Protein AF-0000000085128907 (afdb_homodimer)

Sequence (1130 aa):
MNKPCTPSLPEFHQLARRPMAGTGRLVLASLLWLPQAALLALAVQSMADGAGVEPLWPLWQLAAGVALLGGLRAWCDASGTRRANLQARSLVSALRMQVLRTLAGTSPLDRQRAASGQAASAMAEQAEAIVPWLSRYQTAMWRVRTVPLVIALAVASQSWVVALILVVAAPLIPLFMAIVGWRAKAASQAQMVELGGMNAFLLDRLRGLSTLRALGAVDATAQRLRANAESLRERSMRVLRIAFLSSAVLELFSALGVAMVAVYVGFHLLGHLPFGSWGQTLSLGQALFVLLLAPSFFDPLRELSAVWHDRASGEAALQALGELGRDAQPLPGALAAPGRAAGQACALHLEQVRPQAPGGAVTLPALTVDVRPGEHVALWSPSGSGKSLLLAQIAGLLPVAEPGRIHIDGQLLDGESAGRLRARMAWMGQSPHVFAGSVAENLRLGRPGFTFGELRQALRLAGLGKLAETRPGATLGEGGAGLSGGEIVRLALARLALSRDAGLLLVDEPTAHLDPATAAQVTDALLQLARGRTLIVATHDAELAAAMHRVVDLAGHAAPQELAAMNKPCTPSLPEFHQLARRPMAGTGRLVLASLLWLPQAALLALAVQSMADGAGVEPLWPLWQLAAGVALLGGLRAWCDASGTRRANLQARSLVSALRMQVLRTLAGTSPLDRQRAASGQAASAMAEQAEAIVPWLSRYQTAMWRVRTVPLVIALAVASQSWVVALILVVAAPLIPLFMAIVGWRAKAASQAQMVELGGMNAFLLDRLRGLSTLRALGAVDATAQRLRANAESLRERSMRVLRIAFLSSAVLELFSALGVAMVAVYVGFHLLGHLPFGSWGQTLSLGQALFVLLLAPSFFDPLRELSAVWHDRASGEAALQALGELGRDAQPLPGALAAPGRAAGQACALHLEQVRPQAPGGAVTLPALTVDVRPGEHVALWSPSGSGKSLLLAQIAGLLPVAEPGRIHIDGQLLDGESAGRLRARMAWMGQSPHVFAGSVAENLRLGRPGFTFGELRQALRLAGLGKLAETRPGATLGEGGAGLSGGEIVRLALARLALSRDAGLLLVDEPTAHLDPATAAQVTDALLQLARGRTLIVATHDAELAAAMHRVVDLAGHAAPQELAA

pLDDT: mean 80.66, std 12.29, range [21.84, 97.44]

Foldseek 3Di:
DDPPPLDDLVVVVVVLQDDFPLLVLLLVLLQLVQVLLLLVLVLVLCVVVVVVPPDCVVNVVSVVVNVVSNVSSVVSNVSSLVRQLVVLVVSLVSLLVVLVLLLLQFQPLAPPFDDPVLLVCLSPPLSVLQRCSRRQLSSLVVNLVPNLVVLLVVLLLFFPVLSVLLVVLAVVLVVLLVVLLVQLLVLVVVLVVLVVVLVVLVVVCVVCVVVCVVVVNVVVSVVVSVVSVVVSVVSVVSSVVSLVVSLVSLVVSLVVSLVVLLVQLVCLQVVNNVDGRPNDRRRSSSSSSSSSCSSSSSVSSSSNSVCSVSNSSSVVSSVSSNSSNDPGHGQQQSVEDAADFALAAKKKWKDQWFQAHVVGDGQFGGDTDTDDGLFFEEEADDPPSRLQSVLCCQLRSDPTDPPIWMDINRHTCGSHCNNHLNLQEDEAEPQDFADWFFLLCSQCVVPPDDDLVLLCVLLVLLVNNVCSPPGSRPTAHGRRVPDDLLRRLSSSSSSSLSSSSHQEYEYEASCPPHDPVSSVSNLNSNVSSSGSHYYYYYHNDPVSNLVGPYYDYTRPPPPPPVSVD/DDPPPLDDLVVVVVVLQDDFPLLVLLLVLLQLVQVLLLLVLVLVLCVVVVVVPPDCVVNVVSVVVNVVSNVSSVVSNVSSLVRQLVVLVVSLVSLLVVLVLLLLQFQPLAPLFDDPVLLVCLSPPLSVLQRCSRRQLSSLVVNLVPNLVVLLVVLLLFFPVLSVLLVVLAVVQVVLLVVLLVQLLVLVVVLVVLVVVLVVLVVVCVVCVVVCVVVVNVVVSVVVSVVSVVVSVVSVVSSVVSLVVSLVSLVVSLVVSLVVLLVQLVCLQVVNNVDGRPNDGHRSSSSSSSSSCSSSSSVSSSSNSVCSVSNSSSVVSSVSSSSSNDPGHGQQQSVEDAADFALAAKKKWKDQWFQAHVVGDGQFGGDTDTDDGLFAEEEADDPPSRLQSVLCVQLRSDPTDPPIWMDINNHTCGSHCNNHLNLQEAEAEPQDFADWFFLLCSQCVVPPDDDLVLLCVLLVLLVNNVCSPPGSRPTAHGRRVPDDLLRRLSSSSSSSLSSSSHQEYEYEASCPPHDPVSSVSNLNSNVSSSGSHYYYYYHNDPVSNLPGPYYDYTRPPPPPPPSVD

Solvent-accessible surface area (backbone atoms only — not comparable to full-atom values): 56443 Å² total; per-residue (Å²): 135,80,72,79,74,69,65,52,72,70,48,44,56,52,53,57,69,48,83,48,79,12,36,56,33,37,42,47,25,61,54,42,48,54,64,32,40,45,35,53,14,49,44,51,32,38,42,72,71,51,48,76,46,89,73,58,60,67,54,51,53,36,49,48,49,36,50,50,41,48,52,50,26,50,47,26,40,53,53,11,50,52,42,20,45,52,50,26,47,51,50,47,44,44,47,42,47,49,48,50,53,45,49,68,26,26,24,71,79,40,82,69,42,57,53,36,64,55,51,15,41,38,57,46,58,39,39,54,36,35,32,49,19,46,35,46,30,42,36,26,52,51,28,43,67,43,49,36,54,54,46,37,54,58,32,34,75,58,19,50,50,54,24,48,46,48,53,62,40,45,58,59,40,55,58,49,43,48,56,41,45,53,53,34,39,54,32,45,50,52,27,48,51,42,48,50,49,43,26,52,49,39,26,47,48,48,67,27,38,56,58,31,55,48,67,67,20,52,64,42,49,45,51,51,47,49,52,49,43,50,53,36,45,54,34,46,51,51,31,48,51,42,52,49,51,49,50,50,50,44,49,49,36,46,51,50,32,40,48,51,41,51,52,50,48,54,35,24,63,71,57,76,41,80,68,44,28,88,93,45,75,62,47,71,21,56,45,44,31,45,59,64,44,42,61,60,42,43,43,34,53,53,49,33,62,71,32,46,61,30,40,46,46,14,51,49,27,52,49,54,55,54,53,55,47,62,77,41,51,67,20,39,12,56,85,35,66,72,39,88,45,62,54,46,40,33,30,40,37,36,39,45,33,46,34,42,54,90,93,48,73,74,75,36,69,66,37,69,48,80,43,54,60,43,40,33,36,18,42,34,43,63,77,89,52,33,59,68,43,38,52,33,34,73,59,30,40,36,71,67,54,85,86,21,42,44,28,50,67,82,40,64,64,39,56,73,38,19,20,29,52,31,41,25,32,32,68,42,58,67,72,69,68,38,49,63,38,27,49,54,49,58,55,41,45,68,48,80,87,73,48,71,66,56,52,40,50,21,22,42,54,30,68,36,44,63,52,44,70,74,33,44,72,40,71,30,36,67,76,32,45,92,52,52,72,67,52,48,47,26,51,48,44,17,39,48,53,67,43,60,30,28,4,30,39,38,38,28,34,82,46,63,97,46,41,70,70,58,28,49,52,52,50,52,26,50,54,62,68,33,60,72,16,12,31,40,32,31,38,78,49,65,70,63,38,60,72,34,79,38,73,46,60,61,74,76,58,79,55,73,72,77,67,74,115,136,79,72,80,74,69,64,52,72,69,47,44,56,53,54,57,67,47,83,48,81,13,36,58,33,36,43,48,24,61,54,41,47,53,63,32,40,47,36,52,14,48,46,52,32,38,42,72,72,51,48,74,44,87,72,60,61,68,55,51,54,36,50,49,50,34,50,51,40,48,51,50,25,51,47,26,40,53,54,10,52,52,43,19,44,54,53,27,47,51,50,48,45,44,47,42,48,50,49,49,52,45,49,67,25,26,24,73,78,39,82,70,43,58,52,36,63,56,52,16,42,38,55,45,58,40,39,53,36,36,33,48,19,46,36,46,30,43,35,26,51,51,27,41,68,43,49,36,54,56,46,38,54,59,33,34,75,60,18,50,49,55,25,47,46,48,54,62,38,45,57,59,41,56,57,48,44,49,56,41,45,53,53,35,38,55,33,46,52,54,28,49,52,44,48,50,50,45,27,50,50,39,26,48,48,49,67,28,39,55,57,30,56,48,67,66,20,52,63,41,48,44,51,51,47,50,50,49,42,50,53,35,46,54,33,45,50,52,31,50,50,44,53,48,52,48,50,50,52,44,51,50,38,46,50,49,31,39,49,50,41,50,52,49,50,53,34,24,64,70,58,76,41,81,67,43,27,88,93,47,75,63,46,70,20,56,44,44,32,46,59,64,44,42,59,61,42,44,43,34,54,54,50,33,62,70,30,46,60,29,41,46,46,13,51,48,26,51,47,54,53,53,54,54,48,62,77,40,50,67,22,38,13,55,86,36,67,72,39,87,44,62,54,48,40,34,30,39,37,34,39,47,33,44,33,44,55,89,93,47,73,75,73,36,69,66,37,68,47,79,42,53,60,43,40,34,36,19,40,34,43,63,75,91,54,32,60,68,44,38,52,33,34,74,58,29,42,36,71,69,54,85,85,22,42,43,25,50,67,82,41,64,64,38,55,74,38,19,20,30,52,32,40,24,31,32,69,41,57,67,73,67,70,39,49,62,38,25,50,53,48,57,55,41,45,68,49,80,86,74,48,71,67,57,51,40,50,21,23,42,56,29,69,36,46,63,51,43,69,74,33,45,72,40,70,31,35,69,78,32,45,92,51,52,70,67,50,48,47,27,51,50,44,18,39,46,54,67,42,61,29,27,5,31,38,38,38,28,34,81,47,64,97,45,41,71,71,57,26,50,52,50,48,52,25,50,53,62,65,33,61,72,17,12,30,40,32,31,39,78,49,64,70,64,38,61,72,35,80,38,73,45,58,62,73,76,57,77,56,76,72,78,68,74,114

Nearest PDB structures (foldseek):
  7zdg-assembly1_C  TM=8.150E-01  e=3.528E-22  Escherichia coli K-12
  5mkk-assembly1_A  TM=7.703E-01  e=1.483E-20  Thermus thermophilus HB27
  6rah-assembly1_A  TM=8.021E-01  e=1.793E-19  Thermus thermophilus
  7w4p-assembly1_B  TM=8.049E-01  e=2.221E-16  Mesocricetus auratus
  7w4o-assembly1_B  TM=8.051E-01  e=3.960E-16  Mesocricetus auratus

Radius of gyration: 36.93 Å; Cα contacts (8 Å, |Δi|>4): 1886; chains: 2; bounding box: 70×117×84 Å

Secondary structure (DSSP, 8-state):
--------HHHHHHHTTSPPHHHHHHHHHHHTHHHHHHHHHHHHHHIIIIITSS--HHHHHHHHHHHHHHHHHHHHHHHHHHHHHHHHHHHHHHHHHHHHHHHHTB-TT-TTSPPHHHHHHHHHTGGGGHHHIIIIIHHHHHHHHHHHHHHHHHHHTT-HHHHHHHHHHTTHHHHHHHHHHHHHHHHHHHHHHHHHHHHHHHHHHHHTHHHHHHTT-HHHHHHHHHHHHHHHHHHHHHHHHHHHHHHHHHHHHHHHHHHHHHHHHHHHHTTS---SSTTSPPPHHHHHHHHHHHHHHHHHHHHHHHHHHHHHHHHHHHHHHHHTTTTPPBPTTTTS-------S---EEEEEE----TT----S--EEEEE-TT-EEEEE--TTSSHHHHHHHHTTSSPPPTT-EEEETTEE-STTTHHHHHTTEEEE-SSPPPPSEEHHHHHHTT-TT--HHHHHHHHHHTT-HHHHHH-TTPEE-GGGTTS-HHHHHHHHHHHHHH-TT-SEEEEE-TTTT--HHHHHHHHHHHHHHTTTSEEEEEE--HHHHHTSSEEEESSSS---GGGG-/--------HHHHHHHTTSPPHHHHHHHHHHHTHHHHHHHHHHHHHHIIIIITSS--HHHHHHHHHHHHHHHHHHHHHHHHHHHHHHHHHHHHHHHHHHHHHHHHTB-TT-TTSPPHHHHHHHHHTGGGGHHHIIIIIHHHHHHHHHHHHHHHHHHHTT-HHHHHHHHHHTTHHHHHHHHHHHHHHHHHHHHHHHHHHHHHHHHHHHHTHHHHHHTT-HHHHHHHHHHHHHHHHHHHHHHHHHHHHHHHHHHHHHHHHHHHHHHHHHHHHTTS---SSTTSPPPHHHHHHHHHHHHHHHHHHHHHHHHHHHHHHHHHHHHHHHHTTTTPPBPTTTTS-------S---EEEEEE----TT----S--EEEEE-TT-EEEEE--TTSSHHHHHHHHTTSSPPPTT-EEEETTEE-STTTHHHHHTTEEEE-SSPPPPSEEHHHHHHTT-TT--HHHHHHHHHHTT-HHHHHH-TTPEE-GGGTTS-HHHHHHHHHHHHHH-TT-SEEEEE-TTTT--HHHHHHHHHHHHHHTTTSEEEEEE--HHHHHTSSEEEESSSS---GGGG-

InterPro domains:
  IPR003439 ABC transporter-like, ATP-binding domain [PF00005] (367-512)
  IPR003439 ABC transporter-like, ATP-binding domain [PS50893] (348-564)
  IPR003593 AAA+ ATPase domain [SM00382] (373-557)
  IPR011527 ABC transporter type 1, transmembrane domain [PF00664] (55-283)
  IPR011527 ABC transporter type 1, transmembrane domain [PS50929] (26-313)
  IPR014216 ABC transporter, CydDC cysteine exporter (CydDC-E) family, permease/ATP-binding protein CydD [TIGR02857] (27-554)
  IPR017871 ABC transporter-like, conserved site [PS00211] (483-497)
  IPR027417 P-loop containing nucleoside triphosphate hydrolase [G3DSA:3.40.50.300] (342-564)
  IPR027417 P-loop containing nucleoside triphosphate hydrolase [SSF52540] (348-556)
  IPR036640 ABC transporter type 1, transmembrane domain superfamily [G3DSA:1.20.1560.10] (21-325)
  IPR036640 ABC transporter type 1, transmembrane domain superfamily [SSF90123] (21-324)
  IPR039421 Type 1 protein exporter [PTHR24221] (62-552)

Structure (mmCIF, N/CA/C/O backbone):
data_AF-0000000085128907-model_v1
#
loop_
_entity.id
_entity.type
_entity.pdbx_description
1 polymer 'ABC transporter, CydDC cysteine exporter (CydDC-E) family, permease/ATP-binding protein CydD'
#
loop_
_atom_site.group_PDB
_atom_site.id
_atom_site.type_symbol
_atom_site.label_atom_id
_atom_site.label_alt_id
_atom_site.label_comp_id
_atom_site.label_asym_id
_atom_site.label_entity_id
_atom_site.label_seq_id
_atom_site.pdbx_PDB_ins_code
_atom_site.Cartn_x
_atom_site.Cartn_y
_atom_site.Cartn_z
_atom_site.occupancy
_atom_site.B_iso_or_equiv
_atom_site.auth_seq_id
_atom_site.auth_comp_id
_atom_site.auth_asym_id
_atom_site.auth_atom_id
_atom_site.pdbx_PDB_model_num
ATOM 1 N N . MET A 1 1 ? -35 -10.344 7.086 1 21.86 1 MET A N 1
ATOM 2 C CA . MET A 1 1 ? -34.031 -9.375 6.543 1 21.86 1 MET A CA 1
ATOM 3 C C . MET A 1 1 ? -32.75 -9.359 7.355 1 21.86 1 MET A C 1
ATOM 5 O O . MET A 1 1 ? -32.719 -8.828 8.469 1 21.86 1 MET A O 1
ATOM 9 N N . ASN A 1 2 ? -31.938 -10.438 7.391 1 26.41 2 ASN A N 1
ATOM 10 C CA . ASN A 1 2 ? -30.938 -10.945 8.336 1 26.41 2 ASN A CA 1
ATOM 11 C C . ASN A 1 2 ? -29.75 -10 8.469 1 26.41 2 ASN A C 1
ATOM 13 O O . ASN A 1 2 ? -29.125 -9.656 7.469 1 26.41 2 ASN A O 1
ATOM 17 N N . LYS A 1 3 ? -29.781 -9.156 9.352 1 34.84 3 LYS A N 1
ATOM 18 C CA . LYS A 1 3 ? -28.766 -8.156 9.672 1 34.84 3 LYS A CA 1
ATOM 19 C C . LYS A 1 3 ? -27.375 -8.758 9.617 1 34.84 3 LYS A C 1
ATOM 21 O O . LYS A 1 3 ? -27.078 -9.711 10.344 1 34.84 3 LYS A O 1
ATOM 26 N N . PRO A 1 4 ? -26.703 -8.773 8.461 1 37.59 4 PRO A N 1
ATOM 27 C CA . PRO A 1 4 ? -25.406 -9.469 8.367 1 37.59 4 PRO A CA 1
ATOM 28 C C . PRO A 1 4 ? -24.5 -9.188 9.562 1 37.59 4 PRO A C 1
ATOM 30 O O . PRO A 1 4 ? -24.281 -8.023 9.914 1 37.59 4 PRO A O 1
ATOM 33 N N . CYS A 1 5 ? -24.562 -9.961 10.484 1 38.72 5 CYS A N 1
ATOM 34 C CA . CYS A 1 5 ? -23.828 -9.945 11.742 1 38.72 5 CYS A CA 1
ATOM 35 C C . CYS A 1 5 ? -22.328 -9.719 11.484 1 38.72 5 CYS A C 1
ATOM 37 O O . CYS A 1 5 ? -21.688 -10.508 10.789 1 38.72 5 CYS A O 1
ATOM 39 N N . THR A 1 6 ? -21.812 -8.523 11.281 1 47.59 6 THR A N 1
ATOM 40 C CA . THR A 1 6 ? -20.406 -8.117 11.148 1 47.59 6 THR A CA 1
ATOM 41 C C . THR A 1 6 ? -19.531 -8.852 12.156 1 47.59 6 THR A C 1
ATOM 43 O O . THR A 1 6 ? -19.734 -8.734 13.367 1 47.59 6 THR A O 1
ATOM 46 N N . PRO A 1 7 ? -18.984 -9.898 11.805 1 50.41 7 PRO A N 1
ATOM 47 C CA . PRO A 1 7 ? -18.219 -10.695 12.766 1 50.41 7 PRO A CA 1
ATOM 48 C C . PRO A 1 7 ? -17.078 -9.906 13.406 1 50.41 7 PRO A C 1
ATOM 50 O O . PRO A 1 7 ? -16.531 -8.984 12.789 1 50.41 7 PRO A O 1
ATOM 53 N N . SER A 1 8 ? -16.938 -10.094 14.68 1 59.66 8 SER A N 1
ATOM 54 C CA . SER A 1 8 ? -15.766 -9.625 15.406 1 59.66 8 SER A CA 1
ATOM 55 C C . SER A 1 8 ? -14.484 -10.219 14.828 1 59.66 8 SER A C 1
ATOM 57 O O . SER A 1 8 ? -14.531 -11.211 14.102 1 59.66 8 SER A O 1
ATOM 59 N N . LEU A 1 9 ? -13.367 -9.609 14.898 1 62.97 9 LEU A N 1
ATOM 60 C CA . LEU A 1 9 ? -12.086 -10.039 14.352 1 62.97 9 LEU A CA 1
ATOM 61 C C . LEU A 1 9 ? -11.797 -11.492 14.703 1 62.97 9 LEU A C 1
ATOM 63 O O . LEU A 1 9 ? -11.367 -12.273 13.852 1 62.97 9 LEU A O 1
ATOM 67 N N . PRO A 1 10 ? -12.125 -11.875 15.969 1 60.97 10 PRO A N 1
ATOM 68 C CA . PRO A 1 10 ? -11.938 -13.305 16.234 1 60.97 10 PRO A CA 1
ATOM 69 C C . PRO A 1 10 ? -12.898 -14.188 15.445 1 60.97 10 PRO A C 1
ATOM 71 O O . PRO A 1 10 ? -12.523 -15.281 15.016 1 60.97 10 PRO A O 1
ATOM 74 N N . GLU A 1 11 ? -14.039 -13.609 15.312 1 63.72 11 GLU A N 1
ATOM 75 C CA . GLU A 1 11 ? -15.016 -14.367 14.539 1 63.72 11 GLU A CA 1
ATOM 76 C C . GLU A 1 11 ? -14.586 -14.5 13.078 1 63.72 11 GLU A C 1
ATOM 78 O O . GLU A 1 11 ? -14.844 -15.523 12.438 1 63.72 11 GLU A O 1
ATOM 83 N N . PHE A 1 12 ? -13.891 -13.508 12.758 1 68 12 PHE A N 1
ATOM 84 C CA . PHE A 1 12 ? -13.406 -13.555 11.383 1 68 12 PHE A CA 1
ATOM 85 C C . PHE A 1 12 ? -12.383 -14.672 11.203 1 68 12 PHE A C 1
ATOM 87 O O . PHE A 1 12 ? -12.367 -15.344 10.164 1 68 12 PHE A O 1
ATOM 94 N N . HIS A 1 13 ? -11.711 -14.875 12.273 1 65.94 13 HIS A N 1
ATOM 95 C CA . HIS A 1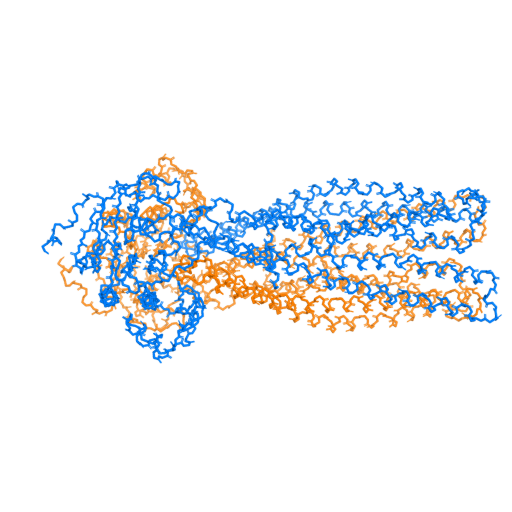 13 ? -10.75 -15.969 12.211 1 65.94 13 HIS A CA 1
ATOM 96 C C . HIS A 1 13 ? -11.453 -17.312 12.094 1 65.94 13 HIS A C 1
ATOM 98 O O . HIS A 1 13 ? -10.977 -18.203 11.383 1 65.94 13 HIS A O 1
ATOM 104 N N . GLN A 1 14 ? -12.562 -17.375 12.734 1 65.44 14 GLN A N 1
ATOM 105 C CA . GLN A 1 14 ? -13.32 -18.625 12.688 1 65.44 14 GLN A CA 1
ATOM 106 C C . GLN A 1 14 ? -13.992 -18.812 11.336 1 65.44 14 GLN A C 1
ATOM 108 O O . GLN A 1 14 ? -14.062 -19.938 10.82 1 65.44 14 GLN A O 1
ATOM 113 N N . LEU A 1 15 ? -14.406 -17.719 10.852 1 63.69 15 LEU A N 1
ATOM 114 C CA . LEU A 1 15 ? -15.055 -17.781 9.547 1 63.69 15 LEU A CA 1
ATOM 115 C C . LEU A 1 15 ? -14.062 -18.172 8.461 1 63.69 15 LEU A C 1
ATOM 117 O O . LEU A 1 15 ? -14.422 -18.891 7.52 1 63.69 15 LEU A O 1
ATOM 121 N N . ALA A 1 16 ? -12.883 -17.797 8.758 1 65.31 16 ALA A N 1
ATOM 122 C CA . ALA A 1 16 ? -11.844 -18.141 7.793 1 65.31 16 ALA A CA 1
ATOM 123 C C . ALA A 1 16 ? -11.57 -19.641 7.777 1 65.31 16 ALA A C 1
ATOM 125 O O . ALA A 1 16 ? -11.023 -20.172 6.809 1 65.31 16 ALA A O 1
ATOM 126 N N . ARG A 1 17 ? -12.125 -20.328 8.789 1 68.31 17 ARG A N 1
ATOM 127 C CA . ARG A 1 17 ? -11.852 -21.766 8.875 1 68.31 17 ARG A CA 1
ATOM 128 C C . ARG A 1 17 ? -13 -22.578 8.281 1 68.31 17 ARG A C 1
ATOM 130 O O . ARG A 1 17 ? -12.828 -23.75 7.957 1 68.31 17 ARG A O 1
ATOM 137 N N . ARG A 1 18 ? -14.125 -21.922 8.109 1 72.81 18 ARG A N 1
ATOM 138 C CA . ARG A 1 18 ? -15.258 -22.625 7.535 1 72.81 18 ARG A CA 1
ATOM 139 C C . ARG A 1 18 ? -15.18 -22.656 6.012 1 72.81 18 ARG A C 1
ATOM 141 O O . ARG A 1 18 ? -14.742 -21.672 5.395 1 72.81 18 ARG A O 1
ATOM 148 N N . PRO A 1 19 ? -15.516 -23.859 5.555 1 75.88 19 PRO A N 1
ATOM 149 C CA . PRO A 1 19 ? -15.438 -23.938 4.094 1 75.88 19 PRO A CA 1
ATOM 150 C C . PRO A 1 19 ? -16.406 -23 3.395 1 75.88 19 PRO A C 1
ATOM 152 O O . PRO A 1 19 ? -17.578 -22.906 3.785 1 75.88 19 PRO A O 1
ATOM 155 N N . MET A 1 20 ? -15.867 -22.312 2.537 1 80.38 20 MET A N 1
ATOM 156 C CA . MET A 1 20 ? -16.672 -21.438 1.697 1 80.38 20 MET A CA 1
ATOM 157 C C . MET A 1 20 ? -17.359 -22.234 0.581 1 80.38 20 MET A C 1
ATOM 159 O O . MET A 1 20 ? -16.922 -23.328 0.245 1 80.38 20 MET A O 1
ATOM 163 N N . ALA A 1 21 ? -18.531 -21.766 0.113 1 79.44 21 ALA A N 1
ATOM 164 C CA . ALA A 1 21 ? -19.281 -22.453 -0.936 1 79.44 21 ALA A CA 1
ATOM 165 C C . ALA A 1 21 ? -18.406 -22.734 -2.146 1 79.44 21 ALA A C 1
ATOM 167 O O . ALA A 1 21 ? -18.484 -23.812 -2.744 1 79.44 21 ALA A O 1
ATOM 168 N N . GLY A 1 22 ? -17.578 -21.938 -2.441 1 88.81 22 GLY A N 1
ATOM 169 C CA . GLY A 1 22 ? -16.703 -22.125 -3.584 1 88.81 22 GLY A CA 1
ATOM 170 C C . GLY A 1 22 ? -15.672 -23.219 -3.363 1 88.81 22 GLY A C 1
ATOM 171 O O . GLY A 1 22 ? -15.289 -23.922 -4.305 1 88.81 22 GLY A O 1
ATOM 172 N N . THR A 1 23 ? -15.352 -23.547 -2.168 1 89.5 23 THR A N 1
ATOM 173 C CA . THR A 1 23 ? -14.344 -24.547 -1.827 1 89.5 23 THR A CA 1
ATOM 174 C C . THR A 1 23 ? -14.852 -25.953 -2.141 1 89.5 23 THR A C 1
ATOM 176 O O . THR A 1 23 ? -14.094 -26.797 -2.633 1 89.5 23 THR A O 1
ATOM 179 N N . GLY A 1 24 ? -16.094 -26.156 -1.926 1 90.81 24 GLY A N 1
ATOM 180 C CA . GLY A 1 24 ? -16.672 -27.453 -2.234 1 90.81 24 GLY A CA 1
ATOM 181 C C . GLY A 1 24 ? -16.578 -27.797 -3.709 1 90.81 24 GLY A C 1
ATOM 182 O O . GLY A 1 24 ? -16.234 -28.938 -4.062 1 90.81 24 GLY A O 1
ATOM 183 N N . ARG A 1 25 ? -16.859 -26.859 -4.504 1 92 25 ARG A N 1
ATOM 184 C CA . ARG A 1 25 ? -16.797 -27.078 -5.945 1 92 25 ARG A CA 1
ATOM 185 C C . ARG A 1 25 ? -15.359 -27.297 -6.41 1 92 25 ARG A C 1
ATOM 187 O O . ARG A 1 25 ? -15.117 -28.078 -7.332 1 92 25 ARG A O 1
ATOM 194 N N . LEU A 1 26 ? -14.492 -26.641 -5.797 1 91.88 26 LEU A N 1
ATOM 195 C CA . LEU A 1 26 ? -13.086 -26.781 -6.18 1 91.88 26 LEU A CA 1
ATOM 196 C C . LEU A 1 26 ? -12.555 -28.156 -5.766 1 91.88 26 LEU A C 1
ATOM 198 O O . LEU A 1 26 ? -11.789 -28.781 -6.508 1 91.88 26 LEU A O 1
ATOM 202 N N . VAL A 1 27 ? -12.953 -28.641 -4.621 1 93.19 27 VAL A N 1
ATOM 203 C CA . VAL A 1 27 ? -12.578 -29.969 -4.184 1 93.19 27 VAL A CA 1
ATOM 204 C C . VAL A 1 27 ? -13.195 -31.016 -5.117 1 93.19 27 VAL A C 1
ATOM 206 O O . VAL A 1 27 ? -12.531 -31.969 -5.516 1 93.19 27 VAL A O 1
ATOM 209 N N . LEU A 1 28 ? -14.383 -30.734 -5.496 1 93.69 28 LEU A N 1
ATOM 210 C CA . LEU A 1 28 ? -15.07 -31.641 -6.418 1 93.69 28 LEU A CA 1
ATOM 211 C C . LEU A 1 28 ? -14.336 -31.703 -7.754 1 93.69 28 LEU A C 1
ATOM 213 O O . LEU A 1 28 ? -14.211 -32.781 -8.344 1 93.69 28 LEU A O 1
ATOM 217 N N . ALA A 1 29 ? -13.906 -30.562 -8.203 1 92 29 ALA A N 1
ATOM 218 C CA . ALA A 1 29 ? -13.164 -30.531 -9.453 1 92 29 ALA A CA 1
ATOM 219 C C . ALA A 1 29 ? -11.93 -31.422 -9.391 1 92 29 ALA A C 1
ATOM 221 O O . ALA A 1 29 ? -11.625 -32.156 -10.344 1 92 29 ALA A O 1
ATOM 222 N N . SER A 1 30 ? -11.25 -31.422 -8.25 1 92.88 30 SER A N 1
ATOM 223 C CA . SER A 1 30 ? -10.062 -32.25 -8.078 1 92.88 30 SER A CA 1
ATOM 224 C C . SER A 1 30 ? -10.43 -33.719 -8.039 1 92.88 30 SER A C 1
ATOM 226 O O . SER A 1 30 ? -9.719 -34.562 -8.602 1 92.88 30 SER A O 1
ATOM 228 N N . LEU A 1 31 ? -11.539 -34.094 -7.488 1 94.88 31 LEU A N 1
ATOM 229 C CA . LEU A 1 31 ? -11.945 -35.469 -7.336 1 94.88 31 LEU A CA 1
ATOM 230 C C . LEU A 1 31 ? -12.461 -36.031 -8.656 1 94.88 31 LEU A C 1
ATOM 232 O O . LEU A 1 31 ? -12.414 -37.25 -8.875 1 94.88 31 LEU A O 1
ATOM 236 N N . LEU A 1 32 ? -12.898 -35.156 -9.508 1 93.5 32 LEU A N 1
ATOM 237 C CA . LEU A 1 32 ? -13.414 -35.594 -10.805 1 93.5 32 LEU A CA 1
ATOM 238 C C . LEU A 1 32 ? -12.289 -36.125 -11.695 1 93.5 32 LEU A C 1
ATOM 240 O O . LEU A 1 32 ? -12.539 -36.781 -12.703 1 93.5 32 LEU A O 1
ATOM 244 N N . TRP A 1 33 ? -11.086 -35.844 -11.273 1 90.56 33 TRP A N 1
ATOM 245 C CA . TRP A 1 33 ? -9.938 -36.406 -11.984 1 90.56 33 TRP A CA 1
ATOM 246 C C . TRP A 1 33 ? -9.891 -37.906 -11.836 1 90.56 33 TRP A C 1
ATOM 248 O O . TRP A 1 33 ? -9.43 -38.625 -12.742 1 90.56 33 TRP A O 1
ATOM 258 N N . LEU A 1 34 ? -10.477 -38.469 -10.781 1 93.88 34 LEU A N 1
ATOM 259 C CA . LEU A 1 34 ? -10.43 -39.906 -10.508 1 93.88 34 LEU A CA 1
ATOM 260 C C . LEU A 1 34 ? -11.219 -40.688 -11.555 1 93.88 34 LEU A C 1
ATOM 262 O O . LEU A 1 34 ? -10.664 -41.531 -12.266 1 93.88 34 LEU A O 1
ATOM 266 N N . PRO A 1 35 ? -12.477 -40.344 -11.719 1 94.5 35 PRO A N 1
ATOM 267 C CA . PRO A 1 35 ? -13.203 -41.062 -12.766 1 94.5 35 PRO A CA 1
ATOM 268 C C . PRO A 1 35 ? -12.688 -40.75 -14.164 1 94.5 35 PRO A C 1
ATOM 270 O O . PRO A 1 35 ? -12.742 -41.625 -15.055 1 94.5 35 PRO A O 1
ATOM 273 N N . GLN A 1 36 ? -12.18 -39.625 -14.375 1 89.25 36 GLN A N 1
ATOM 274 C CA . GLN A 1 36 ? -11.602 -39.281 -15.68 1 89.25 36 GLN A CA 1
ATOM 275 C C . GLN A 1 36 ? -10.375 -40.156 -15.969 1 89.25 36 GLN A C 1
ATOM 277 O O . GLN A 1 36 ? -10.234 -40.688 -17.078 1 89.25 36 GLN A O 1
ATOM 282 N N . ALA A 1 37 ? -9.539 -40.281 -14.992 1 88.56 37 ALA A N 1
ATOM 283 C CA . ALA A 1 37 ? -8.367 -41.156 -15.117 1 88.56 37 ALA A CA 1
ATOM 284 C C . ALA A 1 37 ? -8.773 -42.594 -15.328 1 88.56 37 ALA A C 1
ATOM 286 O O . ALA A 1 37 ? -8.148 -43.312 -16.094 1 88.56 37 ALA A O 1
ATOM 287 N N . ALA A 1 38 ? -9.805 -43.031 -14.719 1 92.81 38 ALA A N 1
ATOM 288 C CA . ALA A 1 38 ? -10.297 -44.406 -14.867 1 92.81 38 ALA A CA 1
ATOM 289 C C . ALA A 1 38 ? -10.781 -44.656 -16.297 1 92.81 38 ALA A C 1
ATOM 291 O O . ALA A 1 38 ? -10.531 -45.719 -16.859 1 92.81 38 ALA A O 1
ATOM 292 N N . LEU A 1 39 ? -11.43 -43.656 -16.781 1 88.56 39 LEU A N 1
ATOM 293 C CA . LEU A 1 39 ? -11.914 -43.812 -18.156 1 88.56 39 LEU A CA 1
ATOM 294 C C . LEU A 1 39 ? -10.758 -43.875 -19.141 1 88.56 39 LEU A C 1
ATOM 296 O O . LEU A 1 39 ? -10.789 -44.656 -20.094 1 88.56 39 LEU A O 1
ATOM 300 N N . LEU A 1 40 ? -9.781 -43.062 -18.906 1 81.25 40 LEU A N 1
ATOM 301 C CA . LEU A 1 40 ? -8.594 -43.094 -19.766 1 81.25 40 LEU A CA 1
ATOM 302 C C . LEU A 1 40 ? -7.891 -44.469 -19.641 1 81.25 40 LEU A C 1
ATOM 304 O O . LEU A 1 40 ? -7.465 -45.031 -20.656 1 81.25 40 LEU A O 1
ATOM 308 N N . ALA A 1 41 ? -7.777 -45 -18.5 1 85.94 41 ALA A N 1
ATOM 309 C CA . ALA A 1 41 ? -7.164 -46.312 -18.25 1 85.94 41 ALA A CA 1
ATOM 310 C C . ALA A 1 41 ? -7.949 -47.406 -18.938 1 85.94 41 ALA A C 1
ATOM 312 O O . ALA A 1 41 ? -7.363 -48.312 -19.531 1 85.94 41 ALA A O 1
ATOM 313 N N . LEU A 1 42 ? -9.234 -47.312 -18.875 1 85.12 42 LEU A N 1
ATOM 314 C CA . LEU A 1 42 ? -10.086 -48.281 -19.5 1 85.12 42 LEU A CA 1
ATOM 315 C C . LEU A 1 42 ? -9.938 -48.25 -21.016 1 85.12 42 LEU A C 1
ATOM 317 O O . LEU A 1 42 ? -9.984 -49.312 -21.688 1 85.12 42 LEU A O 1
ATOM 321 N N . ALA A 1 43 ? -9.789 -47.094 -21.484 1 77.5 43 ALA A N 1
ATOM 322 C CA . ALA A 1 43 ? -9.586 -46.969 -22.938 1 77.5 43 ALA A CA 1
ATOM 323 C C . ALA A 1 43 ? -8.297 -47.656 -23.375 1 77.5 43 ALA A C 1
ATOM 325 O O . ALA A 1 43 ? -8.281 -48.375 -24.359 1 77.5 43 ALA A O 1
ATOM 326 N N . VAL A 1 44 ? -7.27 -47.469 -22.625 1 73.94 44 VAL A N 1
ATOM 327 C CA . VAL A 1 44 ? -5.973 -48.031 -22.953 1 73.94 44 VAL A CA 1
ATOM 328 C C . VAL A 1 44 ? -6.031 -49.562 -22.797 1 73.94 44 VAL A C 1
ATOM 330 O O . VAL A 1 44 ? -5.492 -50.281 -23.625 1 73.94 44 VAL A O 1
ATOM 333 N N . GLN A 1 45 ? -6.703 -50.031 -21.797 1 80 45 GLN A N 1
ATOM 334 C CA . GLN A 1 45 ? -6.863 -51.469 -21.594 1 80 45 GLN A CA 1
ATOM 335 C C . GLN A 1 45 ? -7.633 -52.094 -22.75 1 80 45 GLN A C 1
ATOM 337 O O . GLN A 1 45 ? -7.285 -53.188 -23.219 1 80 45 GLN A O 1
ATOM 342 N N . SER A 1 46 ? -8.602 -51.375 -23.156 1 78.69 46 SER A N 1
ATOM 343 C CA . SER A 1 46 ? -9.414 -51.906 -24.266 1 78.69 46 SER A CA 1
ATOM 344 C C . SER A 1 46 ? -8.602 -51.969 -25.547 1 78.69 46 SER A C 1
ATOM 346 O O . SER A 1 46 ? -8.758 -52.906 -26.344 1 78.69 46 SER A O 1
ATOM 348 N N . MET A 1 47 ? -7.836 -51.062 -25.688 1 71.5 47 MET A N 1
ATOM 349 C CA . MET A 1 47 ? -6.977 -51.062 -26.859 1 71.5 47 MET A CA 1
ATOM 350 C C . MET A 1 47 ? -5.969 -52.188 -26.797 1 71.5 47 MET A C 1
ATOM 352 O O . MET A 1 47 ? -5.688 -52.844 -27.812 1 71.5 47 MET A O 1
ATOM 356 N N . ALA A 1 48 ? -5.457 -52.406 -25.625 1 71 48 ALA A N 1
ATOM 357 C CA . ALA A 1 48 ? -4.484 -53.5 -25.422 1 71 48 ALA A CA 1
ATOM 358 C C . ALA A 1 48 ? -5.129 -54.844 -25.625 1 71 48 ALA A C 1
ATOM 360 O O . ALA A 1 48 ? -4.477 -55.812 -26.078 1 71 48 ALA A O 1
ATOM 361 N N . ASP A 1 49 ? -6.363 -54.906 -25.266 1 74.69 49 ASP A N 1
ATOM 362 C CA . ASP A 1 49 ? -7.086 -56.188 -25.391 1 74.69 49 ASP A CA 1
ATOM 363 C C . ASP A 1 49 ? -7.551 -56.406 -26.828 1 74.69 49 ASP A C 1
ATOM 365 O O . ASP A 1 49 ? -8.172 -57.438 -27.125 1 74.69 49 ASP A O 1
ATOM 369 N N . GLY A 1 50 ? -7.047 -55.625 -27.688 1 63.84 50 GLY A N 1
ATOM 370 C CA . GLY A 1 50 ? -7.336 -55.875 -29.094 1 63.84 50 GLY A CA 1
ATOM 371 C C . GLY A 1 50 ? -8.555 -55.094 -29.594 1 63.84 50 GLY A C 1
ATOM 372 O O . GLY A 1 50 ? -9.047 -55.375 -30.688 1 63.84 50 GLY A O 1
ATOM 373 N N . ALA A 1 51 ? -9.195 -54.406 -28.688 1 57.12 51 ALA A N 1
ATOM 374 C CA . ALA A 1 51 ? -10.383 -53.688 -29.125 1 57.12 51 ALA A CA 1
ATOM 375 C C . ALA A 1 51 ? -10.016 -52.625 -30.141 1 57.12 51 ALA A C 1
ATOM 377 O O . ALA A 1 51 ? -10.867 -51.844 -30.578 1 57.12 51 ALA A O 1
ATOM 378 N N . GLY A 1 52 ? -8.766 -52.375 -30.328 1 55.69 52 GLY A N 1
ATOM 379 C CA . GLY A 1 52 ? -8.406 -51.469 -31.391 1 55.69 52 GLY A CA 1
ATOM 380 C C . GLY A 1 52 ? -8.859 -51.906 -32.75 1 55.69 52 GLY A C 1
ATOM 381 O O . GLY A 1 52 ? -8.617 -51.25 -33.781 1 55.69 52 GLY A O 1
ATOM 382 N N . VAL A 1 53 ? -9.352 -53.312 -32.75 1 56.03 53 VAL A N 1
ATOM 383 C CA . VAL A 1 53 ? -9.914 -53.844 -34 1 56.03 53 VAL A CA 1
ATOM 384 C C . VAL A 1 53 ? -11.398 -53.5 -34.094 1 56.03 53 VAL A C 1
ATOM 386 O O . VAL A 1 53 ? -12.062 -53.281 -33.062 1 56.03 53 VAL A O 1
ATOM 389 N N . GLU A 1 54 ? -12.133 -53.219 -35.219 1 59.69 54 GLU A N 1
ATOM 390 C CA . GLU A 1 54 ? -13.531 -52.844 -35.438 1 59.69 54 GLU A CA 1
ATOM 391 C C . GLU A 1 54 ? -14.469 -53.656 -34.531 1 59.69 54 GLU A C 1
ATOM 393 O O . GLU A 1 54 ? -14.203 -54.812 -34.25 1 59.69 54 GLU A O 1
ATOM 398 N N . PRO A 1 55 ? -15.586 -52.969 -33.938 1 65.56 55 PRO A N 1
ATOM 399 C CA . PRO A 1 55 ? -16.016 -51.562 -34.062 1 65.56 55 PRO A CA 1
ATOM 400 C C . PRO A 1 55 ? -15.391 -50.688 -33 1 65.56 55 PRO A C 1
ATOM 402 O O . PRO A 1 55 ? -15.156 -51.125 -31.859 1 65.56 55 PRO A O 1
ATOM 405 N N . LEU A 1 56 ? -15.125 -49.469 -33.312 1 65.5 56 LEU A N 1
ATOM 406 C CA . LEU A 1 56 ? -14.398 -48.469 -32.531 1 65.5 56 LEU A CA 1
ATOM 407 C C . LEU A 1 56 ? -15.336 -47.719 -31.578 1 65.5 56 LEU A C 1
ATOM 409 O O . LEU A 1 56 ? -14.891 -46.875 -30.797 1 65.5 56 LEU A O 1
ATOM 413 N N . TRP A 1 57 ? -16.672 -48.25 -31.547 1 72.38 57 TRP A N 1
ATOM 414 C CA . TRP A 1 57 ? -17.672 -47.5 -30.797 1 72.38 57 TRP A CA 1
ATOM 415 C C . TRP A 1 57 ? -17.344 -47.469 -29.312 1 72.38 57 TRP A C 1
ATOM 417 O O . TRP A 1 57 ? -17.516 -46.438 -28.641 1 72.38 57 TRP A O 1
ATOM 427 N N . PRO A 1 58 ? -16.859 -48.5 -28.75 1 77.69 58 PRO A N 1
ATOM 428 C CA . PRO A 1 58 ? -16.547 -48.406 -27.312 1 77.69 58 PRO A CA 1
ATOM 429 C C . PRO A 1 58 ? -15.461 -47.406 -26.984 1 77.69 58 PRO A C 1
ATOM 431 O O . PRO A 1 58 ? -15.523 -46.75 -25.953 1 77.69 58 PRO A O 1
ATOM 434 N N . LEU A 1 59 ? -14.672 -47.25 -27.844 1 77.62 59 LEU A N 1
ATOM 435 C CA . LEU A 1 59 ? -13.594 -46.312 -27.625 1 77.62 59 LEU A CA 1
ATOM 436 C C . LEU A 1 59 ? -14.109 -44.875 -27.719 1 77.62 59 LEU A C 1
ATOM 438 O O . LEU A 1 59 ? -13.672 -44 -26.969 1 77.62 59 LEU A O 1
ATOM 442 N N . TRP A 1 60 ? -15.133 -44.688 -28.547 1 77.56 60 TRP A N 1
ATOM 443 C CA . TRP A 1 60 ? -15.727 -43.344 -28.656 1 77.56 60 TRP A CA 1
ATOM 444 C C . TRP A 1 60 ? -16.531 -43 -27.422 1 77.56 60 TRP A C 1
ATOM 446 O O . TRP A 1 60 ? -16.594 -41.844 -27.016 1 77.56 60 TRP A O 1
ATOM 456 N N . GLN A 1 61 ? -17.141 -43.969 -26.859 1 84.56 61 GLN A N 1
ATOM 457 C CA . GLN A 1 61 ? -17.875 -43.719 -25.625 1 84.56 61 GLN A CA 1
ATOM 458 C C . GLN A 1 61 ? -16.938 -43.344 -24.484 1 84.56 61 GLN A C 1
ATOM 460 O O . GLN A 1 61 ? -17.25 -42.469 -23.672 1 84.56 61 GLN A O 1
ATOM 465 N N . LEU A 1 62 ? -15.867 -43.969 -24.469 1 84.25 62 LEU A N 1
ATOM 466 C CA . LEU A 1 62 ? -14.883 -43.656 -23.438 1 84.25 62 LEU A CA 1
ATOM 467 C C . LEU A 1 62 ? -14.305 -42.25 -23.641 1 84.25 62 LEU A C 1
ATOM 469 O O . LEU A 1 62 ? -14.141 -41.5 -22.688 1 84.25 62 LEU A O 1
ATOM 473 N N . ALA A 1 63 ? -14.109 -41.938 -24.844 1 80.06 63 ALA A N 1
ATOM 474 C CA . ALA A 1 63 ? -13.594 -40.625 -25.172 1 80.06 63 ALA A CA 1
ATOM 475 C C . ALA A 1 63 ? -14.602 -39.531 -24.797 1 80.06 63 ALA A C 1
ATOM 477 O O . ALA A 1 63 ? -14.227 -38.5 -24.25 1 80.06 63 ALA A O 1
ATOM 478 N N . ALA A 1 64 ? -15.812 -39.844 -25.094 1 84.94 64 ALA A N 1
ATOM 479 C CA . ALA A 1 64 ? -16.875 -38.906 -24.734 1 84.94 64 ALA A CA 1
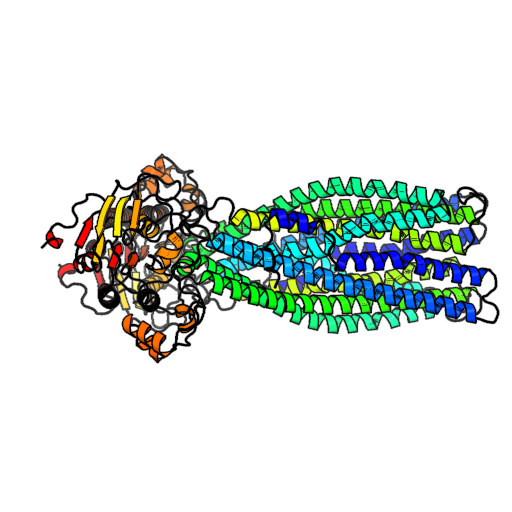ATOM 480 C C . ALA A 1 64 ? -16.969 -38.75 -23.219 1 84.94 64 ALA A C 1
ATOM 482 O O . ALA A 1 64 ? -17.219 -37.656 -22.719 1 84.94 64 ALA A O 1
ATOM 483 N N . GLY A 1 65 ? -16.828 -39.781 -22.531 1 88.75 65 GLY A N 1
ATOM 484 C CA . GLY A 1 65 ? -16.828 -39.719 -21.078 1 88.75 65 GLY A CA 1
ATOM 485 C C . GLY A 1 65 ? -15.703 -38.875 -20.516 1 88.75 65 GLY A C 1
ATOM 486 O O . GLY A 1 65 ? -15.914 -38.094 -19.594 1 88.75 65 GLY A O 1
ATOM 487 N N . VAL A 1 66 ? -14.555 -39.031 -21.031 1 84.62 66 VAL A N 1
ATOM 488 C CA . VAL A 1 66 ? -13.406 -38.25 -20.594 1 84.62 66 VAL A CA 1
ATOM 489 C C . VAL A 1 66 ? -13.648 -36.75 -20.844 1 84.62 66 VAL A C 1
ATOM 491 O O . VAL A 1 66 ? -13.375 -35.938 -20 1 84.62 66 VAL A O 1
ATOM 494 N N . ALA A 1 67 ? -14.25 -36.469 -22 1 82.88 67 ALA A N 1
ATOM 495 C CA . ALA A 1 67 ? -14.531 -35.094 -22.375 1 82.88 67 ALA A CA 1
ATOM 496 C C . ALA A 1 67 ? -15.594 -34.469 -21.453 1 82.88 67 ALA A C 1
ATOM 498 O O . ALA A 1 67 ? -15.469 -33.344 -21.031 1 82.88 67 ALA A O 1
ATOM 499 N N . LEU A 1 68 ? -16.562 -35.281 -21.266 1 89 68 LEU A N 1
ATOM 500 C CA . LEU A 1 68 ? -17.641 -34.812 -20.406 1 89 68 LEU A CA 1
ATOM 501 C C . LEU A 1 68 ? -17.141 -34.531 -18.984 1 89 68 LEU A C 1
ATOM 503 O O . LEU A 1 68 ? -17.453 -33.5 -18.391 1 89 68 LEU A O 1
ATOM 507 N N . LEU A 1 69 ? -16.375 -35.406 -18.453 1 90.06 69 LEU A N 1
ATOM 508 C CA . LEU A 1 69 ? -15.82 -35.219 -17.109 1 90.06 69 LEU A CA 1
ATOM 509 C C . LEU A 1 69 ? -14.82 -34.062 -17.094 1 90.06 69 LEU A C 1
ATOM 511 O O . LEU A 1 69 ? -14.727 -33.344 -16.094 1 90.06 69 LEU A O 1
ATOM 515 N N . GLY A 1 70 ? -14.141 -33.906 -18.156 1 85.75 70 GLY A N 1
ATOM 516 C CA . GLY A 1 70 ? -13.242 -32.781 -18.266 1 85.75 70 GLY A CA 1
ATOM 517 C C . GLY A 1 70 ? -13.969 -31.453 -18.266 1 85.75 70 GLY A C 1
ATOM 518 O O . GLY A 1 70 ? -13.539 -30.5 -17.609 1 85.75 70 GLY A O 1
ATOM 519 N N . GLY A 1 71 ? -15.008 -31.406 -19.047 1 84.06 71 GLY A N 1
ATOM 520 C CA . GLY A 1 71 ? -15.836 -30.219 -19.047 1 84.06 71 GLY A CA 1
ATOM 521 C C . GLY A 1 71 ? -16.422 -29.891 -17.688 1 84.06 71 GLY A C 1
ATOM 522 O O . GLY A 1 71 ? -16.422 -28.75 -17.25 1 84.06 71 GLY A O 1
ATOM 523 N N . LEU A 1 72 ? -16.906 -30.938 -17.047 1 90.5 72 LEU A N 1
ATOM 524 C CA . LEU A 1 72 ? -17.453 -30.75 -15.711 1 90.5 72 LEU A CA 1
ATOM 525 C C . LEU A 1 72 ? -16.391 -30.281 -14.734 1 90.5 72 LEU A C 1
ATOM 527 O O . LEU A 1 72 ? -16.641 -29.438 -13.883 1 90.5 72 LEU A O 1
ATOM 531 N N . ARG A 1 73 ? -15.281 -30.828 -14.852 1 88.5 73 ARG A N 1
ATOM 532 C CA . ARG A 1 73 ? -14.164 -30.438 -14 1 88.5 73 ARG A CA 1
ATOM 533 C C . ARG A 1 73 ? -13.805 -28.969 -14.219 1 88.5 73 ARG A C 1
ATOM 535 O O . ARG A 1 73 ? -13.625 -28.219 -13.25 1 88.5 73 ARG A O 1
ATOM 542 N N . ALA A 1 74 ? -13.805 -28.547 -15.422 1 83 74 ALA A N 1
ATOM 543 C CA . ALA A 1 74 ? -13.492 -27.172 -15.766 1 83 74 ALA A CA 1
ATOM 544 C C . ALA A 1 74 ? -14.555 -26.219 -15.219 1 83 74 ALA A C 1
ATOM 546 O O . ALA A 1 74 ? -14.227 -25.141 -14.711 1 83 74 ALA A O 1
ATOM 547 N N . TRP A 1 75 ? -15.719 -26.703 -15.375 1 86.12 75 TRP A N 1
ATOM 548 C CA . TRP A 1 75 ? -16.812 -25.891 -14.867 1 86.12 75 TRP A CA 1
ATOM 549 C C . TRP A 1 75 ? -16.75 -25.766 -13.352 1 86.12 75 TRP A C 1
ATOM 551 O O . TRP A 1 75 ? -16.938 -24.672 -12.812 1 86.12 75 TRP A O 1
ATOM 561 N N . CYS A 1 76 ? -16.531 -26.797 -12.633 1 90.56 76 CYS A N 1
ATOM 562 C CA . CYS A 1 76 ? -16.406 -26.766 -11.18 1 90.56 76 CYS A CA 1
ATOM 563 C C . CYS A 1 76 ? -15.242 -25.891 -10.742 1 90.56 76 CYS A C 1
ATOM 565 O O . CYS A 1 76 ? -15.352 -25.125 -9.773 1 90.56 76 CYS A O 1
ATOM 567 N N . ASP A 1 77 ? -14.234 -25.891 -11.477 1 87.38 77 ASP A N 1
ATOM 568 C CA . ASP A 1 77 ? -13.055 -25.094 -11.148 1 87.38 77 ASP A CA 1
ATOM 569 C C . ASP A 1 77 ? -13.336 -23.609 -11.328 1 87.38 77 ASP A C 1
ATOM 571 O O . ASP A 1 77 ? -13.062 -22.812 -10.43 1 87.38 77 ASP A O 1
ATOM 575 N N . ALA A 1 78 ? -13.961 -23.281 -12.453 1 83.69 78 ALA A N 1
ATOM 576 C CA . ALA A 1 78 ? -14.25 -21.875 -12.766 1 83.69 78 ALA A CA 1
ATOM 577 C C . ALA A 1 78 ? -15.297 -21.312 -11.812 1 83.69 78 ALA A C 1
ATOM 579 O O . ALA A 1 78 ? -15.117 -20.219 -11.266 1 83.69 78 ALA A O 1
ATOM 580 N N . SER A 1 79 ? -16.328 -22.109 -11.688 1 88.06 79 SER A N 1
ATOM 581 C CA . SER A 1 79 ? -17.406 -21.641 -10.82 1 88.06 79 SER A CA 1
ATOM 582 C C . SER A 1 79 ? -16.969 -21.594 -9.359 1 88.06 79 SER A C 1
ATOM 584 O O . SER A 1 79 ? -17.359 -20.688 -8.617 1 88.06 79 SER A O 1
ATOM 586 N N . GLY A 1 80 ? -16.203 -22.547 -8.977 1 90.19 80 GLY A N 1
ATOM 587 C CA . GLY A 1 80 ? -15.688 -22.562 -7.621 1 90.19 80 GLY A CA 1
ATOM 588 C C . GLY A 1 80 ? -14.766 -21.391 -7.324 1 90.19 80 GLY A C 1
ATOM 589 O O . GLY A 1 80 ? -14.875 -20.766 -6.27 1 90.19 80 GLY A O 1
ATOM 590 N N . THR A 1 81 ? -13.945 -21.062 -8.211 1 88.19 81 THR A N 1
ATOM 591 C CA . THR A 1 81 ? -13.016 -19.953 -8.039 1 88.19 81 THR A CA 1
ATOM 592 C C . THR A 1 81 ? -13.766 -18.625 -7.961 1 88.19 81 THR A C 1
ATOM 594 O O . THR A 1 81 ? -13.453 -17.781 -7.117 1 88.19 81 THR A O 1
ATOM 597 N N . ARG A 1 82 ? -14.703 -18.469 -8.828 1 86.81 82 ARG A N 1
ATOM 598 C CA . ARG A 1 82 ? -15.516 -17.25 -8.836 1 86.81 82 ARG A CA 1
ATOM 599 C C . ARG A 1 82 ? -16.25 -17.078 -7.516 1 86.81 82 ARG A C 1
ATOM 601 O O . ARG A 1 82 ? -16.219 -16 -6.926 1 86.81 82 ARG A O 1
ATOM 608 N N . ARG A 1 83 ? -16.844 -18.141 -7.117 1 89.94 83 ARG A N 1
ATOM 609 C CA . ARG A 1 83 ? -17.625 -18.062 -5.887 1 89.94 83 ARG A CA 1
ATOM 610 C C . ARG A 1 83 ? -16.719 -17.844 -4.68 1 89.94 83 ARG A C 1
ATOM 612 O O . ARG A 1 83 ? -17.078 -17.094 -3.77 1 89.94 83 ARG A O 1
ATOM 619 N N . ALA A 1 84 ? -15.617 -18.469 -4.641 1 89.62 84 ALA A N 1
ATOM 620 C CA . ALA A 1 84 ? -14.672 -18.297 -3.539 1 89.62 84 ALA A CA 1
ATOM 621 C C . ALA A 1 84 ? -14.18 -16.859 -3.453 1 89.62 84 ALA A C 1
ATOM 623 O O . ALA A 1 84 ? -14.109 -16.281 -2.363 1 89.62 84 ALA A O 1
ATOM 624 N N . ASN A 1 85 ? -13.93 -16.266 -4.551 1 90.06 85 ASN A N 1
ATOM 625 C CA . ASN A 1 85 ? -13.445 -14.883 -4.578 1 90.06 85 ASN A CA 1
ATOM 626 C C . ASN A 1 85 ? -14.539 -13.898 -4.18 1 90.06 85 ASN A C 1
ATOM 628 O O . ASN A 1 85 ? -14.281 -12.945 -3.445 1 90.06 85 ASN A O 1
ATOM 632 N N . LEU A 1 86 ? -15.734 -14.141 -4.684 1 89 86 LEU A N 1
ATOM 633 C CA . LEU A 1 86 ? -16.859 -13.273 -4.34 1 89 86 LEU A CA 1
ATOM 634 C C . LEU A 1 86 ? -17.109 -13.281 -2.834 1 89 86 LEU A C 1
ATOM 636 O O . LEU A 1 86 ? -17.312 -12.227 -2.229 1 89 86 LEU A O 1
ATOM 640 N N . GLN A 1 87 ? -17.047 -14.43 -2.348 1 89.44 87 GLN A N 1
ATOM 641 C CA . GLN A 1 87 ? -17.281 -14.562 -0.915 1 89.44 87 GLN A CA 1
ATOM 642 C C . GLN A 1 87 ? -16.172 -13.906 -0.111 1 89.44 87 GLN A C 1
ATOM 644 O O . GLN A 1 87 ? -16.422 -13.234 0.89 1 89.44 87 GLN A O 1
ATOM 649 N N . ALA A 1 88 ? -14.938 -14.117 -0.513 1 90.12 88 ALA A N 1
ATOM 650 C CA . ALA A 1 88 ? -13.797 -13.516 0.172 1 90.12 88 ALA A CA 1
ATOM 651 C C . ALA A 1 88 ? -13.883 -11.992 0.148 1 90.12 88 ALA A C 1
ATOM 653 O O . ALA A 1 88 ? -13.68 -11.336 1.173 1 90.12 88 ALA A O 1
ATOM 654 N N . ARG A 1 89 ? -14.273 -11.422 -0.95 1 89.38 89 ARG A N 1
ATOM 655 C CA . ARG A 1 89 ? -14.344 -9.969 -1.103 1 89.38 89 ARG A CA 1
ATOM 656 C C . ARG A 1 89 ? -15.5 -9.391 -0.298 1 89.38 89 ARG A C 1
ATOM 658 O O . ARG A 1 89 ? -15.391 -8.281 0.241 1 89.38 89 ARG A O 1
ATOM 665 N N . SER A 1 90 ? -16.547 -10.117 -0.262 1 87.94 90 SER A N 1
ATOM 666 C CA . SER A 1 90 ? -17.672 -9.68 0.561 1 87.94 90 SER A CA 1
ATOM 667 C C . SER A 1 90 ? -17.281 -9.633 2.037 1 87.94 90 SER A C 1
ATOM 669 O O . SER A 1 90 ? -17.672 -8.711 2.758 1 87.94 90 SER A O 1
ATOM 671 N N . LEU A 1 91 ? -16.547 -10.602 2.418 1 87.62 91 LEU A N 1
ATOM 672 C CA . LEU A 1 91 ? -16.109 -10.656 3.811 1 87.62 91 LEU A CA 1
ATOM 673 C C . LEU A 1 91 ? -15.156 -9.516 4.125 1 87.62 91 LEU A C 1
ATOM 675 O O . LEU A 1 91 ? -15.234 -8.906 5.199 1 87.62 91 LEU A O 1
ATOM 679 N N . VAL A 1 92 ? -14.234 -9.211 3.262 1 90.12 92 VAL A N 1
ATOM 680 C CA . VAL A 1 92 ? -13.273 -8.125 3.469 1 90.12 92 VAL A CA 1
ATOM 681 C C . VAL A 1 92 ? -14.008 -6.789 3.521 1 90.12 92 VAL A C 1
ATOM 683 O O . VAL A 1 92 ? -13.672 -5.922 4.332 1 90.12 92 VAL A O 1
ATOM 686 N N . SER A 1 93 ? -15.008 -6.625 2.66 1 89 93 SER A N 1
ATOM 687 C CA . SER A 1 93 ? -15.828 -5.414 2.68 1 89 93 SER A CA 1
ATOM 688 C C . SER A 1 93 ? -16.531 -5.242 4.023 1 89 93 SER A C 1
ATOM 690 O O . SER A 1 93 ? -16.578 -4.137 4.566 1 89 93 SER A O 1
ATOM 692 N N . ALA A 1 94 ? -17.031 -6.285 4.52 1 87 94 ALA A N 1
ATOM 693 C CA . ALA A 1 94 ? -17.672 -6.254 5.824 1 87 94 ALA A CA 1
ATOM 694 C C . ALA A 1 94 ? -16.688 -5.898 6.926 1 87 94 ALA A C 1
ATOM 696 O O . ALA A 1 94 ? -17.016 -5.172 7.863 1 87 94 ALA A O 1
ATOM 697 N N . LEU A 1 95 ? -15.516 -6.406 6.758 1 87.44 95 LEU A N 1
ATOM 698 C CA . LEU A 1 95 ? -14.477 -6.121 7.738 1 87.44 95 LEU A CA 1
ATOM 699 C C . LEU A 1 95 ? -14.094 -4.648 7.711 1 87.44 95 LEU A C 1
ATOM 701 O O . LEU A 1 95 ? -13.883 -4.035 8.766 1 87.44 95 LEU A O 1
ATOM 705 N N . ARG A 1 96 ? -13.977 -4.141 6.559 1 87.31 96 ARG A N 1
ATOM 706 C CA . ARG A 1 96 ? -13.672 -2.721 6.422 1 87.31 96 ARG A CA 1
ATOM 707 C C . ARG A 1 96 ? -14.711 -1.865 7.137 1 87.31 96 ARG A C 1
ATOM 709 O O . ARG A 1 96 ? -14.359 -0.923 7.852 1 87.31 96 ARG A O 1
ATOM 716 N N . MET A 1 97 ? -15.914 -2.176 6.977 1 86.88 97 MET A N 1
ATOM 717 C CA . MET A 1 97 ? -17 -1.427 7.609 1 86.88 97 MET A CA 1
ATOM 718 C C . MET A 1 97 ? -16.922 -1.544 9.133 1 86.88 97 MET A C 1
ATOM 720 O O . MET A 1 97 ? -17.141 -0.562 9.844 1 86.88 97 MET A O 1
ATOM 724 N N . GLN A 1 98 ? -16.625 -2.67 9.523 1 85.75 98 GLN A N 1
ATOM 725 C CA . GLN A 1 98 ? -16.516 -2.891 10.961 1 85.75 98 GLN A CA 1
ATOM 726 C C . GLN A 1 98 ? -15.367 -2.078 11.555 1 85.75 98 GLN A C 1
ATOM 728 O O . GLN A 1 98 ? -15.508 -1.488 12.625 1 85.75 98 GLN A O 1
ATOM 733 N N . VAL A 1 99 ? -14.242 -2.096 10.891 1 86.94 99 VAL A N 1
ATOM 734 C CA . VAL A 1 99 ? -13.086 -1.353 11.375 1 86.94 99 VAL A CA 1
ATOM 735 C C . VAL A 1 99 ? -13.391 0.143 11.375 1 86.94 99 VAL A C 1
ATOM 737 O O . VAL A 1 99 ? -13.039 0.856 12.32 1 86.94 99 VAL A O 1
ATOM 740 N N . LEU A 1 100 ? -14.031 0.552 10.359 1 86.25 100 LEU A N 1
ATOM 741 C CA . LEU A 1 100 ? -14.43 1.957 10.32 1 86.25 100 LEU A CA 1
ATOM 742 C C . LEU A 1 100 ? -15.32 2.309 11.5 1 86.25 100 LEU A C 1
ATOM 744 O O . LEU A 1 100 ? -15.117 3.336 12.156 1 86.25 100 LEU A O 1
ATOM 748 N N . ARG A 1 101 ? -16.266 1.53 11.812 1 83.19 101 ARG A N 1
ATOM 749 C CA . ARG A 1 101 ? -17.172 1.767 12.93 1 83.19 101 ARG A CA 1
ATOM 750 C C . ARG A 1 101 ? -16.422 1.751 14.258 1 83.19 101 ARG A C 1
ATOM 752 O O . ARG A 1 101 ? -16.719 2.553 15.148 1 83.19 101 ARG A O 1
ATOM 759 N N . THR A 1 102 ? -15.523 0.856 14.297 1 83.06 102 THR A N 1
ATOM 760 C CA . THR A 1 102 ? -14.719 0.783 15.508 1 83.06 102 THR A CA 1
ATOM 761 C C . THR A 1 102 ? -13.891 2.053 15.688 1 83.06 102 THR A C 1
ATOM 763 O O . THR A 1 102 ? -13.82 2.604 16.781 1 83.06 102 THR A O 1
ATOM 766 N N . LEU A 1 103 ? -13.273 2.469 14.664 1 82.5 103 LEU A N 1
ATOM 767 C CA . LEU A 1 103 ? -12.469 3.682 14.719 1 82.5 103 LEU A CA 1
ATOM 768 C C . LEU A 1 103 ? -13.336 4.898 15.016 1 82.5 103 LEU A C 1
ATOM 770 O O . LEU A 1 103 ? -12.922 5.801 15.75 1 82.5 103 LEU A O 1
ATOM 774 N N . ALA A 1 104 ? -14.5 4.871 14.477 1 82.69 104 ALA A N 1
ATOM 775 C CA . ALA A 1 104 ? -15.43 5.973 14.711 1 82.69 104 ALA A CA 1
ATOM 776 C C . ALA A 1 104 ? -15.938 5.965 16.156 1 82.69 104 ALA A C 1
ATOM 778 O O . ALA A 1 104 ? -16.422 6.984 16.656 1 82.69 104 ALA A O 1
ATOM 779 N N . GLY A 1 105 ? -15.844 4.867 16.734 1 80.31 105 GLY A N 1
ATOM 780 C CA . GLY A 1 105 ? -16.281 4.746 18.109 1 80.31 105 GLY A CA 1
ATOM 781 C C . GLY A 1 105 ? -15.203 5.078 19.109 1 80.31 105 GLY A C 1
ATOM 782 O O . GLY A 1 105 ? -15.422 5.004 20.328 1 80.31 105 GLY A O 1
ATOM 783 N N . THR A 1 106 ? -14.078 5.453 18.594 1 79.62 106 THR A N 1
ATOM 784 C CA . THR A 1 106 ? -12.984 5.859 19.469 1 79.62 106 THR A CA 1
ATOM 785 C C . THR A 1 106 ? -12.828 7.375 19.484 1 79.62 106 THR A C 1
ATOM 787 O O . THR A 1 106 ? -13.266 8.055 18.547 1 79.62 106 THR A O 1
ATOM 790 N N . SER A 1 107 ? -12.242 7.863 20.625 1 75.12 107 SER A N 1
ATOM 791 C CA . SER A 1 107 ? -12.062 9.305 20.75 1 75.12 107 SER A CA 1
ATOM 792 C C . SER A 1 107 ? -11.086 9.828 19.703 1 75.12 107 SER A C 1
ATOM 794 O O . SER A 1 107 ? -10.008 9.258 19.516 1 75.12 107 SER A O 1
ATOM 796 N N . PRO A 1 108 ? -11.484 10.758 18.969 1 68.5 108 PRO A N 1
ATOM 797 C CA . PRO A 1 108 ? -10.602 11.297 17.938 1 68.5 108 PRO A CA 1
ATOM 798 C C . PRO A 1 108 ? -9.352 11.961 18.5 1 68.5 108 PRO A C 1
ATOM 800 O O . PRO A 1 108 ? -8.375 12.172 17.781 1 68.5 108 PRO A O 1
ATOM 803 N N . LEU A 1 109 ? -9.406 12.289 19.734 1 64.88 109 LEU A N 1
ATOM 804 C CA . LEU A 1 109 ? -8.281 13 20.344 1 64.88 109 LEU A CA 1
ATOM 805 C C . LEU A 1 109 ? -7.375 12.039 21.109 1 64.88 109 LEU A C 1
ATOM 807 O O . LEU A 1 109 ? -6.434 12.469 21.781 1 64.88 109 LEU A O 1
ATOM 811 N N . ASP A 1 110 ? -7.746 10.781 20.906 1 68.5 110 ASP A N 1
ATOM 812 C CA . ASP A 1 110 ? -6.887 9.781 21.531 1 68.5 110 ASP A CA 1
ATOM 813 C C . ASP A 1 110 ? -5.539 9.695 20.828 1 68.5 110 ASP A C 1
ATOM 815 O O . ASP A 1 110 ? -5.477 9.453 19.609 1 68.5 110 ASP A O 1
ATOM 819 N N . ARG A 1 111 ? -4.516 9.984 21.578 1 59.41 111 ARG A N 1
ATOM 820 C CA . ARG A 1 111 ? -3.16 9.969 21.047 1 59.41 111 ARG A CA 1
ATOM 821 C C . ARG A 1 111 ? -2.746 8.555 20.656 1 59.41 111 ARG A C 1
ATOM 823 O O . ARG A 1 111 ? -1.833 8.375 19.844 1 59.41 111 ARG A O 1
ATOM 830 N N . GLN A 1 112 ? -3.436 7.633 21.203 1 60.44 112 GLN A N 1
ATOM 831 C CA . GLN A 1 112 ? -3.068 6.242 20.938 1 60.44 112 GLN A CA 1
ATOM 832 C C . GLN A 1 112 ? -3.74 5.723 19.672 1 60.44 112 GLN A C 1
ATOM 834 O O . GLN A 1 112 ? -3.473 4.602 19.234 1 60.44 112 GLN A O 1
ATOM 839 N N . ARG A 1 113 ? -4.469 6.582 19.109 1 69.56 113 ARG A N 1
ATOM 840 C CA . ARG A 1 113 ? -5.125 6.18 17.859 1 69.56 113 ARG A CA 1
ATOM 841 C C . ARG A 1 113 ? -4.117 6.047 16.734 1 69.56 113 ARG A C 1
ATOM 843 O O . ARG A 1 113 ? -3.135 6.793 16.672 1 69.56 113 ARG A O 1
ATOM 850 N N . ALA A 1 114 ? -4.395 5.074 15.977 1 69.69 114 ALA A N 1
ATOM 851 C CA . ALA A 1 114 ? -3.531 4.891 14.812 1 69.69 114 ALA A CA 1
ATOM 852 C C . ALA A 1 114 ? -3.572 6.113 13.906 1 69.69 114 ALA A C 1
ATOM 854 O O . ALA A 1 114 ? -4.602 6.785 13.805 1 69.69 114 ALA A O 1
ATOM 855 N N . ALA A 1 115 ? -2.43 6.418 13.336 1 68.12 115 ALA A N 1
ATOM 856 C CA . ALA A 1 115 ? -2.375 7.504 12.359 1 68.12 115 ALA A CA 1
ATOM 857 C C . ALA A 1 115 ? -3.359 7.266 11.219 1 68.12 115 ALA A C 1
ATOM 859 O O . ALA A 1 115 ? -3.547 6.125 10.781 1 68.12 115 ALA A O 1
ATOM 860 N N . SER A 1 116 ? -4.07 8.32 10.82 1 74.62 116 SER A N 1
ATOM 861 C CA . SER A 1 116 ? -5.082 8.227 9.773 1 74.62 116 SER A CA 1
ATOM 862 C C . SER A 1 116 ? -4.52 7.566 8.523 1 74.62 116 SER A C 1
ATOM 864 O O . SER A 1 116 ? -5.199 6.766 7.875 1 74.62 116 SER A O 1
ATOM 866 N N . GLY A 1 117 ? -3.326 7.898 8.164 1 69.31 117 GLY A N 1
ATOM 867 C CA . GLY A 1 117 ? -2.703 7.285 7.004 1 69.31 117 GLY A CA 1
ATOM 868 C C . GLY A 1 117 ? -2.502 5.789 7.148 1 69.31 117 GLY A C 1
ATOM 869 O O . GLY A 1 117 ? -2.744 5.031 6.211 1 69.31 117 GLY A O 1
ATOM 870 N N . GLN A 1 118 ? -2.109 5.414 8.359 1 71.25 118 GLN A N 1
ATOM 871 C CA . GLN A 1 118 ? -1.91 3.996 8.625 1 71.25 118 GLN A CA 1
ATOM 872 C C . GLN A 1 118 ? -3.232 3.236 8.578 1 71.25 118 GLN A C 1
ATOM 874 O O . GLN A 1 118 ? -3.309 2.15 8 1 71.25 118 GLN A O 1
ATOM 879 N N . ALA A 1 119 ? -4.176 3.791 9.195 1 82.38 119 ALA A N 1
ATOM 880 C CA . ALA A 1 119 ? -5.488 3.154 9.203 1 82.38 119 ALA A CA 1
ATOM 881 C C . ALA A 1 119 ? -6.062 3.057 7.793 1 82.38 119 ALA A C 1
ATOM 883 O O . ALA A 1 119 ? -6.617 2.023 7.414 1 82.38 119 ALA A O 1
ATOM 884 N N . ALA A 1 120 ? -5.879 4.148 7.066 1 81.31 120 ALA A N 1
ATOM 885 C CA . ALA A 1 120 ? -6.387 4.164 5.699 1 81.31 120 ALA A CA 1
ATOM 886 C C . ALA A 1 120 ? -5.688 3.111 4.844 1 81.31 120 ALA A C 1
ATOM 888 O O . ALA A 1 120 ? -6.34 2.352 4.125 1 81.31 120 ALA A O 1
ATOM 889 N N . SER A 1 121 ? -4.414 3.004 4.949 1 74.94 121 SER A N 1
ATOM 890 C CA . SER A 1 121 ? -3.629 2.041 4.184 1 74.94 121 SER A CA 1
ATOM 891 C C . SER A 1 121 ? -3.971 0.609 4.582 1 74.94 121 SER A C 1
ATOM 893 O O . SER A 1 121 ? -4.078 -0.27 3.725 1 74.94 121 SER A O 1
ATOM 895 N N . ALA A 1 122 ? -4.102 0.38 5.863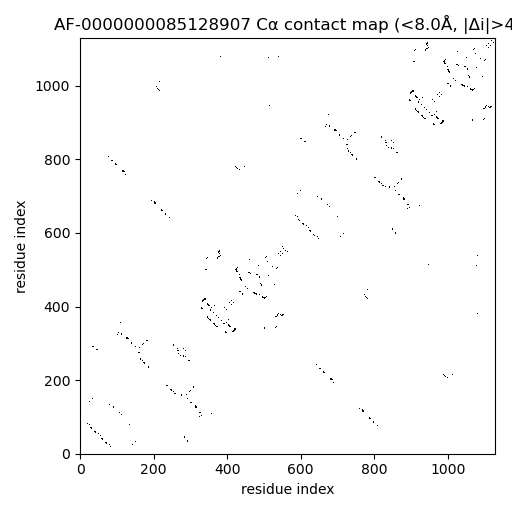 1 81.5 122 ALA A N 1
ATOM 896 C CA . ALA A 1 122 ? -4.457 -0.953 6.344 1 81.5 122 ALA A CA 1
ATOM 897 C C . ALA A 1 122 ? -5.82 -1.383 5.812 1 81.5 122 ALA A C 1
ATOM 899 O O . ALA A 1 122 ? -5.98 -2.51 5.336 1 81.5 122 ALA A O 1
ATOM 900 N N . MET A 1 123 ? -6.766 -0.499 5.797 1 87.19 123 MET A N 1
ATOM 901 C CA . MET A 1 123 ? -8.133 -0.819 5.41 1 87.19 123 MET A CA 1
ATOM 902 C C . MET A 1 123 ? -8.258 -0.945 3.895 1 87.19 123 MET A C 1
ATOM 904 O O . MET A 1 123 ? -9.039 -1.758 3.396 1 87.19 123 MET A O 1
ATOM 908 N N . ALA A 1 124 ? -7.508 -0.177 3.223 1 84.69 124 ALA A N 1
ATOM 909 C CA . ALA A 1 124 ? -7.652 -0.17 1.769 1 84.69 124 ALA A CA 1
ATOM 910 C C . ALA A 1 124 ? -6.715 -1.188 1.121 1 84.69 124 ALA A C 1
ATOM 912 O O . ALA A 1 124 ? -7.172 -2.139 0.481 1 84.69 124 ALA A O 1
ATOM 913 N N . GLU A 1 125 ? -5.441 -1.126 1.414 1 75.44 125 GLU A N 1
ATOM 914 C CA . GLU A 1 125 ? -4.43 -1.882 0.683 1 75.44 125 GLU A CA 1
ATOM 915 C C . GLU A 1 125 ? -4.113 -3.201 1.383 1 75.44 125 GLU A C 1
ATOM 917 O O . GLU A 1 125 ? -4.219 -4.27 0.78 1 75.44 125 GLU A O 1
ATOM 922 N N . GLN A 1 126 ? -3.822 -3.119 2.682 1 74.94 126 GLN A N 1
ATOM 923 C CA . GLN A 1 126 ? -3.396 -4.324 3.387 1 74.94 126 GLN A CA 1
ATOM 924 C C . GLN A 1 126 ? -4.535 -5.332 3.49 1 74.94 126 GLN A C 1
ATOM 926 O O . GLN A 1 126 ? -4.309 -6.543 3.441 1 74.94 126 GLN A O 1
ATOM 931 N N . ALA A 1 127 ? -5.727 -4.809 3.586 1 87.5 127 ALA A N 1
ATOM 932 C CA . ALA A 1 127 ? -6.891 -5.684 3.713 1 87.5 127 ALA A CA 1
ATOM 933 C C . ALA A 1 127 ? -7.031 -6.586 2.49 1 87.5 127 ALA A C 1
ATOM 935 O O . ALA A 1 127 ? -7.598 -7.68 2.582 1 87.5 127 ALA A O 1
ATOM 936 N N . GLU A 1 128 ? -6.434 -6.223 1.364 1 85.62 128 GLU A N 1
ATOM 937 C CA . GLU A 1 128 ? -6.531 -7.004 0.134 1 85.62 128 GLU A CA 1
ATOM 938 C C . GLU A 1 128 ? -5.781 -8.328 0.258 1 85.62 128 GLU A C 1
ATOM 940 O O . GLU A 1 128 ? -6.102 -9.297 -0.432 1 85.62 128 GLU A O 1
ATOM 945 N N . ALA A 1 129 ? -4.887 -8.383 1.16 1 81.88 129 ALA A N 1
ATOM 946 C CA . ALA A 1 129 ? -4.109 -9.609 1.356 1 81.88 129 ALA A CA 1
ATOM 947 C C . ALA A 1 129 ? -4.957 -10.703 1.993 1 81.88 129 ALA A C 1
ATOM 949 O O . ALA A 1 129 ? -4.582 -11.875 1.97 1 81.88 129 ALA A O 1
ATOM 950 N N . ILE A 1 130 ? -6.129 -10.328 2.518 1 87.94 130 ILE A N 1
ATOM 951 C CA . ILE A 1 130 ? -7.004 -11.297 3.17 1 87.94 130 ILE A CA 1
ATOM 952 C C . ILE A 1 130 ? -7.738 -12.117 2.115 1 87.94 130 ILE A C 1
ATOM 954 O O . ILE A 1 130 ? -8.094 -13.281 2.357 1 87.94 130 ILE A O 1
ATOM 958 N N . VAL A 1 131 ? -7.875 -11.555 0.948 1 89 131 VAL A N 1
ATOM 959 C CA . VAL A 1 131 ? -8.688 -12.195 -0.084 1 89 131 VAL A CA 1
ATOM 960 C C . VAL A 1 131 ? -8.023 -13.492 -0.531 1 89 131 VAL A C 1
ATOM 962 O O . VAL A 1 131 ? -8.641 -14.562 -0.485 1 89 131 VAL A O 1
ATOM 965 N N . PRO A 1 132 ? -6.703 -13.453 -0.873 1 86.25 132 PRO A N 1
ATOM 966 C CA . PRO A 1 132 ? -6.082 -14.719 -1.267 1 86.25 132 PRO A CA 1
ATOM 967 C C . PRO A 1 132 ? -5.992 -15.719 -0.113 1 86.25 132 PRO A C 1
ATOM 969 O O . PRO A 1 132 ? -6.043 -16.922 -0.335 1 86.25 132 PRO A O 1
ATOM 972 N N . TRP A 1 133 ? -5.906 -15.258 1.096 1 86 133 TRP A N 1
ATOM 973 C CA . TRP A 1 133 ? -5.906 -16.156 2.252 1 86 133 TRP A CA 1
ATOM 974 C C . TRP A 1 133 ? -7.207 -16.938 2.334 1 86 133 TRP A C 1
ATOM 976 O O . TRP A 1 133 ? -7.188 -18.156 2.531 1 86 133 TRP A O 1
ATOM 986 N N . LEU A 1 134 ? -8.289 -16.266 2.066 1 88.62 134 LEU A N 1
ATOM 987 C CA . LEU A 1 134 ? -9.594 -16.906 2.182 1 88.62 134 LEU A CA 1
ATOM 988 C C . LEU A 1 134 ? -9.93 -17.703 0.919 1 88.62 134 LEU A C 1
ATOM 990 O O . LEU A 1 134 ? -10.445 -18.812 1 1 88.62 134 LEU A O 1
ATOM 994 N N . SER A 1 135 ? -9.633 -17.141 -0.221 1 89.5 135 SER A N 1
ATOM 995 C CA . SER A 1 135 ? -10.094 -17.75 -1.468 1 89.5 135 SER A CA 1
ATOM 996 C C . SER A 1 135 ? -9.156 -18.844 -1.937 1 89.5 135 SER A C 1
ATOM 998 O O . SER A 1 135 ? -9.594 -19.844 -2.514 1 89.5 135 SER A O 1
ATOM 1000 N N . ARG A 1 136 ? -7.848 -18.719 -1.686 1 88.31 136 ARG A N 1
ATOM 1001 C CA . ARG A 1 136 ? -6.887 -19.672 -2.229 1 88.31 136 ARG A CA 1
ATOM 1002 C C . ARG A 1 136 ? -6.363 -20.594 -1.141 1 88.31 136 ARG A C 1
ATOM 1004 O O . ARG A 1 136 ? -6.449 -21.828 -1.271 1 88.31 136 ARG A O 1
ATOM 1011 N N . TYR A 1 137 ? -5.91 -20.047 -0.052 1 85.88 137 TYR A N 1
ATOM 1012 C CA . TYR A 1 137 ? -5.301 -20.859 0.996 1 85.88 137 TYR A CA 1
ATOM 1013 C C . TYR A 1 137 ? -6.32 -21.828 1.602 1 85.88 137 TYR A C 1
ATOM 1015 O O . TYR A 1 137 ? -6.027 -23 1.807 1 85.88 137 TYR A O 1
ATOM 1023 N N . GLN A 1 138 ? -7.445 -21.297 1.907 1 86.25 138 GLN A N 1
ATOM 1024 C CA . GLN A 1 138 ? -8.469 -22.141 2.504 1 86.25 138 GLN A CA 1
ATOM 1025 C C . GLN A 1 138 ? -8.844 -23.297 1.568 1 86.25 138 GLN A C 1
ATOM 1027 O O . GLN A 1 138 ? -9.016 -24.422 2.01 1 86.25 138 GLN A O 1
ATOM 1032 N N . THR A 1 139 ? -9 -22.969 0.353 1 88.06 139 THR A N 1
ATOM 1033 C CA . THR A 1 139 ? -9.312 -24 -0.637 1 88.06 139 THR A CA 1
ATOM 1034 C C . THR A 1 139 ? -8.195 -25.031 -0.716 1 88.06 139 THR A C 1
ATOM 1036 O O . THR A 1 139 ? -8.453 -26.234 -0.743 1 88.06 139 THR A O 1
ATOM 1039 N N . ALA A 1 140 ? -6.98 -24.547 -0.785 1 87.5 140 ALA A N 1
ATOM 1040 C CA . ALA A 1 140 ? -5.832 -25.453 -0.851 1 87.5 140 ALA A CA 1
ATOM 1041 C C . ALA A 1 140 ? -5.785 -26.375 0.372 1 87.5 140 ALA A C 1
ATOM 1043 O O . ALA A 1 140 ? -5.453 -27.547 0.259 1 87.5 140 ALA A O 1
ATOM 1044 N N . MET A 1 141 ? -6.145 -25.891 1.495 1 86.44 141 MET A N 1
ATOM 1045 C CA . MET A 1 141 ? -6.148 -26.672 2.729 1 86.44 141 MET A CA 1
ATOM 1046 C C . MET A 1 141 ? -7.168 -27.797 2.652 1 86.44 141 MET A C 1
ATOM 1048 O O . MET A 1 141 ? -6.883 -28.922 3.055 1 86.44 141 MET A O 1
ATOM 1052 N N . TRP A 1 142 ? -8.258 -27.531 2.135 1 89.81 142 TRP A N 1
ATOM 1053 C CA . TRP A 1 142 ? -9.289 -28.562 2.018 1 89.81 142 TRP A CA 1
ATOM 1054 C C . TRP A 1 142 ? -8.922 -29.594 0.955 1 89.81 142 TRP A C 1
ATOM 1056 O O . TRP A 1 142 ? -9.219 -30.781 1.102 1 89.81 142 TRP A O 1
ATOM 1066 N N . ARG A 1 143 ? -8.312 -29.141 -0.088 1 90.75 143 ARG A N 1
ATOM 1067 C CA . ARG A 1 143 ? -7.863 -30.094 -1.107 1 90.75 143 ARG A CA 1
ATOM 1068 C C . ARG A 1 143 ? -6.801 -31.031 -0.55 1 90.75 143 ARG A C 1
ATOM 1070 O O . ARG A 1 143 ? -6.812 -32.219 -0.844 1 90.75 143 ARG A O 1
ATOM 1077 N N . VAL A 1 144 ? -5.941 -30.484 0.218 1 87.94 144 VAL A N 1
ATOM 1078 C CA . VAL A 1 144 ? -4.879 -31.312 0.791 1 87.94 144 VAL A CA 1
ATOM 1079 C C . VAL A 1 144 ? -5.473 -32.312 1.757 1 87.94 144 VAL A C 1
ATOM 1081 O O . VAL A 1 144 ? -5.012 -33.469 1.827 1 87.94 144 VAL A O 1
ATOM 1084 N N . ARG A 1 145 ? -6.488 -31.969 2.426 1 87.5 145 ARG A N 1
ATOM 1085 C CA . ARG A 1 145 ? -7.105 -32.844 3.418 1 87.5 145 ARG A CA 1
ATOM 1086 C C . ARG A 1 145 ? -7.914 -33.969 2.746 1 87.5 145 ARG A C 1
ATOM 1088 O O . ARG A 1 145 ? -8.039 -35.062 3.285 1 87.5 145 ARG A O 1
ATOM 1095 N N . THR A 1 146 ? -8.352 -33.719 1.559 1 92.75 146 THR A N 1
ATOM 1096 C CA . THR A 1 146 ? -9.336 -34.625 0.981 1 92.75 146 THR A CA 1
ATOM 1097 C C . THR A 1 146 ? -8.742 -35.375 -0.205 1 92.75 146 THR A C 1
ATOM 1099 O O . THR A 1 146 ? -8.75 -36.625 -0.227 1 92.75 146 THR A O 1
ATOM 1102 N N . VAL A 1 147 ? -8.086 -34.719 -1.092 1 93.88 147 VAL A N 1
ATOM 1103 C CA . VAL A 1 147 ? -7.758 -35.281 -2.4 1 93.88 147 VAL A CA 1
ATOM 1104 C C . VAL A 1 147 ? -6.711 -36.375 -2.246 1 93.88 147 VAL A C 1
ATOM 1106 O O . VAL A 1 147 ? -6.887 -37.469 -2.75 1 93.88 147 VAL A O 1
ATOM 1109 N N . PRO A 1 148 ? -5.602 -36.125 -1.498 1 92.75 148 PRO A N 1
ATOM 1110 C CA . PRO A 1 148 ? -4.625 -37.219 -1.368 1 92.75 148 PRO A CA 1
ATOM 1111 C C . PRO A 1 148 ? -5.207 -38.438 -0.693 1 92.75 148 PRO A C 1
ATOM 1113 O O . PRO A 1 148 ? -4.875 -39.562 -1.071 1 92.75 148 PRO A O 1
ATOM 1116 N N . LEU A 1 149 ? -6.059 -38.25 0.2 1 94 149 LEU A N 1
ATOM 1117 C CA . LEU A 1 149 ? -6.68 -39.375 0.896 1 94 149 LEU A CA 1
ATOM 1118 C C . LEU A 1 149 ? -7.527 -40.219 -0.062 1 94 149 LEU A C 1
ATOM 1120 O O . LEU A 1 149 ? -7.445 -41.438 -0.061 1 94 149 LEU A O 1
ATOM 1124 N N . VAL A 1 150 ? -8.297 -39.562 -0.86 1 96.06 150 VAL A N 1
ATOM 1125 C CA . VAL A 1 150 ? -9.172 -40.25 -1.802 1 96.06 150 VAL A CA 1
ATOM 1126 C C . VAL A 1 150 ? -8.336 -40.969 -2.859 1 96.06 150 VAL A C 1
ATOM 1128 O O . VAL A 1 150 ? -8.633 -42.094 -3.238 1 96.06 150 VAL A O 1
ATOM 1131 N N . ILE A 1 151 ? -7.297 -40.312 -3.32 1 96.06 151 ILE A N 1
ATOM 1132 C CA . ILE A 1 151 ? -6.426 -40.906 -4.32 1 96.06 151 ILE A CA 1
ATOM 1133 C C . ILE A 1 151 ? -5.715 -42.125 -3.717 1 96.06 151 ILE A C 1
ATOM 1135 O O . ILE A 1 151 ? -5.621 -43.188 -4.355 1 96.06 151 ILE A O 1
ATOM 1139 N N . ALA A 1 152 ? -5.25 -42 -2.492 1 95.44 152 ALA A N 1
ATOM 1140 C CA . ALA A 1 152 ? -4.586 -43.125 -1.818 1 95.44 152 ALA A CA 1
ATOM 1141 C C . ALA A 1 152 ? -5.512 -44.312 -1.708 1 95.44 152 ALA A C 1
ATOM 1143 O O . ALA A 1 152 ? -5.09 -45.469 -1.936 1 95.44 152 ALA A O 1
ATOM 1144 N N . LEU A 1 153 ? -6.703 -44.062 -1.417 1 96.38 153 LEU A N 1
ATOM 1145 C CA . LEU A 1 153 ? -7.676 -45.156 -1.289 1 96.38 153 LEU A CA 1
ATOM 1146 C C . LEU A 1 153 ? -7.961 -45.781 -2.645 1 96.38 153 LEU A C 1
ATOM 1148 O O . LEU A 1 153 ? -8.07 -47.031 -2.746 1 96.38 153 LEU A O 1
ATOM 1152 N N . ALA A 1 154 ? -8.062 -45.031 -3.666 1 96.69 154 ALA A N 1
ATOM 1153 C CA . ALA A 1 154 ? -8.32 -45.531 -5.016 1 96.69 154 ALA A CA 1
ATOM 1154 C C . ALA A 1 154 ? -7.148 -46.375 -5.516 1 96.69 154 ALA A C 1
ATOM 1156 O O . ALA A 1 154 ? -7.348 -47.438 -6.086 1 96.69 154 ALA A O 1
ATOM 1157 N N . VAL A 1 155 ? -5.992 -45.844 -5.281 1 96.31 155 VAL A N 1
ATOM 1158 C CA . VAL A 1 155 ? -4.793 -46.531 -5.734 1 96.31 155 VAL A CA 1
ATOM 1159 C C . VAL A 1 155 ? -4.598 -47.812 -4.91 1 96.31 155 VAL A C 1
ATOM 1161 O O . VAL A 1 155 ? -4.16 -48.844 -5.438 1 96.31 155 VAL A O 1
ATOM 1164 N N . ALA A 1 156 ? -4.934 -47.781 -3.631 1 96.31 156 ALA A N 1
ATOM 1165 C CA . ALA A 1 156 ? -4.809 -48.938 -2.752 1 96.31 156 ALA A CA 1
ATOM 1166 C C . ALA A 1 156 ? -5.699 -50.062 -3.223 1 96.31 156 ALA A C 1
ATOM 1168 O O . ALA A 1 156 ? -5.371 -51.25 -3.027 1 96.31 156 ALA A O 1
ATOM 1169 N N . SER A 1 157 ? -6.762 -49.719 -3.844 1 95.44 157 SER A N 1
ATOM 1170 C CA . SER A 1 157 ? -7.668 -50.75 -4.348 1 95.44 157 SER A CA 1
ATOM 1171 C C . SER A 1 157 ? -7.039 -51.531 -5.496 1 95.44 157 SER A C 1
ATOM 1173 O O . SER A 1 157 ? -7.418 -52.656 -5.762 1 95.44 157 SER A O 1
ATOM 1175 N N . GLN A 1 158 ? -6.039 -50.844 -6.117 1 95.06 158 GLN A N 1
ATOM 1176 C CA . GLN A 1 158 ? -5.32 -51.5 -7.199 1 95.06 158 GLN A CA 1
ATOM 1177 C C . GLN A 1 158 ? -4.035 -52.156 -6.688 1 95.06 158 GLN A C 1
ATOM 1179 O O . GLN A 1 158 ? -3.746 -53.312 -7.004 1 95.06 158 GLN A O 1
ATOM 1184 N N . SER A 1 159 ? -3.299 -51.438 -5.945 1 96.12 159 SER A N 1
ATOM 1185 C CA . SER A 1 159 ? -2.041 -51.875 -5.363 1 96.12 159 SER A CA 1
ATOM 1186 C C . SER A 1 159 ? -1.764 -51.188 -4.031 1 96.12 159 SER A C 1
ATOM 1188 O O . SER A 1 159 ? -1.625 -49.969 -3.98 1 96.12 159 SER A O 1
ATOM 1190 N N . TRP A 1 160 ? -1.601 -51.969 -2.998 1 95.06 160 TRP A N 1
ATOM 1191 C CA . TRP A 1 160 ? -1.323 -51.375 -1.697 1 95.06 160 TRP A CA 1
ATOM 1192 C C . TRP A 1 160 ? 0.118 -50.906 -1.62 1 95.06 160 TRP A C 1
ATOM 1194 O O . TRP A 1 160 ? 0.437 -50 -0.825 1 95.06 160 TRP A O 1
ATOM 1204 N N . VAL A 1 161 ? 0.986 -51.406 -2.426 1 95.38 161 VAL A N 1
ATOM 1205 C CA . VAL A 1 161 ? 2.377 -50.969 -2.453 1 95.38 161 VAL A CA 1
ATOM 1206 C C . VAL A 1 161 ? 2.463 -49.562 -3.023 1 95.38 161 VAL A C 1
ATOM 1208 O O . VAL A 1 161 ? 3.189 -48.719 -2.496 1 95.38 161 VAL A O 1
ATOM 1211 N N . VAL A 1 162 ? 1.72 -49.344 -4.113 1 94.44 162 VAL A N 1
ATOM 1212 C CA . VAL A 1 162 ? 1.714 -48.031 -4.715 1 94.44 162 VAL A CA 1
ATOM 1213 C C . VAL A 1 162 ? 1.17 -47 -3.711 1 94.44 162 VAL A C 1
ATOM 1215 O O . VAL A 1 162 ? 1.717 -45.906 -3.57 1 94.44 162 VAL A O 1
ATOM 1218 N N . ALA A 1 163 ? 0.12 -47.406 -3.037 1 95.62 163 ALA A N 1
ATOM 1219 C CA . ALA A 1 163 ? -0.448 -46.531 -2.012 1 95.62 163 ALA A CA 1
ATOM 1220 C C . ALA A 1 163 ? 0.579 -46.219 -0.927 1 95.62 163 ALA A C 1
ATOM 1222 O O . ALA A 1 163 ? 0.682 -45.062 -0.472 1 95.62 163 ALA A O 1
ATOM 1223 N N . LEU A 1 164 ? 1.301 -47.156 -0.544 1 94.12 164 LEU A N 1
ATOM 1224 C CA . LEU A 1 164 ? 2.312 -46.969 0.492 1 94.12 164 LEU A CA 1
ATOM 1225 C C . LEU A 1 164 ? 3.428 -46.062 0.015 1 94.12 164 LEU A C 1
ATOM 1227 O O . LEU A 1 164 ? 3.92 -45.219 0.78 1 94.12 164 LEU A O 1
ATOM 1231 N N . ILE A 1 165 ? 3.816 -46.156 -1.175 1 91.62 165 ILE A N 1
ATOM 1232 C CA . ILE A 1 165 ? 4.844 -45.312 -1.75 1 91.62 165 ILE A CA 1
ATOM 1233 C C . ILE A 1 165 ? 4.387 -43.844 -1.699 1 91.62 165 ILE A C 1
ATOM 1235 O O . ILE A 1 165 ? 5.133 -42.969 -1.264 1 91.62 165 ILE A O 1
ATOM 1239 N N . LEU A 1 166 ? 3.162 -43.656 -2.09 1 91.81 166 LEU A N 1
ATOM 1240 C CA . LEU A 1 166 ? 2.627 -42.312 -2.133 1 91.81 166 LEU A CA 1
ATOM 1241 C C . LEU A 1 166 ? 2.48 -41.75 -0.726 1 91.81 166 LEU A C 1
ATOM 1243 O O . LEU A 1 166 ? 2.871 -40.594 -0.47 1 91.81 166 LEU A O 1
ATOM 1247 N N . VAL A 1 167 ? 2.023 -42.5 0.208 1 90.38 167 VAL A N 1
ATOM 1248 C CA . VAL A 1 167 ? 1.769 -42.062 1.571 1 90.38 167 VAL A CA 1
ATOM 1249 C C . VAL A 1 167 ? 3.094 -41.781 2.281 1 90.38 167 VAL A C 1
ATOM 1251 O O . VAL A 1 167 ? 3.207 -40.812 3.053 1 90.38 167 VAL A O 1
ATOM 1254 N N . VAL A 1 168 ? 4.047 -42.5 2.039 1 87 168 VAL A N 1
ATOM 1255 C CA . VAL A 1 168 ? 5.352 -42.312 2.668 1 87 168 VAL A CA 1
ATOM 1256 C C . VAL A 1 168 ? 6.02 -41.062 2.111 1 87 168 VAL A C 1
ATOM 1258 O O . VAL A 1 168 ? 6.668 -40.312 2.85 1 87 168 VAL A O 1
ATOM 1261 N N . ALA A 1 169 ? 5.82 -40.812 0.883 1 83.69 169 ALA A N 1
ATOM 1262 C CA . ALA A 1 169 ? 6.406 -39.625 0.254 1 83.69 169 ALA A CA 1
ATOM 1263 C C . ALA A 1 169 ? 5.688 -38.344 0.702 1 83.69 169 ALA A C 1
ATOM 1265 O O . ALA A 1 169 ? 6.293 -37.281 0.766 1 83.69 169 ALA A O 1
ATOM 1266 N N . ALA A 1 170 ? 4.461 -38.469 1.107 1 81 170 ALA A N 1
ATOM 1267 C CA . ALA A 1 170 ? 3.592 -37.312 1.396 1 81 170 ALA A CA 1
ATOM 1268 C C . ALA A 1 170 ? 3.932 -36.688 2.748 1 81 170 ALA A C 1
ATOM 1270 O O . ALA A 1 170 ? 4.078 -35.469 2.859 1 81 170 ALA A O 1
ATOM 1271 N N . PRO A 1 171 ? 3.973 -37.5 3.803 1 67.81 171 PRO A N 1
ATOM 1272 C CA . PRO A 1 171 ? 4.172 -36.906 5.129 1 67.81 171 PRO A CA 1
ATOM 1273 C C . PRO A 1 171 ? 5.453 -36.062 5.223 1 67.81 171 PRO A C 1
ATOM 1275 O O . PRO A 1 171 ? 5.523 -35.125 6.008 1 67.81 171 PRO A O 1
ATOM 1278 N N . LEU A 1 172 ? 6.332 -36.281 4.539 1 67.69 172 LEU A N 1
ATOM 1279 C CA . LEU A 1 172 ? 7.586 -35.531 4.602 1 67.69 172 LEU A CA 1
ATOM 1280 C C . LEU A 1 172 ? 7.406 -34.125 4.078 1 67.69 172 LEU A C 1
ATOM 1282 O O . LEU A 1 172 ? 8.094 -33.188 4.531 1 67.69 172 LEU A O 1
ATOM 1286 N N . ILE A 1 173 ? 6.215 -34.031 3.447 1 68.56 173 ILE A N 1
ATOM 1287 C CA . ILE A 1 173 ? 6.023 -32.75 2.781 1 68.56 173 ILE A CA 1
ATOM 1288 C C . ILE A 1 173 ? 5.371 -31.766 3.744 1 68.56 173 ILE A C 1
ATOM 1290 O O . ILE A 1 173 ? 5.891 -30.672 3.961 1 68.56 173 ILE A O 1
ATOM 1294 N N . PRO A 1 174 ? 4.367 -32.25 4.461 1 63.03 174 PRO A N 1
ATOM 1295 C CA . PRO A 1 174 ? 3.756 -31.297 5.391 1 63.03 174 PRO A CA 1
ATOM 1296 C C . PRO A 1 174 ? 4.703 -30.875 6.512 1 63.03 174 PRO A C 1
ATOM 1298 O O . PRO A 1 174 ? 4.676 -29.719 6.949 1 63.03 174 PRO A O 1
ATOM 1301 N N . LEU A 1 175 ? 5.367 -31.953 6.973 1 64.94 175 LEU A N 1
ATOM 1302 C CA . LEU A 1 175 ? 6.305 -31.625 8.047 1 64.94 175 LEU A CA 1
ATOM 1303 C C . LEU A 1 175 ? 7.328 -30.594 7.582 1 64.94 175 LEU A C 1
ATOM 1305 O O . LEU A 1 175 ? 7.594 -29.625 8.289 1 64.94 175 LEU A O 1
ATOM 1309 N N . PHE A 1 176 ? 7.773 -30.781 6.438 1 67.69 176 PHE A N 1
ATOM 1310 C CA . PHE A 1 176 ? 8.742 -29.844 5.879 1 67.69 176 PHE A CA 1
ATOM 1311 C C . PHE A 1 176 ? 8.102 -28.484 5.617 1 67.69 176 PHE A C 1
ATOM 1313 O O . PHE A 1 176 ? 8.695 -27.453 5.918 1 67.69 176 PHE A O 1
ATOM 1320 N N . MET A 1 177 ? 6.922 -28.594 5.266 1 67.31 177 MET A N 1
ATOM 1321 C CA . MET A 1 177 ? 6.207 -27.359 4.934 1 67.31 177 MET A CA 1
ATOM 1322 C C . MET A 1 177 ? 5.863 -26.578 6.195 1 67.31 177 MET A C 1
ATOM 1324 O O . MET A 1 177 ? 5.891 -25.344 6.191 1 67.31 177 MET A O 1
ATOM 1328 N N . ALA A 1 178 ? 5.613 -27.406 7.168 1 69.12 178 ALA A N 1
ATOM 1329 C CA . ALA A 1 178 ? 5.309 -26.719 8.422 1 69.12 178 ALA A CA 1
ATOM 1330 C C . ALA A 1 178 ? 6.52 -25.953 8.938 1 69.12 178 ALA A C 1
ATOM 1332 O O . ALA A 1 178 ? 6.395 -24.812 9.391 1 69.12 178 ALA A O 1
ATOM 1333 N N . ILE A 1 179 ? 7.621 -26.594 8.867 1 68.88 179 ILE A N 1
ATOM 1334 C CA . ILE A 1 179 ? 8.844 -25.969 9.367 1 68.88 179 ILE A CA 1
ATOM 1335 C C . ILE A 1 179 ? 9.211 -24.766 8.508 1 68.88 179 ILE A C 1
ATOM 1337 O O . ILE A 1 179 ? 9.516 -23.688 9.023 1 68.88 179 ILE A O 1
ATOM 1341 N N . VAL A 1 180 ? 9 -24.922 7.285 1 70.5 180 VAL A N 1
ATOM 1342 C CA . VAL A 1 180 ? 9.328 -23.875 6.336 1 70.5 180 VAL A CA 1
ATOM 1343 C C . VAL A 1 180 ? 8.281 -22.75 6.426 1 70.5 180 VAL A C 1
ATOM 1345 O O . VAL A 1 180 ? 8.617 -21.578 6.336 1 70.5 180 VAL A O 1
ATOM 1348 N N . GLY A 1 181 ? 7.117 -23.219 6.777 1 67.5 181 GLY A N 1
ATOM 1349 C CA . GLY A 1 181 ? 6.031 -22.266 6.887 1 67.5 181 GLY A CA 1
ATOM 1350 C C . GLY A 1 181 ? 6.215 -21.281 8.023 1 67.5 181 GLY A C 1
ATOM 1351 O O . GLY A 1 181 ? 5.996 -20.078 7.859 1 67.5 181 GLY A O 1
ATOM 1352 N N . TRP A 1 182 ? 6.66 -21.906 9.109 1 72.31 182 TRP A N 1
ATOM 1353 C CA . TRP A 1 182 ? 6.875 -21.031 10.258 1 72.31 182 TRP A CA 1
ATOM 1354 C C . TRP A 1 182 ? 8.039 -20.062 9.992 1 72.31 182 TRP A C 1
ATOM 1356 O O . TRP A 1 182 ? 7.973 -18.891 10.359 1 72.31 182 TRP A O 1
ATOM 1366 N N . ARG A 1 183 ? 9.078 -20.516 9.445 1 77 183 ARG A N 1
ATOM 1367 C CA . ARG A 1 183 ? 10.227 -19.672 9.141 1 77 183 ARG A CA 1
ATOM 1368 C C . ARG A 1 183 ? 9.875 -18.625 8.078 1 77 183 ARG A C 1
ATOM 1370 O O . ARG A 1 183 ? 10.328 -17.484 8.133 1 77 183 ARG A O 1
ATOM 1377 N N . ALA A 1 184 ? 9.039 -19.078 7.219 1 75.38 184 ALA A N 1
ATOM 1378 C CA . ALA A 1 184 ? 8.609 -18.156 6.16 1 75.38 184 ALA A CA 1
ATOM 1379 C C . ALA A 1 184 ? 7.75 -17.031 6.723 1 75.38 184 ALA A C 1
ATOM 1381 O O . ALA A 1 184 ? 7.871 -15.883 6.305 1 75.38 184 ALA A O 1
ATOM 1382 N N . LYS A 1 185 ? 6.965 -17.438 7.684 1 73.88 185 LYS A N 1
ATOM 1383 C CA . LYS A 1 185 ? 6.113 -16.438 8.312 1 73.88 185 LYS A CA 1
ATOM 1384 C C . LYS A 1 185 ? 6.941 -15.375 9.031 1 73.88 185 LYS A C 1
ATOM 1386 O O . LYS A 1 185 ? 6.707 -14.172 8.867 1 73.88 185 LYS A O 1
ATOM 1391 N N . ALA A 1 186 ? 7.832 -15.883 9.805 1 80.62 186 ALA A N 1
ATOM 1392 C CA . ALA A 1 186 ? 8.688 -14.961 10.555 1 80.62 186 ALA A CA 1
ATOM 1393 C C . ALA A 1 186 ? 9.484 -14.062 9.609 1 80.62 186 ALA A C 1
ATOM 1395 O O . ALA A 1 186 ? 9.602 -12.859 9.844 1 80.62 186 ALA A O 1
ATOM 1396 N N . ALA A 1 187 ? 10.031 -14.625 8.578 1 82.81 187 ALA A N 1
ATOM 1397 C CA . ALA A 1 187 ? 10.82 -13.867 7.605 1 82.81 187 ALA A CA 1
ATOM 1398 C C . ALA A 1 187 ? 9.953 -12.852 6.867 1 82.81 187 ALA A C 1
ATOM 1400 O O . ALA A 1 187 ? 10.383 -11.727 6.617 1 82.81 187 ALA A O 1
ATOM 1401 N N . SER A 1 188 ? 8.781 -13.219 6.566 1 78.81 188 SER A N 1
ATOM 1402 C CA . SER A 1 188 ? 7.852 -12.328 5.875 1 78.81 188 SER A CA 1
ATOM 1403 C C . SER A 1 188 ? 7.453 -11.156 6.758 1 78.81 188 SER A C 1
ATOM 1405 O O . SER A 1 188 ? 7.375 -10.016 6.289 1 78.81 188 SER A O 1
ATOM 1407 N N . GLN A 1 189 ? 7.219 -11.484 8.031 1 77.44 189 GLN A N 1
ATOM 1408 C CA . GLN A 1 189 ? 6.883 -10.414 8.969 1 77.44 189 GLN A CA 1
ATOM 1409 C C . GLN A 1 189 ? 8.023 -9.414 9.094 1 77.44 189 GLN A C 1
ATOM 1411 O O . GLN A 1 189 ? 7.793 -8.203 9.117 1 77.44 189 GLN A O 1
ATOM 1416 N N . ALA A 1 190 ? 9.172 -9.938 9.148 1 83.5 190 ALA A N 1
ATOM 1417 C CA . ALA A 1 190 ? 10.336 -9.062 9.227 1 83.5 190 ALA A CA 1
ATOM 1418 C C . ALA A 1 190 ? 10.453 -8.195 7.977 1 83.5 190 ALA A C 1
ATOM 1420 O O . ALA A 1 190 ? 10.805 -7.016 8.062 1 83.5 190 ALA A O 1
ATOM 1421 N N . GLN A 1 191 ? 10.172 -8.773 6.852 1 84.62 191 GLN A N 1
ATOM 1422 C CA . GLN A 1 191 ? 10.211 -8.047 5.586 1 84.62 191 GLN A CA 1
ATOM 1423 C C . GLN A 1 191 ? 9.156 -6.941 5.559 1 84.62 191 GLN A C 1
ATOM 1425 O O . GLN A 1 191 ? 9.422 -5.832 5.09 1 84.62 191 GLN A O 1
ATOM 1430 N N . MET A 1 192 ? 8.047 -7.176 6.109 1 76.19 192 MET A N 1
ATOM 1431 C CA . MET A 1 192 ? 6.961 -6.199 6.117 1 76.19 192 MET A CA 1
ATOM 1432 C C . MET A 1 192 ? 7.277 -5.039 7.051 1 76.19 192 MET A C 1
ATOM 1434 O O . MET A 1 192 ? 6.953 -3.889 6.754 1 76.19 192 MET A O 1
ATOM 1438 N N . VAL A 1 193 ? 7.805 -5.379 8.133 1 78.31 193 VAL A N 1
ATOM 1439 C CA . VAL A 1 193 ? 8.219 -4.34 9.07 1 78.31 193 VAL A CA 1
ATOM 1440 C C . VAL A 1 193 ? 9.242 -3.422 8.406 1 78.31 193 VAL A C 1
ATOM 1442 O O . VAL A 1 193 ? 9.164 -2.199 8.539 1 78.31 193 VAL A O 1
ATOM 1445 N N . GLU A 1 194 ? 10.148 -4.09 7.684 1 84.81 194 GLU A N 1
ATOM 1446 C CA . GLU A 1 194 ? 11.156 -3.299 6.98 1 84.81 194 GLU A CA 1
ATOM 1447 C C . GLU A 1 194 ? 10.516 -2.416 5.914 1 84.81 194 GLU A C 1
ATOM 1449 O O . GLU A 1 194 ? 10.906 -1.259 5.746 1 84.81 194 GLU A O 1
ATOM 1454 N N . LEU A 1 195 ? 9.562 -2.912 5.203 1 81.69 195 LEU A N 1
ATOM 1455 C CA . LEU A 1 195 ? 8.859 -2.156 4.172 1 81.69 195 LEU A CA 1
ATOM 1456 C C . LEU A 1 195 ? 8.047 -1.018 4.789 1 81.69 195 LEU A C 1
ATOM 1458 O O . LEU A 1 195 ? 8.07 0.108 4.285 1 81.69 195 LEU A O 1
ATOM 1462 N N . GLY A 1 196 ? 7.375 -1.304 5.867 1 75.62 196 GLY A N 1
ATOM 1463 C CA . GLY A 1 196 ? 6.648 -0.279 6.598 1 75.62 196 GLY A CA 1
ATOM 1464 C C . GLY A 1 196 ? 7.547 0.822 7.133 1 75.62 196 GLY A C 1
ATOM 1465 O O . GLY A 1 196 ? 7.207 2.004 7.047 1 75.62 196 GLY A O 1
ATOM 1466 N N . GLY A 1 197 ? 8.633 0.39 7.688 1 80.81 197 GLY A N 1
ATOM 1467 C CA . GLY A 1 197 ? 9.617 1.357 8.148 1 80.81 197 GLY A CA 1
ATOM 1468 C C . GLY A 1 197 ? 10.133 2.258 7.039 1 80.81 197 GLY A C 1
ATOM 1469 O O . GLY A 1 197 ? 10.297 3.463 7.238 1 80.81 197 GLY A O 1
ATOM 1470 N N . MET A 1 198 ? 10.375 1.651 5.918 1 85.31 198 MET A N 1
ATOM 1471 C CA . MET A 1 198 ? 10.836 2.449 4.785 1 85.31 198 MET A CA 1
ATOM 1472 C C . MET A 1 198 ? 9.758 3.443 4.352 1 85.31 198 MET A C 1
ATOM 1474 O O . MET A 1 198 ? 10.062 4.594 4.039 1 85.31 198 MET A O 1
ATOM 1478 N N . ASN A 1 199 ? 8.547 3.014 4.305 1 79.06 199 ASN A N 1
ATOM 1479 C CA . ASN A 1 199 ? 7.434 3.895 3.961 1 79.06 199 ASN A CA 1
ATOM 1480 C C . ASN A 1 199 ? 7.328 5.066 4.934 1 79.06 199 ASN A C 1
ATOM 1482 O O . ASN A 1 199 ? 7.156 6.215 4.512 1 79.06 199 ASN A O 1
ATOM 1486 N N . ALA A 1 200 ? 7.387 4.75 6.18 1 76.44 200 ALA A N 1
ATOM 1487 C CA . ALA A 1 200 ? 7.336 5.785 7.211 1 76.44 200 ALA A CA 1
ATOM 1488 C C . ALA A 1 200 ? 8.5 6.758 7.07 1 76.44 200 ALA A C 1
ATOM 1490 O O . ALA A 1 200 ? 8.328 7.973 7.195 1 76.44 200 ALA A O 1
ATOM 1491 N N . PHE A 1 201 ? 9.648 6.188 6.824 1 85.44 201 PHE A N 1
ATOM 1492 C CA . PHE A 1 201 ? 10.844 6.996 6.613 1 85.44 201 PHE A CA 1
ATOM 1493 C C . PHE A 1 201 ? 10.656 7.941 5.434 1 85.44 201 PHE A C 1
ATOM 1495 O O . PHE A 1 201 ? 10.922 9.141 5.547 1 85.44 201 PHE A O 1
ATOM 1502 N N . LEU A 1 202 ? 10.227 7.383 4.402 1 86 202 LEU A N 1
ATOM 1503 C CA . LEU A 1 202 ? 10.047 8.18 3.197 1 86 202 LEU A CA 1
ATOM 1504 C C . LEU A 1 202 ? 8.984 9.258 3.41 1 86 202 LEU A C 1
ATOM 1506 O O . LEU A 1 202 ? 9.172 10.406 3.01 1 86 202 LEU A O 1
ATOM 1510 N N . LEU A 1 203 ? 7.895 8.875 4.012 1 77.06 203 LEU A N 1
ATOM 1511 C CA . LEU A 1 203 ? 6.836 9.836 4.297 1 77.06 203 LEU A CA 1
ATOM 1512 C C . LEU A 1 203 ? 7.363 10.992 5.141 1 77.06 203 LEU A C 1
ATOM 1514 O O . LEU A 1 203 ? 7.125 12.156 4.824 1 77.06 203 LEU A O 1
ATOM 1518 N N . ASP A 1 204 ? 8.023 10.664 6.125 1 81.81 204 ASP A N 1
ATOM 1519 C CA . ASP A 1 204 ? 8.602 11.648 7.035 1 81.81 204 ASP A CA 1
ATOM 1520 C C . ASP A 1 204 ? 9.555 12.586 6.297 1 81.81 204 ASP A C 1
ATOM 1522 O O . ASP A 1 204 ? 9.5 13.805 6.469 1 81.81 204 ASP A O 1
ATOM 1526 N N . ARG A 1 205 ? 10.414 12.016 5.484 1 85.81 205 ARG A N 1
ATOM 1527 C CA . ARG A 1 205 ? 11.438 12.797 4.793 1 85.81 205 ARG A CA 1
ATOM 1528 C C . ARG A 1 205 ? 10.82 13.648 3.684 1 85.81 205 ARG A C 1
ATOM 1530 O O . ARG A 1 205 ? 11.234 14.781 3.463 1 85.81 205 ARG A O 1
ATOM 1537 N N . LEU A 1 206 ? 9.852 13.141 3.092 1 81 206 LEU A N 1
ATOM 1538 C CA . LEU A 1 206 ? 9.227 13.883 2.002 1 81 206 LEU A CA 1
ATOM 1539 C C . LEU A 1 206 ? 8.375 15.023 2.541 1 81 206 LEU A C 1
ATOM 1541 O O . LEU A 1 206 ? 8.289 16.094 1.92 1 81 206 LEU A O 1
ATOM 1545 N N . ARG A 1 207 ? 7.75 14.836 3.66 1 76.06 207 ARG A N 1
ATOM 1546 C CA . ARG A 1 207 ? 7.016 15.914 4.312 1 76.06 207 ARG A CA 1
ATOM 1547 C C . ARG A 1 207 ? 7.953 17.047 4.719 1 76.06 207 ARG A C 1
ATOM 1549 O O . ARG A 1 207 ? 7.551 18.219 4.742 1 76.06 207 ARG A O 1
ATOM 1556 N N . GLY A 1 208 ? 9.141 16.688 5.055 1 80.94 208 GLY A N 1
ATOM 1557 C CA . GLY A 1 208 ? 10.125 17.672 5.469 1 80.94 208 GLY A CA 1
ATOM 1558 C C . GLY A 1 208 ? 11.148 17.984 4.391 1 80.94 208 GLY A C 1
ATOM 1559 O O . GLY A 1 208 ? 12.258 18.438 4.688 1 80.94 208 GLY A O 1
ATOM 1560 N N . LEU A 1 209 ? 10.758 17.766 3.178 1 80.31 209 LEU A N 1
ATOM 1561 C CA . LEU A 1 209 ? 11.719 17.875 2.088 1 80.31 209 LEU A CA 1
ATOM 1562 C C . LEU A 1 209 ? 12.273 19.281 1.99 1 80.31 209 LEU A C 1
ATOM 1564 O O . LEU A 1 209 ? 13.453 19.484 1.674 1 80.31 209 LEU A O 1
ATOM 1568 N N . SER A 1 210 ? 11.422 20.297 2.25 1 76.94 210 SER A N 1
ATOM 1569 C CA . SER A 1 210 ? 11.891 21.688 2.209 1 76.94 210 SER A CA 1
ATOM 1570 C C . SER A 1 210 ? 12.984 21.922 3.244 1 76.94 210 SER A C 1
ATOM 1572 O O . SER A 1 210 ? 13.984 22.594 2.957 1 76.94 210 SER A O 1
ATOM 1574 N N . THR A 1 211 ? 12.766 21.375 4.379 1 80.12 211 THR A N 1
ATOM 1575 C CA . THR A 1 211 ? 13.758 21.5 5.445 1 80.12 211 THR A CA 1
ATOM 1576 C C . THR A 1 211 ? 15.047 20.797 5.07 1 80.12 211 THR A C 1
ATOM 1578 O O . THR A 1 211 ? 16.141 21.328 5.266 1 80.12 211 THR A O 1
ATOM 1581 N N . LEU A 1 212 ? 14.961 19.641 4.492 1 83.12 212 LEU A N 1
ATOM 1582 C CA . LEU A 1 212 ? 16.125 18.859 4.109 1 83.12 212 LEU A CA 1
ATOM 1583 C C . LEU A 1 212 ? 16.938 19.578 3.035 1 83.12 212 LEU A C 1
ATOM 1585 O O . LEU A 1 212 ? 18.172 19.562 3.074 1 83.12 212 LEU A O 1
ATOM 1589 N N . ARG A 1 213 ? 16.266 20.125 2.199 1 78.44 213 ARG A N 1
ATOM 1590 C CA . ARG A 1 213 ? 16.938 20.859 1.124 1 78.44 213 ARG A CA 1
ATOM 1591 C C . ARG A 1 213 ? 1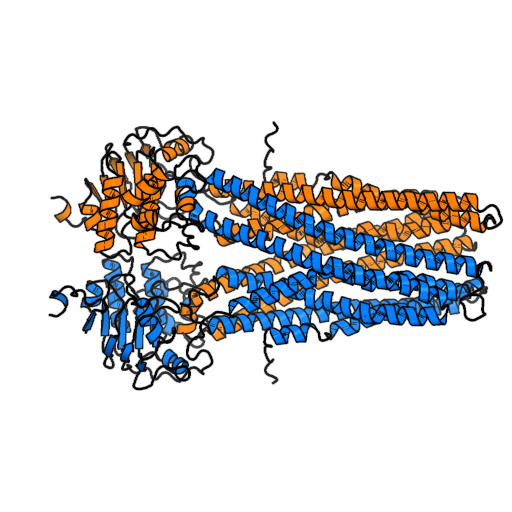7.641 22.094 1.658 1 78.44 213 ARG A C 1
ATOM 1593 O O . ARG A 1 213 ? 18.781 22.391 1.271 1 78.44 213 ARG A O 1
ATOM 1600 N N . ALA A 1 214 ? 16.891 22.797 2.469 1 75.62 214 ALA A N 1
ATOM 1601 C CA . ALA A 1 214 ? 17.453 24.031 3.025 1 75.62 214 ALA A CA 1
ATOM 1602 C C . ALA A 1 214 ? 18.719 23.734 3.834 1 75.62 214 ALA A C 1
ATOM 1604 O O . ALA A 1 214 ? 19.625 24.547 3.877 1 75.62 214 ALA A O 1
ATOM 1605 N N . LEU A 1 215 ? 18.75 22.516 4.359 1 78.69 215 LEU A N 1
ATOM 1606 C CA . LEU A 1 215 ? 19.875 22.172 5.227 1 78.69 215 LEU A CA 1
ATOM 1607 C C . LEU A 1 215 ? 20.891 21.312 4.488 1 78.69 215 LEU A C 1
ATOM 1609 O O . LEU A 1 215 ? 21.891 20.875 5.074 1 78.69 215 LEU A O 1
ATOM 1613 N N . GLY A 1 216 ? 20.703 20.969 3.24 1 78.25 216 GLY A N 1
ATOM 1614 C CA . GLY A 1 216 ? 21.625 20.172 2.451 1 78.25 216 GLY A CA 1
ATOM 1615 C C . GLY A 1 216 ? 21.719 18.734 2.908 1 78.25 216 GLY A C 1
ATOM 1616 O O . GLY A 1 216 ? 22.797 18.141 2.908 1 78.25 216 GLY A O 1
ATOM 1617 N N . ALA A 1 217 ? 20.672 18.25 3.387 1 82.88 217 ALA A N 1
ATOM 1618 C CA . ALA A 1 217 ? 20.672 16.906 3.953 1 82.88 217 ALA A CA 1
ATOM 1619 C C . ALA A 1 217 ? 20.016 15.906 2.998 1 82.88 217 ALA A C 1
ATOM 1621 O O . ALA A 1 217 ? 19.688 14.789 3.393 1 82.88 217 ALA A O 1
ATOM 1622 N N . VAL A 1 218 ? 19.891 16.25 1.78 1 84 218 VAL A N 1
ATOM 1623 C CA . VAL A 1 218 ? 19.203 15.391 0.817 1 84 218 VAL A CA 1
ATOM 1624 C C . VAL A 1 218 ? 20.047 14.156 0.528 1 84 218 VAL A C 1
ATOM 1626 O O . VAL A 1 218 ? 19.547 13.039 0.49 1 84 218 VAL A O 1
ATOM 1629 N N . ASP A 1 219 ? 21.375 14.312 0.336 1 83.69 219 ASP A N 1
ATOM 1630 C CA . ASP A 1 219 ? 22.25 13.188 0.025 1 83.69 219 ASP A CA 1
ATOM 1631 C C . ASP A 1 219 ? 22.312 12.211 1.196 1 83.69 219 ASP A C 1
ATOM 1633 O O . ASP A 1 219 ? 22.375 10.992 0.995 1 83.69 219 ASP A O 1
ATOM 1637 N N . ALA A 1 220 ? 22.375 12.789 2.334 1 87.31 220 ALA A N 1
ATOM 1638 C CA . ALA A 1 220 ? 22.375 11.922 3.508 1 87.31 220 ALA A CA 1
ATOM 1639 C C . ALA A 1 220 ? 21.078 11.117 3.582 1 87.31 220 ALA A C 1
ATOM 1641 O O . ALA A 1 220 ? 21.094 9.945 3.98 1 87.31 220 ALA A O 1
ATOM 1642 N N . THR A 1 221 ? 20.031 11.766 3.238 1 88.19 221 THR A N 1
ATOM 1643 C CA . THR A 1 221 ? 18.734 11.094 3.223 1 88.19 221 THR A CA 1
ATOM 1644 C C . THR A 1 221 ? 18.719 9.992 2.164 1 88.19 221 THR A C 1
ATOM 1646 O O . THR A 1 221 ? 18.219 8.898 2.412 1 88.19 221 THR A O 1
ATOM 1649 N N . ALA A 1 222 ? 19.312 10.258 1.049 1 88.44 222 ALA A N 1
ATOM 1650 C CA . ALA A 1 222 ? 19.391 9.273 -0.021 1 88.44 222 ALA A CA 1
ATOM 1651 C C . ALA A 1 222 ? 20.219 8.062 0.411 1 88.44 222 ALA A C 1
ATOM 1653 O O . ALA A 1 222 ? 19.875 6.922 0.098 1 88.44 222 ALA A O 1
ATOM 1654 N N . GLN A 1 223 ? 21.281 8.297 1.1 1 88.44 223 GLN A N 1
ATOM 1655 C CA . GLN A 1 223 ? 22.141 7.215 1.572 1 88.44 223 GLN A CA 1
ATOM 1656 C C . GLN A 1 223 ? 21.406 6.348 2.594 1 88.44 223 GLN A C 1
ATOM 1658 O O . GLN A 1 223 ? 21.562 5.125 2.596 1 88.44 223 GLN A O 1
ATOM 1663 N N . ARG A 1 224 ? 20.703 7.016 3.422 1 89.25 224 ARG A N 1
ATOM 1664 C CA . ARG A 1 224 ? 19.922 6.258 4.395 1 89.25 224 ARG A CA 1
ATOM 1665 C C . ARG A 1 224 ? 18.828 5.445 3.707 1 89.25 224 ARG A C 1
ATOM 1667 O O . ARG A 1 224 ? 18.516 4.324 4.125 1 89.25 224 ARG A O 1
ATOM 1674 N N . LEU A 1 225 ? 18.25 6 2.691 1 89.88 225 LEU A N 1
ATOM 1675 C CA . LEU A 1 225 ? 17.266 5.266 1.908 1 89.88 225 LEU A CA 1
ATOM 1676 C C . LEU A 1 225 ? 17.891 4.035 1.264 1 89.88 225 LEU A C 1
ATOM 1678 O O . LEU A 1 225 ? 17.281 2.965 1.237 1 89.88 225 LEU A O 1
ATOM 1682 N N . ARG A 1 226 ? 19.141 4.203 0.776 1 90 226 ARG A N 1
ATOM 1683 C CA . ARG A 1 226 ? 19.859 3.068 0.202 1 90 226 ARG A CA 1
ATOM 1684 C C . ARG A 1 226 ? 20.062 1.972 1.24 1 90 226 ARG A C 1
ATOM 1686 O O . ARG A 1 226 ? 19.938 0.785 0.932 1 90 226 ARG A O 1
ATOM 1693 N N . ALA A 1 227 ? 20.406 2.4 2.377 1 91.75 227 ALA A N 1
ATOM 1694 C CA . ALA A 1 227 ? 20.594 1.432 3.451 1 91.75 227 ALA A CA 1
ATOM 1695 C C . ALA A 1 227 ? 19.281 0.716 3.781 1 91.75 227 ALA A C 1
ATOM 1697 O O . ALA A 1 227 ? 19.266 -0.497 4.004 1 91.75 227 ALA A O 1
ATOM 1698 N N . ASN A 1 228 ? 18.203 1.464 3.799 1 90.38 228 ASN A N 1
ATOM 1699 C CA . ASN A 1 228 ? 16.891 0.865 4.031 1 90.38 228 ASN A CA 1
ATOM 1700 C C . ASN A 1 228 ? 16.516 -0.119 2.926 1 90.38 228 ASN A C 1
ATOM 1702 O O . ASN A 1 228 ? 15.984 -1.195 3.201 1 90.38 228 ASN A O 1
ATOM 1706 N N . ALA A 1 229 ? 16.812 0.248 1.736 1 89.62 229 ALA A N 1
ATOM 1707 C CA . ALA A 1 229 ? 16.531 -0.606 0.585 1 89.62 229 ALA A CA 1
ATOM 1708 C C . ALA A 1 229 ? 17.344 -1.892 0.641 1 89.62 229 ALA A C 1
ATOM 1710 O O . ALA A 1 229 ? 16.859 -2.965 0.286 1 89.62 229 ALA A O 1
ATOM 1711 N N . GLU A 1 230 ? 18.641 -1.736 1.062 1 91 230 GLU A N 1
ATOM 1712 C CA . GLU A 1 230 ? 19.5 -2.906 1.192 1 91 230 GLU A CA 1
ATOM 1713 C C . GLU A 1 230 ? 19 -3.85 2.279 1 91 230 GLU A C 1
ATOM 1715 O O . GLU A 1 230 ? 19.016 -5.07 2.109 1 91 230 GLU A O 1
ATOM 1720 N N . SER A 1 231 ? 18.609 -3.271 3.344 1 92.06 231 SER A N 1
ATOM 1721 C CA . SER A 1 231 ? 18.016 -4.086 4.406 1 92.06 231 SER A CA 1
ATOM 1722 C C . SER A 1 231 ? 16.766 -4.801 3.926 1 92.06 231 SER A C 1
ATOM 1724 O O . SER A 1 231 ? 16.562 -5.98 4.219 1 92.06 231 SER A O 1
ATOM 1726 N N . LEU A 1 232 ? 15.938 -4.098 3.182 1 88.62 232 LEU A N 1
ATOM 1727 C CA . LEU A 1 232 ? 14.727 -4.691 2.619 1 88.62 232 LEU A CA 1
ATOM 1728 C C . LEU A 1 232 ? 15.078 -5.82 1.656 1 88.62 232 LEU A C 1
ATOM 1730 O O . LEU A 1 232 ? 14.445 -6.879 1.682 1 88.62 232 LEU A O 1
ATOM 1734 N N . ARG A 1 233 ? 16.094 -5.59 0.87 1 88.5 233 ARG A N 1
ATOM 1735 C CA . ARG A 1 233 ? 16.547 -6.621 -0.06 1 88.5 233 ARG A CA 1
ATOM 1736 C C . ARG A 1 233 ? 16.953 -7.887 0.684 1 88.5 233 ARG A C 1
ATOM 1738 O O . ARG A 1 233 ? 16.578 -8.992 0.302 1 88.5 233 ARG A O 1
ATOM 1745 N N . GLU A 1 234 ? 17.719 -7.766 1.698 1 92 234 GLU A N 1
ATOM 1746 C CA . GLU A 1 234 ? 18.203 -8.914 2.467 1 92 234 GLU A CA 1
ATOM 1747 C C . GLU A 1 234 ? 17.031 -9.688 3.076 1 92 234 GLU A C 1
ATOM 1749 O O . GLU A 1 234 ? 17.016 -10.922 3.025 1 92 234 GLU A O 1
ATOM 1754 N N . ARG A 1 235 ? 16.109 -8.945 3.646 1 87.19 235 ARG A N 1
ATOM 1755 C CA . ARG A 1 235 ? 14.953 -9.594 4.246 1 87.19 235 ARG A CA 1
ATOM 1756 C C . ARG A 1 235 ? 14.094 -10.266 3.184 1 87.19 235 ARG A C 1
ATOM 1758 O O . ARG A 1 235 ? 13.555 -11.352 3.408 1 87.19 235 ARG A O 1
ATOM 1765 N N . SER A 1 236 ? 13.977 -9.617 2.051 1 86.06 236 SER A N 1
ATOM 1766 C CA . SER A 1 236 ? 13.195 -10.18 0.952 1 86.06 236 SER A CA 1
ATOM 1767 C C . SER A 1 236 ? 13.844 -11.453 0.415 1 86.06 236 SER A C 1
ATOM 1769 O O . SER A 1 236 ? 13.148 -12.43 0.132 1 86.06 236 SER A O 1
ATOM 1771 N N . MET A 1 237 ? 15.172 -11.445 0.266 1 86.5 237 MET A N 1
ATOM 1772 C CA . MET A 1 237 ? 15.898 -12.609 -0.24 1 86.5 237 MET A CA 1
ATOM 1773 C C . MET A 1 237 ? 15.805 -13.773 0.739 1 86.5 237 MET A C 1
ATOM 1775 O O . MET A 1 237 ? 15.781 -14.93 0.327 1 86.5 237 MET A O 1
ATOM 1779 N N . ARG A 1 238 ? 15.734 -13.516 1.953 1 85.62 238 ARG A N 1
ATOM 1780 C CA . ARG A 1 238 ? 15.547 -14.57 2.947 1 85.62 238 ARG A CA 1
ATOM 1781 C C . ARG A 1 238 ? 14.195 -15.25 2.773 1 85.62 238 ARG A C 1
ATOM 1783 O O . ARG A 1 238 ? 14.094 -16.469 2.865 1 85.62 238 ARG A O 1
ATOM 1790 N N . VAL A 1 239 ? 13.211 -14.484 2.547 1 80.12 239 VAL A N 1
ATOM 1791 C CA . VAL A 1 239 ? 11.883 -15.039 2.297 1 80.12 239 VAL A CA 1
ATOM 1792 C C . VAL A 1 239 ? 11.922 -15.93 1.057 1 80.12 239 VAL A C 1
ATOM 1794 O O . VAL A 1 239 ? 11.391 -17.047 1.071 1 80.12 239 VAL A O 1
ATOM 1797 N N . LEU A 1 240 ? 12.57 -15.492 0.026 1 78.31 240 LEU A N 1
ATOM 1798 C CA . LEU A 1 240 ? 12.648 -16.234 -1.231 1 78.31 240 LEU A CA 1
ATOM 1799 C C . LEU A 1 240 ? 13.414 -17.531 -1.054 1 78.31 240 LEU A C 1
ATOM 1801 O O . LEU A 1 240 ? 13.039 -18.562 -1.609 1 78.31 240 LEU A O 1
ATOM 1805 N N . ARG A 1 241 ? 14.477 -17.469 -0.275 1 83.19 241 ARG A N 1
ATOM 1806 C CA . ARG A 1 241 ? 15.281 -18.672 -0.028 1 83.19 241 ARG A CA 1
ATOM 1807 C C . ARG A 1 241 ? 14.461 -19.75 0.656 1 83.19 241 ARG A C 1
ATOM 1809 O O . ARG A 1 241 ? 14.555 -20.922 0.3 1 83.19 241 ARG A O 1
ATOM 1816 N N . ILE A 1 242 ? 13.711 -19.359 1.578 1 79.12 242 ILE A N 1
ATOM 1817 C CA . ILE A 1 242 ? 12.867 -20.312 2.291 1 79.12 242 ILE A CA 1
ATOM 1818 C C . ILE A 1 242 ? 11.812 -20.859 1.341 1 79.12 242 ILE A C 1
ATOM 1820 O O . ILE A 1 242 ? 11.555 -22.078 1.33 1 79.12 242 ILE A O 1
ATOM 1824 N N . ALA A 1 243 ? 11.211 -19.984 0.52 1 71.38 243 ALA A N 1
ATOM 1825 C CA . ALA A 1 243 ? 10.203 -20.406 -0.45 1 71.38 243 ALA A CA 1
ATOM 1826 C C . ALA A 1 243 ? 10.797 -21.391 -1.458 1 71.38 243 ALA A C 1
ATOM 1828 O O . ALA A 1 243 ? 10.172 -22.406 -1.781 1 71.38 243 ALA A O 1
ATOM 1829 N N . PHE A 1 244 ? 11.984 -21.094 -1.913 1 72.44 244 PHE A N 1
ATOM 1830 C CA . PHE A 1 244 ? 12.656 -21.938 -2.893 1 72.44 244 PHE A CA 1
ATOM 1831 C C . PHE A 1 244 ? 12.992 -23.297 -2.293 1 72.44 244 PHE A C 1
ATOM 1833 O O . PHE A 1 244 ? 12.82 -24.328 -2.949 1 72.44 244 PHE A O 1
ATOM 1840 N N . LEU A 1 245 ? 13.516 -23.281 -1.148 1 74.5 245 LEU A N 1
ATOM 1841 C CA . LEU A 1 245 ? 13.883 -24.531 -0.494 1 74.5 245 LEU A CA 1
ATOM 1842 C C . LEU A 1 245 ? 12.656 -25.406 -0.268 1 74.5 245 LEU A C 1
ATOM 1844 O O . LEU A 1 245 ? 12.703 -26.625 -0.479 1 74.5 245 LEU A O 1
ATOM 1848 N N . SER A 1 246 ? 11.617 -24.766 0.125 1 73.62 246 SER A N 1
ATOM 1849 C CA . SER A 1 246 ? 10.375 -25.5 0.326 1 73.62 246 SER A CA 1
ATOM 1850 C C . SER A 1 246 ? 9.867 -26.094 -0.984 1 73.62 246 SER A C 1
ATOM 1852 O O . SER A 1 246 ? 9.453 -27.25 -1.025 1 73.62 246 SER A O 1
ATOM 1854 N N . SER A 1 247 ? 9.914 -25.344 -2.027 1 71.38 247 SER A N 1
ATOM 1855 C CA . SER A 1 247 ? 9.469 -25.812 -3.336 1 71.38 247 SER A CA 1
ATOM 1856 C C . SER A 1 247 ? 10.383 -26.922 -3.861 1 71.38 247 SER A C 1
ATOM 1858 O O . SER A 1 247 ? 9.906 -27.906 -4.445 1 71.38 247 SER A O 1
ATOM 1860 N N . ALA A 1 248 ? 11.641 -26.781 -3.611 1 71.56 248 ALA A N 1
ATOM 1861 C CA . ALA A 1 248 ? 12.617 -27.766 -4.062 1 71.56 248 ALA A CA 1
ATOM 1862 C C . ALA A 1 248 ? 12.406 -29.109 -3.355 1 71.56 248 ALA A C 1
ATOM 1864 O O . ALA A 1 248 ? 12.453 -30.172 -3.986 1 71.56 248 ALA A O 1
ATOM 1865 N N . VAL A 1 249 ? 12.195 -29 -2.145 1 72.75 249 VAL A N 1
ATOM 1866 C CA . VAL A 1 249 ? 12 -30.219 -1.354 1 72.75 249 VAL A CA 1
ATOM 1867 C C . VAL A 1 249 ? 10.703 -30.906 -1.784 1 72.75 249 VAL A C 1
ATOM 1869 O O . VAL A 1 249 ? 10.664 -32.125 -1.949 1 72.75 249 VAL A O 1
ATOM 1872 N N . LEU A 1 250 ? 9.742 -30.125 -1.971 1 74.06 250 LEU A N 1
ATOM 1873 C CA . LEU A 1 250 ? 8.461 -30.688 -2.41 1 74.06 250 LEU A CA 1
ATOM 1874 C C . LEU A 1 250 ? 8.594 -31.328 -3.789 1 74.06 250 LEU A C 1
ATOM 1876 O O . LEU A 1 250 ? 8.078 -32.438 -4.023 1 74.06 250 LEU A O 1
ATOM 1880 N N . GLU A 1 251 ? 9.234 -30.656 -4.621 1 70.62 251 GLU A N 1
ATOM 1881 C CA . GLU A 1 251 ? 9.43 -31.188 -5.965 1 70.62 251 GLU A CA 1
ATOM 1882 C C . GLU A 1 251 ? 10.242 -32.469 -5.934 1 70.62 251 GLU A C 1
ATOM 1884 O O . GLU A 1 251 ? 9.945 -33.406 -6.672 1 70.62 251 GLU A O 1
ATOM 1889 N N . LEU A 1 252 ? 11.211 -32.531 -5.098 1 72 252 LEU A N 1
ATOM 1890 C CA . LEU A 1 252 ? 12.047 -33.719 -4.984 1 72 252 LEU A CA 1
ATOM 1891 C C . LEU A 1 252 ? 11.242 -34.906 -4.496 1 72 252 LEU A C 1
ATOM 1893 O O . LEU A 1 252 ? 11.289 -36 -5.098 1 72 252 LEU A O 1
ATOM 1897 N N . PHE A 1 253 ? 10.516 -34.656 -3.514 1 74.94 253 PHE A N 1
ATOM 1898 C CA . PHE A 1 253 ? 9.75 -35.781 -2.943 1 74.94 253 PHE A CA 1
ATOM 1899 C C . PHE A 1 253 ? 8.633 -36.188 -3.883 1 74.94 253 PHE A C 1
ATOM 1901 O O . PHE A 1 253 ? 8.32 -37.375 -3.994 1 74.94 253 PHE A O 1
ATOM 1908 N N . SER A 1 254 ? 8.031 -35.25 -4.48 1 78.69 254 SER A N 1
ATOM 1909 C CA . SER A 1 254 ? 6.98 -35.562 -5.441 1 78.69 254 SER A CA 1
ATOM 1910 C C . SER A 1 254 ? 7.535 -36.344 -6.629 1 78.69 254 SER A C 1
ATOM 1912 O O . SER A 1 254 ? 6.949 -37.344 -7.047 1 78.69 254 SER A O 1
ATOM 1914 N N . ALA A 1 255 ? 8.664 -35.906 -7.105 1 72.5 255 ALA A N 1
ATOM 1915 C CA . ALA A 1 255 ? 9.297 -36.562 -8.227 1 72.5 255 ALA A CA 1
ATOM 1916 C C . ALA A 1 255 ? 9.719 -38 -7.844 1 72.5 255 ALA A C 1
ATOM 1918 O O . ALA A 1 255 ? 9.523 -38.938 -8.609 1 72.5 255 ALA A O 1
ATOM 1919 N N . LEU A 1 256 ? 10.266 -38.062 -6.676 1 73.81 256 LEU A N 1
ATOM 1920 C CA . LEU A 1 256 ? 10.688 -39.375 -6.188 1 73.81 256 LEU A CA 1
ATOM 1921 C C . LEU A 1 256 ? 9.492 -40.281 -6.004 1 73.81 256 LEU A C 1
ATOM 1923 O O . LEU A 1 256 ? 9.562 -41.469 -6.332 1 73.81 256 LEU A O 1
ATOM 1927 N N . GLY A 1 257 ? 8.453 -39.75 -5.484 1 80.94 257 GLY A N 1
ATOM 1928 C CA . GLY A 1 257 ? 7.25 -40.562 -5.312 1 80.94 257 GLY A CA 1
ATOM 1929 C C . GLY A 1 257 ? 6.68 -41.062 -6.621 1 80.94 257 GLY A C 1
ATOM 1930 O O . GLY A 1 257 ? 6.398 -42.25 -6.758 1 80.94 257 GLY A O 1
ATOM 1931 N N . VAL A 1 258 ? 6.59 -40.25 -7.562 1 79.88 258 VAL A N 1
ATOM 1932 C CA . VAL A 1 258 ? 6.047 -40.594 -8.867 1 79.88 258 VAL A CA 1
ATOM 1933 C C . VAL A 1 258 ? 6.984 -41.594 -9.562 1 79.88 258 VAL A C 1
ATOM 1935 O O . VAL A 1 258 ? 6.531 -42.562 -10.164 1 79.88 258 VAL A O 1
ATOM 1938 N N . ALA A 1 259 ? 8.281 -41.344 -9.43 1 74.12 259 ALA A N 1
ATOM 1939 C CA . ALA A 1 259 ? 9.273 -42.219 -10.031 1 74.12 259 ALA A CA 1
ATOM 1940 C C . ALA A 1 259 ? 9.211 -43.625 -9.422 1 74.12 259 ALA A C 1
ATOM 1942 O O . ALA A 1 259 ? 9.281 -44.625 -10.141 1 74.12 259 ALA A O 1
ATOM 1943 N N . MET A 1 260 ? 9.109 -43.656 -8.195 1 81 260 MET A N 1
ATOM 1944 C CA . MET A 1 260 ? 9.047 -44.938 -7.496 1 81 260 MET A CA 1
ATOM 1945 C C . MET A 1 260 ? 7.801 -45.719 -7.895 1 81 260 MET A C 1
ATOM 1947 O O . MET A 1 260 ? 7.84 -46.938 -8.023 1 81 260 MET A O 1
ATOM 1951 N N . VAL A 1 261 ? 6.73 -45.031 -8.086 1 86.5 261 VAL A N 1
ATOM 1952 C CA . VAL A 1 261 ? 5.5 -45.688 -8.539 1 86.5 261 VAL A CA 1
ATOM 1953 C C . VAL A 1 261 ? 5.703 -46.25 -9.945 1 86.5 261 VAL A C 1
ATOM 1955 O O . VAL A 1 261 ? 5.324 -47.375 -10.227 1 86.5 261 VAL A O 1
ATOM 1958 N N . ALA A 1 262 ? 6.293 -45.469 -10.781 1 77.56 262 ALA A N 1
ATOM 1959 C CA . ALA A 1 262 ? 6.531 -45.906 -12.164 1 77.56 262 ALA A CA 1
ATOM 1960 C C . ALA A 1 262 ? 7.434 -47.125 -12.211 1 77.56 262 ALA A C 1
ATOM 1962 O O . ALA A 1 262 ? 7.168 -48.062 -12.961 1 77.56 262 ALA A O 1
ATOM 1963 N N . VAL A 1 263 ? 8.445 -47.125 -11.383 1 74.94 263 VAL A N 1
ATOM 1964 C CA . VAL A 1 263 ? 9.391 -48.219 -11.328 1 74.94 263 VAL A CA 1
ATOM 1965 C C . VAL A 1 263 ? 8.68 -49.5 -10.828 1 74.94 263 VAL A C 1
ATOM 1967 O O . VAL A 1 263 ? 8.805 -50.562 -11.422 1 74.94 263 VAL A O 1
ATOM 1970 N N . TYR A 1 264 ? 7.953 -49.312 -9.859 1 83.88 264 TYR A N 1
ATOM 1971 C CA . TYR A 1 264 ? 7.238 -50.438 -9.297 1 83.88 264 TYR A CA 1
ATOM 1972 C C . TYR A 1 264 ? 6.242 -51 -10.297 1 83.88 264 TYR A C 1
ATOM 1974 O O . TYR A 1 264 ? 6.211 -52.219 -10.531 1 83.88 264 TYR A O 1
ATOM 1982 N N . VAL A 1 265 ? 5.484 -50.156 -10.867 1 84.88 265 VAL A N 1
ATOM 1983 C CA . VAL A 1 265 ? 4.441 -50.594 -11.797 1 84.88 265 VAL A CA 1
ATOM 1984 C C . VAL A 1 265 ? 5.07 -51.25 -13.016 1 84.88 265 VAL A C 1
ATOM 1986 O O . VAL A 1 265 ? 4.578 -52.281 -13.492 1 84.88 265 VAL A O 1
ATOM 1989 N N . GLY A 1 266 ? 6.145 -50.656 -13.547 1 76.5 266 GLY A N 1
ATOM 1990 C CA . GLY A 1 266 ? 6.848 -51.25 -14.68 1 76.5 266 GLY A CA 1
ATOM 1991 C C . GLY A 1 266 ? 7.379 -52.656 -14.398 1 76.5 266 GLY A C 1
ATOM 1992 O O . GLY A 1 266 ? 7.129 -53.562 -15.164 1 76.5 266 GLY A O 1
ATOM 1993 N N . PHE A 1 267 ? 7.988 -52.812 -13.242 1 76.62 267 PHE A N 1
ATOM 1994 C CA . PHE A 1 267 ? 8.586 -54.125 -12.898 1 76.62 267 PHE A CA 1
ATOM 1995 C C . PHE A 1 267 ? 7.512 -55.125 -12.492 1 76.62 267 PHE A C 1
ATOM 1997 O O . PHE A 1 267 ? 7.691 -56.312 -12.648 1 76.62 267 PHE A O 1
ATOM 2004 N N . HIS A 1 268 ? 6.457 -54.594 -12.031 1 84.94 268 HIS A N 1
ATOM 2005 C CA . HIS A 1 268 ? 5.336 -55.469 -11.727 1 84.94 268 HIS A CA 1
ATOM 2006 C C . HIS A 1 268 ? 4.723 -56.031 -13 1 84.94 268 HIS A C 1
ATOM 2008 O O . HIS A 1 268 ? 4.41 -57.219 -13.07 1 84.94 268 HIS A O 1
ATOM 2014 N N . LEU A 1 269 ? 4.605 -55.25 -13.961 1 80.38 269 LEU A N 1
ATOM 2015 C CA . LEU A 1 269 ? 4.039 -55.688 -15.234 1 80.38 269 LEU A CA 1
ATOM 2016 C C . LEU A 1 269 ? 4.949 -56.688 -15.922 1 80.38 269 LEU A C 1
ATOM 2018 O O . LEU A 1 269 ? 4.473 -57.594 -16.625 1 80.38 269 LEU A O 1
ATOM 2022 N N . LEU A 1 270 ? 6.223 -56.5 -15.68 1 75.44 270 LEU A N 1
ATOM 2023 C CA . LEU A 1 270 ? 7.199 -57.406 -16.312 1 75.44 270 LEU A CA 1
ATOM 2024 C C . LEU A 1 270 ? 7.359 -58.688 -15.508 1 75.44 270 LEU A C 1
ATOM 2026 O O . LEU A 1 270 ? 8.055 -59.594 -15.938 1 75.44 270 LEU A O 1
ATOM 2030 N N . GLY A 1 271 ? 6.719 -58.75 -14.391 1 81.06 271 GLY A N 1
ATOM 2031 C CA . GLY A 1 271 ? 6.742 -59.969 -13.586 1 81.06 271 GLY A CA 1
ATOM 2032 C C . GLY A 1 271 ? 7.914 -60.031 -12.625 1 81.06 271 GLY A C 1
ATOM 2033 O O . GLY A 1 271 ? 8.078 -61 -11.898 1 81.06 271 GLY A O 1
ATOM 2034 N N . HIS A 1 272 ? 8.625 -59.031 -12.547 1 77.75 272 HIS A N 1
ATOM 2035 C CA . HIS A 1 272 ? 9.828 -59.031 -11.711 1 77.75 272 HIS A CA 1
ATOM 2036 C C . HIS A 1 272 ? 9.492 -58.688 -10.266 1 77.75 272 HIS A C 1
ATOM 2038 O O . HIS A 1 272 ? 10.234 -59.031 -9.352 1 77.75 272 HIS A O 1
ATOM 2044 N N . LEU A 1 273 ? 8.438 -58 -10.055 1 83 273 LEU A N 1
ATOM 2045 C CA . LEU A 1 273 ? 7.965 -57.656 -8.719 1 83 273 LEU A CA 1
ATOM 2046 C C . LEU A 1 273 ? 6.496 -58.031 -8.547 1 83 273 LEU A C 1
ATOM 2048 O O . LEU A 1 273 ? 5.625 -57.156 -8.531 1 83 273 LEU A O 1
ATOM 2052 N N . PRO A 1 274 ? 6.344 -59.281 -8.492 1 84.5 274 PRO A N 1
ATOM 2053 C CA . PRO A 1 274 ? 4.957 -59.75 -8.492 1 84.5 274 PRO A CA 1
ATOM 2054 C C . PRO A 1 274 ? 4.285 -59.625 -7.125 1 84.5 274 PRO A C 1
ATOM 2056 O O . PRO A 1 274 ? 3.77 -60.625 -6.594 1 84.5 274 PRO A O 1
ATOM 2059 N N . PHE A 1 275 ? 4.461 -58.531 -6.41 1 90.06 275 PHE A N 1
ATOM 2060 C CA . PHE A 1 275 ? 3.781 -58.344 -5.137 1 90.06 275 PHE A CA 1
ATOM 2061 C C . PHE A 1 275 ? 3.059 -57 -5.105 1 90.06 275 PHE A C 1
ATOM 2063 O O . PHE A 1 275 ? 3.316 -56.125 -5.941 1 90.06 275 PHE A O 1
ATOM 2070 N N . GLY A 1 276 ? 1.998 -56.875 -4.207 1 90.75 276 GLY A N 1
ATOM 2071 C CA . GLY A 1 276 ? 1.396 -55.594 -3.928 1 90.75 276 GLY A CA 1
ATOM 2072 C C . GLY A 1 276 ? 0.074 -55.375 -4.641 1 90.75 276 GLY A C 1
ATOM 2073 O O . GLY A 1 276 ? -0.566 -54.344 -4.48 1 90.75 276 GLY A O 1
ATOM 2074 N N . SER A 1 277 ? -0.338 -56.281 -5.488 1 92.31 277 SER A N 1
ATOM 2075 C CA . SER A 1 277 ? -1.562 -56.125 -6.266 1 92.31 277 SER A CA 1
ATOM 2076 C C . SER A 1 277 ? -2.604 -57.156 -5.887 1 92.31 277 SER A C 1
ATOM 2078 O O . SER A 1 277 ? -3.252 -57.75 -6.762 1 92.31 277 SER A O 1
ATOM 2080 N N . TRP A 1 278 ? -2.658 -57.438 -4.699 1 91.56 278 TRP A N 1
ATOM 2081 C CA . TRP A 1 278 ? -3.676 -58.312 -4.129 1 91.56 278 TRP A CA 1
ATOM 2082 C C . TRP A 1 278 ? -3.713 -59.625 -4.863 1 91.56 278 TRP A C 1
ATOM 2084 O O . TRP A 1 278 ? -4.789 -60.125 -5.211 1 91.56 278 TRP A O 1
ATOM 2094 N N . GLY A 1 279 ? -2.59 -60.281 -5.238 1 87.5 279 GLY A N 1
ATOM 2095 C CA . GLY A 1 279 ? -2.457 -61.594 -5.805 1 87.5 279 GLY A CA 1
ATOM 2096 C C . GLY A 1 279 ? -2.613 -61.625 -7.312 1 87.5 279 GLY A C 1
ATOM 2097 O O . GLY A 1 279 ? -2.498 -62.688 -7.938 1 87.5 279 GLY A O 1
ATOM 2098 N N . GLN A 1 280 ? -2.904 -60.438 -7.898 1 87.62 280 GLN A N 1
ATOM 2099 C CA . GLN A 1 280 ? -3.039 -60.375 -9.352 1 87.62 280 GLN A CA 1
ATOM 2100 C C . GLN A 1 280 ? -1.978 -59.469 -9.953 1 87.62 280 GLN A C 1
ATOM 2102 O O . GLN A 1 280 ? -1.35 -58.656 -9.242 1 87.62 280 GLN A O 1
ATOM 2107 N N . THR A 1 281 ? -1.684 -59.875 -11.195 1 89.75 281 THR A N 1
ATOM 2108 C CA . THR A 1 281 ? -0.808 -58.969 -11.93 1 89.75 281 THR A CA 1
ATOM 2109 C C . THR A 1 281 ? -1.591 -57.75 -12.438 1 89.75 281 THR A C 1
ATOM 2111 O O . THR A 1 281 ? -2.727 -57.875 -12.898 1 89.75 281 THR A O 1
ATOM 2114 N N . LEU A 1 282 ? -1.025 -56.688 -12.266 1 91 282 LEU A N 1
ATOM 2115 C CA . LEU A 1 282 ? -1.672 -55.469 -12.742 1 91 282 LEU A CA 1
ATOM 2116 C C . LEU A 1 282 ? -1.872 -55.531 -14.25 1 91 282 LEU A C 1
ATOM 2118 O O . LEU A 1 282 ? -0.979 -55.938 -14.984 1 91 282 LEU A O 1
ATOM 2122 N N . SER A 1 283 ? -3.131 -55.25 -14.633 1 87.94 283 SER A N 1
ATOM 2123 C CA . SER A 1 283 ? -3.363 -55.062 -16.062 1 87.94 283 SER A CA 1
ATOM 2124 C C . SER A 1 283 ? -2.758 -53.75 -16.547 1 87.94 283 SER A C 1
ATOM 2126 O O . SER A 1 283 ? -2.33 -52.906 -15.742 1 87.94 283 SER A O 1
ATOM 2128 N N . LEU A 1 284 ? -2.654 -53.594 -17.812 1 80.25 284 LEU A N 1
ATOM 2129 C CA . LEU A 1 284 ? -2.15 -52.344 -18.375 1 80.25 284 LEU A CA 1
ATOM 2130 C C . LEU A 1 284 ? -3.027 -51.188 -17.969 1 80.25 284 LEU A C 1
ATOM 2132 O O . LEU A 1 284 ? -2.521 -50.094 -17.688 1 80.25 284 LEU A O 1
ATOM 2136 N N . GLY A 1 285 ? -4.34 -51.438 -17.984 1 84.25 285 GLY A N 1
ATOM 2137 C CA . GLY A 1 285 ? -5.27 -50.406 -17.547 1 84.25 285 GLY A CA 1
ATOM 2138 C C . GLY A 1 285 ? -5.082 -50 -16.094 1 84.25 285 GLY A C 1
ATOM 2139 O O . GLY A 1 285 ? -5.059 -48.812 -15.781 1 84.25 285 GLY A O 1
ATOM 2140 N N . GLN A 1 286 ? -4.941 -50.938 -15.281 1 90.62 286 GLN A N 1
ATOM 2141 C CA . GLN A 1 286 ? -4.73 -50.656 -13.867 1 90.62 286 GLN A CA 1
ATOM 2142 C C . GLN A 1 286 ? -3.404 -49.938 -13.633 1 90.62 286 GLN A C 1
ATOM 2144 O O . GLN A 1 286 ? -3.32 -49.062 -12.797 1 90.62 286 GLN A O 1
ATOM 2149 N N . ALA A 1 287 ? -2.398 -50.312 -14.32 1 85.38 287 ALA A N 1
ATOM 2150 C CA . ALA A 1 287 ? -1.09 -49.656 -14.234 1 85.38 287 ALA A CA 1
ATOM 2151 C C . ALA A 1 287 ? -1.172 -48.188 -14.648 1 85.38 287 ALA A C 1
ATOM 2153 O O . ALA A 1 287 ? -0.631 -47.312 -13.969 1 85.38 287 ALA A O 1
ATOM 2154 N N . LEU A 1 288 ? -1.896 -47.969 -15.727 1 81.69 288 LEU A N 1
ATOM 2155 C CA . LEU A 1 288 ? -2.043 -46.594 -16.203 1 81.69 288 LEU A CA 1
ATOM 2156 C C . LEU A 1 288 ? -2.848 -45.781 -15.211 1 81.69 288 LEU A C 1
ATOM 2158 O O . LEU A 1 288 ? -2.545 -44.594 -15 1 81.69 288 LEU A O 1
ATOM 2162 N N . PHE A 1 289 ? -3.873 -46.375 -14.672 1 89.31 289 PHE A N 1
ATOM 2163 C CA . PHE A 1 289 ? -4.711 -45.719 -13.695 1 89.31 289 PHE A CA 1
ATOM 2164 C C . PHE A 1 289 ? -3.875 -45.188 -12.523 1 89.31 289 PHE A C 1
ATOM 2166 O O . PHE A 1 289 ? -3.971 -44.031 -12.148 1 89.31 289 PHE A O 1
ATOM 2173 N N . VAL A 1 290 ? -3.043 -46 -11.977 1 91.75 290 VAL A N 1
ATOM 2174 C CA . VAL A 1 290 ? -2.232 -45.625 -10.82 1 91.75 290 VAL A CA 1
ATOM 2175 C C . VAL A 1 290 ? -1.159 -44.625 -11.242 1 91.75 290 VAL A C 1
ATOM 2177 O O . VAL A 1 290 ? -0.843 -43.688 -10.492 1 91.75 290 VAL A O 1
ATOM 2180 N N . LEU A 1 291 ? -0.63 -44.75 -12.391 1 82.25 291 LEU A N 1
ATOM 2181 C CA . LEU A 1 291 ? 0.401 -43.844 -12.883 1 82.25 291 LEU A CA 1
ATOM 2182 C C . LEU A 1 291 ? -0.169 -42.438 -13.109 1 82.25 291 LEU A C 1
ATOM 2184 O O . LEU A 1 291 ? 0.517 -41.438 -12.891 1 82.25 291 LEU A O 1
ATOM 2188 N N . LEU A 1 292 ? -1.398 -42.375 -13.625 1 81.56 292 LEU A N 1
ATOM 2189 C CA . LEU A 1 292 ? -2.047 -41.094 -13.875 1 81.56 292 LEU A CA 1
ATOM 2190 C C . LEU A 1 292 ? -2.365 -40.375 -12.562 1 81.56 292 LEU A C 1
ATOM 2192 O O . LEU A 1 292 ? -2.332 -39.156 -12.5 1 81.56 292 LEU A O 1
ATOM 2196 N N . LEU A 1 293 ? -2.6 -41.125 -11.531 1 90.88 293 LEU A N 1
ATOM 2197 C CA . LEU A 1 293 ? -3.037 -40.562 -10.266 1 90.88 293 LEU A CA 1
ATOM 2198 C C . LEU A 1 293 ? -1.84 -40.188 -9.398 1 90.88 293 LEU A C 1
ATOM 2200 O O . LEU A 1 293 ? -1.96 -39.344 -8.5 1 90.88 293 LEU A O 1
ATOM 2204 N N . ALA A 1 294 ? -0.726 -40.719 -9.703 1 88.5 294 ALA A N 1
ATOM 2205 C CA . ALA A 1 294 ? 0.436 -40.531 -8.836 1 88.5 294 ALA A CA 1
ATOM 2206 C C . ALA A 1 294 ? 0.821 -39.062 -8.734 1 88.5 294 ALA A C 1
ATOM 2208 O O . ALA A 1 294 ? 0.951 -38.531 -7.629 1 88.5 294 ALA A O 1
ATOM 2209 N N . PRO A 1 295 ? 0.976 -38.312 -9.836 1 80.62 295 PRO A N 1
ATOM 2210 C CA . PRO A 1 295 ? 1.308 -36.906 -9.711 1 80.62 295 PRO A CA 1
ATOM 2211 C C . PRO A 1 295 ? 0.21 -36.094 -9.016 1 80.62 295 PRO A C 1
ATOM 2213 O O . PRO A 1 295 ? 0.502 -35.156 -8.273 1 80.62 295 PRO A O 1
ATOM 2216 N N . SER A 1 296 ? -1.038 -36.5 -9.266 1 88.12 296 SER A N 1
ATOM 2217 C CA . SER A 1 296 ? -2.178 -35.75 -8.727 1 88.12 296 SER A CA 1
ATOM 2218 C C . SER A 1 296 ? -2.264 -35.906 -7.211 1 88.12 296 SER A C 1
ATOM 2220 O O . SER A 1 296 ? -2.895 -35.094 -6.543 1 88.12 296 SER A O 1
ATOM 2222 N N . PHE A 1 297 ? -1.614 -36.938 -6.754 1 90.19 297 PHE A N 1
ATOM 2223 C CA . PHE A 1 297 ? -1.53 -37.125 -5.309 1 90.19 297 PHE A CA 1
ATOM 2224 C C . PHE A 1 297 ? -0.789 -35.969 -4.648 1 90.19 297 PHE A C 1
ATOM 2226 O O . PHE A 1 297 ? -1.14 -35.562 -3.543 1 90.19 297 PHE A O 1
ATOM 2233 N N . PHE A 1 298 ? 0.126 -35.406 -5.289 1 86.94 298 PHE A N 1
ATOM 2234 C CA . PHE A 1 298 ? 1.007 -34.406 -4.699 1 86.94 298 PHE A CA 1
ATOM 2235 C C . PHE A 1 298 ? 0.556 -33 -5.07 1 86.94 298 PHE A C 1
ATOM 2237 O O . PHE A 1 298 ? 1.017 -32.031 -4.484 1 86.94 298 PHE A O 1
ATOM 2244 N N . ASP A 1 299 ? -0.364 -32.844 -5.992 1 85.19 299 ASP A N 1
ATOM 2245 C CA . ASP A 1 299 ? -0.782 -31.562 -6.516 1 85.19 299 ASP A CA 1
ATOM 2246 C C . ASP A 1 299 ? -1.311 -30.656 -5.398 1 85.19 299 ASP A C 1
ATOM 2248 O O . ASP A 1 299 ? -0.912 -29.5 -5.289 1 85.19 299 ASP A O 1
ATOM 2252 N N . PRO A 1 300 ? -2.238 -31.219 -4.547 1 86.56 300 PRO A N 1
ATOM 2253 C CA . PRO A 1 300 ? -2.748 -30.359 -3.479 1 86.56 300 PRO A CA 1
ATOM 2254 C C . PRO A 1 300 ? -1.65 -29.891 -2.525 1 86.56 300 PRO A C 1
ATOM 2256 O O . PRO A 1 300 ? -1.713 -28.766 -2.01 1 86.56 300 PRO A O 1
ATOM 2259 N N . LEU A 1 301 ? -0.707 -30.703 -2.369 1 81.75 301 LEU A N 1
ATOM 2260 C CA . LEU A 1 301 ? 0.4 -30.344 -1.492 1 81.75 301 LEU A CA 1
ATOM 2261 C C . LEU A 1 301 ? 1.252 -29.234 -2.119 1 81.75 301 LEU A C 1
ATOM 2263 O O . LEU A 1 301 ? 1.683 -28.312 -1.431 1 81.75 301 LEU A O 1
ATOM 2267 N N . ARG A 1 302 ? 1.47 -29.375 -3.375 1 76.44 302 ARG A N 1
ATOM 2268 C CA . ARG A 1 302 ? 2.209 -28.359 -4.113 1 76.44 302 ARG A CA 1
ATOM 2269 C C . ARG A 1 302 ? 1.472 -27.016 -4.086 1 76.44 302 ARG A C 1
ATOM 2271 O O . ARG A 1 302 ? 2.088 -25.969 -3.902 1 76.44 302 ARG A O 1
ATOM 2278 N N . GLU A 1 303 ? 0.221 -27.109 -4.293 1 79.88 303 GLU A N 1
ATOM 2279 C CA . GLU A 1 303 ? -0.601 -25.906 -4.297 1 79.88 303 GLU A CA 1
ATOM 2280 C C . GLU A 1 303 ? -0.573 -25.219 -2.938 1 79.88 303 GLU A C 1
ATOM 2282 O O . GLU A 1 303 ? -0.495 -23.984 -2.861 1 79.88 303 GLU A O 1
ATOM 2287 N N . LEU A 1 304 ? -0.735 -26.016 -1.921 1 79.12 304 LEU A N 1
ATOM 2288 C CA . LEU A 1 304 ? -0.717 -25.438 -0.581 1 79.12 304 LEU A CA 1
ATOM 2289 C C . LEU A 1 304 ? 0.613 -24.75 -0.303 1 79.12 304 LEU A C 1
ATOM 2291 O O . LEU A 1 304 ? 0.646 -23.672 0.31 1 79.12 304 LEU A O 1
ATOM 2295 N N . SER A 1 305 ? 1.662 -25.359 -0.749 1 72.5 305 SER A N 1
ATOM 2296 C CA . SER A 1 305 ? 2.984 -24.766 -0.561 1 72.5 305 SER A CA 1
ATOM 2297 C C . SER A 1 305 ? 3.096 -23.422 -1.267 1 72.5 305 SER A C 1
ATOM 2299 O O . SER A 1 305 ? 3.73 -22.5 -0.755 1 72.5 305 SER A O 1
ATOM 2301 N N . ALA A 1 306 ? 2.48 -23.328 -2.393 1 67.88 306 ALA A N 1
ATOM 2302 C CA . ALA A 1 306 ? 2.555 -22.109 -3.209 1 67.88 306 ALA A CA 1
ATOM 2303 C C . ALA A 1 306 ? 1.773 -20.969 -2.566 1 67.88 306 ALA A C 1
ATOM 2305 O O . ALA A 1 306 ? 2.111 -19.797 -2.754 1 67.88 306 ALA A O 1
ATOM 2306 N N . VAL A 1 307 ? 0.743 -21.344 -1.812 1 73.62 307 VAL A N 1
ATOM 2307 C CA . VAL A 1 307 ? -0.139 -20.297 -1.309 1 73.62 307 VAL A CA 1
ATOM 2308 C C . VAL A 1 307 ? 0.084 -20.109 0.19 1 73.62 307 VAL A C 1
ATOM 2310 O O . VAL A 1 307 ? -0.664 -19.375 0.849 1 73.62 307 VAL A O 1
ATOM 2313 N N . TRP A 1 308 ? 1.082 -20.797 0.656 1 70.81 308 TRP A N 1
ATOM 2314 C CA . TRP A 1 308 ? 1.321 -20.719 2.092 1 70.81 308 TRP A CA 1
ATOM 2315 C C . TRP A 1 308 ? 1.562 -19.266 2.521 1 70.81 308 TRP A C 1
ATOM 2317 O O . TRP A 1 308 ? 1.125 -18.859 3.598 1 70.81 308 TRP A O 1
ATOM 2327 N N . HIS A 1 309 ? 2.199 -18.5 1.636 1 66.25 309 HIS A N 1
ATOM 2328 C CA . HIS A 1 309 ? 2.504 -17.109 1.933 1 66.25 309 HIS A CA 1
ATOM 2329 C C . HIS A 1 309 ? 1.229 -16.266 2.035 1 66.25 309 HIS A C 1
ATOM 2331 O O . HIS A 1 309 ? 1.181 -15.297 2.785 1 66.25 309 HIS A O 1
ATOM 2337 N N . ASP A 1 310 ? 0.169 -16.672 1.332 1 76.31 310 ASP A N 1
ATOM 2338 C CA . ASP A 1 310 ? -1.114 -15.984 1.406 1 76.31 310 ASP A CA 1
ATOM 2339 C C . ASP A 1 310 ? -1.678 -16.031 2.824 1 76.31 310 ASP A C 1
ATOM 2341 O O . ASP A 1 310 ? -2.316 -15.07 3.27 1 76.31 310 ASP A O 1
ATOM 2345 N N . ARG A 1 311 ? -1.402 -17.125 3.52 1 77.12 311 ARG A N 1
ATOM 2346 C CA . ARG A 1 311 ? -1.864 -17.234 4.898 1 77.12 311 ARG A CA 1
ATOM 2347 C C . ARG A 1 311 ? -1.17 -16.203 5.789 1 77.12 311 ARG A C 1
ATOM 2349 O O . ARG A 1 311 ? -1.828 -15.469 6.527 1 77.12 311 ARG A O 1
ATOM 2356 N N . ALA A 1 312 ? 0.095 -16.219 5.684 1 71.5 312 ALA A N 1
ATOM 2357 C CA . ALA A 1 312 ? 0.868 -15.32 6.531 1 71.5 312 ALA A CA 1
ATOM 2358 C C . ALA A 1 312 ? 0.483 -13.867 6.277 1 71.5 312 ALA A C 1
ATOM 2360 O O . ALA A 1 312 ? 0.251 -13.109 7.219 1 71.5 312 ALA A O 1
ATOM 2361 N N . SER A 1 313 ? 0.419 -13.523 5.004 1 73.56 313 SER A N 1
ATOM 2362 C CA . SER A 1 313 ? 0.056 -12.156 4.641 1 73.56 313 SER A CA 1
ATOM 2363 C C . SER A 1 313 ? -1.365 -11.828 5.082 1 73.56 313 SER A C 1
ATOM 2365 O O . SER A 1 313 ? -1.631 -10.719 5.562 1 73.56 313 SER A O 1
ATOM 2367 N N . GLY A 1 314 ? -2.297 -12.758 4.859 1 81.88 314 GLY A N 1
ATOM 2368 C CA . GLY A 1 314 ? -3.68 -12.555 5.266 1 81.88 314 GLY A CA 1
ATOM 2369 C C . GLY A 1 314 ? -3.844 -12.406 6.766 1 81.88 314 GLY A C 1
ATOM 2370 O O . GLY A 1 314 ? -4.57 -11.523 7.23 1 81.88 314 GLY A O 1
ATOM 2371 N N . GLU A 1 315 ? -3.123 -13.219 7.512 1 80.88 315 GLU A N 1
ATOM 2372 C CA . GLU A 1 315 ? -3.188 -13.148 8.969 1 80.88 315 GLU A CA 1
ATOM 2373 C C . GLU A 1 315 ? -2.566 -11.852 9.484 1 80.88 315 GLU A C 1
ATOM 2375 O O . GLU A 1 315 ? -3.07 -11.25 10.438 1 80.88 315 GLU A O 1
ATOM 2380 N N . ALA A 1 316 ? -1.524 -11.469 8.891 1 75.44 316 ALA A N 1
ATOM 2381 C CA . ALA A 1 316 ? -0.894 -10.203 9.266 1 75.44 316 ALA A CA 1
ATOM 2382 C C . ALA A 1 316 ? -1.831 -9.031 9.008 1 75.44 316 ALA A C 1
ATOM 2384 O O . ALA A 1 316 ? -1.93 -8.117 9.828 1 75.44 316 ALA A O 1
ATOM 2385 N N . ALA A 1 317 ? -2.428 -9.078 7.82 1 81.62 317 ALA A N 1
ATOM 2386 C CA . ALA A 1 317 ? -3.381 -8.023 7.484 1 81.62 317 ALA A CA 1
ATOM 2387 C C . ALA A 1 317 ? -4.535 -7.98 8.484 1 81.62 317 ALA A C 1
ATOM 2389 O O . ALA A 1 317 ? -4.965 -6.906 8.906 1 81.62 317 ALA A O 1
ATOM 2390 N N . LEU A 1 318 ? -4.98 -9.148 8.844 1 84.38 318 LEU A N 1
ATOM 2391 C CA . LEU A 1 318 ? -6.059 -9.234 9.82 1 84.38 318 LEU A CA 1
ATOM 2392 C C . LEU A 1 318 ? -5.613 -8.688 11.172 1 84.38 318 LEU A C 1
ATOM 2394 O O . LEU A 1 318 ? -6.383 -8 11.852 1 84.38 318 LEU A O 1
ATOM 2398 N N . GLN A 1 319 ? -4.469 -8.992 11.516 1 80.25 319 GLN A N 1
ATOM 2399 C CA . GLN A 1 319 ? -3.92 -8.484 12.766 1 80.25 319 GLN A CA 1
ATOM 2400 C C . GLN A 1 319 ? -3.777 -6.965 12.727 1 80.25 319 GLN A C 1
ATOM 2402 O O . GLN A 1 319 ? -4.09 -6.281 13.711 1 80.25 319 GLN A O 1
ATOM 2407 N N . ALA A 1 320 ? -3.25 -6.508 11.625 1 78.69 320 ALA A N 1
ATOM 2408 C CA . ALA A 1 320 ? -3.098 -5.062 11.469 1 78.69 320 ALA A CA 1
ATOM 2409 C C . ALA A 1 320 ? -4.441 -4.355 11.602 1 78.69 320 ALA A C 1
ATOM 2411 O O . ALA A 1 320 ? -4.539 -3.312 12.258 1 78.69 320 ALA A O 1
ATOM 2412 N N . LEU A 1 321 ? -5.41 -4.875 11.016 1 83.81 321 LEU A N 1
ATOM 2413 C CA . LEU A 1 321 ? -6.75 -4.301 11.102 1 83.81 321 LEU A CA 1
ATOM 2414 C C . LEU A 1 321 ? -7.285 -4.383 12.531 1 83.81 321 LEU A C 1
ATOM 2416 O O . LEU A 1 321 ? -7.922 -3.443 13.016 1 83.81 321 LEU A O 1
ATOM 2420 N N . GLY A 1 322 ? -6.98 -5.434 13.18 1 82.81 322 GLY A N 1
ATOM 2421 C CA . GLY A 1 322 ? -7.441 -5.621 14.547 1 82.81 322 GLY A CA 1
ATOM 2422 C C . GLY A 1 322 ? -6.777 -4.68 15.531 1 82.81 322 GLY A C 1
ATOM 2423 O O . GLY A 1 322 ? -7.379 -4.301 16.547 1 82.81 322 GLY A O 1
ATOM 2424 N N . GLU A 1 323 ? -5.609 -4.25 15.219 1 80.5 323 GLU A N 1
ATOM 2425 C CA . GLU A 1 323 ? -4.84 -3.387 16.109 1 80.5 323 GLU A CA 1
ATOM 2426 C C . GLU A 1 323 ? -5.309 -1.937 16.016 1 80.5 323 GLU A C 1
ATOM 2428 O O . GLU A 1 323 ? -5.078 -1.142 16.922 1 80.5 323 GLU A O 1
ATOM 2433 N N . LEU A 1 324 ? -5.848 -1.517 14.945 1 78.56 324 LEU A N 1
ATOM 2434 C CA . LEU A 1 324 ? -6.27 -0.135 14.742 1 78.56 324 LEU A CA 1
ATOM 2435 C C . LEU A 1 324 ? -7.266 0.297 15.812 1 78.56 324 LEU A C 1
ATOM 2437 O O . LEU A 1 324 ? -7.309 1.47 16.188 1 78.56 324 LEU A O 1
ATOM 2441 N N . GLY A 1 325 ? -8.008 -0.549 16.453 1 70.38 325 GLY A N 1
ATOM 2442 C CA . GLY A 1 325 ? -9 -0.152 17.438 1 70.38 325 GLY A CA 1
ATOM 2443 C C . GLY A 1 325 ? -8.742 -0.742 18.812 1 70.38 325 GLY A C 1
ATOM 2444 O O . GLY A 1 325 ? -9.523 -0.521 19.75 1 70.38 325 GLY A O 1
ATOM 2445 N N . ARG A 1 326 ? -7.645 -1.406 18.984 1 68 326 ARG A N 1
ATOM 2446 C CA . ARG A 1 326 ? -7.465 -2.201 20.203 1 68 326 ARG A CA 1
ATOM 2447 C C . ARG A 1 326 ? -7.215 -1.307 21.406 1 68 326 ARG A C 1
ATOM 2449 O O . ARG A 1 326 ? -7.844 -1.477 22.453 1 68 326 ARG A O 1
ATOM 2456 N N . ASP A 1 327 ? -6.305 -0.319 21.344 1 63.78 327 ASP A N 1
ATOM 2457 C CA . ASP A 1 327 ? -5.922 0.441 22.531 1 63.78 327 ASP A CA 1
ATOM 2458 C C . ASP A 1 327 ? -6.555 1.831 22.516 1 63.78 327 ASP A C 1
ATOM 2460 O O . ASP A 1 327 ? -6.188 2.693 23.312 1 63.78 327 ASP A O 1
ATOM 2464 N N . ALA A 1 328 ? -7.645 1.858 21.797 1 68.5 328 ALA A N 1
ATOM 2465 C CA . ALA A 1 328 ? -8.195 3.207 21.672 1 68.5 328 ALA A CA 1
ATOM 2466 C C . ALA A 1 328 ? -9.297 3.438 22.719 1 68.5 328 ALA A C 1
ATOM 2468 O O . ALA A 1 328 ? -10.016 2.506 23.078 1 68.5 328 ALA A O 1
ATOM 2469 N N . GLN A 1 329 ? -9.289 4.621 23.281 1 72.25 329 GLN A N 1
ATOM 2470 C CA . GLN A 1 329 ? -10.312 5.023 24.25 1 72.25 329 GLN A CA 1
ATOM 2471 C C . GLN A 1 329 ? -11.688 5.113 23.594 1 72.25 329 GLN A C 1
ATOM 2473 O O . GLN A 1 329 ? -11.859 5.812 22.594 1 72.25 329 GLN A O 1
ATOM 2478 N N . PRO A 1 330 ? -12.602 4.32 24.172 1 77.06 330 PRO A N 1
ATOM 2479 C CA . PRO A 1 330 ? -13.945 4.375 23.578 1 77.06 330 PRO A CA 1
ATOM 2480 C C . PRO A 1 330 ? -14.578 5.758 23.703 1 77.06 330 PRO A C 1
ATOM 2482 O O . PRO A 1 330 ? -14.359 6.461 24.688 1 77.06 330 PRO A O 1
ATOM 2485 N N . LEU A 1 331 ? -15.188 6.199 22.688 1 78.81 331 LEU A N 1
ATOM 2486 C CA . LEU A 1 331 ? -15.992 7.414 22.719 1 78.81 331 LEU A CA 1
ATOM 2487 C C . LEU A 1 331 ? -17.219 7.23 23.609 1 78.81 331 LEU A C 1
ATOM 2489 O O . LEU A 1 331 ? -17.938 6.234 23.484 1 78.81 331 LEU A O 1
ATOM 2493 N N . PRO A 1 332 ? -17.297 8.133 24.547 1 76.19 332 PRO A N 1
ATOM 2494 C CA . PRO A 1 332 ? -18.516 8.031 25.359 1 76.19 332 PRO A CA 1
ATOM 2495 C C . PRO A 1 332 ? -19.781 8.023 24.516 1 76.19 332 PRO A C 1
ATOM 2497 O O . PRO A 1 332 ? -19.969 8.891 23.656 1 76.19 332 PRO A O 1
ATOM 2500 N N . GLY A 1 333 ? -20.594 7.012 24.594 1 70.25 333 GLY A N 1
ATOM 2501 C CA . GLY A 1 333 ? -21.875 6.926 23.922 1 70.25 333 GLY A CA 1
ATOM 2502 C C . GLY A 1 333 ? -21.766 6.492 22.469 1 70.25 333 GLY A C 1
ATOM 2503 O O . GLY A 1 333 ? -22.625 6.832 21.641 1 70.25 333 GLY A O 1
ATOM 2504 N N . ALA A 1 334 ? -20.672 6 22.031 1 62.38 334 ALA A N 1
ATOM 2505 C CA . ALA A 1 334 ? -20.438 5.617 20.641 1 62.38 334 ALA A CA 1
ATOM 2506 C C . ALA A 1 334 ? -21.547 4.723 20.125 1 62.38 334 ALA A C 1
ATOM 2508 O O . ALA A 1 334 ? -21.906 4.781 18.938 1 62.38 334 ALA A O 1
ATOM 2509 N N . LEU A 1 335 ? -22.141 3.957 20.938 1 56.16 335 LEU A N 1
ATOM 2510 C CA . LEU A 1 335 ? -23.125 2.979 20.5 1 56.16 335 LEU A CA 1
ATOM 2511 C C . LEU A 1 335 ? -24.547 3.496 20.734 1 56.16 335 LEU A C 1
ATOM 2513 O O . LEU A 1 335 ? -25.516 2.818 20.406 1 56.16 335 LEU A O 1
ATOM 2517 N N . ALA A 1 336 ? -24.609 4.758 21.219 1 57.75 336 ALA A N 1
ATOM 2518 C CA . ALA A 1 336 ? -25.953 5.191 21.609 1 57.75 336 ALA A CA 1
ATOM 2519 C C . ALA A 1 336 ? -26.688 5.844 20.438 1 57.75 336 ALA A C 1
ATOM 2521 O O . ALA A 1 336 ? -26.047 6.422 19.547 1 57.75 336 ALA A O 1
ATOM 2522 N N . ALA A 1 337 ? -27.922 5.566 20.25 1 54.78 337 ALA A N 1
ATOM 2523 C CA . ALA A 1 337 ? -28.781 6.121 19.219 1 54.78 337 ALA A CA 1
ATOM 2524 C C . ALA A 1 337 ? -28.844 7.645 19.312 1 54.78 337 ALA A C 1
ATOM 2526 O O . ALA A 1 337 ? -28.812 8.211 20.406 1 54.78 337 ALA A O 1
ATOM 2527 N N . PRO A 1 338 ? -28.625 8.375 18.109 1 55.94 338 PRO A N 1
ATOM 2528 C CA . PRO A 1 338 ? -28.719 9.836 18.109 1 55.94 338 PRO A CA 1
ATOM 2529 C C . PRO A 1 338 ? -30.062 10.336 18.641 1 55.94 338 PRO A C 1
ATOM 2531 O O . PRO A 1 338 ? -31.109 9.703 18.391 1 55.94 338 PRO A O 1
ATOM 2534 N N . GLY A 1 339 ? -30.125 10.969 19.766 1 55.12 339 GLY A N 1
ATOM 2535 C CA . GLY A 1 339 ? -31.375 11.539 20.281 1 55.12 339 GLY A CA 1
ATOM 2536 C C . GLY A 1 339 ? -31.906 12.664 19.422 1 55.12 339 GLY A C 1
ATOM 2537 O O . GLY A 1 339 ? -31.281 13.055 18.422 1 55.12 339 GLY A O 1
ATOM 2538 N N . ARG A 1 340 ? -33.344 12.891 19.531 1 53.03 340 ARG A N 1
ATOM 2539 C CA . ARG A 1 340 ? -34 13.992 18.844 1 53.03 340 ARG A CA 1
ATOM 2540 C C . ARG A 1 340 ? -33.625 15.336 19.453 1 53.03 340 ARG A C 1
ATOM 2542 O O . ARG A 1 340 ? -33.656 15.508 20.672 1 53.03 340 ARG A O 1
ATOM 2549 N N . ALA A 1 341 ? -32.781 16.219 18.703 1 59 341 ALA A N 1
ATOM 2550 C CA . ALA A 1 341 ? -32.312 17.531 19.125 1 59 341 ALA A CA 1
ATOM 2551 C C . ALA A 1 341 ? -33.438 18.531 19.203 1 59 341 ALA A C 1
ATOM 2553 O O . ALA A 1 341 ? -34.375 18.5 18.391 1 59 341 ALA A O 1
ATOM 2554 N N . ALA A 1 342 ? -33.75 19.047 20.422 1 61.59 342 ALA A N 1
ATOM 2555 C CA . ALA A 1 342 ? -34.656 20.203 20.5 1 61.59 342 ALA A CA 1
ATOM 2556 C C . ALA A 1 342 ? -33.875 21.5 20.297 1 61.59 342 ALA A C 1
ATOM 2558 O O . ALA A 1 342 ? -32.781 21.672 20.844 1 61.59 342 ALA A O 1
ATOM 2559 N N . GLY A 1 343 ? -33.781 22.109 19.078 1 66.5 343 GLY A N 1
ATOM 2560 C CA . GLY A 1 343 ? -33.219 23.359 18.594 1 66.5 343 GLY A CA 1
ATOM 2561 C C . GLY A 1 343 ? -33.125 24.438 19.656 1 66.5 343 GLY A C 1
ATOM 2562 O O . GLY A 1 343 ? -32.875 25.594 19.359 1 66.5 343 GLY A O 1
ATOM 2563 N N . GLN A 1 344 ? -33.281 24.125 21.031 1 82.38 344 GLN A N 1
ATOM 2564 C CA . GLN A 1 344 ? -33.312 25.141 22.078 1 82.38 344 GLN A CA 1
ATOM 2565 C C . GLN A 1 344 ? -31.938 25.266 22.75 1 82.38 344 GLN A C 1
ATOM 2567 O O . GLN A 1 344 ? -31.172 24.312 22.766 1 82.38 344 GLN A O 1
ATOM 2572 N N . ALA A 1 345 ? -31.656 26.516 23.188 1 92.25 345 ALA A N 1
ATOM 2573 C CA . ALA A 1 345 ? -30.406 26.781 23.891 1 92.25 345 ALA A CA 1
ATOM 2574 C C . ALA A 1 345 ? -30.266 25.859 25.094 1 92.25 345 ALA A C 1
ATOM 2576 O O . ALA A 1 345 ? -31.234 25.578 25.797 1 92.25 345 ALA A O 1
ATOM 2577 N N . CYS A 1 346 ? -29.031 25.438 25.297 1 93.19 346 CYS A N 1
ATOM 2578 C CA . CYS A 1 346 ? -28.781 24.453 26.344 1 93.19 346 CYS A CA 1
ATOM 2579 C C . CYS A 1 346 ? -28.031 25.094 27.516 1 93.19 346 CYS A C 1
ATOM 2581 O O . CYS A 1 346 ? -27.234 26.016 27.312 1 93.19 346 CYS A O 1
ATOM 2583 N N . ALA A 1 347 ? -28.328 24.625 28.719 1 95.12 347 ALA A N 1
ATOM 2584 C CA . ALA A 1 347 ? -27.531 24.969 29.891 1 95.12 347 ALA A CA 1
ATOM 2585 C C . ALA A 1 347 ? -26.359 24 30.047 1 95.12 347 ALA A C 1
ATOM 2587 O O . ALA A 1 347 ? -26.469 22.828 29.703 1 95.12 347 ALA A O 1
ATOM 2588 N N . LEU A 1 348 ? -25.219 24.469 30.469 1 95.88 348 LEU A N 1
ATOM 2589 C CA . LEU A 1 348 ? -24.031 23.656 30.688 1 95.88 348 LEU A CA 1
ATOM 2590 C C . LEU A 1 348 ? -23.516 23.828 32.125 1 95.88 348 LEU A C 1
ATOM 2592 O O . LEU A 1 348 ? -23.359 24.953 32.594 1 95.88 348 LEU A O 1
ATOM 2596 N N . HIS A 1 349 ? -23.375 22.75 32.812 1 95.06 349 HIS A N 1
ATOM 2597 C CA . HIS A 1 349 ? -22.812 22.766 34.156 1 95.06 349 HIS A CA 1
ATOM 2598 C C . HIS A 1 349 ? -21.594 21.859 34.25 1 95.06 349 HIS A C 1
ATOM 2600 O O . HIS A 1 349 ? -21.688 20.656 34 1 95.06 349 HIS A O 1
ATOM 2606 N N . LEU A 1 350 ? -20.469 22.438 34.469 1 94.75 350 LEU A N 1
ATOM 2607 C CA . LEU A 1 350 ? -19.234 21.703 34.75 1 94.75 350 LEU A CA 1
ATOM 2608 C C . LEU A 1 350 ? -19 21.594 36.25 1 94.75 350 LEU A C 1
ATOM 2610 O O . LEU A 1 350 ? -18.953 22.609 36.938 1 94.75 350 LEU A O 1
ATOM 2614 N N . GLU A 1 351 ? -18.891 20.406 36.688 1 93.38 351 GLU A N 1
ATOM 2615 C CA . GLU A 1 351 ? -18.609 20.156 38.094 1 93.38 351 GLU A CA 1
ATOM 2616 C C . GLU A 1 351 ? -17.25 19.516 38.281 1 93.38 351 GLU A C 1
ATOM 2618 O O . GLU A 1 351 ? -17.078 18.328 38.062 1 93.38 351 GLU A O 1
ATOM 2623 N N . GLN A 1 352 ? -16.281 20.281 38.75 1 91.12 352 GLN A N 1
ATOM 2624 C CA . GLN A 1 352 ? -14.938 19.828 39.062 1 91.12 352 GLN A CA 1
ATOM 2625 C C . GLN A 1 352 ? -14.312 19.078 37.875 1 91.12 352 GLN A C 1
ATOM 2627 O O . GLN A 1 352 ? -13.789 17.984 38.062 1 91.12 352 GLN A O 1
ATOM 2632 N N . VAL A 1 353 ? -14.508 19.625 36.75 1 91.06 353 VAL A N 1
ATOM 2633 C CA . VAL A 1 353 ? -14 18.984 35.531 1 91.06 353 VAL A CA 1
ATOM 2634 C C . VAL A 1 353 ? -12.531 19.375 35.344 1 91.06 353 VAL A C 1
ATOM 2636 O O . VAL A 1 353 ? -12.172 20.547 35.438 1 91.06 353 VAL A O 1
ATOM 2639 N N . ARG A 1 354 ? -11.664 18.359 35.094 1 87.06 354 ARG A N 1
ATOM 2640 C CA . ARG A 1 354 ? -10.25 18.594 34.781 1 87.06 354 ARG A CA 1
ATOM 2641 C C . ARG A 1 354 ? -9.922 18.219 33.344 1 87.06 354 ARG A C 1
ATOM 2643 O O . ARG A 1 354 ? -10.141 17.078 32.938 1 87.06 354 ARG A O 1
ATOM 2650 N N . PRO A 1 355 ? -9.469 19.25 32.594 1 83 355 PRO A N 1
ATOM 2651 C CA . PRO A 1 355 ? -9.023 18.906 31.234 1 83 355 PRO A CA 1
ATOM 2652 C C . PRO A 1 355 ? -7.836 17.953 31.234 1 83 355 PRO A C 1
ATOM 2654 O O . PRO A 1 355 ? -6.793 18.25 31.828 1 83 355 PRO A O 1
ATOM 2657 N N . GLN A 1 356 ? -8.016 16.812 30.781 1 73.81 356 GLN A N 1
ATOM 2658 C CA . GLN A 1 356 ? -6.945 15.82 30.781 1 73.81 356 GLN A CA 1
ATOM 2659 C C . GLN A 1 356 ? -7.012 14.945 29.531 1 73.81 356 GLN A C 1
ATOM 2661 O O . GLN A 1 356 ? -8.094 14.508 29.141 1 73.81 356 GLN A O 1
ATOM 2666 N N . ALA A 1 357 ? -5.883 14.984 28.875 1 68.44 357 ALA A N 1
ATOM 2667 C CA . ALA A 1 357 ? -5.77 14 27.797 1 68.44 357 ALA A CA 1
ATOM 2668 C C . ALA A 1 357 ? -5.664 12.586 28.344 1 68.44 357 ALA A C 1
ATOM 2670 O O . ALA A 1 357 ? -5.18 12.383 29.469 1 68.44 357 ALA A O 1
ATOM 2671 N N . PRO A 1 358 ? -6.203 11.609 27.531 1 62.19 358 PRO A N 1
ATOM 2672 C CA . PRO A 1 358 ? -6.039 10.234 28.016 1 62.19 358 PRO A CA 1
ATOM 2673 C C . PRO A 1 358 ? -4.582 9.875 28.281 1 62.19 358 PRO A C 1
ATOM 2675 O O . PRO A 1 358 ? -3.74 9.969 27.391 1 62.19 358 PRO A O 1
ATOM 2678 N N . GLY A 1 359 ? -4.324 9.492 29.438 1 59.16 359 GLY A N 1
ATOM 2679 C CA . GLY A 1 359 ? -2.98 9.094 29.828 1 59.16 359 GLY A CA 1
ATOM 2680 C C . GLY A 1 359 ? -2.066 10.273 30.094 1 59.16 359 GLY A C 1
ATOM 2681 O O . GLY A 1 359 ? -0.881 10.102 30.375 1 59.16 359 GLY A O 1
ATOM 2682 N N . GLY A 1 360 ? -2.568 11.477 29.859 1 59.84 360 GLY A N 1
ATOM 2683 C CA . GLY A 1 360 ? -1.72 12.648 30.016 1 59.84 360 GLY A CA 1
ATOM 2684 C C . GLY A 1 360 ? -1.803 13.273 31.391 1 59.84 360 GLY A C 1
ATOM 2685 O O . GLY A 1 360 ? -2.609 12.844 32.219 1 59.84 360 GLY A O 1
ATOM 2686 N N . ALA A 1 361 ? -0.77 14.156 31.703 1 58.06 361 ALA A N 1
ATOM 2687 C CA . ALA A 1 361 ? -0.702 14.836 33 1 58.06 361 ALA A CA 1
ATOM 2688 C C . ALA A 1 361 ? -1.773 15.922 33.094 1 58.06 361 ALA A C 1
ATOM 2690 O O . ALA A 1 361 ? -2.223 16.453 32.094 1 58.06 361 ALA A O 1
ATOM 2691 N N . VAL A 1 362 ? -2.344 16.047 34.312 1 58.41 362 VAL A N 1
ATOM 2692 C CA . VAL A 1 362 ? -3.312 17.094 34.625 1 58.41 362 VAL A CA 1
ATOM 2693 C C . VAL A 1 362 ? -2.617 18.453 34.656 1 58.41 362 VAL A C 1
ATOM 2695 O O . VAL A 1 362 ? -1.652 18.641 35.375 1 58.41 362 VAL A O 1
ATOM 2698 N N . THR A 1 363 ? -2.967 19.234 33.594 1 60.44 363 THR A N 1
ATOM 2699 C CA . THR A 1 363 ? -2.248 20.5 33.531 1 60.44 363 THR A CA 1
ATOM 2700 C C . THR A 1 363 ? -3.072 21.625 34.156 1 60.44 363 THR A C 1
ATOM 2702 O O . THR A 1 363 ? -2.533 22.672 34.531 1 60.44 363 THR A O 1
ATOM 2705 N N . LEU A 1 364 ? -4.453 21.375 34.25 1 71.69 364 LEU A N 1
ATOM 2706 C CA . LEU A 1 364 ? -5.289 22.469 34.75 1 71.69 364 LEU A CA 1
ATOM 2707 C C . LEU A 1 364 ? -6.078 22.016 36 1 71.69 364 LEU A C 1
ATOM 2709 O O . LEU A 1 364 ? -6.359 20.828 36.156 1 71.69 364 LEU A O 1
ATOM 2713 N N . PRO A 1 365 ? -6.277 22.984 36.969 1 76.19 365 PRO A N 1
ATOM 2714 C CA . PRO A 1 365 ? -7.098 22.656 38.156 1 76.19 365 PRO A CA 1
ATOM 2715 C C . PRO A 1 365 ? -8.539 22.312 37.781 1 76.19 365 PRO A C 1
ATOM 2717 O O . PRO A 1 365 ? -8.969 22.578 36.656 1 76.19 365 PRO A O 1
ATOM 2720 N N . ALA A 1 366 ? -9.25 21.734 38.781 1 85.06 366 ALA A N 1
ATOM 2721 C CA . ALA A 1 366 ? -10.648 21.375 38.594 1 85.06 366 ALA A CA 1
ATOM 2722 C C . ALA A 1 366 ? -11.5 22.625 38.344 1 85.06 366 ALA A C 1
ATOM 2724 O O . ALA A 1 366 ? -11.305 23.641 39.031 1 85.06 366 ALA A O 1
ATOM 2725 N N . LEU A 1 367 ? -12.312 22.562 37.375 1 86.25 367 LEU A N 1
ATOM 2726 C CA . LEU A 1 367 ? -13.117 23.719 36.969 1 86.25 367 LEU A CA 1
ATOM 2727 C C . LEU A 1 367 ? -14.594 23.469 37.25 1 86.25 367 LEU A C 1
ATOM 2729 O O . LEU A 1 367 ? -15.125 22.406 36.875 1 86.25 367 LEU A O 1
ATOM 2733 N N . THR A 1 368 ? -15.211 24.344 38.031 1 91.06 368 THR A N 1
ATOM 2734 C CA . THR A 1 368 ? -16.656 24.359 38.188 1 91.06 368 THR A CA 1
ATOM 2735 C C . THR A 1 368 ? -17.25 25.641 37.594 1 91.06 368 THR A C 1
ATOM 2737 O O . THR A 1 368 ? -16.906 26.734 38.031 1 91.06 368 THR A O 1
ATOM 2740 N N . VAL A 1 369 ? -18.047 25.469 36.562 1 92.38 369 VAL A N 1
ATOM 2741 C CA . VAL A 1 369 ? -18.594 26.625 35.844 1 92.38 369 VAL A CA 1
ATOM 2742 C C . VAL A 1 369 ? -20.031 26.344 35.438 1 92.38 369 VAL A C 1
ATOM 2744 O O . VAL A 1 369 ? -20.359 25.219 35.031 1 92.38 369 VAL A O 1
ATOM 2747 N N . ASP A 1 370 ? -20.875 27.344 35.625 1 94.44 370 ASP A N 1
ATOM 2748 C CA . ASP A 1 370 ? -22.25 27.266 35.156 1 94.44 370 ASP A CA 1
ATOM 2749 C C . ASP A 1 370 ? -22.5 28.219 34 1 94.44 370 ASP A C 1
ATOM 2751 O O . ASP A 1 370 ? -22.25 29.422 34.125 1 94.44 370 ASP A O 1
ATOM 2755 N N . VAL A 1 371 ? -23.031 27.688 32.938 1 95.81 371 VAL A N 1
ATOM 2756 C CA . VAL A 1 371 ? -23.375 28.5 31.781 1 95.81 371 VAL A CA 1
ATOM 2757 C C . VAL A 1 371 ? -24.891 28.469 31.562 1 95.81 371 VAL A C 1
ATOM 2759 O O . VAL A 1 371 ? -25.469 27.391 31.406 1 95.81 371 VAL A O 1
ATOM 2762 N N . ARG A 1 372 ? -25.484 29.594 31.516 1 95.75 372 ARG A N 1
ATOM 2763 C CA . ARG A 1 372 ? -26.938 29.703 31.312 1 95.75 372 ARG A CA 1
ATOM 2764 C C . ARG A 1 372 ? -27.297 29.5 29.844 1 95.75 372 ARG A C 1
ATOM 2766 O O . ARG A 1 372 ? -26.453 29.703 28.953 1 95.75 372 ARG A O 1
ATOM 2773 N N . PRO A 1 373 ? -28.578 29.047 29.625 1 95.5 373 PRO A N 1
ATOM 2774 C CA . PRO A 1 373 ? -29.016 28.938 28.219 1 95.5 373 PRO A CA 1
ATOM 2775 C C . PRO A 1 373 ? -28.906 30.266 27.469 1 95.5 373 PRO A C 1
ATOM 2777 O O . PRO A 1 373 ? -29.375 31.297 27.953 1 95.5 373 PRO A O 1
ATOM 2780 N N . GLY A 1 374 ? -28.172 30.234 26.328 1 94.94 374 GLY A N 1
ATOM 2781 C CA . GLY A 1 374 ? -28.078 31.406 25.484 1 94.94 374 GLY A CA 1
ATOM 2782 C C . GLY A 1 374 ? -26.859 32.25 25.797 1 94.94 374 GLY A C 1
ATOM 2783 O O . GLY A 1 374 ? -26.578 33.25 25.094 1 94.94 374 GLY A O 1
ATOM 2784 N N . GLU A 1 375 ? -26.156 31.859 26.812 1 96.25 375 GLU A N 1
ATOM 2785 C CA . GLU A 1 375 ? -24.984 32.625 27.219 1 96.25 375 GLU A CA 1
ATOM 2786 C C . GLU A 1 375 ? -23.781 32.312 26.312 1 96.25 375 GLU A C 1
ATOM 2788 O O . GLU A 1 375 ? -23.578 31.156 25.938 1 96.25 375 GLU A O 1
ATOM 2793 N N . HIS A 1 376 ? -23.094 33.375 25.984 1 97.38 376 HIS A N 1
ATOM 2794 C CA . HIS A 1 376 ? -21.844 33.219 25.25 1 97.38 376 HIS A CA 1
ATOM 2795 C C . HIS A 1 376 ? -20.641 33.375 26.156 1 97.38 376 HIS A C 1
ATOM 2797 O O . HIS A 1 376 ? -20.422 34.438 26.734 1 97.38 376 HIS A O 1
ATOM 2803 N N . VAL A 1 377 ? -19.859 32.25 26.266 1 95.81 377 VAL A N 1
ATOM 2804 C CA . VAL A 1 377 ? -18.75 32.25 27.219 1 95.81 377 VAL A CA 1
ATOM 2805 C C . VAL A 1 377 ? -17.438 31.984 26.484 1 95.81 377 VAL A C 1
ATOM 2807 O O . VAL A 1 377 ? -17.375 31.094 25.625 1 95.81 377 VAL A O 1
ATOM 2810 N N . ALA A 1 378 ? -16.422 32.719 26.781 1 95.12 378 ALA A N 1
ATOM 2811 C CA . ALA A 1 378 ? -15.078 32.5 26.281 1 95.12 378 ALA A CA 1
ATOM 2812 C C . ALA A 1 378 ? -14.203 31.828 27.328 1 95.12 378 ALA A C 1
ATOM 2814 O O . ALA A 1 378 ? -14.117 32.281 28.469 1 95.12 378 ALA A O 1
ATOM 2815 N N . LEU A 1 379 ? -13.68 30.75 26.969 1 91.38 379 LEU A N 1
ATOM 2816 C CA . LEU A 1 379 ? -12.648 30.125 27.781 1 91.38 379 LEU A CA 1
ATOM 2817 C C . LEU A 1 379 ? -11.266 30.656 27.422 1 91.38 379 LEU A C 1
ATOM 2819 O O . LEU A 1 379 ? -10.781 30.422 26.312 1 91.38 379 LEU A O 1
ATOM 2823 N N . TRP A 1 380 ? -10.703 31.312 28.391 1 86.94 380 TRP A N 1
ATOM 2824 C CA . TRP A 1 380 ? -9.43 31.984 28.156 1 86.94 380 TRP A CA 1
ATOM 2825 C C . TRP A 1 380 ? -8.297 31.281 28.891 1 86.94 380 TRP A C 1
ATOM 2827 O O . TRP A 1 380 ? -8.406 30.969 30.078 1 86.94 380 TRP A O 1
ATOM 2837 N N . SER A 1 381 ? -7.289 30.875 28.203 1 75.06 381 SER A N 1
ATOM 2838 C CA . SER A 1 381 ? -6.062 30.312 28.766 1 75.06 381 SER A CA 1
ATOM 2839 C C . SER A 1 381 ? -4.922 30.359 27.766 1 75.06 381 SER A C 1
ATOM 2841 O O . SER A 1 381 ? -5.152 30.438 26.547 1 75.06 381 SER A O 1
ATOM 2843 N N . PRO A 1 382 ? -3.746 30.391 28.359 1 68.69 382 PRO A N 1
ATOM 2844 C CA . PRO A 1 382 ? -2.609 30.312 27.438 1 68.69 382 PRO A CA 1
ATOM 2845 C C . PRO A 1 382 ? -2.631 29.047 26.578 1 68.69 382 PRO A C 1
ATOM 2847 O O . PRO A 1 382 ? -3.354 28.094 26.891 1 68.69 382 PRO A O 1
ATOM 2850 N N . SER A 1 383 ? -1.941 29.156 25.484 1 63.94 383 SER A N 1
ATOM 2851 C CA . SER A 1 383 ? -1.883 28.016 24.562 1 63.94 383 SER A CA 1
ATOM 2852 C C . SER A 1 383 ? -1.355 26.781 25.266 1 63.94 383 SER A C 1
ATOM 2854 O O . SER A 1 383 ? -0.427 26.859 26.078 1 63.94 383 SER A O 1
ATOM 2856 N N . GLY A 1 384 ? -1.926 25.656 25.016 1 63.78 384 GLY A N 1
ATOM 2857 C CA . GLY A 1 384 ? -1.467 24.375 25.547 1 63.78 384 GLY A CA 1
ATOM 2858 C C . GLY A 1 384 ? -2.008 24.094 26.938 1 63.78 384 GLY A C 1
ATOM 2859 O O . GLY A 1 384 ? -1.601 23.109 27.578 1 63.78 384 GLY A O 1
ATOM 2860 N N . SER A 1 385 ? -2.867 24.938 27.406 1 65.69 385 SER A N 1
ATOM 2861 C CA . SER A 1 385 ? -3.332 24.781 28.781 1 65.69 385 SER A CA 1
ATOM 2862 C C . SER A 1 385 ? -4.426 23.734 28.875 1 65.69 385 SER A C 1
ATOM 2864 O O . SER A 1 385 ? -4.762 23.281 29.984 1 65.69 385 SER A O 1
ATOM 2866 N N . GLY A 1 386 ? -4.969 23.297 27.734 1 76.19 386 GLY A N 1
ATOM 2867 C CA . GLY A 1 386 ? -5.98 22.25 27.797 1 76.19 386 GLY A CA 1
ATOM 2868 C C . GLY A 1 386 ? -7.348 22.719 27.344 1 76.19 386 GLY A C 1
ATOM 2869 O O . GLY A 1 386 ? -8.344 22.016 27.516 1 76.19 386 GLY A O 1
ATOM 2870 N N . LYS A 1 387 ? -7.504 23.938 26.781 1 83.69 387 LYS A N 1
ATOM 2871 C CA . LYS A 1 387 ? -8.781 24.453 26.312 1 83.69 387 LYS A CA 1
ATOM 2872 C C . LYS A 1 387 ? -9.453 23.469 25.359 1 83.69 387 LYS A C 1
ATOM 2874 O O . LYS A 1 387 ? -10.641 23.172 25.484 1 83.69 387 LYS A O 1
ATOM 2879 N N . SER A 1 388 ? -8.625 22.984 24.469 1 82.5 388 SER A N 1
ATOM 2880 C CA . SER A 1 388 ? -9.156 22.078 23.469 1 82.5 388 SER A CA 1
ATOM 2881 C C . SER A 1 388 ? -9.625 20.766 24.094 1 82.5 388 SER A C 1
ATOM 2883 O O . SER A 1 388 ? -10.633 20.203 23.672 1 82.5 388 SER A O 1
ATOM 2885 N N . LEU A 1 389 ? -8.93 20.328 25.109 1 83.06 389 LEU A N 1
ATOM 2886 C CA . LEU A 1 389 ? -9.312 19.109 25.812 1 83.06 389 LEU A CA 1
ATOM 2887 C C . LEU A 1 389 ? -10.633 19.281 26.547 1 83.06 389 LEU A C 1
ATOM 2889 O O . LEU A 1 389 ? -11.484 18.391 26.531 1 83.06 389 LEU A O 1
ATOM 2893 N N . LEU A 1 390 ? -10.766 20.438 27.156 1 87.94 390 LEU A N 1
ATOM 2894 C CA . LEU A 1 390 ? -12.008 20.734 27.875 1 87.94 390 LEU A CA 1
ATOM 2895 C C . LEU A 1 390 ? -13.188 20.766 26.922 1 87.94 390 LEU A C 1
ATOM 2897 O O . LEU A 1 390 ? -14.242 20.188 27.203 1 87.94 390 LEU A O 1
ATOM 2901 N N . LEU A 1 391 ? -13.047 21.422 25.812 1 89.81 391 LEU A N 1
ATOM 2902 C CA . LEU A 1 391 ? -14.109 21.484 24.812 1 89.81 391 LEU A CA 1
ATOM 2903 C C . LEU A 1 391 ? -14.469 20.094 24.312 1 89.81 391 LEU A C 1
ATOM 2905 O O . LEU A 1 391 ? -15.648 19.797 24.094 1 89.81 391 LEU A O 1
ATOM 2909 N N . ALA A 1 392 ? -13.484 19.312 24.125 1 86.81 392 ALA A N 1
ATOM 2910 C CA . ALA A 1 392 ? -13.711 17.938 23.656 1 86.81 392 ALA A CA 1
ATOM 2911 C C . ALA A 1 392 ? -14.461 17.125 24.703 1 86.81 392 ALA A C 1
ATOM 2913 O O . ALA A 1 392 ? -15.297 16.281 24.375 1 86.81 392 ALA A O 1
ATOM 2914 N N . GLN A 1 393 ? -14.125 17.328 25.922 1 88.38 393 GLN A N 1
ATOM 2915 C CA . GLN A 1 393 ? -14.828 16.641 27.016 1 88.38 393 GLN A CA 1
ATOM 2916 C C . GLN A 1 393 ? -16.297 17.078 27.062 1 88.38 393 GLN A C 1
ATOM 2918 O O . GLN A 1 393 ? -17.188 16.25 27.25 1 88.38 393 GLN A O 1
ATOM 2923 N N . ILE A 1 394 ? -16.5 18.359 26.875 1 91.12 394 ILE A N 1
ATOM 2924 C CA . ILE A 1 394 ? -17.875 18.875 26.859 1 91.12 394 ILE A CA 1
ATOM 2925 C C . ILE A 1 394 ? -18.641 18.266 25.703 1 91.12 394 ILE A C 1
ATOM 2927 O O . ILE A 1 394 ? -19.812 17.906 25.844 1 91.12 394 ILE A O 1
ATOM 2931 N N . ALA A 1 395 ? -17.969 18.078 24.594 1 88.94 395 ALA A N 1
ATOM 2932 C CA . ALA A 1 395 ? -18.594 17.531 23.391 1 88.94 395 ALA A CA 1
ATOM 2933 C C . ALA A 1 395 ? -18.797 16.031 23.516 1 88.94 395 ALA A C 1
ATOM 2935 O O . ALA A 1 395 ? -19.406 15.398 22.641 1 88.94 395 ALA A O 1
ATOM 2936 N N . GLY A 1 396 ? -18.234 15.445 24.547 1 86.19 396 GLY A N 1
ATOM 2937 C CA . GLY A 1 396 ? -18.312 14.008 24.734 1 86.19 396 GLY A CA 1
ATOM 2938 C C . GLY A 1 396 ? -17.359 13.234 23.844 1 86.19 396 GLY A C 1
ATOM 2939 O O . GLY A 1 396 ? -17.594 12.07 23.531 1 86.19 396 GLY A O 1
ATOM 2940 N N . LEU A 1 397 ? -16.391 13.867 23.422 1 83.31 397 LEU A N 1
ATOM 2941 C CA . LEU A 1 397 ? -15.422 13.227 22.562 1 83.31 397 LEU A CA 1
ATOM 2942 C C . LEU A 1 397 ? -14.273 12.633 23.375 1 83.31 397 LEU A C 1
ATOM 2944 O O . LEU A 1 397 ? -13.461 11.875 22.844 1 83.31 397 LEU A O 1
ATOM 2948 N N . LEU A 1 398 ? -14.18 13.047 24.594 1 82.31 398 LEU A N 1
ATOM 2949 C CA . LEU A 1 398 ? -13.203 12.531 25.547 1 82.31 398 LEU A CA 1
ATOM 2950 C C . LEU A 1 398 ? -13.883 12.18 26.875 1 82.31 398 LEU A C 1
ATOM 2952 O O . LEU A 1 398 ? -14.789 12.891 27.312 1 82.31 398 LEU A O 1
ATOM 2956 N N . PRO A 1 399 ? -13.359 11.188 27.469 1 82.62 399 PRO A N 1
ATOM 2957 C CA . PRO A 1 399 ? -13.938 10.875 28.781 1 82.62 399 PRO A CA 1
ATOM 2958 C C . PRO A 1 399 ? -13.547 11.883 29.859 1 82.62 399 PRO A C 1
ATOM 2960 O O . PRO A 1 399 ? -12.492 12.523 29.766 1 82.62 399 PRO A O 1
ATOM 2963 N N . VAL A 1 400 ? -14.469 12.023 30.734 1 86.81 400 VAL A N 1
ATOM 2964 C CA . VAL A 1 400 ? -14.227 12.898 31.875 1 86.81 400 VAL A CA 1
ATOM 2965 C C . VAL A 1 400 ? -13.773 12.07 33.094 1 86.81 400 VAL A C 1
ATOM 2967 O O . VAL A 1 400 ? -14.453 11.125 33.469 1 86.81 400 VAL A O 1
ATOM 2970 N N . ALA A 1 401 ? -12.602 12.414 33.562 1 83.38 401 ALA A N 1
ATOM 2971 C CA . ALA A 1 401 ? -12.086 11.68 34.719 1 83.38 401 ALA A CA 1
ATOM 2972 C C . ALA A 1 401 ? -12.867 12.031 35.969 1 83.38 401 ALA A C 1
ATOM 2974 O O . ALA A 1 401 ? -13.273 13.18 36.188 1 83.38 401 ALA A O 1
ATOM 2975 N N . GLU A 1 402 ? -13.055 11.008 36.781 1 82.75 402 GLU A N 1
ATOM 2976 C CA . GLU A 1 402 ? -13.68 11.25 38.062 1 82.75 402 GLU A CA 1
ATOM 2977 C C . GLU A 1 402 ? -12.781 12.094 38.969 1 82.75 402 GLU A C 1
ATOM 2979 O O . GLU A 1 402 ? -11.555 11.961 38.938 1 82.75 402 GLU A O 1
ATOM 2984 N N . PRO A 1 403 ? -13.461 12.961 39.688 1 87.25 403 PRO A N 1
ATOM 2985 C CA . PRO A 1 403 ? -14.859 13.18 40.094 1 87.25 403 PRO A CA 1
ATOM 2986 C C . PRO A 1 403 ? -15.562 14.195 39.188 1 87.25 403 PRO A C 1
ATOM 2988 O O . PRO A 1 403 ? -16.641 14.68 39.531 1 87.25 403 PRO A O 1
ATOM 2991 N N . GLY A 1 404 ? -14.938 14.602 38.156 1 90.75 404 GLY A N 1
ATOM 2992 C CA . GLY A 1 404 ? -15.531 15.594 37.25 1 90.75 404 GLY A CA 1
ATOM 2993 C C . GLY A 1 404 ? -16.828 15.117 36.625 1 90.75 404 GLY A C 1
ATOM 2994 O O . GLY A 1 404 ? -16.953 13.938 36.281 1 90.75 404 GLY A O 1
ATOM 2995 N N . ARG A 1 405 ? -17.797 16.031 36.531 1 94.25 405 ARG A N 1
ATOM 2996 C CA . ARG A 1 405 ? -19.062 15.742 35.875 1 94.25 405 ARG A CA 1
ATOM 2997 C C . ARG A 1 405 ? -19.5 16.891 35 1 94.25 405 ARG A C 1
ATOM 2999 O O . ARG A 1 405 ? -19.281 18.062 35.312 1 94.25 405 ARG A O 1
ATOM 3006 N N . ILE A 1 406 ? -20.094 16.531 33.906 1 94.56 406 ILE A N 1
ATOM 3007 C CA . ILE A 1 406 ? -20.625 17.531 32.969 1 94.56 406 ILE A CA 1
ATOM 3008 C C . ILE A 1 406 ? -22.125 17.297 32.781 1 94.56 406 ILE A C 1
ATOM 3010 O O . ILE A 1 406 ? -22.562 16.188 32.469 1 94.56 406 ILE A O 1
ATOM 3014 N N . HIS A 1 407 ? -22.859 18.344 33 1 94.75 407 HIS A N 1
ATOM 3015 C CA . HIS A 1 407 ? -24.312 18.297 32.812 1 94.75 407 HIS A CA 1
ATOM 3016 C C . HIS A 1 407 ? -24.75 19.25 31.703 1 94.75 407 HIS A C 1
ATOM 3018 O O . HIS A 1 407 ? -24.328 20.406 31.672 1 94.75 407 HIS A O 1
ATOM 3024 N N . ILE A 1 408 ? -25.531 18.75 30.812 1 93 408 ILE A N 1
ATOM 3025 C CA . ILE A 1 408 ? -26.156 19.547 29.766 1 93 408 ILE A CA 1
ATOM 3026 C C . ILE A 1 408 ? -27.672 19.531 29.938 1 93 408 ILE A C 1
ATOM 3028 O O . ILE A 1 408 ? -28.312 18.484 29.812 1 93 408 ILE A O 1
ATOM 3032 N N . ASP A 1 409 ? -28.219 20.625 30.172 1 90.5 409 ASP A N 1
ATOM 3033 C CA . ASP A 1 409 ? -29.641 20.734 30.484 1 90.5 409 ASP A CA 1
ATOM 3034 C C . ASP A 1 409 ? -30.047 19.75 31.578 1 90.5 409 ASP A C 1
ATOM 3036 O O . ASP A 1 409 ? -31.031 19.031 31.438 1 90.5 409 ASP A O 1
ATOM 3040 N N . GLY A 1 410 ? -29.156 19.672 32.469 1 90.06 410 GLY A N 1
ATOM 3041 C CA . GLY A 1 410 ? -29.469 18.859 33.625 1 90.06 410 GLY A CA 1
ATOM 3042 C C . GLY A 1 410 ? -29.188 17.391 33.406 1 90.06 410 GLY A C 1
ATOM 3043 O O . GLY A 1 410 ? -29.25 16.594 34.344 1 90.06 410 GLY A O 1
ATOM 3044 N N . GLN A 1 411 ? -28.938 17 32.25 1 91.56 411 GLN A N 1
ATOM 3045 C CA . GLN A 1 411 ? -28.625 15.594 31.984 1 91.56 411 GLN A CA 1
ATOM 3046 C C . GLN A 1 411 ? -27.125 15.328 32.062 1 91.56 411 GLN A C 1
ATOM 3048 O O . GLN A 1 411 ? -26.328 16.062 31.5 1 91.56 411 GLN A O 1
ATOM 3053 N N . LEU A 1 412 ? -26.797 14.281 32.781 1 92.56 412 LEU A N 1
ATOM 3054 C CA . LEU A 1 412 ? -25.406 13.914 32.938 1 92.56 412 LEU A CA 1
ATOM 3055 C C . LEU A 1 412 ? -24.812 13.359 31.656 1 92.56 412 LEU A C 1
ATOM 3057 O O . LEU A 1 412 ? -25.438 12.523 31 1 92.56 412 LEU A O 1
ATOM 3061 N N . LEU A 1 413 ? -23.688 13.93 31.25 1 91.75 413 LEU A N 1
ATOM 3062 C CA . LEU A 1 413 ? -22.969 13.406 30.094 1 91.75 413 LEU A CA 1
ATOM 3063 C C . LEU A 1 413 ? -22.203 12.141 30.453 1 91.75 413 LEU A C 1
ATOM 3065 O O . LEU A 1 413 ? -21.156 12.211 31.094 1 91.75 413 LEU A O 1
ATOM 3069 N N . ASP A 1 414 ? -22.734 11.016 30.094 1 86.31 414 ASP A N 1
ATOM 3070 C CA . ASP A 1 414 ? -22.094 9.727 30.391 1 86.31 414 ASP A CA 1
ATOM 3071 C C . ASP A 1 414 ? -22.203 8.781 29.188 1 86.31 414 ASP A C 1
ATOM 3073 O O . ASP A 1 414 ? -22.516 9.219 28.078 1 86.31 414 ASP A O 1
ATOM 3077 N N . GLY A 1 415 ? -21.797 7.59 29.375 1 81.5 415 GLY A N 1
ATOM 3078 C CA . GLY A 1 415 ? -21.766 6.613 28.297 1 81.5 415 GLY A CA 1
ATOM 3079 C C . GLY A 1 415 ? -23.109 6.383 27.656 1 81.5 415 GLY A C 1
ATOM 3080 O O . GLY A 1 415 ? -23.188 6.094 26.453 1 81.5 415 GLY A O 1
ATOM 3081 N N . GLU A 1 416 ? -24.156 6.602 28.375 1 80.62 416 GLU A N 1
ATOM 3082 C CA . GLU A 1 416 ? -25.5 6.316 27.859 1 80.62 416 GLU A CA 1
ATOM 3083 C C . GLU A 1 416 ? -26.109 7.547 27.188 1 80.62 416 GLU A C 1
ATOM 3085 O O . GLU A 1 416 ? -26.844 7.43 26.203 1 80.62 416 GLU A O 1
ATOM 3090 N N . SER A 1 417 ? -25.75 8.695 27.688 1 85.88 417 SER A N 1
ATOM 3091 C CA . SER A 1 417 ? -26.438 9.898 27.234 1 85.88 417 SER A CA 1
ATOM 3092 C C . SER A 1 417 ? -25.594 10.664 26.234 1 85.88 417 SER A C 1
ATOM 3094 O O . SER A 1 417 ? -26.094 11.531 25.516 1 85.88 417 SER A O 1
ATOM 3096 N N . ALA A 1 418 ? -24.391 10.32 26.125 1 85.38 418 ALA A N 1
ATOM 3097 C CA . ALA A 1 418 ? -23.453 11.133 25.359 1 85.38 418 ALA A CA 1
ATOM 3098 C C . ALA A 1 418 ? -23.875 11.211 23.891 1 85.38 418 ALA A C 1
ATOM 3100 O O . ALA A 1 418 ? -23.797 12.273 23.281 1 85.38 418 ALA A O 1
ATOM 3101 N N . GLY A 1 419 ? -24.359 10.141 23.406 1 79.88 419 GLY A N 1
ATOM 3102 C CA . GLY A 1 419 ? -24.812 10.148 22.031 1 79.88 419 GLY A CA 1
ATOM 3103 C C . GLY A 1 419 ? -25.969 11.102 21.781 1 79.88 419 GLY A C 1
ATOM 3104 O O . GLY A 1 419 ? -25.953 11.867 20.812 1 79.88 419 GLY A O 1
ATOM 3105 N N . ARG A 1 420 ? -26.891 11.062 22.641 1 82.06 420 ARG A N 1
ATOM 3106 C CA . ARG A 1 420 ? -28.062 11.922 22.547 1 82.06 420 ARG A CA 1
ATOM 3107 C C . ARG A 1 420 ? -27.688 13.383 22.766 1 82.06 420 ARG A C 1
ATOM 3109 O O . ARG A 1 420 ? -28.219 14.273 22.094 1 82.06 420 ARG A O 1
ATOM 3116 N N . LEU A 1 421 ? -26.875 13.547 23.641 1 86.75 421 LEU A N 1
ATOM 3117 C CA . LEU A 1 421 ? -26.484 14.914 23.969 1 86.75 421 LEU A CA 1
ATOM 3118 C C . LEU A 1 421 ? -25.641 15.523 22.859 1 86.75 421 LEU A C 1
ATOM 3120 O O . LEU A 1 421 ? -25.703 16.719 22.594 1 86.75 421 LEU A O 1
ATOM 3124 N N . ARG A 1 422 ? -24.875 14.734 22.25 1 84.38 422 ARG A N 1
ATOM 3125 C CA . ARG A 1 422 ? -24.031 15.219 21.156 1 84.38 422 ARG A CA 1
ATOM 3126 C C . ARG A 1 422 ? -24.891 15.727 20 1 84.38 422 ARG A C 1
ATOM 3128 O O . ARG A 1 422 ? -24.5 16.656 19.297 1 84.38 422 ARG A O 1
ATOM 3135 N N . ALA A 1 423 ? -26.031 15.141 19.859 1 81.44 423 ALA A N 1
ATOM 3136 C CA . ALA A 1 423 ? -26.938 15.578 18.812 1 81.44 423 ALA A CA 1
ATOM 3137 C C . ALA A 1 423 ? -27.438 17 19.062 1 81.44 423 ALA A C 1
ATOM 3139 O O . ALA A 1 423 ? -27.875 17.688 18.141 1 81.44 423 ALA A O 1
ATOM 3140 N N . ARG A 1 424 ? -27.234 17.438 20.266 1 87 424 ARG A N 1
ATOM 3141 C CA . ARG A 1 424 ? -27.688 18.781 20.641 1 87 424 ARG A CA 1
ATOM 3142 C C . ARG A 1 424 ? -26.531 19.766 20.594 1 87 424 ARG A C 1
ATOM 3144 O O . ARG A 1 424 ? -26.688 20.938 20.969 1 87 424 ARG A O 1
ATOM 3151 N N . MET A 1 425 ? -25.469 19.266 20.125 1 89.38 425 MET A N 1
ATOM 3152 C CA . MET A 1 425 ? -24.266 20.094 20.078 1 89.38 425 MET A CA 1
ATOM 3153 C C . MET A 1 425 ? -23.719 20.203 18.672 1 89.38 425 MET A C 1
ATOM 3155 O O . MET A 1 425 ? -24.016 19.359 17.812 1 89.38 425 MET A O 1
ATOM 3159 N N . ALA A 1 426 ? -23.109 21.297 18.391 1 88.12 426 ALA A N 1
ATOM 3160 C CA . ALA A 1 426 ? -22.297 21.484 17.203 1 88.12 426 ALA A CA 1
ATOM 3161 C C . ALA A 1 426 ? -20.859 21.859 17.578 1 88.12 426 ALA A C 1
ATOM 3163 O O . ALA A 1 426 ? -20.641 22.656 18.5 1 88.12 426 ALA A O 1
ATOM 3164 N N . TRP A 1 427 ? -19.922 21.203 16.953 1 88.62 427 TRP A N 1
ATOM 3165 C CA . TRP A 1 427 ? -18.531 21.344 17.359 1 88.62 427 TRP A CA 1
ATOM 3166 C C . TRP A 1 427 ? -17.656 21.75 16.172 1 88.62 427 TRP A C 1
ATOM 3168 O O . TRP A 1 427 ? -17.844 21.266 15.055 1 88.62 427 TRP A O 1
ATOM 3178 N N . MET A 1 428 ? -16.828 22.719 16.422 1 89.06 428 MET A N 1
ATOM 3179 C CA . MET A 1 428 ? -15.766 23.078 15.492 1 89.06 428 MET A CA 1
ATOM 3180 C C . MET A 1 428 ? -14.406 23.062 16.188 1 89.06 428 MET A C 1
ATOM 3182 O O . MET A 1 428 ? -14.18 23.812 17.125 1 89.06 428 MET A O 1
ATOM 3186 N N . GLY A 1 429 ? -13.539 22.25 15.688 1 84.5 429 GLY A N 1
ATOM 3187 C CA . GLY A 1 429 ? -12.195 22.156 16.25 1 84.5 429 GLY A CA 1
ATOM 3188 C C . GLY A 1 429 ? -11.266 23.234 15.742 1 84.5 429 GLY A C 1
ATOM 3189 O O . GLY A 1 429 ? -11.664 24.078 14.938 1 84.5 429 GLY A O 1
ATOM 3190 N N . GLN A 1 430 ? -10.094 23.203 16.281 1 75.25 430 GLN A N 1
ATOM 3191 C CA . GLN A 1 430 ? -9.094 24.203 15.984 1 75.25 430 GLN A CA 1
ATOM 3192 C C . GLN A 1 430 ? -8.703 24.188 14.508 1 75.25 430 GLN A C 1
ATOM 3194 O O . GLN A 1 430 ? -8.43 25.219 13.914 1 75.25 430 GLN A O 1
ATOM 3199 N N . SER A 1 431 ? -8.617 23.016 14.023 1 75.81 431 SER A N 1
ATOM 3200 C CA . SER A 1 431 ? -8.273 22.828 12.617 1 75.81 431 SER A CA 1
ATOM 3201 C C . SER A 1 431 ? -9.352 22.062 11.875 1 75.81 431 SER A C 1
ATOM 3203 O O . SER A 1 431 ? -9.227 20.844 11.68 1 75.81 431 SER A O 1
ATOM 3205 N N . PRO A 1 432 ? -10.336 22.859 11.445 1 82.94 432 PRO A N 1
ATOM 3206 C CA . PRO A 1 432 ? -11.406 22.141 10.742 1 82.94 432 PRO A CA 1
ATOM 3207 C C . PRO A 1 432 ? -10.922 21.453 9.469 1 82.94 432 PRO A C 1
ATOM 3209 O O . PRO A 1 432 ? -10.141 22.031 8.711 1 82.94 432 PRO A O 1
ATOM 3212 N N . HIS A 1 433 ? -11.375 20.25 9.328 1 84.19 433 HIS A N 1
ATOM 3213 C CA . HIS A 1 433 ? -10.977 19.469 8.164 1 84.19 433 HIS A CA 1
ATOM 3214 C C . HIS A 1 433 ? -11.898 19.719 6.98 1 84.19 433 HIS A C 1
ATOM 3216 O O . HIS A 1 433 ? -13.125 19.719 7.137 1 84.19 433 HIS A O 1
ATOM 3222 N N . VAL A 1 434 ? -11.297 20.047 5.828 1 84.62 434 VAL A N 1
ATOM 3223 C CA . VAL A 1 434 ? -12.062 20.156 4.59 1 84.62 434 VAL A CA 1
ATOM 3224 C C . VAL A 1 434 ? -11.898 18.891 3.756 1 84.62 434 VAL A C 1
ATOM 3226 O O . VAL A 1 434 ? -10.773 18.5 3.416 1 84.62 434 VAL A O 1
ATOM 3229 N N . PHE A 1 435 ? -13 18.281 3.492 1 85.5 435 PHE A N 1
ATOM 3230 C CA . PHE A 1 435 ? -12.992 17.031 2.754 1 85.5 435 PHE A CA 1
ATOM 3231 C C . PHE A 1 435 ? -12.883 17.281 1.255 1 85.5 435 PHE A C 1
ATOM 3233 O O . PHE A 1 435 ? -13.352 18.297 0.759 1 85.5 435 PHE A O 1
ATOM 3240 N N . ALA A 1 436 ? -12.273 16.328 0.613 1 78.75 436 ALA A N 1
ATOM 3241 C CA . ALA A 1 436 ? -12.234 16.422 -0.844 1 78.75 436 ALA A CA 1
ATOM 3242 C C . ALA A 1 436 ? -13.633 16.281 -1.442 1 78.75 436 ALA A C 1
ATOM 3244 O O . ALA A 1 436 ? -14.414 15.445 -1.011 1 78.75 436 ALA A O 1
ATOM 3245 N N . GLY A 1 437 ? -13.945 17.156 -2.402 1 78.38 437 GLY A N 1
ATOM 3246 C CA . GLY A 1 437 ? -15.258 17.156 -3.025 1 78.38 437 GLY A CA 1
ATOM 3247 C C . GLY A 1 437 ? -15.812 18.547 -3.236 1 78.38 437 GLY A C 1
ATOM 3248 O O . GLY A 1 437 ? -15.07 19.531 -3.199 1 78.38 437 GLY A O 1
ATOM 3249 N N . SER A 1 438 ? -17.094 18.625 -3.422 1 82.5 438 SER A N 1
ATOM 3250 C CA . SER A 1 438 ? -17.734 19.906 -3.658 1 82.5 438 SER A CA 1
ATOM 3251 C C . SER A 1 438 ? -18.062 20.625 -2.344 1 82.5 438 SER A C 1
ATOM 3253 O O . SER A 1 438 ? -18.016 20 -1.277 1 82.5 438 SER A O 1
ATOM 3255 N N . VAL A 1 439 ? -18.281 21.906 -2.471 1 85.88 439 VAL A N 1
ATOM 3256 C CA . VAL A 1 439 ? -18.703 22.688 -1.307 1 85.88 439 VAL A CA 1
ATOM 3257 C C . VAL A 1 439 ? -19.969 22.078 -0.717 1 85.88 439 VAL A C 1
ATOM 3259 O O . VAL A 1 439 ? -20.094 21.938 0.502 1 85.88 439 VAL A O 1
ATOM 3262 N N . ALA A 1 440 ? -20.844 21.641 -1.608 1 86.62 440 ALA A N 1
ATOM 3263 C CA . ALA A 1 440 ? -22.109 21.047 -1.17 1 86.62 440 ALA A CA 1
ATOM 3264 C C . ALA A 1 440 ? -21.859 19.75 -0.411 1 86.62 440 ALA A C 1
ATOM 3266 O O . ALA A 1 440 ? -22.484 19.484 0.615 1 86.62 440 ALA A O 1
ATOM 3267 N N . GLU A 1 441 ? -20.984 18.984 -0.908 1 86.31 441 GLU A N 1
ATOM 3268 C CA . GLU A 1 441 ? -20.672 17.719 -0.262 1 86.31 441 GLU A CA 1
ATOM 3269 C C . GLU A 1 441 ? -20 17.938 1.093 1 86.31 441 GLU A C 1
ATOM 3271 O O . GLU A 1 441 ? -20.203 17.156 2.029 1 86.31 441 GLU A O 1
ATOM 3276 N N . ASN A 1 442 ? -19.172 18.984 1.153 1 87.69 442 ASN A N 1
ATOM 3277 C CA . ASN A 1 442 ? -18.516 19.312 2.408 1 87.69 442 ASN A CA 1
ATOM 3278 C C . ASN A 1 442 ? -19.5 19.781 3.465 1 87.69 442 ASN A C 1
ATOM 3280 O O . ASN A 1 442 ? -19.281 19.609 4.66 1 87.69 442 ASN A O 1
ATOM 3284 N N . LEU A 1 443 ? -20.547 20.359 2.953 1 89.25 443 LEU A N 1
ATOM 3285 C CA . LEU A 1 443 ? -21.562 20.844 3.877 1 89.25 443 LEU A CA 1
ATOM 3286 C C . LEU A 1 443 ? -22.484 19.703 4.309 1 89.25 443 LEU A C 1
ATOM 3288 O O . LEU A 1 443 ? -22.766 19.547 5.496 1 89.25 443 LEU A O 1
ATOM 3292 N N . ARG A 1 444 ? -22.906 18.891 3.367 1 86.75 444 ARG A N 1
ATOM 3293 C CA . ARG A 1 444 ? -23.844 17.812 3.645 1 86.75 444 ARG A CA 1
ATOM 3294 C C . ARG A 1 444 ? -23.172 16.656 4.367 1 86.75 444 ARG A C 1
ATOM 3296 O O . ARG A 1 444 ? -23.75 16.062 5.27 1 86.75 444 ARG A O 1
ATOM 3303 N N . LEU A 1 445 ? -21.938 16.391 3.992 1 81.56 445 LEU A N 1
ATOM 3304 C CA . LEU A 1 445 ? -21.141 15.25 4.465 1 81.56 445 LEU A CA 1
ATOM 3305 C C . LEU A 1 445 ? -21.984 13.977 4.496 1 81.56 445 LEU A C 1
ATOM 3307 O O . LEU A 1 445 ? -21.953 13.234 5.48 1 81.56 445 LEU A O 1
ATOM 3311 N N . GLY A 1 446 ? -22.859 13.82 3.506 1 70.25 446 GLY A N 1
ATOM 3312 C CA . GLY A 1 446 ? -23.656 12.617 3.336 1 70.25 446 GLY A CA 1
ATOM 3313 C C . GLY A 1 446 ? -24.969 12.664 4.098 1 70.25 446 GLY A C 1
ATOM 3314 O O . GLY A 1 446 ? -25.781 11.742 4.004 1 70.25 446 GLY A O 1
ATOM 3315 N N . ARG A 1 447 ? -25.172 13.773 4.977 1 75.5 447 ARG A N 1
ATOM 3316 C CA . ARG A 1 447 ? -26.438 13.922 5.688 1 75.5 447 ARG A CA 1
ATOM 3317 C C . ARG A 1 447 ? -27.562 14.32 4.738 1 75.5 447 ARG A C 1
ATOM 3319 O O . ARG A 1 447 ? -27.406 15.242 3.936 1 75.5 447 ARG A O 1
ATOM 3326 N N . PRO A 1 448 ? -28.531 13.391 4.754 1 69.38 448 PRO A N 1
ATOM 3327 C CA . PRO A 1 448 ? -29.609 13.68 3.805 1 69.38 448 PRO A CA 1
ATOM 3328 C C . PRO A 1 448 ? -30.484 14.852 4.242 1 69.38 448 PRO A C 1
ATOM 3330 O O . PRO A 1 448 ? -30.438 15.266 5.402 1 69.38 448 PRO A O 1
ATOM 3333 N N . GLY A 1 449 ? -31.094 15.508 3.16 1 76.62 449 GLY A N 1
ATOM 3334 C CA . GLY A 1 449 ? -32.219 16.328 3.568 1 76.62 449 GLY A CA 1
ATOM 3335 C C . GLY A 1 449 ? -31.984 17.812 3.395 1 76.62 449 GLY A C 1
ATOM 3336 O O . GLY A 1 449 ? -32.875 18.625 3.617 1 76.62 449 GLY A O 1
ATOM 3337 N N . PHE A 1 450 ? -30.688 18.125 3.205 1 84.12 450 PHE A N 1
ATOM 3338 C CA . PHE A 1 450 ? -30.484 19.562 3.08 1 84.12 450 PHE A CA 1
ATOM 3339 C C . PHE A 1 450 ? -30.734 20.031 1.646 1 84.12 450 PHE A C 1
ATOM 3341 O O . PHE A 1 450 ? -30.203 19.438 0.703 1 84.12 450 PHE A O 1
ATOM 3348 N N . THR A 1 451 ? -31.578 21.016 1.521 1 86 451 THR A N 1
ATOM 3349 C CA . THR A 1 451 ? -31.844 21.594 0.209 1 86 451 THR A CA 1
ATOM 3350 C C . THR A 1 451 ? -30.75 22.562 -0.188 1 86 451 THR A C 1
ATOM 3352 O O . THR A 1 451 ? -29.969 23.016 0.659 1 86 451 THR A O 1
ATOM 3355 N N . PHE A 1 452 ? -30.703 22.859 -1.425 1 85.06 452 PHE A N 1
ATOM 3356 C CA . PHE A 1 452 ? -29.719 23.797 -1.93 1 85.06 452 PHE A CA 1
ATOM 3357 C C . PHE A 1 452 ? -29.938 25.188 -1.323 1 85.06 452 PHE A C 1
ATOM 3359 O O . PHE A 1 452 ? -28.984 25.922 -1.088 1 85.06 452 PHE A O 1
ATOM 3366 N N . GLY A 1 453 ? -31.188 25.438 -1.138 1 86 453 GLY A N 1
ATOM 3367 C CA . GLY A 1 453 ? -31.5 26.703 -0.486 1 86 453 GLY A CA 1
ATOM 3368 C C . GLY A 1 453 ? -30.922 26.797 0.916 1 86 453 GLY A C 1
ATOM 3369 O O . GLY A 1 453 ? -30.391 27.844 1.3 1 86 453 GLY A O 1
ATOM 3370 N N . GLU A 1 454 ? -30.984 25.781 1.613 1 88 454 GLU A N 1
ATOM 3371 C CA . GLU A 1 454 ? -30.453 25.734 2.975 1 88 454 GLU A CA 1
ATOM 3372 C C . GLU A 1 454 ? -28.922 25.859 2.979 1 88 454 GLU A C 1
ATOM 3374 O O . GLU A 1 454 ? -28.344 26.5 3.854 1 88 454 GLU A O 1
ATOM 3379 N N . LEU A 1 455 ? -28.328 25.281 2.002 1 89.12 455 LEU A N 1
ATOM 3380 C CA . LEU A 1 455 ? -26.875 25.344 1.885 1 89.12 455 LEU A CA 1
ATOM 3381 C C . LEU A 1 455 ? -26.422 26.766 1.582 1 89.12 455 LEU A C 1
ATOM 3383 O O . LEU A 1 455 ? -25.453 27.25 2.168 1 89.12 455 LEU A O 1
ATOM 3387 N N . ARG A 1 456 ? -27.125 27.375 0.713 1 88.62 456 ARG A N 1
ATOM 3388 C CA . ARG A 1 456 ? -26.781 28.75 0.347 1 88.62 456 ARG A CA 1
ATOM 3389 C C . ARG A 1 456 ? -26.938 29.688 1.539 1 88.62 456 ARG A C 1
ATOM 3391 O O . ARG A 1 456 ? -26.109 30.578 1.743 1 88.62 456 ARG A O 1
ATOM 3398 N N . GLN A 1 457 ? -27.953 29.453 2.258 1 88.25 457 GLN A N 1
ATOM 3399 C CA . GLN A 1 457 ? -28.188 30.281 3.439 1 88.25 457 GLN A CA 1
ATOM 3400 C C . GLN A 1 457 ? -27.078 30.094 4.473 1 88.25 457 GLN A C 1
ATOM 3402 O O . GLN A 1 457 ? -26.641 31.062 5.094 1 88.25 457 GLN A O 1
ATOM 3407 N N . ALA A 1 458 ? -26.703 28.891 4.664 1 89.62 458 ALA A N 1
ATOM 3408 C CA . ALA A 1 458 ? -25.625 28.594 5.617 1 89.62 458 ALA A CA 1
ATOM 3409 C C . ALA A 1 458 ? -24.328 29.266 5.195 1 89.62 458 ALA A C 1
ATOM 3411 O O . ALA A 1 458 ? -23.609 29.812 6.031 1 89.62 458 ALA A O 1
ATOM 3412 N N . LEU A 1 459 ? -24.078 29.281 3.912 1 89.88 459 LEU A N 1
ATOM 3413 C CA . LEU A 1 459 ? -22.859 29.891 3.385 1 89.88 459 LEU A CA 1
ATOM 3414 C C . LEU A 1 459 ? -22.906 31.406 3.559 1 89.88 459 LEU A C 1
ATOM 3416 O O . LEU A 1 459 ? -21.891 32.031 3.896 1 89.88 459 LEU A O 1
ATOM 3420 N N . ARG A 1 460 ? -24.031 31.922 3.371 1 87.44 460 ARG A N 1
ATOM 3421 C CA . ARG A 1 460 ? -24.188 33.375 3.537 1 87.44 460 ARG A CA 1
ATOM 3422 C C . ARG A 1 460 ? -24 33.781 4.992 1 87.44 460 ARG A C 1
ATOM 3424 O O . ARG A 1 460 ? -23.328 34.781 5.281 1 87.44 460 ARG A O 1
ATOM 3431 N N . LEU A 1 461 ? -24.547 32.969 5.824 1 85.5 461 LEU A N 1
ATOM 3432 C CA . LEU A 1 461 ? -24.438 33.25 7.254 1 85.5 461 LEU A CA 1
ATOM 3433 C C . LEU A 1 461 ? -22.984 33.188 7.703 1 85.5 461 LEU A C 1
ATOM 3435 O O . LEU A 1 461 ? -22.578 33.938 8.609 1 85.5 461 LEU A O 1
ATOM 3439 N N . ALA A 1 462 ? -22.266 32.344 7.055 1 87.62 462 ALA A N 1
ATOM 3440 C CA . ALA A 1 462 ? -20.859 32.188 7.418 1 87.62 462 ALA A CA 1
ATOM 3441 C C . ALA A 1 462 ? -19.969 33.156 6.676 1 87.62 462 ALA A C 1
ATOM 3443 O O . ALA A 1 462 ? -18.734 33.156 6.82 1 87.62 462 ALA A O 1
ATOM 3444 N N . GLY A 1 463 ? -20.516 34 5.879 1 82.31 463 GLY A N 1
ATOM 3445 C CA . GLY A 1 463 ? -19.766 35 5.168 1 82.31 463 GLY A CA 1
ATOM 3446 C C . GLY A 1 463 ? -19.156 34.5 3.871 1 82.31 463 GLY A C 1
ATOM 3447 O O . GLY A 1 463 ? -18.156 35.062 3.404 1 82.31 463 GLY A O 1
ATOM 3448 N N . LEU A 1 464 ? -19.578 33.406 3.396 1 83.62 464 LEU A N 1
ATOM 3449 C CA . LEU A 1 464 ? -19.078 32.875 2.148 1 83.62 464 LEU A CA 1
ATOM 3450 C C . LEU A 1 464 ? -20.094 33.031 1.024 1 83.62 464 LEU A C 1
ATOM 3452 O O . LEU A 1 464 ? -20.266 32.094 0.213 1 83.62 464 LEU A O 1
ATOM 3456 N N . GLY A 1 465 ? -20.688 34.062 1.045 1 77.31 465 GLY A N 1
ATOM 3457 C CA . GLY A 1 465 ? -21.719 34.312 0.054 1 77.31 465 GLY A CA 1
ATOM 3458 C C . GLY A 1 465 ? -21.234 34.156 -1.373 1 77.31 465 GLY A C 1
ATOM 3459 O O . GLY A 1 465 ? -21.938 33.625 -2.221 1 77.31 465 GLY A O 1
ATOM 3460 N N . LYS A 1 466 ? -20.047 34.562 -1.651 1 73.06 466 LYS A N 1
ATOM 3461 C CA . LYS A 1 466 ? -19.5 34.5 -3 1 73.06 466 LYS A CA 1
ATOM 3462 C C . LYS A 1 466 ? -19.312 33.031 -3.424 1 73.06 466 LYS A C 1
ATOM 3464 O O . LYS A 1 466 ? -19.594 32.688 -4.57 1 73.06 466 LYS A O 1
ATOM 3469 N N . LEU A 1 467 ? -18.781 32.312 -2.523 1 71.75 467 LEU A N 1
ATOM 3470 C CA . LEU A 1 467 ? -18.609 30.891 -2.805 1 71.75 467 LEU A CA 1
ATOM 3471 C C . LEU A 1 467 ? -19.953 30.203 -3.031 1 71.75 467 LEU A C 1
ATOM 3473 O O . LEU A 1 467 ? -20.062 29.281 -3.85 1 71.75 467 LEU A O 1
ATOM 3477 N N . ALA A 1 468 ? -20.922 30.641 -2.361 1 67 468 ALA A N 1
ATOM 3478 C CA . ALA A 1 468 ? -22.281 30.109 -2.477 1 67 468 ALA A CA 1
ATOM 3479 C C . ALA A 1 468 ? -22.859 30.375 -3.867 1 67 468 ALA A C 1
ATOM 3481 O O . ALA A 1 468 ? -23.609 29.547 -4.402 1 67 468 ALA A O 1
ATOM 3482 N N . GLU A 1 469 ? -22.562 31.516 -4.301 1 66.12 469 GLU A N 1
ATOM 3483 C CA . GLU A 1 469 ? -23.141 31.953 -5.57 1 66.12 469 GLU A CA 1
ATOM 3484 C C . GLU A 1 469 ? -22.375 31.391 -6.754 1 66.12 469 GLU A C 1
ATOM 3486 O O . GLU A 1 469 ? -22.953 31.047 -7.781 1 66.12 469 GLU A O 1
ATOM 3491 N N . THR A 1 470 ? -21.141 31.344 -6.707 1 59.84 470 THR A N 1
ATOM 3492 C CA . THR A 1 470 ? -20.344 31.078 -7.902 1 59.84 470 THR A CA 1
ATOM 3493 C C . THR A 1 470 ? -20.031 29.594 -8.023 1 59.84 470 THR A C 1
ATOM 3495 O O . THR A 1 470 ? -19.797 29.094 -9.125 1 59.84 470 THR A O 1
ATOM 3498 N N . ARG A 1 471 ? -19.984 28.891 -6.844 1 60.47 471 ARG A N 1
ATOM 3499 C CA . ARG A 1 471 ? -19.297 27.625 -7.039 1 60.47 471 ARG A CA 1
ATOM 3500 C C . ARG A 1 471 ? -19.781 26.578 -6.039 1 60.47 471 ARG A C 1
ATOM 3502 O O . ARG A 1 471 ? -18.969 25.984 -5.316 1 60.47 471 ARG A O 1
ATOM 3509 N N . PRO A 1 472 ? -21.125 26.484 -5.891 1 59.22 472 PRO A N 1
ATOM 3510 C CA . PRO A 1 472 ? -21.438 25.391 -4.969 1 59.22 472 PRO A CA 1
ATOM 3511 C C . PRO A 1 472 ? -20.828 24.047 -5.414 1 59.22 472 PRO A C 1
ATOM 3513 O O . PRO A 1 472 ? -20.516 23.203 -4.578 1 59.22 472 PRO A O 1
ATOM 3516 N N . GLY A 1 473 ? -20.625 24 -6.629 1 64.94 473 GLY A N 1
ATOM 3517 C CA . GLY A 1 473 ? -20.094 22.781 -7.227 1 64.94 473 GLY A CA 1
ATOM 3518 C C . GLY A 1 473 ? -18.594 22.797 -7.363 1 64.94 473 GLY A C 1
ATOM 3519 O O . GLY A 1 473 ? -18 21.859 -7.895 1 64.94 473 GLY A O 1
ATOM 3520 N N . ALA A 1 474 ? -18.078 23.859 -6.836 1 64.81 474 ALA A N 1
ATOM 3521 C CA . ALA A 1 474 ? -16.625 23.938 -6.996 1 64.81 474 ALA A CA 1
ATOM 3522 C C . ALA A 1 474 ? -15.922 22.844 -6.207 1 64.81 474 ALA A C 1
ATOM 3524 O O . ALA A 1 474 ? -16.297 22.547 -5.07 1 64.81 474 ALA A O 1
ATOM 3525 N N . THR A 1 475 ? -15.141 22.172 -6.836 1 70.62 475 THR A N 1
ATOM 3526 C CA . THR A 1 475 ? -14.414 21.047 -6.238 1 70.62 475 THR A CA 1
ATOM 3527 C C . THR A 1 475 ? -13.242 21.562 -5.395 1 70.62 475 THR A C 1
ATOM 3529 O O . THR A 1 475 ? -12.484 22.422 -5.832 1 70.62 475 THR A O 1
ATOM 3532 N N . LEU A 1 476 ? -13.336 21.141 -4.129 1 71.25 476 LEU A N 1
ATOM 3533 C CA . LEU A 1 476 ? -12.258 21.453 -3.191 1 71.25 476 LEU A CA 1
ATOM 3534 C C . LEU A 1 476 ? -11.273 20.281 -3.105 1 71.25 476 LEU A C 1
ATOM 3536 O O . LEU A 1 476 ? -11.672 19.125 -3.168 1 71.25 476 LEU A O 1
ATOM 3540 N N . GLY A 1 477 ? -10.078 20.688 -3.172 1 61.16 477 GLY A N 1
ATOM 3541 C CA . GLY A 1 477 ? -9.062 19.672 -3.029 1 61.16 477 GLY A CA 1
ATOM 3542 C C . GLY A 1 477 ? -8.875 19.203 -1.597 1 61.16 477 GLY A C 1
ATOM 3543 O O . GLY A 1 477 ? -9.578 19.656 -0.694 1 61.16 477 GLY A O 1
ATOM 3544 N N . GLU A 1 478 ? -7.957 18.234 -1.412 1 63.78 478 GLU A N 1
ATOM 3545 C CA . GLU A 1 478 ? -7.648 17.703 -0.088 1 63.78 478 GLU A CA 1
ATOM 3546 C C . GLU A 1 478 ? -7.125 18.797 0.836 1 63.78 478 GLU A C 1
ATOM 3548 O O . GLU A 1 478 ? -6.355 19.656 0.411 1 63.78 478 GLU A O 1
ATOM 3553 N N . GLY A 1 479 ? -7.633 18.75 2.07 1 59.97 479 GLY A N 1
ATOM 3554 C CA . GLY A 1 479 ? -7.184 19.703 3.078 1 59.97 479 GLY A CA 1
ATOM 3555 C C . GLY A 1 479 ? -7.594 21.141 2.781 1 59.97 479 GLY A C 1
ATOM 3556 O O . GLY A 1 479 ? -6.98 22.078 3.281 1 59.97 479 GLY A O 1
ATOM 3557 N N . GLY A 1 480 ? -8.602 21.281 1.849 1 63.59 480 GLY A N 1
ATOM 3558 C CA . GLY A 1 480 ? -9.094 22.609 1.558 1 63.59 480 GLY A CA 1
ATOM 3559 C C . GLY A 1 480 ? -8.266 23.344 0.512 1 63.59 480 GLY A C 1
ATOM 3560 O O . GLY A 1 480 ? -8.211 24.562 0.503 1 63.59 480 GLY A O 1
ATOM 3561 N N . ALA A 1 481 ? -7.594 22.516 -0.237 1 56.72 481 ALA A N 1
ATOM 3562 C CA . ALA A 1 481 ? -6.805 23.141 -1.298 1 56.72 481 ALA A CA 1
ATOM 3563 C C . ALA A 1 481 ? -7.672 24.047 -2.156 1 56.72 481 ALA A C 1
ATOM 3565 O O . ALA A 1 481 ? -8.734 23.656 -2.625 1 56.72 481 ALA A O 1
ATOM 3566 N N . GLY A 1 482 ? -7.336 25.344 -2.193 1 57.94 482 GLY A N 1
ATOM 3567 C CA . GLY A 1 482 ? -8.086 26.328 -2.963 1 57.94 482 GLY A CA 1
ATOM 3568 C C . GLY A 1 482 ? -8.773 27.359 -2.1 1 57.94 482 GLY A C 1
ATOM 3569 O O . GLY A 1 482 ? -9.289 28.359 -2.609 1 57.94 482 GLY A O 1
ATOM 3570 N N . LEU A 1 483 ? -8.867 27.031 -0.828 1 70.56 483 LEU A N 1
ATOM 3571 C CA . LEU A 1 483 ? -9.5 27.953 0.1 1 70.56 483 LEU A CA 1
ATOM 3572 C C . LEU A 1 483 ? -8.461 28.625 0.993 1 70.56 483 LEU A C 1
ATOM 3574 O O . LEU A 1 483 ? -7.43 28.016 1.311 1 70.56 483 LEU A O 1
ATOM 3578 N N . SER A 1 484 ? -8.711 29.844 1.245 1 66.75 484 SER A N 1
ATOM 3579 C CA . SER A 1 484 ? -7.879 30.516 2.236 1 66.75 484 SER A CA 1
ATOM 3580 C C . SER A 1 484 ? -8.18 30.016 3.645 1 66.75 484 SER A C 1
ATOM 3582 O O . SER A 1 484 ? -9.18 29.312 3.861 1 66.75 484 SER A O 1
ATOM 3584 N N . GLY A 1 485 ? -7.309 30.203 4.555 1 72.5 485 GLY A N 1
ATOM 3585 C CA . GLY A 1 485 ? -7.531 29.828 5.941 1 72.5 485 GLY A CA 1
ATOM 3586 C C . GLY A 1 485 ? -8.852 30.344 6.492 1 72.5 485 GLY A C 1
ATOM 3587 O O . GLY A 1 485 ? -9.578 29.609 7.156 1 72.5 485 GLY A O 1
ATOM 3588 N N . GLY A 1 486 ? -9.086 31.625 6.207 1 77.12 486 GLY A N 1
ATOM 3589 C CA . GLY A 1 486 ? -10.344 32.219 6.641 1 77.12 486 GLY A CA 1
ATOM 3590 C C . GLY A 1 486 ? -11.555 31.547 6.016 1 77.12 486 GLY A C 1
ATOM 3591 O O . GLY A 1 486 ? -12.586 31.391 6.668 1 77.12 486 GLY A O 1
ATOM 3592 N N . GLU A 1 487 ? -11.391 31.188 4.781 1 79.56 487 GLU A N 1
ATOM 3593 C CA . GLU A 1 487 ? -12.492 30.516 4.09 1 79.56 487 GLU A CA 1
ATOM 3594 C C . GLU A 1 487 ? -12.742 29.125 4.668 1 79.56 487 GLU A C 1
ATOM 3596 O O . GLU A 1 487 ? -13.891 28.688 4.75 1 79.56 487 GLU A O 1
ATOM 3601 N N . ILE A 1 488 ? -11.711 28.531 5.086 1 84.31 488 ILE A N 1
ATOM 3602 C CA . ILE A 1 488 ? -11.828 27.203 5.676 1 84.31 488 ILE A CA 1
ATOM 3603 C C . ILE A 1 488 ? -12.617 27.281 6.98 1 84.31 488 ILE A C 1
ATOM 3605 O O . ILE A 1 488 ? -13.516 26.469 7.223 1 84.31 488 ILE A O 1
ATOM 3609 N N . VAL A 1 489 ? -12.266 28.25 7.73 1 88.75 489 VAL A N 1
ATOM 3610 C CA . VAL A 1 489 ? -12.953 28.438 9.008 1 88.75 489 VAL A CA 1
ATOM 3611 C C . VAL A 1 489 ? -14.422 28.781 8.758 1 88.75 489 VAL A C 1
ATOM 3613 O O . VAL A 1 489 ? -15.312 28.25 9.43 1 88.75 489 VAL A O 1
ATOM 3616 N N . ARG A 1 490 ? -14.68 29.625 7.812 1 88.5 490 ARG A N 1
ATOM 3617 C CA . ARG A 1 490 ? -16.047 30.031 7.52 1 88.5 490 ARG A CA 1
ATOM 3618 C C . ARG A 1 490 ? -16.859 28.875 6.945 1 88.5 490 ARG A C 1
ATOM 3620 O O . ARG A 1 490 ? -18.062 28.766 7.191 1 88.5 490 ARG A O 1
ATOM 3627 N N . LEU A 1 491 ? -16.234 28.047 6.18 1 88.44 491 LEU A N 1
ATOM 3628 C CA . LEU A 1 491 ? -16.891 26.828 5.715 1 88.44 491 LEU A CA 1
ATOM 3629 C C . LEU A 1 491 ? -17.297 25.953 6.891 1 88.44 491 LEU A C 1
ATOM 3631 O O . LEU A 1 491 ? -18.375 25.359 6.891 1 88.44 491 LEU A O 1
ATOM 3635 N N . ALA A 1 492 ? -16.375 25.844 7.82 1 91.12 492 ALA A N 1
ATOM 3636 C CA . ALA A 1 492 ? -16.672 25.078 9.031 1 91.12 492 ALA A CA 1
ATOM 3637 C C . ALA A 1 492 ? -17.844 25.688 9.789 1 91.12 492 ALA A C 1
ATOM 3639 O O . ALA A 1 492 ? -18.688 24.969 10.344 1 91.12 492 ALA A O 1
ATOM 3640 N N . LEU A 1 493 ? -17.875 26.984 9.781 1 91.56 493 LEU A N 1
ATOM 3641 C CA . LEU A 1 493 ? -18.984 27.672 10.43 1 91.56 493 LEU A CA 1
ATOM 3642 C C . LEU A 1 493 ? -20.281 27.406 9.695 1 91.56 493 LEU A C 1
ATOM 3644 O O . LEU A 1 493 ? -21.344 27.25 10.328 1 91.56 493 LEU A O 1
ATOM 3648 N N . ALA A 1 494 ? -20.203 27.344 8.383 1 90.62 494 ALA A N 1
ATOM 3649 C CA . ALA A 1 494 ? -21.391 27.016 7.594 1 90.62 494 ALA A CA 1
ATOM 3650 C C . ALA A 1 494 ? -21.938 25.641 7.965 1 90.62 494 ALA A C 1
ATOM 3652 O O . ALA A 1 494 ? -23.156 25.438 8 1 90.62 494 ALA A O 1
ATOM 3653 N N . ARG A 1 495 ? -21.109 24.766 8.25 1 90.25 495 ARG A N 1
ATOM 3654 C CA . ARG A 1 495 ? -21.516 23.438 8.695 1 90.25 495 ARG A CA 1
ATOM 3655 C C . ARG A 1 495 ? -22.266 23.516 10.023 1 90.25 495 ARG A C 1
ATOM 3657 O O . ARG A 1 495 ? -23.266 22.797 10.227 1 90.25 495 ARG A O 1
ATOM 3664 N N . LEU A 1 496 ? -21.703 24.328 10.852 1 88.44 496 LEU A N 1
ATOM 3665 C CA . LEU A 1 496 ? -22.344 24.516 12.148 1 88.44 496 LEU A CA 1
ATOM 3666 C C . LEU A 1 496 ? -23.734 25.109 11.984 1 88.44 496 LEU A C 1
ATOM 3668 O O . LEU A 1 496 ? -24.656 24.766 12.734 1 88.44 496 LEU A O 1
ATOM 3672 N N . ALA A 1 497 ? -23.844 25.969 11.008 1 88.56 497 ALA A N 1
ATOM 3673 C CA . ALA A 1 497 ? -25.125 26.641 10.758 1 88.56 497 ALA A CA 1
ATOM 3674 C C . ALA A 1 497 ? -26.188 25.625 10.336 1 88.56 497 ALA A C 1
ATOM 3676 O O . ALA A 1 497 ? -27.375 25.828 10.602 1 88.56 497 ALA A O 1
ATOM 3677 N N . LEU A 1 498 ? -25.75 24.625 9.703 1 88.62 498 LEU A N 1
ATOM 3678 C CA . LEU A 1 498 ? -26.672 23.609 9.203 1 88.62 498 LEU A CA 1
ATOM 3679 C C . LEU A 1 498 ? -27.125 22.688 10.336 1 88.62 498 LEU A C 1
ATOM 3681 O O . LEU A 1 498 ? -28.094 21.938 10.172 1 88.62 498 LEU A O 1
ATOM 3685 N N . SER A 1 499 ? -26.375 22.75 11.414 1 84.69 499 SER A N 1
ATOM 3686 C CA . SER A 1 499 ? -26.797 22 12.594 1 84.69 499 SER A CA 1
ATOM 3687 C C . SER A 1 499 ? -27.875 22.766 13.367 1 84.69 499 SER A C 1
ATOM 3689 O O . SER A 1 499 ? -27.641 23.203 14.5 1 84.69 499 SER A O 1
ATOM 3691 N N . ARG A 1 500 ? -29.031 22.797 12.859 1 75.12 500 ARG A N 1
ATOM 3692 C CA . ARG A 1 500 ? -30.109 23.656 13.367 1 75.12 500 ARG A CA 1
ATOM 3693 C C . ARG A 1 500 ? -30.594 23.156 14.734 1 75.12 500 ARG A C 1
ATOM 3695 O O . ARG A 1 500 ? -31.078 23.953 15.539 1 75.12 500 ARG A O 1
ATOM 3702 N N . ASP A 1 501 ? -30.375 21.969 14.93 1 78.5 501 ASP A N 1
ATOM 3703 C CA . ASP A 1 501 ? -30.922 21.375 16.141 1 78.5 501 ASP A CA 1
ATOM 3704 C C . ASP A 1 501 ? -29.906 21.453 17.297 1 78.5 501 ASP A C 1
ATOM 3706 O O . ASP A 1 501 ? -30.203 21.047 18.422 1 78.5 501 ASP A O 1
ATOM 3710 N N . ALA A 1 502 ? -28.875 22.094 17.078 1 88.5 502 ALA A N 1
ATOM 3711 C CA . ALA A 1 502 ? -27.844 22.188 18.109 1 88.5 502 ALA A CA 1
ATOM 3712 C C . ALA A 1 502 ? -28.047 23.422 18.984 1 88.5 502 ALA A C 1
ATOM 3714 O O . ALA A 1 502 ? -27.938 24.547 18.5 1 88.5 502 ALA A O 1
ATOM 3715 N N . GLY A 1 503 ? -28.297 23.219 20.219 1 92.12 503 GLY A N 1
ATOM 3716 C CA . GLY A 1 503 ? -28.5 24.328 21.156 1 92.12 503 GLY A CA 1
ATOM 3717 C C . GLY A 1 503 ? -27.203 24.766 21.828 1 92.12 503 GLY A C 1
ATOM 3718 O O . GLY A 1 503 ? -27.156 25.844 22.422 1 92.12 503 GLY A O 1
ATOM 3719 N N . LEU A 1 504 ? -26.203 23.969 21.656 1 94.12 504 LEU A N 1
ATOM 3720 C CA . LEU A 1 504 ? -24.906 24.25 22.25 1 94.12 504 LEU A CA 1
ATOM 3721 C C . LEU A 1 504 ? -23.812 24.234 21.188 1 94.12 504 LEU A C 1
ATOM 3723 O O . LEU A 1 504 ? -23.578 23.203 20.547 1 94.12 504 LEU A O 1
ATOM 3727 N N . LEU A 1 505 ? -23.188 25.422 20.969 1 94.56 505 LEU A N 1
ATOM 3728 C CA . LEU A 1 505 ? -22.094 25.531 20.016 1 94.56 505 LEU A CA 1
ATOM 3729 C C . LEU A 1 505 ? -20.75 25.531 20.734 1 94.56 505 LEU A C 1
ATOM 3731 O O . LEU A 1 505 ? -20.547 26.266 21.703 1 94.56 505 LEU A O 1
ATOM 3735 N N . LEU A 1 506 ? -19.922 24.656 20.375 1 94.56 506 LEU A N 1
ATOM 3736 C CA . LEU A 1 506 ? -18.562 24.562 20.891 1 94.56 506 LEU A CA 1
ATOM 3737 C C . LEU A 1 506 ? -17.531 24.875 19.797 1 94.56 506 LEU A C 1
ATOM 3739 O O . LEU A 1 506 ? -17.438 24.141 18.812 1 94.56 506 LEU A O 1
ATOM 3743 N N . VAL A 1 507 ? -16.766 25.938 19.969 1 94.19 507 VAL A N 1
ATOM 3744 C CA . VAL A 1 507 ? -15.852 26.375 18.922 1 94.19 507 VAL A CA 1
ATOM 3745 C C . VAL A 1 507 ? -14.453 26.562 19.5 1 94.19 507 VAL A C 1
ATOM 3747 O O . VAL A 1 507 ? -14.273 27.25 20.516 1 94.19 507 VAL A O 1
ATOM 3750 N N . ASP A 1 508 ? -13.445 26.016 18.812 1 90.5 508 ASP A N 1
ATOM 3751 C CA . ASP A 1 508 ? -12.07 26.047 19.281 1 90.5 508 ASP A CA 1
ATOM 3752 C C . ASP A 1 508 ? -11.203 26.953 18.406 1 90.5 508 ASP A C 1
ATOM 3754 O O . ASP A 1 508 ? -10.883 26.594 17.266 1 90.5 508 ASP A O 1
ATOM 3758 N N . GLU A 1 509 ? -10.797 28 18.922 1 88.44 509 GLU A N 1
ATOM 3759 C CA . GLU A 1 509 ? -9.867 28.969 18.328 1 88.44 509 GLU A CA 1
ATOM 3760 C C . GLU A 1 509 ? -10.25 29.312 16.891 1 88.44 509 GLU A C 1
ATOM 3762 O O . GLU A 1 509 ? -9.438 29.172 15.984 1 88.44 509 GLU A O 1
ATOM 3767 N N . PRO A 1 510 ? -11.398 29.875 16.688 1 89.25 510 PRO A N 1
ATOM 3768 C CA . PRO A 1 510 ? -11.867 30.125 15.32 1 89.25 510 PRO A CA 1
ATOM 3769 C C . PRO A 1 510 ? -11.07 31.234 14.617 1 89.25 510 PRO A C 1
ATOM 3771 O O . PRO A 1 510 ? -11.125 31.344 13.391 1 89.25 510 PRO A O 1
ATOM 3774 N N . THR A 1 511 ? -10.352 32.031 15.375 1 87.31 511 THR A N 1
ATOM 3775 C CA . THR A 1 511 ? -9.664 33.156 14.773 1 87.31 511 THR A CA 1
ATOM 3776 C C . THR A 1 511 ? -8.156 32.938 14.734 1 87.31 511 THR A C 1
ATOM 3778 O O . THR A 1 511 ? -7.395 33.812 14.367 1 87.31 511 THR A O 1
ATOM 3781 N N . ALA A 1 512 ? -7.859 31.734 15.086 1 75.69 512 ALA A N 1
ATOM 3782 C CA . ALA A 1 512 ? -6.43 31.453 15.102 1 75.69 512 ALA A CA 1
ATOM 3783 C C . ALA A 1 512 ? -5.836 31.562 13.695 1 75.69 512 ALA A C 1
ATOM 3785 O O . ALA A 1 512 ? -6.473 31.172 12.711 1 75.69 512 ALA A O 1
ATOM 3786 N N . HIS A 1 513 ? -4.707 32.188 13.562 1 66.62 513 HIS A N 1
ATOM 3787 C CA . HIS A 1 513 ? -3.893 32.281 12.359 1 66.62 513 HIS A CA 1
ATOM 3788 C C . HIS A 1 513 ? -4.539 33.188 11.32 1 66.62 513 HIS A C 1
ATOM 3790 O O . HIS A 1 513 ? -4.18 33.156 10.141 1 66.62 513 HIS A O 1
ATOM 3796 N N . LEU A 1 514 ? -5.594 33.938 11.781 1 75.44 514 LEU A N 1
ATOM 3797 C CA . LEU A 1 514 ? -6.25 34.875 10.852 1 75.44 514 LEU A CA 1
ATOM 3798 C C . LEU A 1 514 ? -5.77 36.281 11.07 1 75.44 514 LEU A C 1
ATOM 3800 O O . LEU A 1 514 ? -5.375 36.656 12.18 1 75.44 514 LEU A O 1
ATOM 3804 N N . ASP A 1 515 ? -5.73 37.031 9.992 1 72.44 515 ASP A N 1
ATOM 3805 C CA . ASP A 1 515 ? -5.477 38.438 10.141 1 72.44 515 ASP A CA 1
ATOM 3806 C C . ASP A 1 515 ? -6.629 39.125 10.867 1 72.44 515 ASP A C 1
ATOM 3808 O O . ASP A 1 515 ? -7.75 38.625 10.891 1 72.44 515 ASP A O 1
ATOM 3812 N N . PRO A 1 516 ? -6.371 40.281 11.469 1 76.25 516 PRO A N 1
ATOM 3813 C CA . PRO A 1 516 ? -7.375 40.938 12.305 1 76.25 516 PRO A CA 1
ATOM 3814 C C . PRO A 1 516 ? -8.68 41.219 11.555 1 76.25 516 PRO A C 1
ATOM 3816 O O . PRO A 1 516 ? -9.766 41.031 12.117 1 76.25 516 PRO A O 1
ATOM 3819 N N . ALA A 1 517 ? -8.586 41.656 10.32 1 78.38 517 ALA A N 1
ATOM 3820 C CA . ALA A 1 517 ? -9.797 41.938 9.555 1 78.38 517 ALA A CA 1
ATOM 3821 C C . ALA A 1 517 ? -10.617 40.656 9.336 1 78.38 517 ALA A C 1
ATOM 3823 O O . ALA A 1 517 ? -11.836 40.656 9.516 1 78.38 517 ALA A O 1
ATOM 3824 N N . THR A 1 518 ? -9.977 39.656 8.969 1 81.81 518 THR A N 1
ATOM 3825 C CA . THR A 1 518 ? -10.648 38.375 8.75 1 81.81 518 THR A CA 1
ATOM 3826 C C . THR A 1 518 ? -11.172 37.812 10.07 1 81.81 518 THR A C 1
ATOM 3828 O O . THR A 1 518 ? -12.25 37.219 10.109 1 81.81 518 THR A O 1
ATOM 3831 N N . ALA A 1 519 ? -10.359 38 11.039 1 88.44 519 ALA A N 1
ATOM 3832 C CA . ALA A 1 519 ? -10.781 37.531 12.359 1 88.44 519 ALA A CA 1
ATOM 3833 C C . ALA A 1 519 ? -12.078 38.219 12.789 1 88.44 519 ALA A C 1
ATOM 3835 O O . ALA A 1 519 ? -12.953 37.594 13.375 1 88.44 519 ALA A O 1
ATOM 3836 N N . ALA A 1 520 ? -12.117 39.469 12.5 1 88.44 520 ALA A N 1
ATOM 3837 C CA . ALA A 1 520 ? -13.328 40.219 12.852 1 88.44 520 ALA A CA 1
ATOM 3838 C C . ALA A 1 520 ? -14.539 39.688 12.094 1 88.44 520 ALA A C 1
ATOM 3840 O O . ALA A 1 520 ? -15.633 39.594 12.648 1 88.44 520 ALA A O 1
ATOM 3841 N N . GLN A 1 521 ? -14.328 39.375 10.852 1 86.88 521 GLN A N 1
ATOM 3842 C CA . GLN A 1 521 ? -15.406 38.812 10.039 1 86.88 521 GLN A CA 1
ATOM 3843 C C . GLN A 1 521 ? -15.875 37.469 10.586 1 86.88 521 GLN A C 1
ATOM 3845 O O . GLN A 1 521 ? -17.078 37.188 10.641 1 86.88 521 GLN A O 1
ATOM 3850 N N . VAL A 1 522 ? -14.992 36.688 10.938 1 90.81 522 VAL A N 1
ATOM 3851 C CA . VAL A 1 522 ? -15.297 35.375 11.484 1 90.81 522 VAL A CA 1
ATOM 3852 C C . VAL A 1 522 ? -16.031 35.531 12.812 1 90.81 522 VAL A C 1
ATOM 3854 O O . VAL A 1 522 ? -16.984 34.781 13.094 1 90.81 522 VAL A O 1
ATOM 3857 N N . THR A 1 523 ? -15.578 36.469 13.609 1 93.38 523 THR A N 1
ATOM 3858 C CA . THR A 1 523 ? -16.234 36.719 14.891 1 93.38 523 THR A CA 1
ATOM 3859 C C . THR A 1 523 ? -17.688 37.125 14.688 1 93.38 523 THR A C 1
ATOM 3861 O O . THR A 1 523 ? -18.578 36.625 15.367 1 93.38 523 THR A O 1
ATOM 3864 N N . ASP A 1 524 ? -17.859 38 13.742 1 91.62 524 ASP A N 1
ATOM 3865 C CA . ASP A 1 524 ? -19.203 38.469 13.445 1 91.62 524 ASP A CA 1
ATOM 3866 C C . ASP A 1 524 ? -20.094 37.312 12.992 1 91.62 524 ASP A C 1
ATOM 3868 O O . ASP A 1 524 ? -21.25 37.188 13.43 1 91.62 524 ASP A O 1
ATOM 3872 N N . ALA A 1 525 ? -19.609 36.531 12.125 1 90.62 525 ALA A N 1
ATOM 3873 C CA . ALA A 1 525 ? -20.359 35.375 11.625 1 90.62 525 ALA A CA 1
ATOM 3874 C C . ALA A 1 525 ? -20.688 34.406 12.758 1 90.62 525 ALA A C 1
ATOM 3876 O O . ALA A 1 525 ? -21.797 33.875 12.82 1 90.62 525 ALA A O 1
ATOM 3877 N N . LEU A 1 526 ? -19.781 34.156 13.594 1 93.88 526 LEU A N 1
ATOM 3878 C CA . LEU A 1 526 ? -19.969 33.25 14.727 1 93.88 526 LEU A CA 1
ATOM 3879 C C . LEU A 1 526 ? -21.062 33.781 15.656 1 93.88 526 LEU A C 1
ATOM 3881 O O . LEU A 1 526 ? -21.906 33 16.094 1 93.88 526 LEU A O 1
ATOM 3885 N N . LEU A 1 527 ? -21.031 35.062 15.93 1 93.81 527 LEU A N 1
ATOM 3886 C CA . LEU A 1 527 ? -22.016 35.656 16.844 1 93.81 527 LEU A CA 1
ATOM 3887 C C . LEU A 1 527 ? -23.406 35.625 16.234 1 93.81 527 LEU A C 1
ATOM 3889 O O . LEU A 1 527 ? -24.406 35.406 16.938 1 93.81 527 LEU A O 1
ATOM 3893 N N . GLN A 1 528 ? -23.453 35.844 14.953 1 90.75 528 GLN A N 1
ATOM 3894 C CA . GLN A 1 528 ? -24.734 35.75 14.273 1 90.75 528 GLN A CA 1
ATOM 3895 C C . GLN A 1 528 ? -25.281 34.312 14.344 1 90.75 528 GLN A C 1
ATOM 3897 O O . GLN A 1 528 ? -26.469 34.125 14.586 1 90.75 528 GLN A O 1
ATOM 3902 N N . LEU A 1 529 ? -24.453 33.406 14.109 1 90 529 LEU A N 1
ATOM 3903 C CA . LEU A 1 529 ? -24.828 31.984 14.133 1 90 529 LEU A CA 1
ATOM 3904 C C . LEU A 1 529 ? -25.25 31.562 15.531 1 90 529 LEU A C 1
ATOM 3906 O O . LEU A 1 529 ? -26.094 30.688 15.688 1 90 529 LEU A O 1
ATOM 3910 N N . ALA A 1 530 ? -24.672 32.156 16.531 1 93 530 ALA A N 1
ATOM 3911 C CA . ALA A 1 530 ? -24.875 31.734 17.906 1 93 530 ALA A CA 1
ATOM 3912 C C . ALA A 1 530 ? -26.125 32.375 18.5 1 93 530 ALA A C 1
ATOM 3914 O O . ALA A 1 530 ? -26.5 32.062 19.641 1 93 530 ALA A O 1
ATOM 3915 N N . ARG A 1 531 ? -26.703 33.25 17.75 1 90.38 531 ARG A N 1
ATOM 3916 C CA . ARG A 1 531 ? -27.906 33.906 18.281 1 90.38 531 ARG A CA 1
ATOM 3917 C C . ARG A 1 531 ? -28.953 32.875 18.688 1 90.38 531 ARG A C 1
ATOM 3919 O O . ARG A 1 531 ? -29.328 32.031 17.891 1 90.38 531 ARG A O 1
ATOM 3926 N N . GLY A 1 532 ? -29.375 32.969 19.875 1 90.38 532 GLY A N 1
ATOM 3927 C CA . GLY A 1 532 ? -30.391 32.062 20.391 1 90.38 532 GLY A CA 1
ATOM 3928 C C . GLY A 1 532 ? -29.844 30.734 20.859 1 90.38 532 GLY A C 1
ATOM 3929 O O . GLY A 1 532 ? -30.594 29.828 21.25 1 90.38 532 GLY A O 1
ATOM 3930 N N . ARG A 1 533 ? -28.562 30.594 20.781 1 94.44 533 ARG A N 1
ATOM 3931 C CA . ARG A 1 533 ? -27.906 29.359 21.203 1 94.44 533 ARG A CA 1
ATOM 3932 C C . ARG A 1 533 ? -26.844 29.641 22.266 1 94.44 533 ARG A C 1
ATOM 3934 O O . ARG A 1 533 ? -26.453 30.797 22.469 1 94.44 533 ARG A O 1
ATOM 3941 N N . THR A 1 534 ? -26.531 28.625 23.031 1 95.88 534 THR A N 1
ATOM 3942 C CA . THR A 1 534 ? -25.406 28.734 23.969 1 95.88 534 THR A CA 1
ATOM 3943 C C . THR A 1 534 ? -24.078 28.547 23.234 1 95.88 534 THR A C 1
ATOM 3945 O O . THR A 1 534 ? -23.969 27.688 22.359 1 95.88 534 THR A O 1
ATOM 3948 N N . LEU A 1 535 ? -23.156 29.438 23.469 1 96.38 535 LEU A N 1
ATOM 3949 C CA . LEU A 1 535 ? -21.891 29.406 22.766 1 96.38 535 LEU A CA 1
ATOM 3950 C C . LEU A 1 535 ? -20.719 29.344 23.75 1 96.38 535 LEU A C 1
ATOM 3952 O O . LEU A 1 535 ? -20.641 30.141 24.688 1 96.38 535 LEU A O 1
ATOM 3956 N N . ILE A 1 536 ? -19.891 28.344 23.609 1 96.19 536 ILE A N 1
ATOM 3957 C CA . ILE A 1 536 ? -18.625 28.25 24.328 1 96.19 536 ILE A CA 1
ATOM 3958 C C . ILE A 1 536 ? -17.469 28.312 23.328 1 96.19 536 ILE A C 1
ATOM 3960 O O . ILE A 1 536 ? -17.359 27.484 22.422 1 96.19 536 ILE A O 1
ATOM 3964 N N . VAL A 1 537 ? -16.609 29.281 23.484 1 95.5 537 VAL A N 1
ATOM 3965 C CA . VAL A 1 537 ? -15.477 29.453 22.578 1 95.5 537 VAL A CA 1
ATOM 3966 C C . VAL A 1 537 ? -14.172 29.422 23.359 1 95.5 537 VAL A C 1
ATOM 3968 O O . VAL A 1 537 ? -14.023 30.125 24.375 1 95.5 537 VAL A O 1
ATOM 3971 N N . ALA A 1 538 ? -13.289 28.562 22.984 1 92.06 538 ALA A N 1
ATOM 3972 C CA . ALA A 1 538 ? -11.922 28.594 23.5 1 92.06 538 ALA A CA 1
ATOM 3973 C C . ALA A 1 538 ? -11.039 29.5 22.656 1 92.06 538 ALA A C 1
ATOM 3975 O O . ALA A 1 538 ? -10.977 29.359 21.438 1 92.06 538 ALA A O 1
ATOM 3976 N N . THR A 1 539 ? -10.398 30.469 23.281 1 88.19 539 THR A N 1
ATOM 3977 C CA . THR A 1 539 ? -9.625 31.406 22.469 1 88.19 539 THR A CA 1
ATOM 3978 C C . THR A 1 539 ? -8.547 32.094 23.312 1 88.19 539 THR A C 1
ATOM 3980 O O . THR A 1 539 ? -8.641 32.094 24.547 1 88.19 539 THR A O 1
ATOM 3983 N N . HIS A 1 540 ? -7.574 32.5 22.719 1 78.81 540 HIS A N 1
ATOM 3984 C CA . HIS A 1 540 ? -6.59 33.375 23.328 1 78.81 540 HIS A CA 1
ATOM 3985 C C . HIS A 1 540 ? -6.609 34.75 22.656 1 78.81 540 HIS A C 1
ATOM 3987 O O . HIS A 1 540 ? -5.758 35.594 22.938 1 78.81 540 HIS A O 1
ATOM 3993 N N . ASP A 1 541 ? -7.559 34.906 21.75 1 81.5 541 ASP A N 1
ATOM 3994 C CA . ASP A 1 541 ? -7.766 36.188 21.062 1 81.5 541 ASP A CA 1
ATOM 3995 C C . ASP A 1 541 ? -8.555 37.156 21.938 1 81.5 541 ASP A C 1
ATOM 3997 O O . ASP A 1 541 ? -9.742 36.938 22.203 1 81.5 541 ASP A O 1
ATOM 4001 N N . ALA A 1 542 ? -7.977 38.219 22.25 1 81.81 542 ALA A N 1
ATOM 4002 C CA . ALA A 1 542 ? -8.586 39.188 23.156 1 81.81 542 ALA A CA 1
ATOM 4003 C C . ALA A 1 542 ? -9.844 39.812 22.562 1 81.81 542 ALA A C 1
ATOM 4005 O O . ALA A 1 542 ? -10.82 40.062 23.266 1 81.81 542 ALA A O 1
ATOM 4006 N N . GLU A 1 543 ? -9.812 40.062 21.312 1 85.69 543 GLU A N 1
ATOM 4007 C CA . GLU A 1 543 ? -10.961 40.688 20.656 1 85.69 543 GLU A CA 1
ATOM 4008 C C . GLU A 1 543 ? -12.164 39.75 20.656 1 85.69 543 GLU A C 1
ATOM 4010 O O . GLU A 1 543 ? -13.297 40.156 20.906 1 85.69 543 GLU A O 1
ATOM 4015 N N . LEU A 1 544 ? -11.898 38.562 20.375 1 91.19 544 LEU A N 1
ATOM 4016 C CA . LEU A 1 544 ? -12.969 37.562 20.391 1 91.19 544 LEU A CA 1
ATOM 4017 C C . LEU A 1 544 ? -13.508 37.344 21.797 1 91.19 544 LEU A C 1
ATOM 4019 O O . LEU A 1 544 ? -14.719 37.25 21.984 1 91.19 544 LEU A O 1
ATOM 4023 N N . ALA A 1 545 ? -12.648 37.281 22.703 1 91.25 545 ALA A N 1
ATOM 4024 C CA . ALA A 1 545 ? -13.055 37.125 24.094 1 91.25 545 ALA A CA 1
ATOM 4025 C C . ALA A 1 545 ? -13.914 38.281 24.562 1 91.25 545 ALA A C 1
ATOM 4027 O O . ALA A 1 545 ? -14.898 38.094 25.281 1 91.25 545 ALA A O 1
ATOM 4028 N N . ALA A 1 546 ? -13.523 39.469 24.141 1 89.94 546 ALA A N 1
ATOM 4029 C CA . ALA A 1 546 ? -14.219 40.656 24.547 1 89.94 546 ALA A CA 1
ATOM 4030 C C . ALA A 1 546 ? -15.633 40.719 23.969 1 89.94 546 ALA A C 1
ATOM 4032 O O . ALA A 1 546 ? -16.516 41.375 24.516 1 89.94 546 ALA A O 1
ATOM 4033 N N . ALA A 1 547 ? -15.852 39.969 22.938 1 93.31 547 ALA A N 1
ATOM 4034 C CA . ALA A 1 547 ? -17.156 39.969 22.266 1 93.31 547 ALA A CA 1
ATOM 4035 C C . ALA A 1 547 ? -18.125 39.031 22.969 1 93.31 547 ALA A C 1
ATOM 4037 O O . ALA A 1 547 ? -19.328 39.031 22.688 1 93.31 547 ALA A O 1
ATOM 4038 N N . MET A 1 548 ? -17.672 38.281 23.891 1 95 548 MET A N 1
ATOM 4039 C CA . MET A 1 548 ? -18.5 37.312 24.594 1 95 548 MET A CA 1
ATOM 4040 C C . MET A 1 548 ? -19.172 37.938 25.812 1 95 548 MET A C 1
ATOM 4042 O O . MET A 1 548 ? -18.75 39.031 26.25 1 95 548 MET A O 1
ATOM 4046 N N . HIS A 1 549 ? -20.188 37.188 26.359 1 94.25 549 HIS A N 1
ATOM 4047 C CA . HIS A 1 549 ? -20.891 37.719 27.531 1 94.25 549 HIS A CA 1
ATOM 4048 C C . HIS A 1 549 ? -20.016 37.594 28.781 1 94.25 549 HIS A C 1
ATOM 4050 O O . HIS A 1 549 ? -20.094 38.438 29.672 1 94.25 549 HIS A O 1
ATOM 4056 N N . ARG A 1 550 ? -19.312 36.531 28.812 1 94.12 550 ARG A N 1
ATOM 4057 C CA . ARG A 1 550 ? -18.5 36.219 29.984 1 94.12 550 ARG A CA 1
ATOM 4058 C C . ARG A 1 550 ? -17.188 35.562 29.578 1 94.12 550 ARG A C 1
ATOM 4060 O O . ARG A 1 550 ? -17.141 34.812 28.609 1 94.12 550 ARG A O 1
ATOM 4067 N N . VAL A 1 551 ? -16.125 35.906 30.312 1 93.31 551 VAL A N 1
ATOM 4068 C CA . VAL A 1 551 ? -14.82 35.281 30.094 1 93.31 551 VAL A CA 1
ATOM 4069 C C . VAL A 1 551 ? -14.414 34.469 31.328 1 93.31 551 VAL A C 1
ATOM 4071 O O . VAL A 1 551 ? -14.43 35 32.438 1 93.31 551 VAL A O 1
ATOM 4074 N N . VAL A 1 552 ? -14.117 33.219 31.094 1 89.69 552 VAL A N 1
ATOM 4075 C CA . VAL A 1 552 ? -13.648 32.344 32.156 1 89.69 552 VAL A CA 1
ATOM 4076 C C . VAL A 1 552 ? -12.156 32.062 31.969 1 89.69 552 VAL A C 1
ATOM 4078 O O . VAL A 1 552 ? -11.742 31.469 30.969 1 89.69 552 VAL A O 1
ATOM 4081 N N . ASP A 1 553 ? -11.359 32.469 32.906 1 85.19 553 ASP A N 1
ATOM 4082 C CA . ASP A 1 553 ? -9.922 32.219 32.875 1 85.19 553 ASP A CA 1
ATOM 4083 C C . ASP A 1 553 ? -9.57 30.875 33.5 1 85.19 553 ASP A C 1
ATOM 4085 O O . ASP A 1 553 ? -9.805 30.641 34.688 1 85.19 553 ASP A O 1
ATOM 4089 N N . LEU A 1 554 ? -8.984 30.016 32.719 1 80.62 554 LEU A N 1
ATOM 4090 C CA . LEU A 1 554 ? -8.688 28.672 33.156 1 80.62 554 LEU A CA 1
ATOM 4091 C C . LEU A 1 554 ? -7.375 28.625 33.938 1 80.62 554 LEU A C 1
ATOM 4093 O O . LEU A 1 554 ? -7.152 27.703 34.75 1 80.62 554 LEU A O 1
ATOM 4097 N N . ALA A 1 555 ? -6.176 29.203 33.625 1 67 555 ALA A N 1
ATOM 4098 C CA . ALA A 1 555 ? -4.859 29.094 34.25 1 67 555 ALA A CA 1
ATOM 4099 C C . ALA A 1 555 ? -4.711 30.078 35.406 1 67 555 ALA A C 1
ATOM 4101 O O . ALA A 1 555 ? -3.652 30.141 36.031 1 67 555 ALA A O 1
ATOM 4102 N N . GLY A 1 556 ? -5.758 30.625 36.062 1 56.81 556 GLY A N 1
ATOM 4103 C CA . GLY A 1 556 ? -5.574 31.609 37.094 1 56.81 556 GLY A CA 1
ATOM 4104 C C . GLY A 1 556 ? -4.809 32.844 36.656 1 56.81 556 GLY A C 1
ATOM 4105 O O . GLY A 1 556 ? -4.332 33.625 37.469 1 56.81 556 GLY A O 1
ATOM 4106 N N . HIS A 1 557 ? -4.086 32.844 35.562 1 48.91 557 HIS A N 1
ATOM 4107 C CA . HIS A 1 557 ? -3.352 34.031 35.188 1 48.91 557 HIS A CA 1
ATOM 4108 C C . HIS A 1 557 ? -4.305 35.188 34.781 1 48.91 557 HIS A C 1
ATOM 4110 O O . HIS A 1 557 ? -5.422 34.906 34.344 1 48.91 557 HIS A O 1
ATOM 4116 N N . ALA A 1 558 ? -4.262 36.281 35.469 1 40.34 558 ALA A N 1
ATOM 4117 C CA . ALA A 1 558 ? -5.109 37.469 35.375 1 40.34 558 ALA A CA 1
ATOM 4118 C C . ALA A 1 558 ? -5.547 37.688 33.906 1 40.34 558 ALA A C 1
ATOM 4120 O O . ALA A 1 558 ? -4.711 37.812 33.031 1 40.34 558 ALA A O 1
ATOM 4121 N N . ALA A 1 559 ? -6.531 37.125 33.375 1 44.66 559 ALA A N 1
ATOM 4122 C CA . ALA A 1 559 ? -7.117 37.688 32.156 1 44.66 559 ALA A CA 1
ATOM 4123 C C . ALA A 1 559 ? -6.859 39.188 32.062 1 44.66 559 ALA A C 1
ATOM 4125 O O . ALA A 1 559 ? -6.715 39.844 33.062 1 44.66 559 ALA A O 1
ATOM 4126 N N . PRO A 1 560 ? -6.246 39.781 31 1 40.88 560 PRO A N 1
ATOM 4127 C CA . PRO A 1 560 ? -6.109 41.25 31.141 1 40.88 560 PRO A CA 1
ATOM 4128 C C . PRO A 1 560 ? -7.281 41.875 31.875 1 40.88 560 PRO A C 1
ATOM 4130 O O . PRO A 1 560 ? -8.414 41.375 31.781 1 40.88 560 PRO A O 1
ATOM 4133 N N . GLN A 1 561 ? -7.082 42.375 33 1 36.75 561 GLN A N 1
ATOM 4134 C CA . GLN A 1 561 ? -7.969 43.156 33.875 1 36.75 561 GLN A CA 1
ATOM 4135 C C . GLN A 1 561 ? -9.117 43.781 33.094 1 36.75 561 GLN A C 1
ATOM 4137 O O . GLN A 1 561 ? -10.234 43.875 33.594 1 36.75 561 GLN A O 1
ATOM 4142 N N . GLU A 1 562 ? -8.805 44.531 31.922 1 37.22 562 GLU A N 1
ATOM 4143 C CA . GLU A 1 562 ? -9.773 45.469 31.359 1 37.22 562 GLU A CA 1
ATOM 4144 C C . GLU A 1 562 ? -10.945 44.719 30.719 1 37.22 562 GLU A C 1
ATOM 4146 O O . GLU A 1 562 ? -11.844 45.344 30.156 1 37.22 562 GLU A O 1
ATOM 4151 N N . LEU A 1 563 ? -10.852 43.438 30.5 1 37.16 563 LEU A N 1
ATOM 4152 C CA . LEU A 1 563 ? -11.984 42.844 29.797 1 37.16 563 LEU A CA 1
ATOM 4153 C C . LEU A 1 563 ? -13.148 42.625 30.75 1 37.16 563 LEU A C 1
ATOM 4155 O O . LEU A 1 563 ? -14.188 42.094 30.359 1 37.16 563 LEU A O 1
ATOM 4159 N N . ALA A 1 564 ? -13.047 42.594 32.031 1 36.94 564 ALA A N 1
ATOM 4160 C CA . ALA A 1 564 ? -14.148 42.562 33 1 36.94 564 ALA A CA 1
ATOM 4161 C C . ALA A 1 564 ? -15 43.844 32.875 1 36.94 564 ALA A C 1
ATOM 4163 O O . ALA A 1 564 ? -15.977 44 33.594 1 36.94 564 ALA A O 1
ATOM 4164 N N . ALA A 1 565 ? -14.633 45.125 32.344 1 34.16 565 ALA A N 1
ATOM 4165 C CA . ALA A 1 565 ? -15.727 46.094 32.5 1 34.16 565 ALA A CA 1
ATOM 4166 C C . ALA A 1 565 ? -16.906 45.719 31.594 1 34.16 565 ALA A C 1
ATOM 4168 O O . ALA A 1 565 ? -16.719 45.281 30.453 1 34.16 565 ALA A O 1
ATOM 4169 N N . MET B 1 1 ? 35.969 2.656 -11.109 1 21.84 1 MET B N 1
ATOM 4170 C CA . MET B 1 1 ? 35.094 2.916 -9.977 1 21.84 1 MET B CA 1
ATOM 4171 C C . MET B 1 1 ? 33.719 3.373 -10.445 1 21.84 1 MET B C 1
ATOM 4173 O O . MET B 1 1 ? 33.531 4.535 -10.82 1 21.84 1 MET B O 1
ATOM 4177 N N . ASN B 1 2 ? 32.938 2.609 -11.227 1 26.27 2 ASN B N 1
ATOM 4178 C CA . ASN B 1 2 ? 31.922 2.818 -12.258 1 26.27 2 ASN B CA 1
ATOM 4179 C C . ASN B 1 2 ? 30.641 3.371 -11.656 1 26.27 2 ASN B C 1
ATOM 4181 O O . ASN B 1 2 ? 30.031 2.746 -10.781 1 26.27 2 ASN B O 1
ATOM 4185 N N . LYS B 1 3 ? 30.547 4.59 -11.539 1 34.34 3 LYS B N 1
ATOM 4186 C CA . LYS B 1 3 ? 29.406 5.336 -11.016 1 34.34 3 LYS B CA 1
ATOM 4187 C C . LYS B 1 3 ? 28.094 4.766 -11.539 1 34.34 3 LYS B C 1
ATOM 4189 O O . LYS B 1 3 ? 27.875 4.719 -12.75 1 34.34 3 LYS B O 1
ATOM 4194 N N . PRO B 1 4 ? 27.484 3.781 -10.836 1 38 4 PRO B N 1
ATOM 4195 C CA . PRO B 1 4 ? 26.297 3.135 -11.414 1 38 4 PRO B CA 1
ATOM 4196 C C . PRO B 1 4 ? 25.297 4.137 -11.992 1 38 4 PRO B C 1
ATOM 4198 O O . PRO B 1 4 ? 24.953 5.121 -11.336 1 38 4 PRO B O 1
ATOM 4201 N N . CYS B 1 5 ? 25.359 4.367 -13.188 1 38.62 5 CYS B N 1
ATOM 4202 C CA . CYS B 1 5 ? 24.562 5.266 -14 1 38.62 5 CYS B CA 1
ATOM 4203 C C . CYS B 1 5 ? 23.078 5.07 -13.727 1 38.62 5 CYS B C 1
ATOM 4205 O O . CYS B 1 5 ? 22.547 3.977 -13.922 1 38.62 5 CYS B O 1
ATOM 4207 N N . THR B 1 6 ? 22.453 5.605 -12.727 1 47.72 6 THR B N 1
ATOM 4208 C CA . THR B 1 6 ? 21.031 5.617 -12.391 1 47.72 6 THR B CA 1
ATOM 4209 C C . THR B 1 6 ? 20.188 5.852 -13.641 1 47.72 6 THR B C 1
ATOM 4211 O O . THR B 1 6 ? 20.312 6.887 -14.305 1 47.72 6 THR B O 1
ATOM 4214 N N . PRO B 1 7 ? 19.766 4.875 -14.266 1 50.47 7 PRO B N 1
ATOM 4215 C CA . PRO B 1 7 ? 19.047 5.047 -15.531 1 50.47 7 PRO B CA 1
ATOM 4216 C C . PRO B 1 7 ? 17.797 5.902 -15.391 1 50.47 7 PRO B C 1
ATOM 4218 O O . PRO B 1 7 ? 17.188 5.941 -14.32 1 50.47 7 PRO B O 1
ATOM 4221 N N . SER B 1 8 ? 17.609 6.758 -16.359 1 59.69 8 SER B N 1
ATOM 4222 C CA . SER B 1 8 ? 16.359 7.484 -16.516 1 59.69 8 SER B CA 1
ATOM 4223 C C . SER B 1 8 ? 15.18 6.527 -16.672 1 59.69 8 SER B C 1
ATOM 4225 O O . SER B 1 8 ? 15.367 5.348 -16.984 1 59.69 8 SER B O 1
ATOM 4227 N N . LEU B 1 9 ? 13.992 6.844 -16.297 1 62.91 9 LEU B N 1
ATOM 4228 C CA . LEU B 1 9 ? 12.797 6.008 -16.344 1 62.91 9 LEU B CA 1
ATOM 4229 C C . LEU B 1 9 ? 12.648 5.336 -17.703 1 62.91 9 LEU B C 1
ATOM 4231 O O . LEU B 1 9 ? 12.359 4.141 -17.781 1 62.91 9 LEU B O 1
ATOM 4235 N N . PRO B 1 10 ? 12.953 6.094 -18.781 1 60.72 10 PRO B N 1
ATOM 4236 C CA . PRO B 1 10 ? 12.898 5.379 -20.062 1 60.72 10 PRO B CA 1
ATOM 4237 C C . PRO B 1 10 ? 13.992 4.316 -20.188 1 60.72 10 PRO B C 1
ATOM 4239 O O . PRO B 1 10 ? 13.758 3.256 -20.766 1 60.72 10 PRO B O 1
ATOM 4242 N N . GLU B 1 11 ? 15.07 4.703 -19.609 1 63.66 11 GLU B N 1
ATOM 4243 C CA . GLU B 1 11 ? 16.156 3.738 -19.656 1 63.66 11 GLU B CA 1
ATOM 4244 C C . GLU B 1 11 ? 15.836 2.49 -18.844 1 63.66 11 GLU B C 1
ATOM 4246 O O . GLU B 1 11 ? 16.234 1.382 -19.219 1 63.66 11 GLU B O 1
ATOM 4251 N N . PHE B 1 12 ? 15.047 2.781 -17.922 1 68.12 12 PHE B N 1
ATOM 4252 C CA . PHE B 1 12 ? 14.656 1.642 -17.094 1 68.12 12 PHE B CA 1
ATOM 4253 C C . PHE B 1 12 ? 13.766 0.689 -17.891 1 68.12 12 PHE B C 1
ATOM 4255 O O . PHE B 1 12 ? 13.875 -0.53 -17.75 1 68.12 12 PHE B O 1
ATOM 4262 N N . HIS B 1 13 ? 13.047 1.317 -18.75 1 65.81 13 HIS B N 1
ATOM 4263 C CA . HIS B 1 13 ? 12.211 0.48 -19.594 1 65.81 13 HIS B CA 1
ATOM 4264 C C . HIS B 1 13 ? 13.055 -0.39 -20.516 1 65.81 13 HIS B C 1
ATOM 4266 O O . HIS B 1 13 ? 12.719 -1.548 -20.766 1 65.81 13 HIS B O 1
ATOM 4272 N N . GLN B 1 14 ? 14.125 0.183 -20.938 1 65.56 14 GLN B N 1
ATOM 4273 C CA . GLN B 1 14 ? 15 -0.559 -21.844 1 65.56 14 GLN B CA 1
ATOM 4274 C C . GLN B 1 14 ? 15.766 -1.645 -21.094 1 65.56 14 GLN B C 1
ATOM 4276 O O . GLN B 1 14 ? 15.977 -2.74 -21.609 1 65.56 14 GLN B O 1
ATOM 4281 N N . LEU B 1 15 ? 16.094 -1.283 -19.906 1 63.56 15 LEU B N 1
ATOM 4282 C CA . LEU B 1 15 ? 16.828 -2.25 -19.094 1 63.56 15 LEU B CA 1
ATOM 4283 C C . LEU B 1 15 ? 15.938 -3.445 -18.75 1 63.56 15 LEU B C 1
ATOM 4285 O O . LEU B 1 15 ? 16.422 -4.578 -18.688 1 63.56 15 LEU B O 1
ATOM 4289 N N . ALA B 1 16 ? 14.711 -3.098 -18.703 1 65.38 16 ALA B N 1
ATOM 4290 C CA . ALA B 1 16 ? 13.766 -4.164 -18.375 1 65.38 16 ALA B CA 1
ATOM 4291 C C . ALA B 1 16 ? 13.648 -5.152 -19.531 1 65.38 16 ALA B C 1
ATOM 4293 O O . ALA B 1 16 ? 13.211 -6.293 -19.344 1 65.38 16 ALA B O 1
ATOM 4294 N N . ARG B 1 17 ? 14.211 -4.766 -20.703 1 68.38 17 ARG B N 1
ATOM 4295 C CA . ARG B 1 17 ? 14.078 -5.637 -21.859 1 68.38 17 ARG B CA 1
ATOM 4296 C C . ARG B 1 17 ? 15.328 -6.488 -22.047 1 68.38 17 ARG B C 1
ATOM 4298 O O . ARG B 1 17 ? 15.289 -7.504 -22.75 1 68.38 17 ARG B O 1
ATOM 4305 N N . ARG B 1 18 ? 16.391 -6.074 -21.391 1 72.81 18 ARG B N 1
ATOM 4306 C CA . ARG B 1 18 ? 17.625 -6.848 -21.516 1 72.81 18 ARG B CA 1
ATOM 4307 C C . ARG B 1 18 ? 17.625 -8.039 -20.562 1 72.81 18 ARG B C 1
ATOM 4309 O O . ARG B 1 18 ? 17.109 -7.941 -19.438 1 72.81 18 ARG B O 1
ATOM 4316 N N . PRO B 1 19 ? 18.109 -9.117 -21.172 1 76.06 19 PRO B N 1
ATOM 4317 C CA . PRO B 1 19 ? 18.109 -10.297 -20.312 1 76.06 19 PRO B CA 1
ATOM 4318 C C . PRO B 1 19 ? 19.016 -10.141 -19.094 1 76.06 19 PRO B C 1
ATOM 4320 O O . PRO B 1 19 ? 20.141 -9.656 -19.203 1 76.06 19 PRO B O 1
ATOM 4323 N N . MET B 1 20 ? 18.438 -10.422 -18.062 1 80 20 MET B N 1
ATOM 4324 C CA . MET B 1 20 ? 19.188 -10.414 -16.797 1 80 20 MET B CA 1
ATOM 4325 C C . MET B 1 20 ? 20 -11.695 -16.656 1 80 20 MET B C 1
ATOM 4327 O O . MET B 1 20 ? 19.719 -12.695 -17.312 1 80 20 MET B O 1
ATOM 4331 N N . ALA B 1 21 ? 21.141 -11.625 -15.922 1 78.44 21 ALA B N 1
ATOM 4332 C CA . ALA B 1 21 ? 22.031 -12.773 -15.742 1 78.44 21 ALA B CA 1
ATOM 4333 C C . ALA B 1 21 ? 21.25 -13.984 -15.242 1 78.44 21 ALA B C 1
ATOM 4335 O O . ALA B 1 21 ? 21.484 -15.109 -15.688 1 78.44 21 ALA B O 1
ATOM 4336 N N . GLY B 1 22 ? 20.344 -13.797 -14.492 1 88.81 22 GLY B N 1
ATOM 4337 C CA . GLY B 1 22 ? 19.562 -14.906 -13.961 1 88.81 22 GLY B CA 1
ATOM 4338 C C . GLY B 1 22 ? 18.641 -15.539 -14.992 1 88.81 22 GLY B C 1
ATOM 4339 O O . GLY B 1 22 ? 18.375 -16.734 -14.945 1 88.81 22 GLY B O 1
ATOM 4340 N N . THR B 1 23 ? 18.297 -14.867 -16.031 1 89.56 23 THR B N 1
ATOM 4341 C CA . THR B 1 23 ? 17.391 -15.344 -17.062 1 89.56 23 THR B CA 1
ATOM 4342 C C . THR B 1 23 ? 18.062 -16.422 -17.906 1 89.56 23 THR B C 1
ATOM 4344 O O . THR B 1 23 ? 17.422 -17.406 -18.281 1 89.56 23 THR B O 1
ATOM 4347 N N . GLY B 1 24 ? 19.297 -16.25 -18.156 1 90.88 24 GLY B N 1
ATOM 4348 C CA . GLY B 1 24 ? 20.031 -17.25 -18.938 1 90.88 24 GLY B CA 1
ATOM 4349 C C . GLY B 1 24 ? 20.062 -18.609 -18.266 1 90.88 24 GLY B C 1
ATOM 4350 O O . GLY B 1 24 ? 19.859 -19.641 -18.922 1 90.88 24 GLY B O 1
ATOM 4351 N N . ARG B 1 25 ? 20.266 -18.594 -17.016 1 92 25 ARG B N 1
ATOM 4352 C CA . ARG B 1 25 ? 20.312 -19.844 -16.266 1 92 25 ARG B CA 1
ATOM 4353 C C . ARG B 1 25 ? 18.938 -20.5 -16.203 1 92 25 ARG B C 1
ATOM 4355 O O . ARG B 1 25 ? 18.812 -21.719 -16.234 1 92 25 ARG B O 1
ATOM 4362 N N . LEU B 1 26 ? 17.969 -19.703 -16.125 1 91.88 26 LEU B N 1
ATOM 4363 C CA . LEU B 1 26 ? 16.609 -20.234 -16.062 1 91.88 26 LEU B CA 1
ATOM 4364 C C . LEU B 1 26 ? 16.203 -20.844 -17.406 1 91.88 26 LEU B C 1
ATOM 4366 O O . LEU B 1 26 ? 15.547 -21.891 -17.438 1 91.88 26 LEU B O 1
ATOM 4370 N N . VAL B 1 27 ? 16.578 -20.219 -18.484 1 93.19 27 VAL B N 1
ATOM 4371 C CA . VAL B 1 27 ? 16.328 -20.766 -19.812 1 93.19 27 VAL B CA 1
ATOM 4372 C C . VAL B 1 27 ? 17.094 -22.078 -19.984 1 93.19 27 VAL B C 1
ATOM 4374 O O . VAL B 1 27 ? 16.562 -23.062 -20.5 1 93.19 27 VAL B O 1
ATOM 4377 N N . LEU B 1 28 ? 18.266 -22.062 -19.484 1 93.62 28 LEU B N 1
ATOM 4378 C CA . LEU B 1 28 ? 19.094 -23.266 -19.547 1 93.62 28 LEU B CA 1
ATOM 4379 C C . LEU B 1 28 ? 18.438 -24.422 -18.781 1 93.62 28 LEU B C 1
ATOM 4381 O O . LEU B 1 28 ? 18.453 -25.562 -19.234 1 93.62 28 LEU B O 1
ATOM 4385 N N . ALA B 1 29 ? 17.922 -24.078 -17.625 1 92.06 29 ALA B N 1
ATOM 4386 C CA . ALA B 1 29 ? 17.25 -25.094 -16.828 1 92.06 29 ALA B CA 1
ATOM 4387 C C . ALA B 1 29 ? 16.109 -25.75 -17.625 1 92.06 29 ALA B C 1
ATOM 4389 O O . ALA B 1 29 ? 15.938 -26.969 -17.578 1 92.06 29 ALA B O 1
ATOM 4390 N N . SER B 1 30 ? 15.375 -24.938 -18.375 1 92.94 30 SER B N 1
ATOM 4391 C CA . SER B 1 30 ? 14.273 -25.469 -19.172 1 92.94 30 SER B CA 1
ATOM 4392 C C . SER B 1 30 ? 14.789 -26.328 -20.328 1 92.94 30 SER B C 1
ATOM 4394 O O . SER B 1 30 ? 14.195 -27.359 -20.641 1 92.94 30 SER B O 1
ATOM 4396 N N . LEU B 1 31 ? 15.898 -26.016 -20.906 1 94.81 31 LEU B N 1
ATOM 4397 C CA . LEU B 1 31 ? 16.438 -26.734 -22.047 1 94.81 31 LEU B CA 1
ATOM 4398 C C . LEU B 1 31 ? 17.078 -28.047 -21.625 1 94.81 31 LEU B C 1
ATOM 4400 O O . LEU B 1 31 ? 17.172 -28.984 -22.422 1 94.81 31 LEU B O 1
ATOM 4404 N N . LEU B 1 32 ? 17.469 -28.094 -20.375 1 93.5 32 LEU B N 1
ATOM 4405 C CA . LEU B 1 32 ? 18.094 -29.312 -19.875 1 93.5 32 LEU B CA 1
ATOM 4406 C C . LEU B 1 32 ? 17.078 -30.438 -19.75 1 93.5 32 LEU B C 1
ATOM 4408 O O . LEU B 1 32 ? 17.453 -31.609 -19.609 1 93.5 32 LEU B O 1
ATOM 4412 N N . TRP B 1 33 ? 15.828 -30.078 -19.859 1 90.56 33 TRP B N 1
ATOM 4413 C CA . TRP B 1 33 ? 14.789 -31.094 -19.891 1 90.56 33 TRP B CA 1
ATOM 4414 C C . TRP B 1 33 ? 14.883 -31.953 -21.141 1 90.56 33 TRP B C 1
ATOM 4416 O O . TRP B 1 33 ? 14.555 -33.125 -21.125 1 90.56 33 TRP B O 1
ATOM 4426 N N . LEU B 1 34 ? 15.477 -31.422 -22.219 1 93.94 34 LEU B N 1
ATOM 4427 C CA . LEU B 1 34 ? 15.562 -32.125 -23.5 1 93.94 34 LEU B CA 1
ATOM 4428 C C . LEU B 1 34 ? 16.484 -33.344 -23.391 1 93.94 34 LEU B C 1
ATOM 4430 O O . LEU B 1 34 ? 16.062 -34.469 -23.609 1 93.94 34 LEU B O 1
ATOM 4434 N N . PRO B 1 35 ? 17.703 -33.125 -22.969 1 94.44 35 PRO B N 1
ATOM 4435 C CA . PRO B 1 35 ? 18.562 -34.312 -22.828 1 94.44 35 PRO B CA 1
ATOM 4436 C C . PRO B 1 35 ? 18.078 -35.25 -21.719 1 94.44 35 PRO B C 1
ATOM 4438 O O . PRO B 1 35 ? 18.281 -36.469 -21.797 1 94.44 35 PRO B O 1
ATOM 4441 N N . GLN B 1 36 ? 17.484 -34.75 -20.719 1 89.25 36 GLN B N 1
ATOM 4442 C CA . GLN B 1 36 ? 16.938 -35.594 -19.672 1 89.25 36 GLN B CA 1
ATOM 4443 C C . GLN B 1 36 ? 15.828 -36.469 -20.188 1 89.25 36 GLN B C 1
ATOM 4445 O O . GLN B 1 36 ? 15.797 -37.688 -19.906 1 89.25 36 GLN B O 1
ATOM 4450 N N . ALA B 1 37 ? 14.953 -35.906 -20.953 1 88.5 37 ALA B N 1
ATOM 4451 C CA . ALA B 1 37 ? 13.883 -36.656 -21.594 1 88.5 37 ALA B CA 1
ATOM 4452 C C . ALA B 1 37 ? 14.445 -37.719 -22.562 1 88.5 37 ALA B C 1
ATOM 4454 O O . ALA B 1 37 ? 13.938 -38.812 -22.656 1 88.5 37 ALA B O 1
ATOM 4455 N N . ALA B 1 38 ? 15.484 -37.406 -23.25 1 92.75 38 ALA B N 1
ATOM 4456 C CA . ALA B 1 38 ? 16.125 -38.312 -24.188 1 92.75 38 ALA B CA 1
ATOM 4457 C C . ALA B 1 38 ? 16.703 -39.531 -23.453 1 92.75 38 ALA B C 1
ATOM 4459 O O . ALA B 1 38 ? 16.609 -40.656 -23.922 1 92.75 38 ALA B O 1
ATOM 4460 N N . LEU B 1 39 ? 17.281 -39.219 -22.328 1 88.44 39 LEU B N 1
ATOM 4461 C CA . LEU B 1 39 ? 17.844 -40.312 -21.547 1 88.44 39 LEU B CA 1
ATOM 4462 C C . LEU B 1 39 ? 16.75 -41.219 -21.016 1 88.44 39 LEU B C 1
ATOM 4464 O O . LEU B 1 39 ? 16.906 -42.438 -21.016 1 88.44 39 LEU B O 1
ATOM 4468 N N . LEU B 1 40 ? 15.695 -40.656 -20.594 1 81.12 40 LEU B N 1
ATOM 4469 C CA . LEU B 1 40 ? 14.562 -41.438 -20.125 1 81.12 40 LEU B CA 1
ATOM 4470 C C . LEU B 1 40 ? 14 -42.281 -21.266 1 81.12 40 LEU B C 1
ATOM 4472 O O . LEU B 1 40 ? 13.688 -43.469 -21.078 1 81.12 40 LEU B O 1
ATOM 4476 N N . ALA B 1 41 ? 13.883 -41.781 -22.422 1 85.81 41 ALA B N 1
ATOM 4477 C CA . ALA B 1 41 ? 13.391 -42.469 -23.609 1 85.81 41 ALA B CA 1
ATOM 4478 C C . ALA B 1 41 ? 14.32 -43.625 -23.984 1 85.81 41 ALA B C 1
ATOM 4480 O O . ALA B 1 41 ? 13.867 -44.719 -24.344 1 85.81 41 ALA B O 1
ATOM 4481 N N . LEU B 1 42 ? 15.586 -43.344 -23.891 1 84.94 42 LEU B N 1
ATOM 4482 C CA . LEU B 1 42 ? 16.578 -44.375 -24.219 1 84.94 42 LEU B CA 1
ATOM 4483 C C . LEU B 1 42 ? 16.5 -45.531 -23.219 1 84.94 42 LEU B C 1
ATOM 4485 O O . LEU B 1 42 ? 16.672 -46.688 -23.609 1 84.94 42 LEU B O 1
ATOM 4489 N N . ALA B 1 43 ? 16.25 -45.188 -22.031 1 77.56 43 ALA B N 1
ATOM 4490 C CA . ALA B 1 43 ? 16.109 -46.219 -21.016 1 77.56 43 ALA B CA 1
ATOM 4491 C C . ALA B 1 43 ? 14.93 -47.125 -21.328 1 77.56 43 ALA B C 1
ATOM 4493 O O . ALA B 1 43 ? 15.039 -48.344 -21.25 1 77.56 43 ALA B O 1
ATOM 4494 N N . VAL B 1 44 ? 13.844 -46.531 -21.703 1 73.75 44 VAL B N 1
ATOM 4495 C CA . VAL B 1 44 ? 12.633 -47.312 -22 1 73.75 44 VAL B CA 1
ATOM 4496 C C . VAL B 1 44 ? 12.836 -48.125 -23.25 1 73.75 44 VAL B C 1
ATOM 4498 O O . VAL B 1 44 ? 12.422 -49.281 -23.312 1 73.75 44 VAL B O 1
ATOM 4501 N N . GLN B 1 45 ? 13.5 -47.594 -24.234 1 79.88 45 GLN B N 1
ATOM 4502 C CA . GLN B 1 45 ? 13.797 -48.344 -25.469 1 79.88 45 GLN B CA 1
ATOM 4503 C C . GLN B 1 45 ? 14.695 -49.531 -25.172 1 79.88 45 GLN B C 1
ATOM 4505 O O . GLN B 1 45 ? 14.484 -50.625 -25.734 1 79.88 45 GLN B O 1
ATOM 4510 N N . SER B 1 46 ? 15.602 -49.281 -24.312 1 78.44 46 SER B N 1
ATOM 4511 C CA . SER B 1 46 ? 16.516 -50.375 -23.953 1 78.44 46 SER B CA 1
ATOM 4512 C C . SER B 1 46 ? 15.781 -51.5 -23.234 1 78.44 46 SER B C 1
ATOM 4514 O O . SER B 1 46 ? 16.078 -52.688 -23.438 1 78.44 46 SER B O 1
ATOM 4516 N N . MET B 1 47 ? 14.93 -51.094 -22.484 1 71.38 47 MET B N 1
ATOM 4517 C CA . MET B 1 47 ? 14.141 -52.094 -21.766 1 71.38 47 MET B CA 1
ATOM 4518 C C . MET B 1 47 ? 13.258 -52.875 -22.734 1 71.38 47 MET B C 1
ATOM 4520 O O . MET B 1 47 ? 13.102 -54.094 -22.594 1 71.38 47 MET B O 1
ATOM 4524 N N . ALA B 1 48 ? 12.711 -52.188 -23.672 1 70.94 48 ALA B N 1
ATOM 4525 C CA . ALA B 1 48 ? 11.852 -52.812 -24.672 1 70.94 48 ALA B CA 1
ATOM 4526 C C . ALA B 1 48 ? 12.648 -53.75 -25.562 1 70.94 48 ALA B C 1
ATOM 4528 O O . ALA B 1 48 ? 12.125 -54.75 -26.031 1 70.94 48 ALA B O 1
ATOM 4529 N N . ASP B 1 49 ? 13.859 -53.375 -25.766 1 74.62 49 ASP B N 1
ATOM 4530 C CA . ASP B 1 49 ? 14.719 -54.188 -26.625 1 74.62 49 ASP B CA 1
ATOM 4531 C C . ASP B 1 49 ? 15.281 -55.375 -25.875 1 74.62 49 ASP B C 1
ATOM 4533 O O . ASP B 1 49 ? 16.031 -56.188 -26.438 1 74.62 49 ASP B O 1
ATOM 4537 N N . GLY B 1 50 ? 14.727 -55.625 -24.734 1 64.06 50 GLY B N 1
ATOM 4538 C CA . GLY B 1 50 ? 15.109 -56.812 -24 1 64.06 50 GLY B CA 1
ATOM 4539 C C . GLY B 1 50 ? 16.266 -56.562 -23.047 1 64.06 50 GLY B C 1
ATOM 4540 O O . GLY B 1 50 ? 16.844 -57.531 -22.531 1 64.06 50 GLY B O 1
ATOM 4541 N N . ALA B 1 51 ? 16.781 -55.375 -23.094 1 57.12 51 ALA B N 1
ATOM 4542 C CA . ALA B 1 51 ? 17.906 -55.094 -22.203 1 57.12 51 ALA B CA 1
ATOM 4543 C C . ALA B 1 51 ? 17.484 -55.25 -20.734 1 57.12 51 ALA B C 1
ATOM 4545 O O . ALA B 1 51 ? 18.281 -55 -19.828 1 57.12 51 ALA B O 1
ATOM 4546 N N . GLY B 1 52 ? 16.234 -55.375 -20.484 1 55.81 52 GLY B N 1
ATOM 4547 C CA . GLY B 1 52 ? 15.836 -55.625 -19.109 1 55.81 52 GLY B CA 1
ATOM 4548 C C . GLY B 1 52 ? 16.391 -56.906 -18.562 1 55.81 52 GLY B C 1
ATOM 4549 O O . GLY B 1 52 ? 16.125 -57.281 -17.406 1 55.81 52 GLY B O 1
ATOM 4550 N N . VAL B 1 53 ? 17.031 -57.75 -19.594 1 56.34 53 VAL B N 1
ATOM 4551 C CA . VAL B 1 53 ? 17.688 -58.969 -19.188 1 56.34 53 VAL B CA 1
ATOM 4552 C C . VAL B 1 53 ? 19.141 -58.656 -18.781 1 56.34 53 VAL B C 1
ATOM 4554 O O . VAL B 1 53 ? 19.719 -57.688 -19.25 1 56.34 53 VAL B O 1
ATOM 4557 N N . GLU B 1 54 ? 19.891 -59.281 -17.828 1 59.75 54 GLU B N 1
ATOM 4558 C CA . GLU B 1 54 ? 21.25 -59.094 -17.328 1 59.75 54 GLU B CA 1
ATOM 4559 C C . GLU B 1 54 ? 22.234 -58.844 -18.469 1 59.75 54 GLU B C 1
ATOM 4561 O O . GLU B 1 54 ? 22.078 -59.375 -19.562 1 59.75 54 GLU B O 1
ATOM 4566 N N . PRO B 1 55 ? 23.25 -57.844 -18.281 1 65.56 55 PRO B N 1
ATOM 4567 C CA . PRO B 1 55 ? 23.516 -57 -17.109 1 65.56 55 PRO B CA 1
ATOM 4568 C C . PRO B 1 55 ? 22.766 -55.688 -17.141 1 65.56 55 PRO B C 1
ATOM 4570 O O . PRO B 1 55 ? 22.531 -55.125 -18.219 1 65.56 55 PRO B O 1
ATOM 4573 N N . LEU B 1 56 ? 22.391 -55.188 -16.031 1 65.75 56 LEU B N 1
ATOM 4574 C CA . LEU B 1 56 ? 21.531 -54.031 -15.797 1 65.75 56 LEU B CA 1
ATOM 4575 C C . LEU B 1 56 ? 22.344 -52.719 -15.789 1 65.75 56 LEU B C 1
ATOM 4577 O O . LEU B 1 56 ? 21.781 -51.625 -15.664 1 65.75 56 LEU B O 1
ATOM 4581 N N . TRP B 1 57 ? 23.719 -52.875 -16.141 1 72.19 57 TRP B N 1
ATOM 4582 C CA . TRP B 1 57 ? 24.609 -51.719 -15.992 1 72.19 57 TRP B CA 1
ATOM 4583 C C . TRP B 1 57 ? 24.203 -50.625 -16.953 1 72.19 57 TRP B C 1
ATOM 4585 O O . TRP B 1 57 ? 24.234 -49.438 -16.578 1 72.19 57 TRP B O 1
ATOM 4595 N N . PRO B 1 58 ? 23.812 -50.875 -18.125 1 77.62 58 PRO B N 1
ATOM 4596 C CA . PRO B 1 58 ? 23.422 -49.781 -19 1 77.62 58 PRO B CA 1
ATOM 4597 C C . PRO B 1 58 ? 22.219 -49 -18.484 1 77.62 58 PRO B C 1
ATOM 4599 O O . PRO B 1 58 ? 22.141 -47.781 -18.641 1 77.62 58 PRO B O 1
ATOM 4602 N N . LEU B 1 59 ? 21.453 -49.625 -17.859 1 77.5 59 LEU B N 1
ATOM 4603 C CA . LEU B 1 59 ? 20.266 -49 -17.312 1 77.5 59 LEU B CA 1
ATOM 4604 C C . LEU B 1 59 ? 20.641 -48.094 -16.141 1 77.5 59 LEU B C 1
ATOM 4606 O O . LEU B 1 59 ? 20.062 -47 -15.969 1 77.5 59 LEU B O 1
ATOM 4610 N N . TRP B 1 60 ? 21.672 -48.5 -15.406 1 77.56 60 TRP B N 1
ATOM 4611 C CA . TRP B 1 60 ? 22.125 -47.688 -14.289 1 77.56 60 TRP B CA 1
ATOM 4612 C C . TRP B 1 60 ? 22.828 -46.438 -14.781 1 77.56 60 TRP B C 1
ATOM 4614 O O . TRP B 1 60 ? 22.75 -45.375 -14.148 1 77.56 60 TRP B O 1
ATOM 4624 N N . GLN B 1 61 ? 23.516 -46.531 -15.852 1 84.5 61 GLN B N 1
ATOM 4625 C CA . GLN B 1 61 ? 24.156 -45.344 -16.422 1 84.5 61 GLN B CA 1
ATOM 4626 C C . GLN B 1 61 ? 23.125 -44.344 -16.922 1 84.5 61 GLN B C 1
ATOM 4628 O O . GLN B 1 61 ? 23.297 -43.125 -16.75 1 84.5 61 GLN B O 1
ATOM 4633 N N . LEU B 1 62 ? 22.125 -44.812 -17.438 1 84.44 62 LEU B N 1
ATOM 4634 C CA . LEU B 1 62 ? 21.062 -43.938 -17.906 1 84.44 62 LEU B CA 1
ATOM 4635 C C . LEU B 1 62 ? 20.344 -43.281 -16.719 1 84.44 62 LEU B C 1
ATOM 4637 O O . LEU B 1 62 ? 20.062 -42.094 -16.766 1 84.44 62 LEU B O 1
ATOM 4641 N N . ALA B 1 63 ? 20.188 -44.031 -15.734 1 80.25 63 ALA B N 1
ATOM 4642 C CA . ALA B 1 63 ? 19.547 -43.5 -14.531 1 80.25 63 ALA B CA 1
ATOM 4643 C C . ALA B 1 63 ? 20.422 -42.438 -13.891 1 80.25 63 ALA B C 1
ATOM 4645 O O . ALA B 1 63 ? 19.906 -41.406 -13.453 1 80.25 63 ALA B O 1
ATOM 4646 N N . ALA B 1 64 ? 21.672 -42.719 -13.867 1 85.25 64 ALA B N 1
ATOM 4647 C CA . ALA B 1 64 ? 22.609 -41.75 -13.328 1 85.25 64 ALA B CA 1
ATOM 4648 C C . ALA B 1 64 ? 22.625 -40.469 -14.172 1 85.25 64 ALA B C 1
ATOM 4650 O O . ALA B 1 64 ? 22.719 -39.375 -13.641 1 85.25 64 ALA B O 1
ATOM 4651 N N . GLY B 1 65 ? 22.547 -40.594 -15.43 1 88.94 65 GLY B N 1
ATOM 4652 C CA . GLY B 1 65 ? 22.469 -39.438 -16.312 1 88.94 65 GLY B CA 1
ATOM 4653 C C . GLY B 1 65 ? 21.234 -38.594 -16.094 1 88.94 65 GLY B C 1
ATOM 4654 O O . GLY B 1 65 ? 21.297 -37.375 -16.062 1 88.94 65 GLY B O 1
ATOM 4655 N N . VAL B 1 66 ? 20.125 -39.219 -15.914 1 84.88 66 VAL B N 1
ATOM 4656 C CA . VAL B 1 66 ? 18.875 -38.5 -15.656 1 84.88 66 VAL B CA 1
ATOM 4657 C C . VAL B 1 66 ? 18.984 -37.75 -14.336 1 84.88 66 VAL B C 1
ATOM 4659 O O . VAL B 1 66 ? 18.578 -36.594 -14.242 1 84.88 66 VAL B O 1
ATOM 4662 N N . ALA B 1 67 ? 19.609 -38.375 -13.336 1 83 67 ALA B N 1
ATOM 4663 C CA . ALA B 1 67 ? 19.766 -37.75 -12.023 1 83 67 ALA B CA 1
ATOM 4664 C C . ALA B 1 67 ? 20.703 -36.562 -12.094 1 83 67 ALA B C 1
ATOM 4666 O O . ALA B 1 67 ? 20.438 -35.531 -11.492 1 83 67 ALA B O 1
ATOM 4667 N N . LEU B 1 68 ? 21.75 -36.812 -12.789 1 89.12 68 LEU B N 1
ATOM 4668 C CA . LEU B 1 68 ? 22.719 -35.75 -12.922 1 89.12 68 LEU B CA 1
ATOM 4669 C C . LEU B 1 68 ? 22.109 -34.531 -13.648 1 89.12 68 LEU B C 1
ATOM 4671 O O . LEU B 1 68 ? 22.281 -33.406 -13.219 1 89.12 68 LEU B O 1
ATOM 4675 N N . LEU B 1 69 ? 21.422 -34.75 -14.672 1 90.12 69 LEU B N 1
ATOM 4676 C CA . LEU B 1 69 ? 20.781 -33.656 -15.414 1 90.12 69 LEU B CA 1
ATOM 4677 C C . LEU B 1 69 ? 19.672 -33.031 -14.602 1 90.12 69 LEU B C 1
ATOM 4679 O O . LEU B 1 69 ? 19.438 -31.812 -14.68 1 90.12 69 LEU B O 1
ATOM 4683 N N . GLY B 1 70 ? 19.031 -33.812 -13.844 1 85.88 70 GLY B N 1
ATOM 4684 C CA . GLY B 1 70 ? 18.031 -33.281 -12.938 1 85.88 70 GLY B CA 1
ATOM 4685 C C . GLY B 1 70 ? 18.609 -32.375 -11.875 1 85.88 70 GLY B C 1
ATOM 4686 O O . GLY B 1 70 ? 18.062 -31.312 -11.586 1 85.88 70 GLY B O 1
ATOM 4687 N N . GLY B 1 71 ? 19.672 -32.844 -11.297 1 84.12 71 GLY B N 1
ATOM 4688 C CA . GLY B 1 71 ? 20.359 -32 -10.336 1 84.12 71 GLY B CA 1
ATOM 4689 C C . GLY B 1 71 ? 20.844 -30.688 -10.938 1 84.12 71 GLY B C 1
ATOM 4690 O O . GLY B 1 71 ? 20.703 -29.625 -10.32 1 84.12 71 GLY B O 1
ATOM 4691 N N . LEU B 1 72 ? 21.391 -30.797 -12.117 1 90.5 72 LEU B N 1
ATOM 4692 C CA . LEU B 1 72 ? 21.859 -29.609 -12.812 1 90.5 72 LEU B CA 1
ATOM 4693 C C . LEU B 1 72 ? 20.703 -28.672 -13.125 1 90.5 72 LEU B C 1
ATOM 4695 O O . LEU B 1 72 ? 20.828 -27.453 -13 1 90.5 72 LEU B O 1
ATOM 4699 N N . ARG B 1 73 ? 19.672 -29.219 -13.516 1 88.69 73 ARG B N 1
ATOM 4700 C CA . ARG B 1 73 ? 18.469 -28.438 -13.805 1 88.69 73 ARG B CA 1
ATOM 4701 C C . ARG B 1 73 ? 17.969 -27.719 -12.562 1 88.69 73 ARG B C 1
ATOM 4703 O O . ARG B 1 73 ? 17.656 -26.531 -12.609 1 88.69 73 ARG B O 1
ATOM 4710 N N . ALA B 1 74 ? 17.984 -28.375 -11.469 1 83.06 74 ALA B N 1
ATOM 4711 C CA . ALA B 1 74 ? 17.547 -27.797 -10.203 1 83.06 74 ALA B CA 1
ATOM 4712 C C . ALA B 1 74 ? 18.469 -26.656 -9.766 1 83.06 74 ALA B C 1
ATOM 4714 O O . ALA B 1 74 ? 18.016 -25.625 -9.281 1 83.06 74 ALA B O 1
ATOM 4715 N N . TRP B 1 75 ? 19.688 -26.969 -9.992 1 86.38 75 TRP B N 1
ATOM 4716 C CA . TRP B 1 75 ? 20.672 -25.953 -9.641 1 86.38 75 TRP B CA 1
ATOM 4717 C C . TRP B 1 75 ? 20.5 -24.703 -10.516 1 86.38 75 TRP B C 1
ATOM 4719 O O . TRP B 1 75 ? 20.547 -23.578 -10.016 1 86.38 75 TRP B O 1
ATOM 4729 N N . CYS B 1 76 ? 20.359 -24.828 -11.781 1 90.62 76 CYS B N 1
ATOM 4730 C CA . CYS B 1 76 ? 20.156 -23.719 -12.695 1 90.62 76 CYS B CA 1
ATOM 4731 C C . CYS B 1 76 ? 18.891 -22.953 -12.352 1 90.62 76 CYS B C 1
ATOM 4733 O O . CYS B 1 76 ? 18.875 -21.719 -12.383 1 90.62 76 CYS B O 1
ATOM 4735 N N . ASP B 1 77 ? 17.922 -23.625 -11.938 1 87.5 77 ASP B N 1
ATOM 4736 C CA . ASP B 1 77 ? 16.656 -22.984 -11.594 1 87.5 77 ASP B CA 1
ATOM 4737 C C . ASP B 1 77 ? 16.781 -22.156 -10.32 1 87.5 77 ASP B C 1
ATOM 4739 O O . ASP B 1 77 ? 16.375 -20.984 -10.289 1 87.5 77 ASP B O 1
ATOM 4743 N N . ALA B 1 78 ? 17.422 -22.75 -9.312 1 83.69 78 ALA B N 1
ATOM 4744 C CA . ALA B 1 78 ? 17.578 -22.078 -8.023 1 83.69 78 ALA B CA 1
ATOM 4745 C C . ALA B 1 78 ? 18.516 -20.875 -8.141 1 83.69 78 ALA B C 1
ATOM 4747 O O . ALA B 1 78 ? 18.188 -19.781 -7.66 1 83.69 78 ALA B O 1
ATOM 4748 N N . SER B 1 79 ? 19.625 -21.172 -8.789 1 88.12 79 SER B N 1
ATOM 4749 C CA . SER B 1 79 ? 20.594 -20.094 -8.93 1 88.12 79 SER B CA 1
ATOM 4750 C C . SER B 1 79 ? 20.078 -19 -9.844 1 88.12 79 SER B C 1
ATOM 4752 O O . SER B 1 79 ? 20.328 -17.812 -9.602 1 88.12 79 SER B O 1
ATOM 4754 N N . GLY B 1 80 ? 19.406 -19.375 -10.867 1 90.25 80 GLY B N 1
ATOM 4755 C CA . GLY B 1 80 ? 18.812 -18.391 -11.766 1 90.25 80 GLY B CA 1
ATOM 4756 C C . GLY B 1 80 ? 17.766 -17.531 -11.102 1 90.25 80 GLY B C 1
ATOM 4757 O O . GLY B 1 80 ? 17.75 -16.312 -11.281 1 90.25 80 GLY B O 1
ATOM 4758 N N . THR B 1 81 ? 16.953 -18.094 -10.32 1 88.19 81 THR B N 1
ATOM 4759 C CA . THR B 1 81 ? 15.914 -17.359 -9.625 1 88.19 81 THR B CA 1
ATOM 4760 C C . THR B 1 81 ? 16.516 -16.375 -8.617 1 88.19 81 THR B C 1
ATOM 4762 O O . THR B 1 81 ? 16.078 -15.234 -8.516 1 88.19 81 THR B O 1
ATOM 4765 N N . ARG B 1 82 ? 17.484 -16.859 -7.898 1 86.88 82 ARG B N 1
ATOM 4766 C CA . ARG B 1 82 ? 18.156 -16 -6.918 1 86.88 82 ARG B CA 1
ATOM 4767 C C . ARG B 1 82 ? 18.797 -14.797 -7.59 1 86.88 82 ARG B C 1
ATOM 4769 O O . ARG B 1 82 ? 18.625 -13.664 -7.137 1 86.88 82 ARG B O 1
ATOM 4776 N N . ARG B 1 83 ? 19.484 -15.102 -8.633 1 90 83 ARG B N 1
ATOM 4777 C CA . ARG B 1 83 ? 20.188 -14.023 -9.32 1 90 83 ARG B CA 1
ATOM 4778 C C . ARG B 1 83 ? 19.203 -13.047 -9.953 1 90 83 ARG B C 1
ATOM 4780 O O . ARG B 1 83 ? 19.422 -11.836 -9.938 1 90 83 ARG B O 1
ATOM 4787 N N . ALA B 1 84 ? 18.172 -13.539 -10.531 1 89.62 84 ALA B N 1
ATOM 4788 C CA . ALA B 1 84 ? 17.156 -12.688 -11.148 1 89.62 84 ALA B CA 1
ATOM 4789 C C . ALA B 1 84 ? 16.516 -11.766 -10.117 1 89.62 84 ALA B C 1
ATOM 4791 O O . ALA B 1 84 ? 16.312 -10.57 -10.375 1 89.62 84 ALA B O 1
ATOM 4792 N N . ASN B 1 85 ? 16.25 -12.258 -8.961 1 90.06 85 ASN B N 1
ATOM 4793 C CA . ASN B 1 85 ? 15.625 -11.469 -7.91 1 90.06 85 ASN B CA 1
ATOM 4794 C C . ASN B 1 85 ? 16.594 -10.422 -7.348 1 90.06 85 ASN B C 1
ATOM 4796 O O . ASN B 1 85 ? 16.188 -9.281 -7.09 1 90.06 85 ASN B O 1
ATOM 4800 N N . LEU B 1 86 ? 17.828 -10.836 -7.16 1 89 86 LEU B N 1
ATOM 4801 C CA . LEU B 1 86 ? 18.828 -9.906 -6.652 1 89 86 LEU B CA 1
ATOM 4802 C C . LEU B 1 86 ? 19 -8.727 -7.605 1 89 86 LEU B C 1
ATOM 4804 O O . LEU B 1 86 ? 19.062 -7.574 -7.168 1 89 86 LEU B O 1
ATOM 4808 N N . GLN B 1 87 ? 19.047 -9.078 -8.805 1 89.44 87 GLN B N 1
ATOM 4809 C CA . GLN B 1 87 ? 19.234 -8.031 -9.805 1 89.44 87 GLN B CA 1
ATOM 4810 C C . GLN B 1 87 ? 18 -7.117 -9.867 1 89.44 87 GLN B C 1
ATOM 4812 O O . GLN B 1 87 ? 18.141 -5.898 -9.977 1 89.44 87 GLN B O 1
ATOM 4817 N N . ALA B 1 88 ? 16.828 -7.691 -9.844 1 90.19 88 ALA B N 1
ATOM 4818 C CA . ALA B 1 88 ? 15.594 -6.906 -9.875 1 90.19 88 ALA B CA 1
ATOM 4819 C C . ALA B 1 88 ? 15.516 -5.957 -8.688 1 90.19 88 ALA B C 1
ATOM 4821 O O . ALA B 1 88 ? 15.188 -4.777 -8.844 1 90.19 88 ALA B O 1
ATOM 4822 N N . ARG B 1 89 ? 15.891 -6.395 -7.52 1 89.38 89 ARG B N 1
ATOM 4823 C CA . ARG B 1 89 ? 15.812 -5.59 -6.305 1 89.38 89 ARG B CA 1
ATOM 4824 C C . ARG B 1 89 ? 16.859 -4.48 -6.309 1 89.38 89 ARG B C 1
ATOM 4826 O O . ARG B 1 89 ? 16.609 -3.383 -5.812 1 89.38 89 ARG B O 1
ATOM 4833 N N . SER B 1 90 ? 17.984 -4.805 -6.836 1 87.88 90 SER B N 1
ATOM 4834 C CA . SER B 1 90 ? 19 -3.775 -6.965 1 87.88 90 SER B CA 1
ATOM 4835 C C . SER B 1 90 ? 18.547 -2.654 -7.891 1 87.88 90 SER B C 1
ATOM 4837 O O . SER B 1 90 ? 18.797 -1.478 -7.621 1 87.88 90 SER B O 1
ATOM 4839 N N . LEU B 1 91 ? 17.891 -3.051 -8.922 1 87.69 91 LEU B N 1
ATOM 4840 C CA . LEU B 1 91 ? 17.406 -2.059 -9.875 1 87.69 91 LEU B CA 1
ATOM 4841 C C . LEU B 1 91 ? 16.312 -1.196 -9.242 1 87.69 91 LEU B C 1
ATOM 4843 O O . LEU B 1 91 ? 16.281 0.017 -9.469 1 87.69 91 LEU B O 1
ATOM 4847 N N . VAL B 1 92 ? 15.414 -1.769 -8.508 1 90.25 92 VAL B N 1
ATOM 4848 C CA . VAL B 1 92 ? 14.344 -1.028 -7.855 1 90.25 92 VAL B CA 1
ATOM 4849 C C . VAL B 1 92 ? 14.93 -0.066 -6.824 1 90.25 92 VAL B C 1
ATOM 4851 O O . VAL B 1 92 ? 14.461 1.067 -6.688 1 90.25 92 VAL B O 1
ATOM 4854 N N . SER B 1 93 ? 15.945 -0.519 -6.098 1 89.12 93 SER B N 1
ATOM 4855 C CA . SER B 1 93 ? 16.625 0.348 -5.141 1 89.12 93 SER B CA 1
ATOM 4856 C C . SER B 1 93 ? 17.234 1.562 -5.832 1 89.12 93 SER B C 1
ATOM 4858 O O . SER B 1 93 ? 17.141 2.682 -5.328 1 89.12 93 SER B O 1
ATOM 4860 N N . ALA B 1 94 ? 17.812 1.334 -6.926 1 87.12 94 ALA B N 1
ATOM 4861 C CA . ALA B 1 94 ? 18.391 2.428 -7.703 1 87.12 94 ALA B CA 1
ATOM 4862 C C . ALA B 1 94 ? 17.312 3.395 -8.18 1 87.12 94 ALA B C 1
ATOM 4864 O O . ALA B 1 94 ? 17.531 4.609 -8.195 1 87.12 94 ALA B O 1
ATOM 4865 N N . LEU B 1 95 ? 16.219 2.824 -8.523 1 87.62 95 LEU B N 1
ATOM 4866 C CA . LEU B 1 95 ? 15.102 3.646 -8.984 1 87.62 95 LEU B CA 1
ATOM 4867 C C . LEU B 1 95 ? 14.562 4.516 -7.848 1 87.62 95 LEU B C 1
ATOM 4869 O O . LEU B 1 95 ? 14.242 5.688 -8.062 1 87.62 95 LEU B O 1
ATOM 4873 N N . ARG B 1 96 ? 14.461 3.938 -6.73 1 87.56 96 ARG B N 1
ATOM 4874 C CA . ARG B 1 96 ? 14.008 4.691 -5.566 1 87.56 96 ARG B CA 1
ATOM 4875 C C . ARG B 1 96 ? 14.914 5.891 -5.312 1 87.56 96 ARG B C 1
ATOM 4877 O O . ARG B 1 96 ? 14.438 7 -5.059 1 87.56 96 ARG B O 1
ATOM 4884 N N . MET B 1 97 ? 16.156 5.707 -5.387 1 86.94 97 MET B N 1
ATOM 4885 C CA . MET B 1 97 ? 17.125 6.781 -5.16 1 86.94 97 MET B CA 1
ATOM 4886 C C . MET B 1 97 ? 16.984 7.867 -6.223 1 86.94 97 MET B C 1
ATOM 4888 O O . MET B 1 97 ? 17.062 9.055 -5.91 1 86.94 97 MET B O 1
ATOM 4892 N N . GLN B 1 98 ? 16.781 7.426 -7.355 1 85.94 98 GLN B N 1
ATOM 4893 C CA . GLN B 1 98 ? 16.625 8.383 -8.445 1 85.94 98 GLN B CA 1
ATOM 4894 C C . GLN B 1 98 ? 15.367 9.227 -8.258 1 85.94 98 GLN B C 1
ATOM 4896 O O . GLN B 1 98 ? 15.398 10.445 -8.484 1 85.94 98 GLN B O 1
ATOM 4901 N N . VAL B 1 99 ? 14.289 8.578 -7.902 1 87.06 99 VAL B N 1
ATOM 4902 C CA . VAL B 1 99 ? 13.031 9.297 -7.695 1 87.06 99 VAL B CA 1
ATOM 4903 C C . VAL B 1 99 ? 13.18 10.273 -6.531 1 87.06 99 VAL B C 1
ATOM 4905 O O . VAL B 1 99 ? 12.703 11.406 -6.598 1 87.06 99 VAL B O 1
ATOM 4908 N N . LEU B 1 100 ? 13.828 9.82 -5.543 1 86.31 100 LEU B N 1
ATOM 4909 C CA . LEU B 1 100 ? 14.07 10.711 -4.418 1 86.31 100 LEU B CA 1
ATOM 4910 C C . LEU B 1 100 ? 14.859 11.938 -4.859 1 86.31 100 LEU B C 1
ATOM 4912 O O . LEU B 1 100 ? 14.523 13.07 -4.492 1 86.31 100 LEU B O 1
ATOM 4916 N N . ARG B 1 101 ? 15.875 11.789 -5.605 1 83.25 101 ARG B N 1
ATOM 4917 C CA . ARG B 1 101 ? 16.688 12.898 -6.094 1 83.25 101 ARG B CA 1
ATOM 4918 C C . ARG B 1 101 ? 15.883 13.828 -6.988 1 83.25 101 ARG B C 1
ATOM 4920 O O . ARG B 1 101 ? 16.047 15.047 -6.93 1 83.25 101 ARG B O 1
ATOM 4927 N N . THR B 1 102 ? 15.078 13.195 -7.746 1 83.25 102 THR B N 1
ATOM 4928 C CA . THR B 1 102 ? 14.219 13.992 -8.617 1 83.25 102 THR B CA 1
ATOM 4929 C C . THR B 1 102 ? 13.258 14.844 -7.797 1 83.25 102 THR B C 1
ATOM 4931 O O . THR B 1 102 ? 13.078 16.031 -8.078 1 83.25 102 THR B O 1
ATOM 4934 N N . LEU B 1 103 ? 12.648 14.258 -6.848 1 82.56 103 LEU B N 1
ATOM 4935 C CA . LEU B 1 103 ? 11.719 14.984 -5.996 1 82.56 103 LEU B CA 1
ATOM 4936 C C . LEU B 1 103 ? 12.438 16.062 -5.203 1 82.56 103 LEU B C 1
ATOM 4938 O O . LEU B 1 103 ? 11.898 17.156 -5 1 82.56 103 LEU B O 1
ATOM 4942 N N . ALA B 1 104 ? 13.625 15.766 -4.836 1 82.69 104 ALA B N 1
ATOM 4943 C CA . ALA B 1 104 ? 14.43 16.734 -4.094 1 82.69 104 ALA B CA 1
ATOM 4944 C C . ALA B 1 104 ? 14.852 17.891 -4.992 1 82.69 104 ALA B C 1
ATOM 4946 O O . ALA B 1 104 ? 15.203 18.969 -4.508 1 82.69 104 ALA B O 1
ATOM 4947 N N . GLY B 1 105 ? 14.852 17.625 -6.207 1 80.38 105 GLY B N 1
ATOM 4948 C CA . GLY B 1 105 ? 15.227 18.656 -7.16 1 80.38 105 GLY B CA 1
ATOM 4949 C C . GLY B 1 105 ? 14.062 19.531 -7.598 1 80.38 105 GLY B C 1
ATOM 4950 O O . GLY B 1 105 ? 14.227 20.438 -8.414 1 80.38 105 GLY B O 1
ATOM 4951 N N . THR B 1 106 ? 12.93 19.25 -7.043 1 79.81 106 THR B N 1
ATOM 4952 C CA . THR B 1 106 ? 11.758 20.062 -7.348 1 79.81 106 THR B CA 1
ATOM 4953 C C . THR B 1 106 ? 11.438 21 -6.191 1 79.81 106 THR B C 1
ATOM 4955 O O . THR B 1 106 ? 11.844 20.766 -5.051 1 79.81 106 THR B O 1
ATOM 4958 N N . SER B 1 107 ? 10.742 22.125 -6.586 1 75.19 107 SER B N 1
ATOM 4959 C CA . SER B 1 107 ? 10.398 23.109 -5.562 1 75.19 107 SER B CA 1
ATOM 4960 C C . SER B 1 107 ? 9.43 22.531 -4.543 1 75.19 107 SER B C 1
ATOM 4962 O O . SER B 1 107 ? 8.43 21.906 -4.91 1 75.19 107 SER B O 1
ATOM 4964 N N . PRO B 1 108 ? 9.75 22.609 -3.34 1 68.62 108 PRO B N 1
ATOM 4965 C CA . PRO B 1 108 ? 8.867 22.062 -2.305 1 68.62 108 PRO B CA 1
ATOM 4966 C C . PRO B 1 108 ? 7.527 22.797 -2.223 1 68.62 108 PRO B C 1
ATOM 4968 O O . PRO B 1 108 ? 6.57 22.266 -1.653 1 68.62 108 PRO B O 1
ATOM 4971 N N . LEU B 1 109 ? 7.488 23.953 -2.762 1 65 109 LEU B N 1
ATOM 4972 C CA . LEU B 1 109 ? 6.273 24.75 -2.66 1 65 109 LEU B CA 1
ATOM 4973 C C . LEU B 1 109 ? 5.438 24.625 -3.928 1 65 109 LEU B C 1
ATOM 4975 O O . LEU B 1 109 ? 4.422 25.312 -4.074 1 65 109 LEU B O 1
ATOM 4979 N N . ASP B 1 110 ? 5.941 23.719 -4.734 1 68.56 110 ASP B N 1
ATOM 4980 C CA . ASP B 1 110 ? 5.164 23.484 -5.945 1 68.56 110 ASP B CA 1
ATOM 4981 C C . ASP B 1 110 ? 3.867 22.734 -5.625 1 68.56 110 ASP B C 1
ATOM 4983 O O . ASP B 1 110 ? 3.896 21.656 -5.047 1 68.56 110 ASP B O 1
ATOM 4987 N N . ARG B 1 111 ? 2.779 23.391 -5.945 1 59.22 111 ARG B N 1
ATOM 4988 C CA . ARG B 1 111 ? 1.461 22.828 -5.684 1 59.22 111 ARG B CA 1
ATOM 4989 C C . ARG B 1 111 ? 1.227 21.578 -6.539 1 59.22 111 ARG B C 1
ATOM 4991 O O . ARG B 1 111 ? 0.385 20.75 -6.203 1 59.22 111 ARG B O 1
ATOM 4998 N N . GLN B 1 112 ? 1.982 21.5 -7.562 1 60.34 112 GLN B N 1
ATOM 4999 C CA . GLN B 1 112 ? 1.783 20.391 -8.484 1 60.34 112 GLN B CA 1
ATOM 5000 C C . GLN B 1 112 ? 2.57 19.156 -8.031 1 60.34 112 GLN B C 1
ATOM 5002 O O . GLN B 1 112 ? 2.449 18.078 -8.633 1 60.34 112 GLN B O 1
ATOM 5007 N N . ARG B 1 113 ? 3.236 19.344 -6.977 1 69.56 113 ARG B N 1
ATOM 5008 C CA . ARG B 1 113 ? 3.994 18.203 -6.461 1 69.56 113 ARG B CA 1
ATOM 5009 C C . ARG B 1 113 ? 3.066 17.141 -5.887 1 69.56 113 ARG B C 1
ATOM 5011 O O . ARG B 1 113 ? 2.018 17.469 -5.324 1 69.56 113 ARG B O 1
ATOM 5018 N N . ALA B 1 114 ? 3.488 15.977 -6.148 1 69.81 114 ALA B N 1
ATOM 5019 C CA . ALA B 1 114 ? 2.715 14.875 -5.582 1 69.81 114 ALA B CA 1
ATOM 5020 C C . ALA B 1 114 ? 2.68 14.953 -4.059 1 69.81 114 ALA B C 1
ATOM 5022 O O . ALA B 1 114 ? 3.641 15.406 -3.432 1 69.81 114 ALA B O 1
ATOM 5023 N N . ALA B 1 115 ? 1.532 14.586 -3.516 1 68.06 115 ALA B N 1
ATOM 5024 C CA . ALA B 1 115 ? 1.42 14.516 -2.061 1 68.06 115 ALA B CA 1
ATOM 5025 C C . ALA B 1 115 ? 2.48 13.594 -1.471 1 68.06 115 ALA B C 1
ATOM 5027 O O . ALA B 1 115 ? 2.811 12.562 -2.059 1 68.06 115 ALA B O 1
ATOM 5028 N N . SER B 1 116 ? 3.102 14.031 -0.364 1 74.69 116 SER B N 1
ATOM 5029 C CA . SER B 1 116 ? 4.168 13.273 0.283 1 74.69 116 SER B CA 1
ATOM 5030 C C . SER B 1 116 ? 3.74 11.836 0.544 1 74.69 116 SER B C 1
ATOM 5032 O O . SER B 1 116 ? 4.531 10.906 0.377 1 74.69 116 SER B O 1
ATOM 5034 N N . GLY B 1 117 ? 2.537 11.641 0.968 1 69.69 117 GLY B N 1
ATOM 5035 C CA . GLY B 1 117 ? 2.039 10.297 1.211 1 69.69 117 GLY B CA 1
ATOM 5036 C C . GLY B 1 117 ? 1.985 9.445 -0.043 1 69.69 117 GLY B C 1
ATOM 5037 O O . GLY B 1 117 ? 2.352 8.266 -0.016 1 69.69 117 GLY B O 1
ATOM 5038 N N . GLN B 1 118 ? 1.573 10.094 -1.119 1 71.56 118 GLN B N 1
ATOM 5039 C CA . GLN B 1 118 ? 1.508 9.383 -2.395 1 71.56 118 GLN 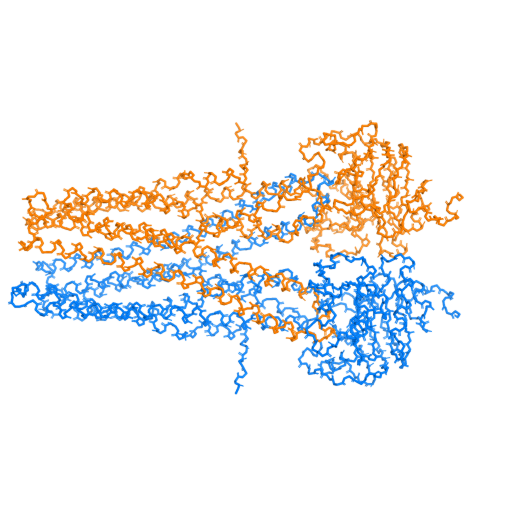B CA 1
ATOM 5040 C C . GLN B 1 118 ? 2.902 9 -2.881 1 71.56 118 GLN B C 1
ATOM 5042 O O . GLN B 1 118 ? 3.117 7.879 -3.346 1 71.56 118 GLN B O 1
ATOM 5047 N N . ALA B 1 119 ? 3.756 9.93 -2.803 1 82.38 119 ALA B N 1
ATOM 5048 C CA . ALA B 1 119 ? 5.125 9.664 -3.236 1 82.38 119 ALA B CA 1
ATOM 5049 C C . ALA B 1 119 ? 5.773 8.578 -2.383 1 82.38 119 ALA B C 1
ATOM 5051 O O . ALA B 1 119 ? 6.453 7.695 -2.906 1 82.38 119 ALA B O 1
ATOM 5052 N N . ALA B 1 120 ? 5.516 8.695 -1.089 1 81.44 120 ALA B N 1
ATOM 5053 C CA . ALA B 1 120 ? 6.086 7.707 -0.18 1 81.44 120 ALA B CA 1
ATOM 5054 C C . ALA B 1 120 ? 5.543 6.312 -0.476 1 81.44 120 ALA B C 1
ATOM 5056 O O . ALA B 1 120 ? 6.305 5.348 -0.567 1 81.44 120 ALA B O 1
ATOM 5057 N N . SER B 1 121 ? 4.281 6.191 -0.679 1 75.12 121 SER B N 1
ATOM 5058 C CA . SER B 1 121 ? 3.641 4.914 -0.969 1 75.12 121 SER B CA 1
ATOM 5059 C C . SER B 1 121 ? 4.109 4.352 -2.307 1 75.12 121 SER B C 1
ATOM 5061 O O . SER B 1 121 ? 4.348 3.148 -2.43 1 75.12 121 SER B O 1
ATOM 5063 N N . ALA B 1 122 ? 4.207 5.203 -3.295 1 81.75 122 ALA B N 1
ATOM 5064 C CA . ALA B 1 122 ? 4.672 4.77 -4.609 1 81.75 122 ALA B CA 1
ATOM 5065 C C . ALA B 1 122 ? 6.098 4.234 -4.535 1 81.75 122 ALA B C 1
ATOM 5067 O O . ALA B 1 122 ? 6.402 3.174 -5.09 1 81.75 122 ALA B O 1
ATOM 5068 N N . MET B 1 123 ? 6.949 4.887 -3.805 1 87.31 123 MET B N 1
ATOM 5069 C CA . MET B 1 123 ? 8.367 4.531 -3.738 1 87.31 123 MET B CA 1
ATOM 5070 C C . MET B 1 123 ? 8.578 3.303 -2.861 1 87.31 123 MET B C 1
ATOM 5072 O O . MET B 1 123 ? 9.469 2.492 -3.129 1 87.31 123 MET B O 1
ATOM 5076 N N . ALA B 1 124 ? 7.777 3.186 -1.88 1 84.62 124 ALA B N 1
ATOM 5077 C CA . ALA B 1 124 ? 7.996 2.09 -0.939 1 84.62 124 ALA B CA 1
ATOM 5078 C C . ALA B 1 124 ? 7.203 0.851 -1.349 1 84.62 124 ALA B C 1
ATOM 5080 O O . ALA B 1 124 ? 7.785 -0.193 -1.653 1 84.62 124 ALA B O 1
ATOM 5081 N N . GLU B 1 125 ? 5.918 0.976 -1.541 1 75.44 125 GLU B N 1
ATOM 5082 C CA . GLU B 1 125 ? 5.027 -0.17 -1.703 1 75.44 125 GLU B CA 1
ATOM 5083 C C . GLU B 1 125 ? 4.816 -0.498 -3.178 1 75.44 125 GLU B C 1
ATOM 5085 O O . GLU B 1 125 ? 5.062 -1.626 -3.611 1 75.44 125 GLU B O 1
ATOM 5090 N N . GLN B 1 126 ? 4.453 0.521 -3.961 1 75 126 GLN B N 1
ATOM 5091 C CA . GLN B 1 126 ? 4.121 0.257 -5.355 1 75 126 GLN B CA 1
ATOM 5092 C C . GLN B 1 126 ? 5.355 -0.179 -6.141 1 75 126 GLN B C 1
ATOM 5094 O O . GLN B 1 126 ? 5.262 -1.009 -7.047 1 75 126 GLN B O 1
ATOM 5099 N N . ALA B 1 127 ? 6.484 0.354 -5.75 1 87.62 127 ALA B N 1
ATOM 5100 C CA . ALA B 1 127 ? 7.727 0.024 -6.445 1 87.62 127 ALA B CA 1
ATOM 5101 C C . ALA B 1 127 ? 8.023 -1.47 -6.352 1 87.62 127 ALA B C 1
ATOM 5103 O O . ALA B 1 127 ? 8.703 -2.029 -7.219 1 87.62 127 ALA B O 1
ATOM 5104 N N . GLU B 1 128 ? 7.449 -2.168 -5.383 1 85.62 128 GLU B N 1
ATOM 5105 C CA . GLU B 1 128 ? 7.691 -3.594 -5.191 1 85.62 128 GLU B CA 1
ATOM 5106 C C . GLU B 1 128 ? 7.078 -4.414 -6.324 1 85.62 128 GLU B C 1
ATOM 5108 O O . GLU B 1 128 ? 7.531 -5.527 -6.609 1 85.62 128 GLU B O 1
ATOM 5113 N N . ALA B 1 129 ? 6.156 -3.855 -6.996 1 81.88 129 ALA B N 1
ATOM 5114 C CA . ALA B 1 129 ? 5.5 -4.555 -8.094 1 81.88 129 ALA B CA 1
ATOM 5115 C C . ALA B 1 129 ? 6.426 -4.668 -9.305 1 81.88 129 ALA B C 1
ATOM 5117 O O . ALA B 1 129 ? 6.184 -5.469 -10.211 1 81.88 129 ALA B O 1
ATOM 5118 N N . ILE B 1 130 ? 7.52 -3.902 -9.297 1 88.06 130 ILE B N 1
ATOM 5119 C CA . ILE B 1 130 ? 8.461 -3.918 -10.406 1 88.06 130 ILE B CA 1
ATOM 5120 C C . ILE B 1 130 ? 9.328 -5.172 -10.336 1 88.06 130 ILE B C 1
ATOM 5122 O O . ILE B 1 130 ? 9.789 -5.68 -11.359 1 88.06 130 ILE B O 1
ATOM 5126 N N . VAL B 1 131 ? 9.461 -5.703 -9.148 1 89.06 131 VAL B N 1
ATOM 5127 C CA . VAL B 1 131 ? 10.383 -6.816 -8.938 1 89.06 131 VAL B CA 1
ATOM 5128 C C . VAL B 1 131 ? 9.875 -8.055 -9.68 1 89.06 131 VAL B C 1
ATOM 5130 O O . VAL B 1 131 ? 10.602 -8.633 -10.492 1 89.06 131 VAL B O 1
ATOM 5133 N N . PRO B 1 132 ? 8.586 -8.422 -9.5 1 86.19 132 PRO B N 1
ATOM 5134 C CA . PRO B 1 132 ? 8.117 -9.594 -10.25 1 86.19 132 PRO B CA 1
ATOM 5135 C C . PRO B 1 132 ? 8.078 -9.344 -11.758 1 86.19 132 PRO B C 1
ATOM 5137 O O . PRO B 1 132 ? 8.266 -10.281 -12.539 1 86.19 132 PRO B O 1
ATOM 5140 N N . TRP B 1 133 ? 7.879 -8.141 -12.18 1 86 133 TRP B N 1
ATOM 5141 C CA . TRP B 1 133 ? 7.91 -7.816 -13.602 1 86 133 TRP B CA 1
ATOM 5142 C C . TRP B 1 133 ? 9.281 -8.117 -14.195 1 86 133 TRP B C 1
ATOM 5144 O O . TRP B 1 133 ? 9.383 -8.742 -15.258 1 86 133 TRP B O 1
ATOM 5154 N N . LEU B 1 134 ? 10.312 -7.77 -13.461 1 88.75 134 LEU B N 1
ATOM 5155 C CA . LEU B 1 134 ? 11.672 -7.945 -13.969 1 88.75 134 LEU B CA 1
ATOM 5156 C C . LEU B 1 134 ? 12.141 -9.383 -13.75 1 88.75 134 LEU B C 1
ATOM 5158 O O . LEU B 1 134 ? 12.781 -9.969 -14.633 1 88.75 134 LEU B O 1
ATOM 5162 N N . SER B 1 135 ? 11.844 -9.945 -12.617 1 89.5 135 SER B N 1
ATOM 5163 C CA . SER B 1 135 ? 12.43 -11.227 -12.258 1 89.5 135 SER B CA 1
ATOM 5164 C C . SER B 1 135 ? 11.633 -12.391 -12.852 1 89.5 135 SER B C 1
ATOM 5166 O O . SER B 1 135 ? 12.211 -13.406 -13.234 1 89.5 135 SER B O 1
ATOM 5168 N N . ARG B 1 136 ? 10.32 -12.25 -12.969 1 88.12 136 ARG B N 1
ATOM 5169 C CA . ARG B 1 136 ? 9.492 -13.375 -13.398 1 88.12 136 ARG B CA 1
ATOM 5170 C C . ARG B 1 136 ? 9.016 -13.18 -14.836 1 88.12 136 ARG B C 1
ATOM 5172 O O . ARG B 1 136 ? 9.227 -14.047 -15.688 1 88.12 136 ARG B O 1
ATOM 5179 N N . TYR B 1 137 ? 8.453 -12.055 -15.133 1 85.81 137 TYR B N 1
ATOM 5180 C CA . TYR B 1 137 ? 7.879 -11.828 -16.453 1 85.81 137 TYR B CA 1
ATOM 5181 C C . TYR B 1 137 ? 8.961 -11.859 -17.531 1 85.81 137 TYR B C 1
ATOM 5183 O O . TYR B 1 137 ? 8.781 -12.469 -18.578 1 85.81 137 TYR B O 1
ATOM 5191 N N . GLN B 1 138 ? 10.008 -11.164 -17.266 1 86.19 138 GLN B N 1
ATOM 5192 C CA . GLN B 1 138 ? 11.078 -11.133 -18.25 1 86.19 138 GLN B CA 1
ATOM 5193 C C . GLN B 1 138 ? 11.625 -12.531 -18.516 1 86.19 138 GLN B C 1
ATOM 5195 O O . GLN B 1 138 ? 11.891 -12.891 -19.672 1 86.19 138 GLN B O 1
ATOM 5200 N N . THR B 1 139 ? 11.797 -13.25 -17.484 1 88 139 THR B N 1
ATOM 5201 C CA . THR B 1 139 ? 12.266 -14.625 -17.641 1 88 139 THR B CA 1
ATOM 5202 C C . THR B 1 139 ? 11.266 -15.461 -18.438 1 88 139 THR B C 1
ATOM 5204 O O . THR B 1 139 ? 11.656 -16.219 -19.328 1 88 139 THR B O 1
ATOM 5207 N N . ALA B 1 140 ? 10.016 -15.344 -18.078 1 87.44 140 ALA B N 1
ATOM 5208 C CA . ALA B 1 140 ? 8.977 -16.078 -18.781 1 87.44 140 ALA B CA 1
ATOM 5209 C C . ALA B 1 140 ? 8.953 -15.727 -20.266 1 87.44 140 ALA B C 1
ATOM 5211 O O . ALA B 1 140 ? 8.758 -16.594 -21.109 1 87.44 140 ALA B O 1
ATOM 5212 N N . MET B 1 141 ? 9.203 -14.516 -20.594 1 86.31 141 MET B N 1
ATOM 5213 C CA . MET B 1 141 ? 9.227 -14.062 -21.969 1 86.31 141 MET B CA 1
ATOM 5214 C C . MET B 1 141 ? 10.359 -14.727 -22.75 1 86.31 141 MET B C 1
ATOM 5216 O O . MET B 1 141 ? 10.172 -15.156 -23.891 1 86.31 141 MET B O 1
ATOM 5220 N N . TRP B 1 142 ? 11.453 -14.844 -22.172 1 89.69 142 TRP B N 1
ATOM 5221 C CA . TRP B 1 142 ? 12.586 -15.469 -22.828 1 89.69 142 TRP B CA 1
ATOM 5222 C C . TRP B 1 142 ? 12.383 -16.984 -22.969 1 89.69 142 TRP B C 1
ATOM 5224 O O . TRP B 1 142 ? 12.797 -17.578 -23.953 1 89.69 142 TRP B O 1
ATOM 5234 N N . ARG B 1 143 ? 11.789 -17.562 -21.984 1 90.62 143 ARG B N 1
ATOM 5235 C CA . ARG B 1 143 ? 11.492 -18.984 -22.078 1 90.62 143 ARG B CA 1
ATOM 5236 C C . ARG B 1 143 ? 10.508 -19.266 -23.203 1 90.62 143 ARG B C 1
ATOM 5238 O O . ARG B 1 143 ? 10.656 -20.25 -23.938 1 90.62 143 ARG B O 1
ATOM 5245 N N . VAL B 1 144 ? 9.555 -18.422 -23.312 1 87.69 144 VAL B N 1
ATOM 5246 C CA . VAL B 1 144 ? 8.555 -18.625 -24.359 1 87.69 144 VAL B CA 1
ATOM 5247 C C . VAL B 1 144 ? 9.195 -18.453 -25.734 1 87.69 144 VAL B C 1
ATOM 5249 O O . VAL B 1 144 ? 8.844 -19.172 -26.672 1 87.69 144 VAL B O 1
ATOM 5252 N N . ARG B 1 145 ? 10.125 -17.625 -25.844 1 87.31 145 ARG B N 1
ATOM 5253 C CA . ARG B 1 145 ? 10.773 -17.344 -27.125 1 87.31 145 ARG B CA 1
ATOM 5254 C C . ARG B 1 145 ? 11.727 -18.469 -27.5 1 87.31 145 ARG B C 1
ATOM 5256 O O . ARG B 1 145 ? 11.945 -18.734 -28.688 1 87.31 145 ARG B O 1
ATOM 5263 N N . THR B 1 146 ? 12.203 -19.188 -26.547 1 92.38 146 THR B N 1
ATOM 5264 C CA . THR B 1 146 ? 13.312 -20.109 -26.844 1 92.38 146 THR B CA 1
ATOM 5265 C C . THR B 1 146 ? 12.867 -21.562 -26.688 1 92.38 146 THR B C 1
ATOM 5267 O O . THR B 1 146 ? 13 -22.359 -27.609 1 92.38 146 THR B O 1
ATOM 5270 N N . VAL B 1 147 ? 12.195 -21.875 -25.625 1 93.81 147 VAL B N 1
ATOM 5271 C CA . VAL B 1 147 ? 11.992 -23.266 -25.234 1 93.81 147 VAL B CA 1
ATOM 5272 C C . VAL B 1 147 ? 11.055 -23.953 -26.219 1 93.81 147 VAL B C 1
ATOM 5274 O O . VAL B 1 147 ? 11.375 -25.031 -26.734 1 93.81 147 VAL B O 1
ATOM 5277 N N . PRO B 1 148 ? 9.891 -23.344 -26.562 1 92.56 148 PRO B N 1
ATOM 5278 C CA . PRO B 1 148 ? 9.023 -24.031 -27.531 1 92.56 148 PRO B CA 1
ATOM 5279 C C . PRO B 1 148 ? 9.695 -24.234 -28.875 1 92.56 148 PRO B C 1
ATOM 5281 O O . PRO B 1 148 ? 9.5 -25.281 -29.516 1 92.56 148 PRO B O 1
ATOM 5284 N N . LEU B 1 149 ? 10.469 -23.344 -29.281 1 93.94 149 LEU B N 1
ATOM 5285 C CA . LEU B 1 149 ? 11.172 -23.469 -30.562 1 93.94 149 LEU B CA 1
ATOM 5286 C C . LEU B 1 149 ? 12.148 -24.625 -30.547 1 93.94 149 LEU B C 1
ATOM 5288 O O . LEU B 1 149 ? 12.188 -25.422 -31.484 1 93.94 149 LEU B O 1
ATOM 5292 N N . VAL B 1 150 ? 12.906 -24.75 -29.5 1 96.06 150 VAL B N 1
ATOM 5293 C CA . VAL B 1 150 ? 13.891 -25.812 -29.391 1 96.06 150 VAL B CA 1
ATOM 5294 C C . VAL B 1 150 ? 13.195 -27.156 -29.297 1 96.06 150 VAL B C 1
ATOM 5296 O O . VAL B 1 150 ? 13.633 -28.141 -29.906 1 96.06 150 VAL B O 1
ATOM 5299 N N . ILE B 1 151 ? 12.109 -27.203 -28.547 1 96 151 ILE B N 1
ATOM 5300 C CA . ILE B 1 151 ? 11.359 -28.453 -28.422 1 96 151 ILE B CA 1
ATOM 5301 C C . ILE B 1 151 ? 10.75 -28.828 -29.766 1 96 151 ILE B C 1
ATOM 5303 O O . ILE B 1 151 ? 10.805 -30 -30.172 1 96 151 ILE B O 1
ATOM 5307 N N . ALA B 1 152 ? 10.211 -27.859 -30.469 1 95.31 152 ALA B N 1
ATOM 5308 C CA . ALA B 1 152 ? 9.633 -28.125 -31.781 1 95.31 152 ALA B CA 1
ATOM 5309 C C . ALA B 1 152 ? 10.672 -28.703 -32.75 1 95.31 152 ALA B C 1
ATOM 5311 O O . ALA B 1 152 ? 10.383 -29.641 -33.469 1 95.31 152 ALA B O 1
ATOM 5312 N N . LEU B 1 153 ? 11.812 -28.203 -32.688 1 96.31 153 LEU B N 1
ATOM 5313 C CA . LEU B 1 153 ? 12.883 -28.672 -33.562 1 96.31 153 LEU B CA 1
ATOM 5314 C C . LEU B 1 153 ? 13.305 -30.094 -33.156 1 96.31 153 LEU B C 1
ATOM 5316 O O . LEU B 1 153 ? 13.539 -30.938 -34.031 1 96.31 153 LEU B O 1
ATOM 5320 N N . ALA B 1 154 ? 13.383 -30.375 -31.906 1 96.69 154 ALA B N 1
ATOM 5321 C CA . ALA B 1 154 ? 13.766 -31.688 -31.422 1 96.69 154 ALA B CA 1
ATOM 5322 C C . ALA B 1 154 ? 12.719 -32.75 -31.797 1 96.69 154 ALA B C 1
ATOM 5324 O O . ALA B 1 154 ? 13.055 -33.844 -32.25 1 96.69 154 ALA B O 1
ATOM 5325 N N . VAL B 1 155 ? 11.5 -32.344 -31.594 1 96.25 155 VAL B N 1
ATOM 5326 C CA . VAL B 1 155 ? 10.406 -33.281 -31.906 1 96.25 155 VAL B CA 1
ATOM 5327 C C . VAL B 1 155 ? 10.297 -33.469 -33.406 1 96.25 155 VAL B C 1
ATOM 5329 O O . VAL B 1 155 ? 9.992 -34.562 -33.875 1 96.25 155 VAL B O 1
ATOM 5332 N N . ALA B 1 156 ? 10.562 -32.406 -34.156 1 96.25 156 ALA B N 1
ATOM 5333 C CA . ALA B 1 156 ? 10.508 -32.5 -35.625 1 96.25 156 ALA B CA 1
ATOM 5334 C C . ALA B 1 156 ? 11.531 -33.469 -36.156 1 96.25 156 ALA B C 1
ATOM 5336 O O . ALA B 1 156 ? 11.312 -34.094 -37.219 1 96.25 156 ALA B O 1
ATOM 5337 N N . SER B 1 157 ? 12.586 -33.625 -35.469 1 95.38 157 SER B N 1
ATOM 5338 C CA . SER B 1 157 ? 13.617 -34.562 -35.906 1 95.38 157 SER B CA 1
ATOM 5339 C C . SER B 1 157 ? 13.133 -36 -35.781 1 95.38 157 SER B C 1
ATOM 5341 O O . SER B 1 157 ? 13.641 -36.875 -36.469 1 95.38 157 SER B O 1
ATOM 5343 N N . GLN B 1 158 ? 12.109 -36.156 -34.906 1 95 158 GLN B N 1
ATOM 5344 C CA . GLN B 1 158 ? 11.523 -37.5 -34.75 1 95 158 GLN B CA 1
ATOM 5345 C C . GLN B 1 158 ? 10.281 -37.625 -35.625 1 95 158 GLN B C 1
ATOM 5347 O O . GLN B 1 158 ? 10.133 -38.656 -36.344 1 95 158 GLN B O 1
ATOM 5352 N N . SER B 1 159 ? 9.445 -36.688 -35.594 1 96.06 159 SER B N 1
ATOM 5353 C CA . SER B 1 159 ? 8.211 -36.656 -36.375 1 96.06 159 SER B CA 1
ATOM 5354 C C . SER B 1 159 ? 7.797 -35.219 -36.688 1 96.06 159 SER B C 1
ATOM 5356 O O . SER B 1 159 ? 7.531 -34.438 -35.812 1 96.06 159 SER B O 1
ATOM 5358 N N . TRP B 1 160 ? 7.664 -34.969 -37.969 1 94.94 160 TRP B N 1
ATOM 5359 C CA . TRP B 1 160 ? 7.262 -33.594 -38.375 1 94.94 160 TRP B CA 1
ATOM 5360 C C . TRP B 1 160 ? 5.773 -33.375 -38.094 1 94.94 160 TRP B C 1
ATOM 5362 O O . TRP B 1 160 ? 5.324 -32.25 -37.938 1 94.94 160 TRP B O 1
ATOM 5372 N N . VAL B 1 161 ? 5 -34.438 -38.031 1 95.31 161 VAL B N 1
ATOM 5373 C CA . VAL B 1 161 ? 3.574 -34.312 -37.75 1 95.31 161 VAL B CA 1
ATOM 5374 C C . VAL B 1 161 ? 3.371 -33.875 -36.281 1 95.31 161 VAL B C 1
ATOM 5376 O O . VAL B 1 161 ? 2.533 -33 -36 1 95.31 161 VAL B O 1
ATOM 5379 N N . VAL B 1 162 ? 4.133 -34.5 -35.406 1 94.38 162 VAL B N 1
ATOM 5380 C CA . VAL B 1 162 ? 4.035 -34.125 -34 1 94.38 162 VAL B CA 1
ATOM 5381 C C . VAL B 1 162 ? 4.414 -32.625 -33.844 1 94.38 162 VAL B C 1
ATOM 5383 O O . VAL B 1 162 ? 3.752 -31.891 -33.125 1 94.38 162 VAL B O 1
ATOM 5386 N N . ALA B 1 163 ? 5.477 -32.25 -34.531 1 95.56 163 ALA B N 1
ATOM 5387 C CA . ALA B 1 163 ? 5.895 -30.859 -34.469 1 95.56 163 ALA B CA 1
ATOM 5388 C C . ALA B 1 163 ? 4.785 -29.938 -34.969 1 95.56 163 ALA B C 1
ATOM 5390 O O . ALA B 1 163 ? 4.539 -28.875 -34.406 1 95.56 163 ALA B O 1
ATOM 5391 N N . LEU B 1 164 ? 4.145 -30.328 -35.969 1 93.94 164 LEU B N 1
ATOM 5392 C CA . LEU B 1 164 ? 3.064 -29.531 -36.562 1 93.94 164 LEU B CA 1
ATOM 5393 C C . LEU B 1 164 ? 1.886 -29.422 -35.594 1 93.94 164 LEU B C 1
ATOM 5395 O O . LEU B 1 164 ? 1.273 -28.375 -35.469 1 93.94 164 LEU B O 1
ATOM 5399 N N . ILE B 1 165 ? 1.578 -30.453 -34.938 1 91.06 165 ILE B N 1
ATOM 5400 C CA . ILE B 1 165 ? 0.497 -30.453 -33.969 1 91.06 165 ILE B CA 1
ATOM 5401 C C . ILE B 1 165 ? 0.795 -29.453 -32.844 1 91.06 165 ILE B C 1
ATOM 5403 O O . ILE B 1 165 ? -0.064 -28.641 -32.5 1 91.06 165 ILE B O 1
ATOM 5407 N N . LEU B 1 166 ? 2.006 -29.516 -32.406 1 91.5 166 LEU B N 1
ATOM 5408 C CA . LEU B 1 166 ? 2.396 -28.625 -31.297 1 91.5 166 LEU B CA 1
ATOM 5409 C C . LEU B 1 166 ? 2.41 -27.172 -31.75 1 91.5 166 LEU B C 1
ATOM 5411 O O . LEU B 1 166 ? 1.892 -26.297 -31.062 1 91.5 166 LEU B O 1
ATOM 5415 N N . VAL B 1 167 ? 2.908 -26.891 -32.906 1 90 167 VAL B N 1
ATOM 5416 C CA . VAL B 1 167 ? 3.043 -25.531 -33.438 1 90 167 VAL B CA 1
ATOM 5417 C C . VAL B 1 167 ? 1.663 -24.969 -33.75 1 90 167 VAL B C 1
ATOM 5419 O O . VAL B 1 167 ? 1.413 -23.781 -33.531 1 90 167 VAL B O 1
ATOM 5422 N N . VAL B 1 168 ? 0.798 -25.719 -34.188 1 86.44 168 VAL B N 1
ATOM 5423 C CA . VAL B 1 168 ? -0.548 -25.25 -34.5 1 86.44 168 VAL B CA 1
ATOM 5424 C C . VAL B 1 168 ? -1.319 -24.953 -33.219 1 86.44 168 VAL B C 1
ATOM 5426 O O . VAL B 1 168 ? -2.08 -24 -33.156 1 86.44 168 VAL B O 1
ATOM 5429 N N . ALA B 1 169 ? -1.081 -25.688 -32.219 1 83.06 169 ALA B N 1
ATOM 5430 C CA . ALA B 1 169 ? -1.755 -25.5 -30.953 1 83.06 169 ALA B CA 1
ATOM 5431 C C . ALA B 1 169 ? -1.205 -24.266 -30.219 1 83.06 169 ALA B C 1
ATOM 5433 O O . ALA B 1 169 ? -1.924 -23.609 -29.469 1 83.06 169 ALA B O 1
ATOM 5434 N N . ALA B 1 170 ? 0.01 -23.891 -30.5 1 80.31 170 ALA B N 1
ATOM 5435 C CA . ALA B 1 170 ? 0.737 -22.859 -29.766 1 80.31 170 ALA B CA 1
ATOM 5436 C C . ALA B 1 170 ? 0.262 -21.469 -30.172 1 80.31 170 ALA B C 1
ATOM 5438 O O . ALA B 1 170 ? -0.009 -20.625 -29.312 1 80.31 170 ALA B O 1
ATOM 5439 N N . PRO B 1 171 ? 0.247 -21.156 -31.453 1 66.88 171 PRO B N 1
ATOM 5440 C CA . PRO B 1 171 ? -0.073 -19.781 -31.844 1 66.88 171 PRO B CA 1
ATOM 5441 C C . PRO B 1 171 ? -1.43 -19.328 -31.328 1 66.88 171 PRO B C 1
ATOM 5443 O O . PRO B 1 171 ? -1.636 -18.125 -31.109 1 66.88 171 PRO B O 1
ATOM 5446 N N . LEU B 1 172 ? -2.252 -20.078 -31.094 1 66.38 172 LEU B N 1
ATOM 5447 C CA . LEU B 1 172 ? -3.572 -19.672 -30.609 1 66.38 172 LEU B CA 1
ATOM 5448 C C . LEU B 1 172 ? -3.502 -19.156 -29.188 1 66.38 172 LEU B C 1
ATOM 5450 O O . LEU B 1 172 ? -4.297 -18.297 -28.797 1 66.38 172 LEU B O 1
ATOM 5454 N N . ILE B 1 173 ? -2.275 -19.438 -28.672 1 67.38 173 ILE B N 1
ATOM 5455 C CA . ILE B 1 173 ? -2.17 -19.109 -27.266 1 67.38 173 ILE B CA 1
ATOM 5456 C C . ILE B 1 173 ? -1.674 -17.672 -27.109 1 67.38 173 ILE B C 1
ATOM 5458 O O . ILE B 1 173 ? -2.309 -16.859 -26.422 1 67.38 173 ILE B O 1
ATOM 5462 N N . PRO B 1 174 ? -0.667 -17.328 -27.891 1 62.34 174 PRO B N 1
ATOM 5463 C CA . PRO B 1 174 ? -0.209 -15.938 -27.734 1 62.34 174 PRO B CA 1
ATOM 5464 C C . PRO B 1 174 ? -1.259 -14.922 -28.172 1 62.34 174 PRO B C 1
ATOM 5466 O O . PRO B 1 174 ? -1.372 -13.852 -27.562 1 62.34 174 PRO B O 1
ATOM 5469 N N . LEU B 1 175 ? -1.845 -15.312 -29.312 1 64.12 175 LEU B N 1
ATOM 5470 C CA . LEU B 1 175 ? -2.871 -14.391 -29.797 1 64.12 175 LEU B CA 1
ATOM 5471 C C . LEU B 1 175 ? -3.961 -14.203 -28.75 1 64.12 175 LEU B C 1
ATOM 5473 O O . LEU B 1 175 ? -4.367 -13.07 -28.469 1 64.12 175 LEU B O 1
ATOM 5477 N N . PHE B 1 176 ? -4.316 -15.25 -28.172 1 66.88 176 PHE B N 1
ATOM 5478 C CA . PHE B 1 176 ? -5.344 -15.188 -27.141 1 66.88 176 PHE B CA 1
ATOM 5479 C C . PHE B 1 176 ? -4.824 -14.461 -25.906 1 66.88 176 PHE B C 1
ATOM 5481 O O . PHE B 1 176 ? -5.531 -13.633 -25.328 1 66.88 176 PHE B O 1
ATOM 5488 N N . MET B 1 177 ? -3.621 -14.656 -25.703 1 66.56 177 MET B N 1
ATOM 5489 C CA . MET B 1 177 ? -3.018 -14.055 -24.516 1 66.56 177 MET B CA 1
ATOM 5490 C C . MET B 1 177 ? -2.828 -12.555 -24.719 1 66.56 177 MET B C 1
ATOM 5492 O O . MET B 1 177 ? -2.982 -11.773 -23.766 1 66.56 177 MET B O 1
ATOM 5496 N N . ALA B 1 178 ? -2.555 -12.312 -25.969 1 68.44 178 ALA B N 1
ATOM 5497 C CA . ALA B 1 178 ? -2.391 -10.883 -26.234 1 68.44 178 ALA B CA 1
ATOM 5498 C C . ALA B 1 178 ? -3.701 -10.133 -26.016 1 68.44 178 ALA B C 1
ATOM 5500 O O . ALA B 1 178 ? -3.713 -9.047 -25.422 1 68.44 178 ALA B O 1
ATOM 5501 N N . ILE B 1 179 ? -4.73 -10.711 -26.5 1 67.69 179 ILE B N 1
ATOM 5502 C CA . ILE B 1 179 ? -6.035 -10.07 -26.406 1 67.69 179 ILE B CA 1
ATOM 5503 C C . ILE B 1 179 ? -6.469 -10.016 -24.938 1 67.69 179 ILE B C 1
ATOM 5505 O O . ILE B 1 179 ? -6.902 -8.969 -24.453 1 67.69 179 ILE B O 1
ATOM 5509 N N . VAL B 1 180 ? -6.172 -11.023 -24.266 1 69.88 180 VAL B N 1
ATOM 5510 C CA . VAL B 1 180 ? -6.547 -11.117 -22.859 1 69.88 180 VAL B CA 1
ATOM 5511 C C . VAL B 1 180 ? -5.633 -10.227 -22.031 1 69.88 180 VAL B C 1
ATOM 5513 O O . VAL B 1 180 ? -6.082 -9.586 -21.078 1 69.88 180 VAL B O 1
ATOM 5516 N N . GLY B 1 181 ? -4.449 -10.125 -22.562 1 67.25 181 GLY B N 1
ATOM 5517 C CA . GLY B 1 181 ? -3.477 -9.312 -21.844 1 67.25 181 GLY B CA 1
ATOM 5518 C C . GLY B 1 181 ? -3.83 -7.84 -21.828 1 67.25 181 GLY B C 1
ATOM 5519 O O . GLY B 1 181 ? -3.732 -7.184 -20.781 1 67.25 181 GLY B O 1
ATOM 5520 N N . TRP B 1 182 ? -4.277 -7.453 -23.016 1 71.88 182 TRP B N 1
ATOM 5521 C CA . TRP B 1 182 ? -4.648 -6.043 -23.078 1 71.88 182 TRP B CA 1
ATOM 5522 C C . TRP B 1 182 ? -5.891 -5.766 -22.234 1 71.88 182 TRP B C 1
ATOM 5524 O O . TRP B 1 182 ? -5.973 -4.738 -21.562 1 71.88 182 TRP B O 1
ATOM 5534 N N . ARG B 1 183 ? -6.828 -6.617 -22.297 1 76.56 183 ARG B N 1
ATOM 5535 C CA . ARG B 1 183 ? -8.047 -6.438 -21.5 1 76.56 183 ARG B CA 1
ATOM 5536 C C . ARG B 1 183 ? -7.754 -6.562 -20.016 1 76.56 183 ARG B C 1
ATOM 5538 O O . ARG B 1 183 ? -8.336 -5.844 -19.203 1 76.56 183 ARG B O 1
ATOM 5545 N N . ALA B 1 184 ? -6.848 -7.375 -19.766 1 75.38 184 ALA B N 1
ATOM 5546 C CA . ALA B 1 184 ? -6.465 -7.566 -18.359 1 75.38 184 ALA B CA 1
ATOM 5547 C C . ALA B 1 184 ? -5.754 -6.328 -17.812 1 75.38 184 ALA B C 1
ATOM 5549 O O . ALA B 1 184 ? -5.977 -5.938 -16.672 1 75.38 184 ALA B O 1
ATOM 5550 N N . LYS B 1 185 ? -4.973 -5.758 -18.688 1 73.88 185 LYS B N 1
ATOM 5551 C CA . LYS B 1 185 ? -4.266 -4.551 -18.281 1 73.88 185 LYS B CA 1
ATOM 5552 C C . LYS B 1 185 ? -5.242 -3.42 -17.969 1 73.88 185 LYS B C 1
ATOM 5554 O O . LYS B 1 185 ? -5.129 -2.76 -16.938 1 73.88 185 LYS B O 1
ATOM 5559 N N . ALA B 1 186 ? -6.125 -3.242 -18.891 1 80.38 186 ALA B N 1
ATOM 5560 C CA . ALA B 1 186 ? -7.109 -2.182 -18.703 1 80.38 186 ALA B CA 1
ATOM 5561 C C . ALA B 1 186 ? -7.945 -2.422 -17.453 1 80.38 186 ALA B C 1
ATOM 5563 O O . ALA B 1 186 ? -8.195 -1.494 -16.688 1 80.38 186 ALA B O 1
ATOM 5564 N N . ALA B 1 187 ? -8.375 -3.633 -17.25 1 82.62 187 ALA B N 1
ATOM 5565 C CA . ALA B 1 187 ? -9.188 -3.98 -16.094 1 82.62 187 ALA B CA 1
ATOM 5566 C C . ALA B 1 187 ? -8.398 -3.814 -14.797 1 82.62 187 ALA B C 1
ATOM 5568 O O . ALA B 1 187 ? -8.93 -3.334 -13.797 1 82.62 187 ALA B O 1
ATOM 5569 N N . SER B 1 188 ? -7.188 -4.148 -14.828 1 78.69 188 SER B N 1
ATOM 5570 C CA . SER B 1 188 ? -6.324 -4.02 -13.664 1 78.69 188 SER B CA 1
ATOM 5571 C C . SER B 1 188 ? -6.098 -2.557 -13.297 1 78.69 188 SER B C 1
ATOM 5573 O O . SER B 1 188 ? -6.121 -2.191 -12.125 1 78.69 188 SER B O 1
ATOM 5575 N N . GLN B 1 189 ? -5.887 -1.762 -14.359 1 77.12 189 GLN B N 1
ATOM 5576 C CA . GLN B 1 189 ? -5.711 -0.333 -14.117 1 77.12 189 GLN B CA 1
ATOM 5577 C C . GLN B 1 189 ? -6.957 0.277 -13.484 1 77.12 189 GLN B C 1
ATOM 5579 O O . GLN B 1 189 ? -6.855 1.087 -12.562 1 77.12 189 GLN B O 1
ATOM 5584 N N . ALA B 1 190 ? -8.047 -0.139 -13.977 1 83.5 190 ALA B N 1
ATOM 5585 C CA . ALA B 1 190 ? -9.297 0.352 -13.406 1 83.5 190 ALA B CA 1
ATOM 5586 C C . ALA B 1 190 ? -9.445 -0.074 -11.953 1 83.5 190 ALA B C 1
ATOM 5588 O O . ALA B 1 190 ? -9.914 0.701 -11.117 1 83.5 190 ALA B O 1
ATOM 5589 N N . GLN B 1 191 ? -9.047 -1.271 -11.664 1 84.5 191 GLN B N 1
ATOM 5590 C CA . GLN B 1 191 ? -9.102 -1.787 -10.297 1 84.5 191 GLN B CA 1
ATOM 5591 C C . GLN B 1 191 ? -8.164 -1.003 -9.383 1 84.5 191 GLN B C 1
ATOM 5593 O O . GLN B 1 191 ? -8.523 -0.691 -8.242 1 84.5 191 GLN B O 1
ATOM 5598 N N . MET B 1 192 ? -7.066 -0.608 -9.852 1 76.06 192 MET B N 1
ATOM 5599 C CA . MET B 1 192 ? -6.09 0.128 -9.055 1 76.06 192 MET B CA 1
ATOM 5600 C C . MET B 1 192 ? -6.578 1.545 -8.773 1 76.06 192 MET B C 1
ATOM 5602 O O . MET B 1 192 ? -6.359 2.074 -7.68 1 76.06 192 MET B O 1
ATOM 5606 N N . VAL B 1 193 ? -7.121 2.104 -9.75 1 78.06 193 VAL B N 1
ATOM 5607 C CA . VAL B 1 193 ? -7.688 3.436 -9.57 1 78.06 193 VAL B CA 1
ATOM 5608 C C . VAL B 1 193 ? -8.766 3.395 -8.492 1 78.06 193 VAL B C 1
ATOM 5610 O O . VAL B 1 193 ? -8.828 4.277 -7.633 1 78.06 193 VAL B O 1
ATOM 5613 N N . GLU B 1 194 ? -9.562 2.328 -8.586 1 84.56 194 GLU B N 1
ATOM 5614 C CA . GLU B 1 194 ? -10.609 2.18 -7.586 1 84.56 194 GLU B CA 1
ATOM 5615 C C . GLU B 1 194 ? -10.016 1.983 -6.191 1 84.56 194 GLU B C 1
ATOM 5617 O O . GLU B 1 194 ? -10.523 2.539 -5.215 1 84.56 194 GLU B O 1
ATOM 5622 N N . LEU B 1 195 ? -8.977 1.229 -6.074 1 81.69 195 LEU B N 1
ATOM 5623 C CA . LEU B 1 195 ? -8.305 0.989 -4.801 1 81.69 195 LEU B CA 1
ATOM 5624 C C . LEU B 1 195 ? -7.66 2.266 -4.277 1 81.69 195 LEU B C 1
ATOM 5626 O O . LEU B 1 195 ? -7.777 2.588 -3.092 1 81.69 195 LEU B O 1
ATOM 5630 N N . GLY B 1 196 ? -7.012 2.982 -5.152 1 75.69 196 GLY B N 1
ATOM 5631 C CA . GLY B 1 196 ? -6.434 4.27 -4.793 1 75.69 196 GLY B CA 1
ATOM 5632 C C . GLY B 1 196 ? -7.469 5.277 -4.328 1 75.69 196 GLY B C 1
ATOM 5633 O O . GLY B 1 196 ? -7.254 5.984 -3.344 1 75.69 196 GLY B O 1
ATOM 5634 N N . GLY B 1 197 ? -8.531 5.316 -5.074 1 80.69 197 GLY B N 1
ATOM 5635 C CA . GLY B 1 197 ? -9.633 6.176 -4.672 1 80.69 197 GLY B CA 1
ATOM 5636 C C . GLY B 1 197 ? -10.188 5.84 -3.297 1 80.69 197 GLY B C 1
ATOM 5637 O O . GLY B 1 197 ? -10.484 6.734 -2.504 1 80.69 197 GLY B O 1
ATOM 5638 N N . MET B 1 198 ? -10.312 4.57 -3.053 1 85.25 198 MET B N 1
ATOM 5639 C CA . MET B 1 198 ? -10.789 4.152 -1.738 1 85.25 198 MET B CA 1
ATOM 5640 C C . MET B 1 198 ? -9.805 4.559 -0.646 1 85.25 198 MET B C 1
ATOM 5642 O O . MET B 1 198 ? -10.219 5.016 0.424 1 85.25 198 MET B O 1
ATOM 5646 N N . ASN B 1 199 ? -8.547 4.387 -0.893 1 78.88 199 ASN B N 1
ATOM 5647 C CA . ASN B 1 199 ? -7.52 4.797 0.058 1 78.88 199 ASN B CA 1
ATOM 5648 C C . ASN B 1 199 ? -7.59 6.293 0.345 1 78.88 199 ASN B C 1
ATOM 5650 O O . ASN B 1 199 ? -7.523 6.711 1.503 1 78.88 199 ASN B O 1
ATOM 5654 N N . ALA B 1 200 ? -7.68 7.043 -0.704 1 76.56 200 ALA B N 1
ATOM 5655 C CA . ALA B 1 200 ? -7.789 8.492 -0.56 1 76.56 200 ALA B CA 1
ATOM 5656 C C . ALA B 1 200 ? -9.039 8.875 0.221 1 76.56 200 ALA B C 1
ATOM 5658 O O . ALA B 1 200 ? -9 9.75 1.085 1 76.56 200 ALA B O 1
ATOM 5659 N N . PHE B 1 201 ? -10.109 8.211 -0.113 1 85.44 201 PHE B N 1
ATOM 5660 C CA . PHE B 1 201 ? -11.367 8.438 0.583 1 85.44 201 PHE B CA 1
ATOM 5661 C C . PHE B 1 201 ? -11.227 8.141 2.072 1 85.44 201 PHE B C 1
ATOM 5663 O O . PHE B 1 201 ? -11.625 8.953 2.91 1 85.44 201 PHE B O 1
ATOM 5670 N N . LEU B 1 202 ? -10.695 7.039 2.324 1 85.88 202 LEU B N 1
ATOM 5671 C CA . LEU B 1 202 ? -10.531 6.633 3.717 1 85.88 202 LEU B CA 1
ATOM 5672 C C . LEU B 1 202 ? -9.602 7.586 4.461 1 85.88 202 LEU B C 1
ATOM 5674 O O . LEU B 1 202 ? -9.891 7.984 5.59 1 85.88 202 LEU B O 1
ATOM 5678 N N . LEU B 1 203 ? -8.508 7.926 3.838 1 77.19 203 LEU B N 1
ATOM 5679 C CA . LEU B 1 203 ? -7.57 8.867 4.445 1 77.19 203 LEU B CA 1
ATOM 5680 C C . LEU B 1 203 ? -8.258 10.188 4.77 1 77.19 203 LEU B C 1
ATOM 5682 O O . LEU B 1 203 ? -8.133 10.703 5.883 1 77.19 203 LEU B O 1
ATOM 5686 N N . ASP B 1 204 ? -8.93 10.656 3.85 1 81.81 204 ASP B N 1
ATOM 5687 C CA . ASP B 1 204 ? -9.656 11.914 3.994 1 81.81 204 ASP B CA 1
ATOM 5688 C C . ASP B 1 204 ? -10.664 11.844 5.137 1 81.81 204 ASP B C 1
ATOM 5690 O O . ASP B 1 204 ? -10.742 12.75 5.969 1 81.81 204 ASP B O 1
ATOM 5694 N N . ARG B 1 205 ? -11.422 10.766 5.176 1 85.81 205 ARG B N 1
ATOM 5695 C CA . ARG B 1 205 ? -12.477 10.617 6.168 1 85.81 205 ARG B CA 1
ATOM 5696 C C . ARG B 1 205 ? -11.898 10.367 7.559 1 85.81 205 ARG B C 1
ATOM 5698 O O . ARG B 1 205 ? -12.422 10.875 8.555 1 85.81 205 ARG B O 1
ATOM 5705 N N . LEU B 1 206 ? -10.852 9.711 7.602 1 81.06 206 LEU B N 1
ATOM 5706 C CA . LEU B 1 206 ? -10.258 9.406 8.898 1 81.06 206 LEU B CA 1
ATOM 5707 C C . LEU B 1 206 ? -9.562 10.633 9.477 1 81.06 206 LEU B C 1
ATOM 5709 O O . LEU B 1 206 ? -9.562 10.836 10.688 1 81.06 206 LEU B O 1
ATOM 5713 N N . ARG B 1 207 ? -8.969 11.438 8.641 1 76 207 ARG B N 1
ATOM 5714 C CA . ARG B 1 207 ? -8.391 12.695 9.094 1 76 207 ARG B CA 1
ATOM 5715 C C . ARG B 1 207 ? -9.461 13.625 9.656 1 76 207 ARG B C 1
ATOM 5717 O O . ARG B 1 207 ? -9.188 14.422 10.555 1 76 207 ARG B O 1
ATOM 5724 N N . GLY B 1 208 ? -10.625 13.523 9.094 1 81 208 GLY B N 1
ATOM 5725 C CA . GLY B 1 208 ? -11.734 14.359 9.539 1 81 208 GLY B CA 1
ATOM 5726 C C . GLY B 1 208 ? -12.727 13.617 10.414 1 81 208 GLY B C 1
ATOM 5727 O O . GLY B 1 208 ? -13.891 14.016 10.516 1 81 208 GLY B O 1
ATOM 5728 N N . LEU B 1 209 ? -12.258 12.594 11.039 1 80.38 209 LEU B N 1
ATOM 5729 C CA . LEU B 1 209 ? -13.172 11.719 11.773 1 80.38 209 LEU B CA 1
ATOM 5730 C C . LEU B 1 209 ? -13.867 12.484 12.898 1 80.38 209 LEU B C 1
ATOM 5732 O O . LEU B 1 209 ? -15.039 12.242 13.188 1 80.38 209 LEU B O 1
ATOM 5736 N N . SER B 1 210 ? -13.133 13.422 13.547 1 77.06 210 SER B N 1
ATOM 5737 C CA . SER B 1 210 ? -13.742 14.211 14.617 1 77.06 210 SER B CA 1
ATOM 5738 C C . SER B 1 210 ? -14.906 15.039 14.086 1 77.06 210 SER B C 1
ATOM 5740 O O . SER B 1 210 ? -15.953 15.133 14.734 1 77.06 210 SER B O 1
ATOM 5742 N N . THR B 1 211 ? -14.695 15.594 12.945 1 80.12 211 THR B N 1
ATOM 5743 C CA . THR B 1 211 ? -15.742 16.391 12.312 1 80.12 211 THR B CA 1
ATOM 5744 C C . THR B 1 211 ? -16.938 15.516 11.938 1 80.12 211 THR B C 1
ATOM 5746 O O . THR B 1 211 ? -18.078 15.891 12.18 1 80.12 211 THR B O 1
ATOM 5749 N N . LEU B 1 212 ? -16.688 14.359 11.438 1 83.25 212 LEU B N 1
ATOM 5750 C CA . LEU B 1 212 ? -17.75 13.445 11.023 1 83.25 212 LEU B CA 1
ATOM 5751 C C . LEU B 1 212 ? -18.578 12.984 12.219 1 83.25 212 LEU B C 1
ATOM 5753 O O . LEU B 1 212 ? -19.797 12.883 12.125 1 83.25 212 LEU B O 1
ATOM 5757 N N . ARG B 1 213 ? -17.938 12.758 13.211 1 78.5 213 ARG B N 1
ATOM 5758 C CA . ARG B 1 213 ? -18.625 12.32 14.422 1 78.5 213 ARG B CA 1
ATOM 5759 C C . ARG B 1 213 ? -19.484 13.438 15 1 78.5 213 ARG B C 1
ATOM 5761 O O . ARG B 1 213 ? -20.625 13.203 15.406 1 78.5 213 ARG B O 1
ATOM 5768 N N . ALA B 1 214 ? -18.844 14.578 15.07 1 75.69 214 ALA B N 1
ATOM 5769 C CA . ALA B 1 214 ? -19.547 15.727 15.625 1 75.69 214 ALA B CA 1
ATOM 5770 C C . ALA B 1 214 ? -20.812 16.031 14.828 1 75.69 214 ALA B C 1
ATOM 5772 O O . ALA B 1 214 ? -21.812 16.484 15.383 1 75.69 214 ALA B O 1
ATOM 5773 N N . LEU B 1 215 ? -20.75 15.672 13.547 1 78.81 215 LEU B N 1
ATOM 5774 C CA . LEU B 1 215 ? -21.875 16.016 12.68 1 78.81 215 LEU B CA 1
ATOM 5775 C C . LEU B 1 215 ? -22.75 14.789 12.438 1 78.81 215 LEU B C 1
ATOM 5777 O O . LEU B 1 215 ? -23.719 14.867 11.68 1 78.81 215 LEU B O 1
ATOM 5781 N N . GLY B 1 216 ? -22.469 13.633 12.984 1 78.31 216 GLY B N 1
ATOM 5782 C CA . GLY B 1 216 ? -23.266 12.422 12.828 1 78.31 216 GLY B CA 1
ATOM 5783 C C . GLY B 1 216 ? -23.219 11.859 11.43 1 78.31 216 GLY B C 1
ATOM 5784 O O . GLY B 1 216 ? -24.234 11.367 10.914 1 78.31 216 GLY B O 1
ATOM 5785 N N . ALA B 1 217 ? -22.156 12.031 10.805 1 83.06 217 ALA B N 1
ATOM 5786 C CA . ALA B 1 217 ? -22.047 11.617 9.406 1 83.06 217 ALA B CA 1
ATOM 5787 C C . ALA B 1 217 ? -21.25 10.32 9.281 1 83.06 217 ALA B C 1
ATOM 5789 O O . ALA B 1 217 ? -20.828 9.953 8.188 1 83.06 217 ALA B O 1
ATOM 5790 N N . VAL B 1 218 ? -21.078 9.609 10.328 1 84.06 218 VAL B N 1
ATOM 5791 C CA . VAL B 1 218 ? -20.266 8.406 10.312 1 84.06 218 VAL B CA 1
ATOM 5792 C C . VAL B 1 218 ? -20.969 7.312 9.508 1 84.06 218 VAL B C 1
ATOM 5794 O O . VAL B 1 218 ? -20.344 6.625 8.703 1 84.06 218 VAL B O 1
ATOM 5797 N N . ASP B 1 219 ? -22.281 7.125 9.688 1 83.81 219 ASP B N 1
ATOM 5798 C CA . ASP B 1 219 ? -23.016 6.082 8.984 1 83.81 219 ASP B CA 1
ATOM 5799 C C . ASP B 1 219 ? -23.047 6.355 7.477 1 83.81 219 ASP B C 1
ATOM 5801 O O . ASP B 1 219 ? -22.969 5.426 6.672 1 83.81 219 ASP B O 1
ATOM 5805 N N . ALA B 1 220 ? -23.234 7.594 7.195 1 87.5 220 ALA B N 1
ATOM 5806 C CA . ALA B 1 220 ? -23.203 7.941 5.777 1 87.5 220 ALA B CA 1
ATOM 5807 C C . ALA B 1 220 ? -21.828 7.629 5.176 1 87.5 220 ALA B C 1
ATOM 5809 O O . ALA B 1 220 ? -21.734 7.195 4.023 1 87.5 220 ALA B O 1
ATOM 5810 N N . THR B 1 221 ? -20.844 7.891 5.941 1 88.38 221 THR B N 1
ATOM 5811 C CA . THR B 1 221 ? -19.484 7.59 5.492 1 88.38 221 THR B CA 1
ATOM 5812 C C . THR B 1 221 ? -19.281 6.086 5.332 1 88.38 221 THR B C 1
ATOM 5814 O O . THR B 1 221 ? -18.688 5.633 4.355 1 88.38 221 THR B O 1
ATOM 5817 N N . ALA B 1 222 ? -19.859 5.332 6.223 1 88.38 222 ALA B N 1
ATOM 5818 C CA . ALA B 1 222 ? -19.781 3.877 6.141 1 88.38 222 ALA B CA 1
ATOM 5819 C C . ALA B 1 222 ? -20.5 3.357 4.898 1 88.38 222 ALA B C 1
ATOM 5821 O O . ALA B 1 222 ? -20.016 2.432 4.238 1 88.38 222 ALA B O 1
ATOM 5822 N N . GLN B 1 223 ? -21.609 3.922 4.59 1 88.5 223 GLN B N 1
ATOM 5823 C CA . GLN B 1 223 ? -22.359 3.51 3.41 1 88.5 223 GLN B CA 1
ATOM 5824 C C . GLN B 1 223 ? -21.594 3.822 2.127 1 88.5 223 GLN B C 1
ATOM 5826 O O . GLN B 1 223 ? -21.609 3.031 1.182 1 88.5 223 GLN B O 1
ATOM 5831 N N . ARG B 1 224 ? -21.016 4.957 2.145 1 89.31 224 ARG B N 1
ATOM 5832 C CA . ARG B 1 224 ? -20.203 5.309 0.98 1 89.31 224 ARG B CA 1
ATOM 5833 C C . ARG B 1 224 ? -19 4.383 0.848 1 89.31 224 ARG B C 1
ATOM 5835 O O . ARG B 1 224 ? -18.594 4.031 -0.264 1 89.31 224 ARG B O 1
ATOM 5842 N N . LEU B 1 225 ? -18.438 4.012 1.956 1 89.88 225 LEU B N 1
ATOM 5843 C CA . LEU B 1 225 ? -17.344 3.053 1.939 1 89.88 225 LEU B CA 1
ATOM 5844 C C . LEU B 1 225 ? -17.797 1.713 1.372 1 89.88 225 LEU B C 1
ATOM 5846 O O . LEU B 1 225 ? -17.062 1.082 0.599 1 89.88 225 LEU B O 1
ATOM 5850 N N . ARG B 1 226 ? -19.031 1.308 1.747 1 90.06 226 ARG B N 1
ATOM 5851 C CA . ARG B 1 226 ? -19.594 0.075 1.207 1 90.06 226 ARG B CA 1
ATOM 5852 C C . ARG B 1 226 ? -19.734 0.157 -0.309 1 90.06 226 ARG B C 1
ATOM 5854 O O . ARG B 1 226 ? -19.469 -0.814 -1.018 1 90.06 226 ARG B O 1
ATOM 5861 N N . ALA B 1 227 ? -20.172 1.271 -0.719 1 91.75 227 ALA B N 1
ATOM 5862 C CA . ALA B 1 227 ? -20.312 1.465 -2.16 1 91.75 227 ALA B CA 1
ATOM 5863 C C . ALA B 1 227 ? -18.969 1.405 -2.855 1 91.75 227 ALA B C 1
ATOM 5865 O O . ALA B 1 227 ? -18.828 0.813 -3.93 1 91.75 227 ALA B O 1
ATOM 5866 N N . ASN B 1 228 ? -17.969 1.998 -2.238 1 90.38 228 ASN B N 1
ATOM 5867 C CA . ASN B 1 228 ? -16.609 1.938 -2.781 1 90.38 228 ASN B CA 1
ATOM 5868 C C . ASN B 1 228 ? -16.078 0.506 -2.812 1 90.38 228 ASN B C 1
ATOM 5870 O O . ASN B 1 228 ? -15.453 0.094 -3.789 1 90.38 228 ASN B O 1
ATOM 5874 N N . ALA B 1 229 ? -16.359 -0.205 -1.787 1 89.56 229 ALA B N 1
ATOM 5875 C CA . ALA B 1 229 ? -15.93 -1.599 -1.694 1 89.56 229 ALA B CA 1
ATOM 5876 C C . ALA B 1 229 ? -16.609 -2.453 -2.76 1 89.56 229 ALA B C 1
ATOM 5878 O O . ALA B 1 229 ? -15.992 -3.352 -3.334 1 89.56 229 ALA B O 1
ATOM 5879 N N . GLU B 1 230 ? -17.922 -2.164 -2.977 1 91.06 230 GLU B N 1
ATOM 5880 C CA . GLU B 1 230 ? -18.672 -2.895 -4.004 1 91.06 230 GLU B CA 1
ATOM 5881 C C . GLU B 1 230 ? -18.109 -2.6 -5.395 1 91.06 230 GLU B C 1
ATOM 5883 O O . GLU B 1 230 ? -18 -3.504 -6.223 1 91.06 230 GLU B O 1
ATOM 5888 N N . SER B 1 231 ? -17.844 -1.377 -5.613 1 92.12 231 SER B N 1
ATOM 5889 C CA . SER B 1 231 ? -17.234 -1.013 -6.887 1 92.12 231 SER B CA 1
ATOM 5890 C C . SER B 1 231 ? -15.875 -1.696 -7.066 1 92.12 231 SER B C 1
ATOM 5892 O O . SER B 1 231 ? -15.562 -2.191 -8.148 1 92.12 231 SER B O 1
ATOM 5894 N N . LEU B 1 232 ? -15.094 -1.742 -6.012 1 88.75 232 LEU B N 1
ATOM 5895 C CA . LEU B 1 232 ? -13.797 -2.42 -6.047 1 88.75 232 LEU B CA 1
ATOM 5896 C C . LEU B 1 232 ? -13.977 -3.91 -6.32 1 88.75 232 LEU B C 1
ATOM 5898 O O . LEU B 1 232 ? -13.234 -4.492 -7.117 1 88.75 232 LEU B O 1
ATOM 5902 N N . ARG B 1 233 ? -14.969 -4.48 -5.688 1 88.44 233 ARG B N 1
ATOM 5903 C CA . ARG B 1 233 ? -15.258 -5.895 -5.91 1 88.44 233 ARG B CA 1
ATOM 5904 C C . ARG B 1 233 ? -15.578 -6.164 -7.379 1 88.44 233 ARG B C 1
ATOM 5906 O O . ARG B 1 233 ? -15.055 -7.113 -7.965 1 88.44 233 ARG B O 1
ATOM 5913 N N . GLU B 1 234 ? -16.406 -5.383 -7.969 1 92.06 234 GLU B N 1
ATOM 5914 C CA . GLU B 1 234 ? -16.797 -5.562 -9.367 1 92.06 234 GLU B CA 1
ATOM 5915 C C . GLU B 1 234 ? -15.586 -5.461 -10.289 1 92.06 234 GLU B C 1
ATOM 5917 O O . GLU B 1 234 ? -15.422 -6.273 -11.203 1 92.06 234 GLU B O 1
ATOM 5922 N N . ARG B 1 235 ? -14.773 -4.465 -10.031 1 87.25 235 ARG B N 1
ATOM 5923 C CA . ARG B 1 235 ? -13.586 -4.293 -10.859 1 87.25 235 ARG B CA 1
ATOM 5924 C C . ARG B 1 235 ? -12.602 -5.438 -10.656 1 87.25 235 ARG B C 1
ATOM 5926 O O . ARG B 1 235 ? -11.969 -5.895 -11.609 1 87.25 235 ARG B O 1
ATOM 5933 N N . SER B 1 236 ? -12.5 -5.887 -9.438 1 85.94 236 SER B N 1
ATOM 5934 C CA . SER B 1 236 ? -11.617 -7.008 -9.125 1 85.94 236 SER B CA 1
ATOM 5935 C C . SER B 1 236 ? -12.094 -8.289 -9.797 1 85.94 236 SER B C 1
ATOM 5937 O O . SER B 1 236 ? -11.289 -9.055 -10.344 1 85.94 236 SER B O 1
ATOM 5939 N N . MET B 1 237 ? -13.406 -8.539 -9.758 1 86.56 237 MET B N 1
ATOM 5940 C CA . MET B 1 237 ? -13.977 -9.734 -10.367 1 86.56 237 MET B CA 1
ATOM 5941 C C . MET B 1 237 ? -13.805 -9.711 -11.883 1 86.56 237 MET B C 1
ATOM 5943 O O . MET B 1 237 ? -13.641 -10.758 -12.508 1 86.56 237 MET B O 1
ATOM 5947 N N . ARG B 1 238 ? -13.828 -8.609 -12.461 1 85.69 238 ARG B N 1
ATOM 5948 C CA . ARG B 1 238 ? -13.578 -8.492 -13.891 1 85.69 238 ARG B CA 1
ATOM 5949 C C . ARG B 1 238 ? -12.156 -8.914 -14.242 1 85.69 238 ARG B C 1
ATOM 5951 O O . ARG B 1 238 ? -11.938 -9.602 -15.242 1 85.69 238 ARG B O 1
ATOM 5958 N N . VAL B 1 239 ? -11.258 -8.508 -13.453 1 80.19 239 VAL B N 1
ATOM 5959 C CA . VAL B 1 239 ? -9.867 -8.906 -13.656 1 80.19 239 VAL B CA 1
ATOM 5960 C C . VAL B 1 239 ? -9.742 -10.422 -13.555 1 80.19 239 VAL B C 1
ATOM 5962 O O . VAL B 1 239 ? -9.109 -11.062 -14.391 1 80.19 239 VAL B O 1
ATOM 5965 N N . LEU B 1 240 ? -10.375 -11.016 -12.602 1 78.25 240 LEU B N 1
ATOM 5966 C CA . LEU B 1 240 ? -10.312 -12.453 -12.367 1 78.25 240 LEU B CA 1
ATOM 5967 C C . LEU B 1 240 ? -10.953 -13.219 -13.516 1 78.25 240 LEU B C 1
ATOM 5969 O O . LEU B 1 240 ? -10.445 -14.258 -13.938 1 78.25 240 LEU B O 1
ATOM 5973 N N . ARG B 1 241 ? -12.055 -12.688 -14.023 1 83.19 241 ARG B N 1
ATOM 5974 C CA . ARG B 1 241 ? -12.734 -13.336 -15.133 1 83.19 241 ARG B CA 1
ATOM 5975 C C . ARG B 1 241 ? -11.836 -13.406 -16.359 1 83.19 241 ARG B C 1
ATOM 5977 O O . ARG B 1 241 ? -11.797 -14.43 -17.047 1 83.19 241 ARG B O 1
ATOM 5984 N N . ILE B 1 242 ? -11.188 -12.375 -16.609 1 79.12 242 ILE B N 1
ATOM 5985 C CA . ILE B 1 242 ? -10.281 -12.336 -17.75 1 79.12 242 ILE B CA 1
ATOM 5986 C C . ILE B 1 242 ? -9.125 -13.312 -17.516 1 79.12 242 ILE B C 1
ATOM 5988 O O . ILE B 1 242 ? -8.742 -14.055 -18.438 1 79.12 242 ILE B O 1
ATOM 5992 N N . ALA B 1 243 ? -8.578 -13.328 -16.297 1 71.25 243 ALA B N 1
ATOM 5993 C CA . ALA B 1 243 ? -7.488 -14.234 -15.953 1 71.25 243 ALA B CA 1
ATOM 5994 C C . ALA B 1 243 ? -7.926 -15.688 -16.094 1 71.25 243 ALA B C 1
ATOM 5996 O O . ALA B 1 243 ? -7.184 -16.516 -16.625 1 71.25 243 ALA B O 1
ATOM 5997 N N . PHE B 1 244 ? -9.117 -15.977 -15.648 1 72.5 244 PHE B N 1
ATOM 5998 C CA . PHE B 1 244 ? -9.648 -17.328 -15.703 1 72.5 244 PHE B CA 1
ATOM 5999 C C . PHE B 1 244 ? -9.875 -17.766 -17.141 1 72.5 244 PHE B C 1
ATOM 6001 O O . PHE B 1 244 ? -9.57 -18.906 -17.516 1 72.5 244 PHE B O 1
ATOM 6008 N N . LEU B 1 245 ? -10.445 -16.922 -17.875 1 74.25 245 LEU B N 1
ATOM 6009 C CA . LEU B 1 245 ? -10.711 -17.25 -19.281 1 74.25 245 LEU B CA 1
ATOM 6010 C C . LEU B 1 245 ? -9.406 -17.5 -20.031 1 74.25 245 LEU B C 1
ATOM 6012 O O . LEU B 1 245 ? -9.312 -18.438 -20.828 1 74.25 245 LEU B O 1
ATOM 6016 N N . SER B 1 246 ? -8.469 -16.688 -19.734 1 73.31 246 SER B N 1
ATOM 6017 C CA . SER B 1 246 ? -7.164 -16.875 -20.359 1 73.31 246 SER B CA 1
ATOM 6018 C C . SER B 1 246 ? -6.535 -18.203 -19.953 1 73.31 246 SER B C 1
ATOM 6020 O O . SER B 1 246 ? -5.992 -18.922 -20.797 1 73.31 246 SER B O 1
ATOM 6022 N N . SER B 1 247 ? -6.613 -18.531 -18.719 1 71.19 247 SER B N 1
ATOM 6023 C CA . SER B 1 247 ? -6.066 -19.797 -18.219 1 71.19 247 SER B CA 1
ATOM 6024 C C . SER B 1 247 ? -6.828 -20.984 -18.781 1 71.19 247 SER B C 1
ATOM 6026 O O . SER B 1 247 ? -6.23 -22.016 -19.125 1 71.19 247 SER B O 1
ATOM 6028 N N . ALA B 1 248 ? -8.102 -20.844 -18.891 1 71.38 248 ALA B N 1
ATOM 6029 C CA . ALA B 1 248 ? -8.945 -21.922 -19.422 1 71.38 248 ALA B CA 1
ATOM 6030 C C . ALA B 1 248 ? -8.633 -22.203 -20.891 1 71.38 248 ALA B C 1
ATOM 6032 O O . ALA B 1 248 ? -8.539 -23.359 -21.297 1 71.38 248 ALA B O 1
ATOM 6033 N N . VAL B 1 249 ? -8.492 -21.172 -21.562 1 72.5 249 VAL B N 1
ATOM 6034 C CA . VAL B 1 249 ? -8.195 -21.312 -22.984 1 72.5 249 VAL B CA 1
ATOM 6035 C C . VAL B 1 249 ? -6.82 -21.953 -23.172 1 72.5 249 VAL B C 1
ATOM 6037 O O . VAL B 1 249 ? -6.645 -22.844 -24 1 72.5 249 VAL B O 1
ATOM 6040 N N . LEU B 1 250 ? -5.93 -21.5 -22.422 1 73.62 250 LEU B N 1
ATOM 6041 C CA . LEU B 1 250 ? -4.582 -22.062 -22.5 1 73.62 250 LEU B CA 1
ATOM 6042 C C . LEU B 1 250 ? -4.582 -23.531 -22.109 1 73.62 250 LEU B C 1
ATOM 6044 O O . LEU B 1 250 ? -3.939 -24.344 -22.781 1 73.62 250 LEU B O 1
ATOM 6048 N N . GLU B 1 251 ? -5.246 -23.812 -21.094 1 70.25 251 GLU B N 1
ATOM 6049 C CA . GLU B 1 251 ? -5.32 -25.203 -20.656 1 70.25 251 GLU B CA 1
ATOM 6050 C C . GLU B 1 251 ? -5.992 -26.078 -21.703 1 70.25 251 GLU B C 1
ATOM 6052 O O . GLU B 1 251 ? -5.562 -27.219 -21.938 1 70.25 251 GLU B O 1
ATOM 6057 N N . LEU B 1 252 ? -6.98 -25.578 -22.328 1 71.88 252 LEU B N 1
ATOM 6058 C CA . LEU B 1 252 ? -7.695 -26.328 -23.344 1 71.88 252 LEU B CA 1
ATOM 6059 C C . LEU B 1 252 ? -6.789 -26.625 -24.531 1 71.88 252 LEU B C 1
ATOM 6061 O O . LEU B 1 252 ? -6.695 -27.766 -24.984 1 71.88 252 LEU B O 1
ATOM 6065 N N . PHE B 1 253 ? -6.148 -25.641 -24.938 1 74.69 253 PHE B N 1
ATOM 6066 C CA . PHE B 1 253 ? -5.301 -25.828 -26.109 1 74.69 253 PHE B CA 1
ATOM 6067 C C . PHE B 1 253 ? -4.098 -26.703 -25.781 1 74.69 253 PHE B C 1
ATOM 6069 O O . PHE B 1 253 ? -3.66 -27.516 -26.609 1 74.69 253 PHE B O 1
ATOM 6076 N N . SER B 1 254 ? -3.574 -26.5 -24.656 1 78.06 254 SER B N 1
ATOM 6077 C CA . SER B 1 254 ? -2.451 -27.328 -24.234 1 78.06 254 SER B CA 1
ATOM 6078 C C . SER B 1 254 ? -2.861 -28.797 -24.094 1 78.06 254 SER B C 1
ATOM 6080 O O . SER B 1 254 ? -2.156 -29.688 -24.562 1 78.06 254 SER B O 1
ATOM 6082 N N . ALA B 1 255 ? -4 -29 -23.484 1 72.31 255 ALA B N 1
ATOM 6083 C CA . ALA B 1 255 ? -4.5 -30.359 -23.328 1 72.31 255 ALA B CA 1
ATOM 6084 C C . ALA B 1 255 ? -4.797 -31 -24.672 1 72.31 255 ALA B C 1
ATOM 6086 O O . ALA B 1 255 ? -4.465 -32.156 -24.891 1 72.31 255 ALA B O 1
ATOM 6087 N N . LEU B 1 256 ? -5.383 -30.203 -25.5 1 73.62 256 LEU B N 1
ATOM 6088 C CA . LEU B 1 256 ? -5.691 -30.703 -26.844 1 73.62 256 LEU B CA 1
ATOM 6089 C C . LEU B 1 256 ? -4.414 -31.031 -27.609 1 73.62 256 LEU B C 1
ATOM 6091 O O . LEU B 1 256 ? -4.348 -32.031 -28.312 1 73.62 256 LEU B O 1
ATOM 6095 N N . GLY B 1 257 ? -3.469 -30.188 -27.469 1 80.69 257 GLY B N 1
ATOM 6096 C CA . GLY B 1 257 ? -2.197 -30.422 -28.141 1 80.69 257 GLY B CA 1
ATOM 6097 C C . GLY B 1 257 ? -1.512 -31.703 -27.656 1 80.69 257 GLY B C 1
ATOM 6098 O O . GLY B 1 257 ? -1.1 -32.531 -28.484 1 80.69 257 GLY B O 1
ATOM 6099 N N . VAL B 1 258 ? -1.468 -31.875 -26.422 1 79.56 258 VAL B N 1
ATOM 6100 C CA . VAL B 1 258 ? -0.825 -33.062 -25.844 1 79.56 258 VAL B CA 1
ATOM 6101 C C . VAL B 1 258 ? -1.621 -34.312 -26.203 1 79.56 258 VAL B C 1
ATOM 6103 O O . VAL B 1 258 ? -1.042 -35.344 -26.547 1 79.56 258 VAL B O 1
ATOM 6106 N N . ALA B 1 259 ? -2.938 -34.188 -26.156 1 73.88 259 ALA B N 1
ATOM 6107 C CA . ALA B 1 259 ? -3.803 -35.312 -26.5 1 73.88 259 ALA B CA 1
ATOM 6108 C C . ALA B 1 259 ? -3.623 -35.719 -27.953 1 73.88 259 ALA B C 1
ATOM 6110 O O . ALA B 1 259 ? -3.553 -36.906 -28.266 1 73.88 259 ALA B O 1
ATOM 6111 N N . MET B 1 260 ? -3.576 -34.781 -28.75 1 80.94 260 MET B N 1
ATOM 6112 C CA . MET B 1 260 ? -3.42 -35.062 -30.188 1 80.94 260 MET B CA 1
ATOM 6113 C C . MET B 1 260 ? -2.078 -35.719 -30.469 1 80.94 260 MET B C 1
ATOM 6115 O O . MET B 1 260 ? -1.985 -36.594 -31.328 1 80.94 260 MET B O 1
ATOM 6119 N N . VAL B 1 261 ? -1.078 -35.344 -29.781 1 86.44 261 VAL B N 1
ATOM 6120 C CA . VAL B 1 261 ? 0.232 -35.969 -29.922 1 86.44 261 VAL B CA 1
ATOM 6121 C C . VAL B 1 261 ? 0.163 -37.438 -29.469 1 86.44 261 VAL B C 1
ATOM 6123 O O . VAL B 1 261 ? 0.672 -38.312 -30.141 1 86.44 261 VAL B O 1
ATOM 6126 N N . ALA B 1 262 ? -0.456 -37.625 -28.375 1 77.31 262 ALA B N 1
ATOM 6127 C CA . ALA B 1 262 ? -0.576 -39 -27.828 1 77.31 262 ALA B CA 1
ATOM 6128 C C . ALA B 1 262 ? -1.345 -39.906 -28.781 1 77.31 262 ALA B C 1
ATOM 6130 O O . ALA B 1 262 ? -0.945 -41.031 -29 1 77.31 262 ALA B O 1
ATOM 6131 N N . VAL B 1 263 ? -2.395 -39.375 -29.344 1 74.69 263 VAL B N 1
ATOM 6132 C CA . VAL B 1 263 ? -3.219 -40.125 -30.281 1 74.69 263 VAL B CA 1
ATOM 6133 C C . VAL B 1 263 ? -2.412 -40.469 -31.531 1 74.69 263 VAL B C 1
ATOM 6135 O O . VAL B 1 263 ? -2.396 -41.625 -31.984 1 74.69 263 VAL B O 1
ATOM 6138 N N . TYR B 1 264 ? -1.761 -39.531 -31.984 1 83.75 264 TYR B N 1
ATOM 6139 C CA . TYR B 1 264 ? -0.965 -39.75 -33.188 1 83.75 264 TYR B CA 1
ATOM 6140 C C . TYR B 1 264 ? 0.136 -40.781 -32.938 1 83.75 264 TYR B C 1
ATOM 6142 O O . TYR B 1 264 ? 0.304 -41.719 -33.719 1 83.75 264 TYR B O 1
ATOM 6150 N N . VAL B 1 265 ? 0.832 -40.594 -31.875 1 84.81 265 VAL B N 1
ATOM 6151 C CA . VAL B 1 265 ? 1.961 -41.438 -31.562 1 84.81 265 VAL B CA 1
ATOM 6152 C C . VAL B 1 265 ? 1.466 -42.875 -31.328 1 84.81 265 VAL B C 1
ATOM 6154 O O . VAL B 1 265 ? 2.084 -43.844 -31.781 1 84.81 265 VAL B O 1
ATOM 6157 N N . GLY B 1 266 ? 0.366 -43.031 -30.594 1 76.5 266 GLY B N 1
ATOM 6158 C CA . GLY B 1 266 ? -0.214 -44.344 -30.359 1 76.5 266 GLY B CA 1
ATOM 6159 C C . GLY B 1 266 ? -0.614 -45.062 -31.625 1 76.5 266 GLY B C 1
ATOM 6160 O O . GLY B 1 266 ? -0.229 -46.219 -31.844 1 76.5 266 GLY B O 1
ATOM 6161 N N . PHE B 1 267 ? -1.252 -44.344 -32.531 1 76.75 267 PHE B N 1
ATOM 6162 C CA . PHE B 1 267 ? -1.727 -44.969 -33.781 1 76.75 267 PHE B CA 1
ATOM 6163 C C . PHE B 1 267 ? -0.574 -45.188 -34.75 1 76.75 267 PHE B C 1
ATOM 6165 O O . PHE B 1 267 ? -0.616 -46.094 -35.562 1 76.75 267 PHE B O 1
ATOM 6172 N N . HIS B 1 268 ? 0.382 -44.375 -34.594 1 85 268 HIS B N 1
ATOM 6173 C CA . HIS B 1 268 ? 1.572 -44.594 -35.406 1 85 268 HIS B CA 1
ATOM 6174 C C . HIS B 1 268 ? 2.307 -45.875 -35 1 85 268 HIS B C 1
ATOM 6176 O O . HIS B 1 268 ? 2.748 -46.625 -35.844 1 85 268 HIS B O 1
ATOM 6182 N N . LEU B 1 269 ? 2.381 -46.094 -33.781 1 80.38 269 LEU B N 1
ATOM 6183 C CA . LEU B 1 269 ? 3.053 -47.281 -33.25 1 80.38 269 LEU B CA 1
ATOM 6184 C C . LEU B 1 269 ? 2.287 -48.531 -33.625 1 80.38 269 LEU B C 1
ATOM 6186 O O . LEU B 1 269 ? 2.889 -49.594 -33.844 1 80.38 269 LEU B O 1
ATOM 6190 N N . LEU B 1 270 ? 0.99 -48.375 -33.719 1 75.44 270 LEU B N 1
ATOM 6191 C CA . LEU B 1 270 ? 0.145 -49.5 -34.031 1 75.44 270 LEU B CA 1
ATOM 6192 C C . LEU B 1 270 ? 0.076 -49.719 -35.562 1 75.44 270 LEU B C 1
ATOM 6194 O O . LEU B 1 270 ? -0.503 -50.688 -36 1 75.44 270 LEU B O 1
ATOM 6198 N N . GLY B 1 271 ? 0.668 -48.844 -36.281 1 80.81 271 GLY B N 1
ATOM 6199 C CA . GLY B 1 271 ? 0.734 -49 -37.719 1 80.81 271 GLY B CA 1
ATOM 6200 C C . GLY B 1 271 ? -0.472 -48.438 -38.438 1 80.81 271 GLY B C 1
ATOM 6201 O O . GLY B 1 271 ? -0.566 -48.5 -39.688 1 80.81 271 GLY B O 1
ATOM 6202 N N . HIS B 1 272 ? -1.285 -47.812 -37.781 1 77.62 272 HIS B N 1
ATOM 6203 C CA . HIS B 1 272 ? -2.516 -47.281 -38.375 1 77.62 272 HIS B CA 1
ATOM 6204 C C . HIS B 1 272 ? -2.295 -45.938 -39 1 77.62 272 HIS B C 1
ATOM 6206 O O . HIS B 1 272 ? -3.045 -45.531 -39.906 1 77.62 272 HIS B O 1
ATOM 6212 N N . LEU B 1 273 ? -1.328 -45.219 -38.562 1 82.88 273 LEU B N 1
ATOM 6213 C CA . LEU B 1 273 ? -0.96 -43.938 -39.156 1 82.88 273 LEU B CA 1
ATOM 6214 C C . LEU B 1 273 ? 0.53 -43.875 -39.469 1 82.88 273 LEU B C 1
ATOM 6216 O O . LEU B 1 273 ? 1.303 -43.219 -38.75 1 82.88 273 LEU B O 1
ATOM 6220 N N . PRO B 1 274 ? 0.815 -44.625 -40.469 1 84.19 274 PRO B N 1
ATOM 6221 C CA . PRO B 1 274 ? 2.242 -44.781 -40.75 1 84.19 274 PRO B CA 1
ATOM 6222 C C . PRO B 1 274 ? 2.83 -43.562 -41.469 1 84.19 274 PRO B C 1
ATOM 6224 O O . PRO B 1 274 ? 3.455 -43.719 -42.531 1 84.19 274 PRO B O 1
ATOM 6227 N N . PHE B 1 275 ? 2.484 -42.344 -41.125 1 89.81 275 PHE B N 1
ATOM 6228 C CA . PHE B 1 275 ? 3.08 -41.156 -41.75 1 89.81 275 PHE B CA 1
ATOM 6229 C C . PHE B 1 275 ? 3.656 -40.219 -40.719 1 89.81 275 PHE B C 1
ATOM 6231 O O . PHE B 1 275 ? 3.352 -40.344 -39.531 1 89.81 275 PHE B O 1
ATOM 6238 N N . GLY B 1 276 ? 4.656 -39.344 -41.125 1 90.56 276 GLY B N 1
ATOM 6239 C CA . GLY B 1 276 ? 5.105 -38.25 -40.281 1 90.56 276 GLY B CA 1
ATOM 6240 C C . GLY B 1 276 ? 6.434 -38.531 -39.594 1 90.56 276 GLY B C 1
ATOM 6241 O O . GLY B 1 276 ? 6.949 -37.688 -38.875 1 90.56 276 GLY B O 1
ATOM 6242 N N . SER B 1 277 ? 6.973 -39.719 -39.75 1 92.38 277 SER B N 1
ATOM 6243 C CA . SER B 1 277 ? 8.211 -40.062 -39.062 1 92.38 277 SER B CA 1
ATOM 6244 C C . SER B 1 277 ? 9.328 -40.344 -40.062 1 92.38 277 SER B C 1
ATOM 6246 O O . SER B 1 277 ? 10.078 -41.312 -39.938 1 92.38 277 SER B O 1
ATOM 6248 N N . TRP B 1 278 ? 9.352 -39.594 -41.031 1 91.56 278 TRP B N 1
ATOM 6249 C CA . TRP B 1 278 ? 10.43 -39.594 -42 1 91.56 278 TRP B CA 1
ATOM 6250 C C . TRP B 1 278 ? 10.633 -41 -42.562 1 91.56 278 TRP B C 1
ATOM 6252 O O . TRP B 1 278 ? 11.766 -41.469 -42.688 1 91.56 278 TRP B O 1
ATOM 6262 N N . GLY B 1 279 ? 9.602 -41.812 -42.875 1 87.38 279 GLY B N 1
ATOM 6263 C CA . GLY B 1 279 ? 9.633 -43.094 -43.531 1 87.38 279 GLY B CA 1
ATOM 6264 C C . GLY B 1 279 ? 9.859 -44.25 -42.594 1 87.38 279 GLY B C 1
ATOM 6265 O O . GLY B 1 279 ? 9.875 -45.406 -43 1 87.38 279 GLY B O 1
ATOM 6266 N N . GLN B 1 280 ? 10.062 -43.938 -41.281 1 87.62 280 GLN B N 1
ATOM 6267 C CA . GLN B 1 280 ? 10.266 -45 -40.312 1 87.62 280 GLN B CA 1
ATOM 6268 C C . GLN B 1 280 ? 9.141 -45 -39.281 1 87.62 280 GLN B C 1
ATOM 6270 O O . GLN B 1 280 ? 8.398 -44 -39.156 1 87.62 280 GLN B O 1
ATOM 6275 N N . THR B 1 281 ? 8.969 -46.219 -38.781 1 89.75 281 THR B N 1
ATOM 6276 C CA . THR B 1 281 ? 8.039 -46.281 -37.656 1 89.75 281 THR B CA 1
ATOM 6277 C C . THR B 1 281 ? 8.727 -45.844 -36.375 1 89.75 281 THR B C 1
ATOM 6279 O O . THR B 1 281 ? 9.891 -46.156 -36.156 1 89.75 281 THR B O 1
ATOM 6282 N N . LEU B 1 282 ? 8.047 -45.094 -35.719 1 91 282 LEU B N 1
ATOM 6283 C CA . LEU B 1 282 ? 8.586 -44.625 -34.438 1 91 282 LEU B CA 1
ATOM 6284 C C . LEU B 1 282 ? 8.875 -45.812 -33.5 1 91 282 LEU B C 1
ATOM 6286 O O . LEU B 1 282 ? 8.07 -46.719 -33.406 1 91 282 LEU B O 1
ATOM 6290 N N . SER B 1 283 ? 10.109 -45.781 -32.969 1 87.94 283 SER B N 1
ATOM 6291 C CA . SER B 1 283 ? 10.398 -46.719 -31.906 1 87.94 283 SER B CA 1
ATOM 6292 C C . SER B 1 283 ? 9.688 -46.312 -30.609 1 87.94 283 SER B C 1
ATOM 6294 O O . SER B 1 283 ? 9.141 -45.219 -30.516 1 87.94 283 SER B O 1
ATOM 6296 N N . LEU B 1 284 ? 9.641 -47.219 -29.703 1 80 284 LEU B N 1
ATOM 6297 C CA . LEU B 1 284 ? 9.047 -46.938 -28.406 1 80 284 LEU B CA 1
ATOM 6298 C C . LEU B 1 284 ? 9.773 -45.781 -27.719 1 80 284 LEU B C 1
ATOM 6300 O O . LEU B 1 284 ? 9.141 -44.938 -27.078 1 80 284 LEU B O 1
ATOM 6304 N N . GLY B 1 285 ? 11.102 -45.812 -27.844 1 84.25 285 GLY B N 1
ATOM 6305 C CA . GLY B 1 285 ? 11.898 -44.719 -27.281 1 84.25 285 GLY B CA 1
ATOM 6306 C C . GLY B 1 285 ? 11.594 -43.375 -27.922 1 84.25 285 GLY B C 1
ATOM 6307 O O . GLY B 1 285 ? 11.438 -42.375 -27.203 1 84.25 285 GLY B O 1
ATOM 6308 N N . GLN B 1 286 ? 11.508 -43.344 -29.172 1 90.69 286 GLN B N 1
ATOM 6309 C CA . GLN B 1 286 ? 11.195 -42.125 -29.875 1 90.69 286 GLN B CA 1
ATOM 6310 C C . GLN B 1 286 ? 9.797 -41.625 -29.531 1 90.69 286 GLN B C 1
ATOM 6312 O O . GLN B 1 286 ? 9.578 -40.406 -29.375 1 90.69 286 GLN B O 1
ATOM 6317 N N . ALA B 1 287 ? 8.875 -42.5 -29.422 1 85.25 287 ALA B N 1
ATOM 6318 C CA . ALA B 1 287 ? 7.504 -42.156 -29.047 1 85.25 287 ALA B CA 1
ATOM 6319 C C . ALA B 1 287 ? 7.453 -41.531 -27.656 1 85.25 287 ALA B C 1
ATOM 6321 O O . ALA B 1 287 ? 6.789 -40.531 -27.438 1 85.25 287 ALA B O 1
ATOM 6322 N N . LEU B 1 288 ? 8.195 -42.156 -26.75 1 81.56 288 LEU B N 1
ATOM 6323 C CA . LEU B 1 288 ? 8.227 -41.625 -25.391 1 81.56 288 LEU B CA 1
ATOM 6324 C C . LEU B 1 288 ? 8.883 -40.25 -25.344 1 81.56 288 LEU B C 1
ATOM 6326 O O . LEU B 1 288 ? 8.453 -39.375 -24.578 1 81.56 288 LEU B O 1
ATOM 6330 N N . PHE B 1 289 ? 9.945 -40.125 -26.109 1 89.25 289 PHE B N 1
ATOM 6331 C CA . PHE B 1 289 ? 10.656 -38.844 -26.172 1 89.25 289 PHE B CA 1
ATOM 6332 C C . PHE B 1 289 ? 9.711 -37.719 -26.562 1 89.25 289 PHE B C 1
ATOM 6334 O O . PHE B 1 289 ? 9.664 -36.688 -25.906 1 89.25 289 PHE B O 1
ATOM 6341 N N . VAL B 1 290 ? 8.938 -37.906 -27.562 1 91.69 290 VAL B N 1
ATOM 6342 C CA . VAL B 1 290 ? 8.031 -36.875 -28.062 1 91.69 290 VAL B CA 1
ATOM 6343 C C . VAL B 1 290 ? 6.883 -36.688 -27.078 1 91.69 290 VAL B C 1
ATOM 6345 O O . VAL B 1 290 ? 6.434 -35.531 -26.859 1 91.69 290 VAL B O 1
ATOM 6348 N N . LEU B 1 291 ? 6.434 -37.688 -26.453 1 81.75 291 LEU B N 1
ATOM 6349 C CA . LEU B 1 291 ? 5.344 -37.594 -25.484 1 81.75 291 LEU B CA 1
ATOM 6350 C C . LEU B 1 291 ? 5.777 -36.844 -24.25 1 81.75 291 LEU B C 1
ATOM 6352 O O . LEU B 1 291 ? 4.984 -36.094 -23.656 1 81.75 291 LEU B O 1
ATOM 6356 N N . LEU B 1 292 ? 7.012 -37.062 -23.828 1 81.31 292 LEU B N 1
ATOM 6357 C CA . LEU B 1 292 ? 7.539 -36.375 -22.656 1 81.31 292 LEU B CA 1
ATOM 6358 C C . LEU B 1 292 ? 7.707 -34.875 -22.922 1 81.31 292 LEU B C 1
ATOM 6360 O O . LEU B 1 292 ? 7.547 -34.062 -22.016 1 81.31 292 LEU B O 1
ATOM 6364 N N . LEU B 1 293 ? 7.969 -34.531 -24.141 1 90.81 293 LEU B N 1
ATOM 6365 C CA . LEU B 1 293 ? 8.273 -33.156 -24.484 1 90.81 293 LEU B CA 1
ATOM 6366 C C . LEU B 1 293 ? 7.004 -32.375 -24.797 1 90.81 293 LEU B C 1
ATOM 6368 O O . LEU B 1 293 ? 6.988 -31.141 -24.734 1 90.81 293 LEU B O 1
ATOM 6372 N N . ALA B 1 294 ? 5.969 -33.062 -25.078 1 88.31 294 ALA B N 1
ATOM 6373 C CA . ALA B 1 294 ? 4.75 -32.406 -25.547 1 88.31 294 ALA B CA 1
ATOM 6374 C C . ALA B 1 294 ? 4.211 -31.438 -24.5 1 88.31 294 ALA B C 1
ATOM 6376 O O . ALA B 1 294 ? 3.969 -30.266 -24.797 1 88.31 294 ALA B O 1
ATOM 6377 N N . PRO B 1 295 ? 4.031 -31.828 -23.234 1 80.31 295 PRO B N 1
ATOM 6378 C CA . PRO B 1 295 ? 3.549 -30.875 -22.25 1 80.31 295 PRO B CA 1
ATOM 6379 C C . PRO B 1 295 ? 4.52 -29.719 -22.016 1 80.31 295 PRO B C 1
ATOM 6381 O O . PRO B 1 295 ? 4.094 -28.578 -21.781 1 80.31 295 PRO B O 1
ATOM 6384 N N . SER B 1 296 ? 5.816 -30.031 -22.094 1 87.94 296 SER B N 1
ATOM 6385 C CA . SER B 1 296 ? 6.844 -29.031 -21.828 1 87.94 296 SER B CA 1
ATOM 6386 C C . SER B 1 296 ? 6.859 -27.953 -22.906 1 87.94 296 SER B C 1
ATOM 6388 O O . SER B 1 296 ? 7.367 -26.859 -22.672 1 87.94 296 SER B O 1
ATOM 6390 N N . PHE B 1 297 ? 6.301 -28.312 -24.031 1 90 297 PHE B N 1
ATOM 6391 C CA . PHE B 1 297 ? 6.16 -27.344 -25.109 1 90 297 PHE B CA 1
ATOM 6392 C C . PHE B 1 297 ? 5.266 -26.188 -24.672 1 90 297 PHE B C 1
ATOM 6394 O O . PHE B 1 297 ? 5.512 -25.031 -25.047 1 90 297 PHE B O 1
ATOM 6401 N N . PHE B 1 298 ? 4.332 -26.422 -23.875 1 86.69 298 PHE B N 1
ATOM 6402 C CA . PHE B 1 298 ? 3.32 -25.422 -23.531 1 86.69 298 PHE B CA 1
ATOM 6403 C C . PHE B 1 298 ? 3.641 -24.781 -22.188 1 86.69 298 PHE B C 1
ATOM 6405 O O . PHE B 1 298 ? 3.051 -23.75 -21.828 1 86.69 298 PHE B O 1
ATOM 6412 N N . ASP B 1 299 ? 4.582 -25.281 -21.438 1 85.12 299 ASP B N 1
ATOM 6413 C CA . ASP B 1 299 ? 4.887 -24.812 -20.094 1 85.12 299 ASP B CA 1
ATOM 6414 C C . ASP B 1 299 ? 5.262 -23.344 -20.078 1 85.12 299 ASP B C 1
ATOM 6416 O O . ASP B 1 299 ? 4.738 -22.562 -19.281 1 85.12 299 ASP B O 1
ATOM 6420 N N . PRO B 1 300 ? 6.207 -22.938 -21.016 1 86.25 300 PRO B N 1
ATOM 6421 C CA . PRO B 1 300 ? 6.566 -21.531 -21.016 1 86.25 300 PRO B CA 1
ATOM 6422 C C . PRO B 1 300 ? 5.379 -20.609 -21.312 1 86.25 300 PRO B C 1
ATOM 6424 O O . PRO B 1 300 ? 5.297 -19.5 -20.781 1 86.25 300 PRO B O 1
ATOM 6427 N N . LEU B 1 301 ? 4.516 -21.109 -22.078 1 81.5 301 LEU B N 1
ATOM 6428 C CA . LEU B 1 301 ? 3.332 -20.312 -22.406 1 81.5 301 LEU B CA 1
ATOM 6429 C C . LEU B 1 301 ? 2.404 -20.203 -21.203 1 81.5 301 LEU B C 1
ATOM 6431 O O . LEU B 1 301 ? 1.841 -19.125 -20.953 1 81.5 301 LEU B O 1
ATOM 6435 N N . ARG B 1 302 ? 2.26 -21.266 -20.516 1 76.25 302 ARG B N 1
ATOM 6436 C CA . ARG B 1 302 ? 1.458 -21.266 -19.297 1 76.25 302 ARG B CA 1
ATOM 6437 C C . ARG B 1 302 ? 2.051 -20.328 -18.25 1 76.25 302 ARG B C 1
ATOM 6439 O O . ARG B 1 302 ? 1.319 -19.594 -17.594 1 76.25 302 ARG B O 1
ATOM 6446 N N . GLU B 1 303 ? 3.309 -20.422 -18.141 1 79.62 303 GLU B N 1
ATOM 6447 C CA . GLU B 1 303 ? 3.998 -19.562 -17.172 1 79.62 303 GLU B CA 1
ATOM 6448 C C . GLU B 1 303 ? 3.826 -18.094 -17.5 1 79.62 303 GLU B C 1
ATOM 6450 O O . GLU B 1 303 ? 3.617 -17.266 -16.609 1 79.62 303 GLU B O 1
ATOM 6455 N N . LEU B 1 304 ? 4.023 -17.797 -18.75 1 78.88 304 LEU B N 1
ATOM 6456 C CA . LEU B 1 304 ? 3.877 -16.406 -19.172 1 78.88 304 LEU B CA 1
ATOM 6457 C C . LEU B 1 304 ? 2.469 -15.898 -18.875 1 78.88 304 LEU B C 1
ATOM 6459 O O . LEU B 1 304 ? 2.295 -14.758 -18.453 1 78.88 304 LEU B O 1
ATOM 6463 N N . SER B 1 305 ? 1.515 -16.734 -19.109 1 72.5 305 SER B N 1
ATOM 6464 C CA . SER B 1 305 ? 0.131 -16.359 -18.844 1 72.5 305 SER B CA 1
ATOM 6465 C C . SER B 1 305 ? -0.084 -16.062 -17.375 1 72.5 305 SER B C 1
ATOM 6467 O O . SER B 1 305 ? -0.83 -15.148 -17.016 1 72.5 305 SER B O 1
ATOM 6469 N N . ALA B 1 306 ? 0.565 -16.797 -16.547 1 67.62 306 ALA B N 1
ATOM 6470 C CA . ALA B 1 306 ? 0.407 -16.672 -15.094 1 67.62 306 ALA B CA 1
ATOM 6471 C C . ALA B 1 306 ? 1.033 -15.375 -14.586 1 67.62 306 ALA B C 1
ATOM 6473 O O . ALA B 1 306 ? 0.586 -14.812 -13.586 1 67.62 306 ALA B O 1
ATOM 6474 N N . VAL B 1 307 ? 2.061 -14.922 -15.312 1 73.31 307 VAL B N 1
ATOM 6475 C CA . VAL B 1 307 ? 2.805 -13.781 -14.789 1 73.31 307 VAL B CA 1
ATOM 6476 C C . VAL B 1 307 ? 2.488 -12.539 -15.609 1 73.31 307 VAL B C 1
ATOM 6478 O O . VAL B 1 307 ? 3.119 -11.492 -15.43 1 73.31 307 VAL B O 1
ATOM 6481 N N . TRP B 1 308 ? 1.544 -12.719 -16.484 1 70.69 308 TRP B N 1
ATOM 6482 C CA . TRP B 1 308 ? 1.225 -11.578 -17.344 1 70.69 308 TRP B CA 1
ATOM 6483 C C . TRP B 1 308 ? 0.814 -10.367 -16.516 1 70.69 308 TRP B C 1
ATOM 6485 O O . TRP B 1 308 ? 1.152 -9.234 -16.859 1 70.69 308 TRP B O 1
ATOM 6495 N N . HIS B 1 309 ? 0.146 -10.625 -15.398 1 66.38 309 HIS B N 1
ATOM 6496 C CA . HIS B 1 309 ? -0.316 -9.555 -14.523 1 66.38 309 HIS B CA 1
ATOM 6497 C C . HIS B 1 309 ? 0.858 -8.812 -13.891 1 66.38 309 HIS B C 1
ATOM 6499 O O . HIS B 1 309 ? 0.768 -7.617 -13.609 1 66.38 309 HIS B O 1
ATOM 6505 N N . ASP B 1 310 ? 1.988 -9.5 -13.711 1 76.38 310 ASP B N 1
ATOM 6506 C CA . ASP B 1 310 ? 3.189 -8.867 -13.164 1 76.38 310 ASP B CA 1
ATOM 6507 C C . ASP B 1 310 ? 3.68 -7.746 -14.078 1 76.38 310 ASP B C 1
ATOM 6509 O O . ASP B 1 310 ? 4.191 -6.73 -13.594 1 76.38 310 ASP B O 1
ATOM 6513 N N . ARG B 1 311 ? 3.496 -7.938 -15.375 1 77.38 311 ARG B N 1
ATOM 6514 C CA . ARG B 1 311 ? 3.896 -6.895 -16.312 1 77.38 311 ARG B CA 1
ATOM 6515 C C . ARG B 1 311 ? 3.053 -5.637 -16.125 1 77.38 311 ARG B C 1
ATOM 6517 O O . ARG B 1 311 ? 3.59 -4.535 -16 1 77.38 311 ARG B O 1
ATOM 6524 N N . ALA B 1 312 ? 1.804 -5.871 -16.141 1 71.5 312 ALA B N 1
ATOM 6525 C CA . ALA B 1 312 ? 0.897 -4.734 -16.016 1 71.5 312 ALA B CA 1
ATOM 6526 C C . ALA B 1 312 ? 1.14 -3.967 -14.719 1 71.5 312 ALA B C 1
ATOM 6528 O O . ALA B 1 312 ? 1.241 -2.738 -14.727 1 71.5 312 ALA B O 1
ATOM 6529 N N . SER B 1 313 ? 1.223 -4.715 -13.641 1 73.69 313 SER B N 1
ATOM 6530 C CA . SER B 1 313 ? 1.458 -4.094 -12.336 1 73.69 313 SER B CA 1
ATOM 6531 C C . SER B 1 313 ? 2.811 -3.393 -12.297 1 73.69 313 SER B C 1
ATOM 6533 O O . SER B 1 313 ? 2.934 -2.301 -11.742 1 73.69 313 SER B O 1
ATOM 6535 N N . GLY B 1 314 ? 3.854 -4.055 -12.828 1 82 314 GLY B N 1
ATOM 6536 C CA . GLY B 1 314 ? 5.184 -3.465 -12.859 1 82 314 GLY B CA 1
ATOM 6537 C C . GLY B 1 314 ? 5.254 -2.201 -13.695 1 82 314 GLY B C 1
ATOM 6538 O O . GLY B 1 314 ? 5.855 -1.209 -13.281 1 82 314 GLY B O 1
ATOM 6539 N N . GLU B 1 315 ? 4.582 -2.223 -14.844 1 80.94 315 GLU B N 1
ATOM 6540 C CA . GLU B 1 315 ? 4.562 -1.051 -15.711 1 80.94 315 GLU B CA 1
ATOM 6541 C C . GLU B 1 315 ? 3.787 0.098 -15.07 1 80.94 315 GLU B C 1
ATOM 6543 O O . GLU B 1 315 ? 4.176 1.261 -15.195 1 80.94 315 GLU B O 1
ATOM 6548 N N . ALA B 1 316 ? 2.738 -0.228 -14.453 1 75.25 316 ALA B N 1
ATOM 6549 C CA . ALA B 1 316 ? 1.962 0.79 -13.75 1 75.25 316 ALA B CA 1
ATOM 6550 C C . ALA B 1 316 ? 2.781 1.432 -12.633 1 75.25 316 ALA B C 1
ATOM 6552 O O . ALA B 1 316 ? 2.74 2.65 -12.445 1 75.25 316 ALA B O 1
ATOM 6553 N N . ALA B 1 317 ? 3.436 0.562 -11.883 1 81.69 317 ALA B N 1
ATOM 6554 C CA . ALA B 1 317 ? 4.289 1.067 -10.812 1 81.69 317 ALA B CA 1
ATOM 6555 C C . ALA B 1 317 ? 5.379 1.979 -11.367 1 81.69 317 ALA B C 1
ATOM 6557 O O . ALA B 1 317 ? 5.676 3.027 -10.789 1 81.69 317 ALA B O 1
ATOM 6558 N N . LEU B 1 318 ? 5.934 1.572 -12.477 1 84.56 318 LEU B N 1
ATOM 6559 C CA . LEU B 1 318 ? 6.965 2.383 -13.117 1 84.56 318 LEU B CA 1
ATOM 6560 C C . LEU B 1 318 ? 6.398 3.721 -13.578 1 84.56 318 LEU B C 1
ATOM 6562 O O . LEU B 1 318 ? 7.055 4.758 -13.445 1 84.56 318 LEU B O 1
ATOM 6566 N N . GLN B 1 319 ? 5.266 3.664 -14.086 1 80.44 319 GLN B N 1
ATOM 6567 C CA . GLN B 1 319 ? 4.605 4.891 -14.523 1 80.44 319 GLN B CA 1
ATOM 6568 C C . GLN B 1 319 ? 4.305 5.805 -13.336 1 80.44 319 GLN B C 1
ATOM 6570 O O . GLN B 1 319 ? 4.496 7.02 -13.422 1 80.44 319 GLN B O 1
ATOM 6575 N N . ALA B 1 320 ? 3.793 5.191 -12.305 1 78.75 320 ALA B N 1
ATOM 6576 C CA . ALA B 1 320 ? 3.498 5.969 -11.102 1 78.75 320 ALA B CA 1
ATOM 6577 C C . ALA B 1 320 ? 4.75 6.66 -10.578 1 78.75 320 ALA B C 1
ATOM 6579 O O . ALA B 1 320 ? 4.707 7.832 -10.188 1 78.75 320 ALA B O 1
ATOM 6580 N N . LEU B 1 321 ? 5.801 5.977 -10.555 1 83.94 321 LEU B N 1
ATOM 6581 C CA . LEU B 1 321 ? 7.062 6.551 -10.102 1 83.94 321 LEU B CA 1
ATOM 6582 C C . LEU B 1 321 ? 7.531 7.652 -11.055 1 83.94 321 LEU B C 1
ATOM 6584 O O . LEU B 1 321 ? 8.031 8.688 -10.609 1 83.94 321 LEU B O 1
ATOM 6588 N N . GLY B 1 322 ? 7.305 7.453 -12.297 1 83 322 GLY B N 1
ATOM 6589 C CA . GLY B 1 322 ? 7.711 8.438 -13.289 1 83 322 GLY B CA 1
ATOM 6590 C C . GLY B 1 322 ? 6.902 9.719 -13.234 1 83 322 GLY B C 1
ATOM 6591 O O . GLY B 1 322 ? 7.41 10.797 -13.555 1 83 322 GLY B O 1
ATOM 6592 N N . GLU B 1 323 ? 5.715 9.617 -12.758 1 80.69 323 GLU B N 1
ATOM 6593 C CA . GLU B 1 323 ? 4.816 10.766 -12.695 1 80.69 323 GLU B CA 1
ATOM 6594 C C . GLU B 1 323 ? 5.137 11.656 -11.5 1 80.69 323 GLU B C 1
ATOM 6596 O O . GLU B 1 323 ? 4.785 12.844 -11.484 1 80.69 323 GLU B O 1
ATOM 6601 N N . LEU B 1 324 ? 5.676 11.172 -10.469 1 78.75 324 LEU B N 1
ATOM 6602 C CA . LEU B 1 324 ? 5.961 11.93 -9.25 1 78.75 324 LEU B CA 1
ATOM 6603 C C . LEU B 1 324 ? 6.859 13.125 -9.555 1 78.75 324 LEU B C 1
ATOM 6605 O O . LEU B 1 324 ? 6.766 14.156 -8.898 1 78.75 324 LEU B O 1
ATOM 6609 N N . GLY B 1 325 ? 7.648 13.164 -10.578 1 70.5 325 GLY B N 1
ATOM 6610 C CA . GLY B 1 325 ? 8.547 14.273 -10.852 1 70.5 325 GLY B CA 1
ATOM 6611 C C . GLY B 1 325 ? 8.289 14.93 -12.195 1 70.5 325 GLY B C 1
ATOM 6612 O O . GLY B 1 325 ? 9 15.859 -12.594 1 70.5 325 GLY B O 1
ATOM 6613 N N . ARG B 1 326 ? 7.242 14.539 -12.883 1 68.06 326 ARG B N 1
ATOM 6614 C CA . ARG B 1 326 ? 7.09 14.945 -14.273 1 68.06 326 ARG B CA 1
ATOM 6615 C C . ARG B 1 326 ? 6.684 16.406 -14.375 1 68.06 326 ARG B C 1
ATOM 6617 O O . ARG B 1 326 ? 7.27 17.172 -15.141 1 68.06 326 ARG B O 1
ATOM 6624 N N . ASP B 1 327 ? 5.691 16.875 -13.617 1 64 327 ASP B N 1
ATOM 6625 C CA . ASP B 1 327 ? 5.164 18.219 -13.812 1 64 327 ASP B CA 1
ATOM 6626 C C . ASP B 1 327 ? 5.645 19.156 -12.703 1 64 327 ASP B C 1
ATOM 6628 O O . ASP B 1 327 ? 5.148 20.281 -12.578 1 64 327 ASP B O 1
ATOM 6632 N N . ALA B 1 328 ? 6.77 18.734 -12.164 1 68.44 328 ALA B N 1
ATOM 6633 C CA . ALA B 1 328 ? 7.176 19.562 -11.023 1 68.44 328 ALA B CA 1
ATOM 6634 C C . ALA B 1 328 ? 8.188 20.625 -11.453 1 68.44 328 ALA B C 1
ATOM 6636 O O . ALA B 1 328 ? 8.977 20.406 -12.375 1 68.44 328 ALA B O 1
ATOM 6637 N N . GLN B 1 329 ? 8.023 21.812 -10.906 1 72.38 329 GLN B N 1
ATOM 6638 C CA . GLN B 1 329 ? 8.938 22.906 -11.156 1 72.38 329 GLN B CA 1
ATOM 6639 C C . GLN B 1 329 ? 10.328 22.609 -10.602 1 72.38 329 GLN B C 1
ATOM 6641 O O . GLN B 1 329 ? 10.477 22.297 -9.422 1 72.38 329 GLN B O 1
ATOM 6646 N N . PRO B 1 330 ? 11.289 22.656 -11.539 1 77.12 330 PRO B N 1
ATOM 6647 C CA . PRO B 1 330 ? 12.648 22.391 -11.062 1 77.12 330 PRO B CA 1
ATOM 6648 C C . PRO B 1 330 ? 13.133 23.422 -10.047 1 77.12 330 PRO B C 1
ATOM 6650 O O . PRO B 1 330 ? 12.781 24.594 -10.148 1 77.12 330 PRO B O 1
ATOM 6653 N N . LEU B 1 331 ? 13.734 23 -9.031 1 78.94 331 LEU B N 1
ATOM 6654 C CA . LEU B 1 331 ? 14.414 23.859 -8.07 1 78.94 331 LEU B CA 1
ATOM 6655 C C . LEU B 1 331 ? 15.609 24.562 -8.719 1 78.94 331 LEU B C 1
ATOM 6657 O O . LEU B 1 331 ? 16.422 23.906 -9.375 1 78.94 331 LEU B O 1
ATOM 6661 N N . PRO B 1 332 ? 15.547 25.859 -8.625 1 76.38 332 PRO B N 1
ATOM 6662 C CA . PRO B 1 332 ? 16.719 26.547 -9.156 1 76.38 332 PRO B CA 1
ATOM 6663 C C . PRO B 1 332 ? 18.031 26.016 -8.562 1 76.38 332 PRO B C 1
ATOM 6665 O O . PRO B 1 332 ? 18.156 25.922 -7.336 1 76.38 332 PRO B O 1
ATOM 6668 N N . GLY B 1 333 ? 18.938 25.516 -9.344 1 70.44 333 GLY B N 1
ATOM 6669 C CA . GLY B 1 333 ? 20.266 25.078 -8.914 1 70.44 333 GLY B CA 1
ATOM 6670 C C . GLY B 1 333 ? 20.266 23.688 -8.328 1 70.44 333 GLY B C 1
ATOM 6671 O O . GLY B 1 333 ? 21.109 23.344 -7.508 1 70.44 333 GLY B O 1
ATOM 6672 N N . ALA B 1 334 ? 19.25 22.922 -8.5 1 62.53 334 ALA B N 1
ATOM 6673 C CA . ALA B 1 334 ? 19.125 21.578 -7.926 1 62.53 334 ALA B CA 1
ATOM 6674 C C . ALA B 1 334 ? 20.359 20.734 -8.227 1 62.53 334 ALA B C 1
ATOM 6676 O O . ALA B 1 334 ? 20.75 19.891 -7.414 1 62.53 334 ALA B O 1
ATOM 6677 N N . LEU B 1 335 ? 20.969 20.938 -9.305 1 56.47 335 LEU B N 1
ATOM 6678 C CA . LEU B 1 335 ? 22.078 20.094 -9.734 1 56.47 335 LEU B CA 1
ATOM 6679 C C . LEU B 1 335 ? 23.406 20.75 -9.406 1 56.47 335 LEU B C 1
ATOM 6681 O O . LEU B 1 335 ? 24.469 20.156 -9.664 1 56.47 335 LEU B O 1
ATOM 6685 N N . ALA B 1 336 ? 23.328 21.922 -8.75 1 58.06 336 ALA B N 1
ATOM 6686 C CA . ALA B 1 336 ? 24.594 22.625 -8.586 1 58.06 336 ALA B CA 1
ATOM 6687 C C . ALA B 1 336 ? 25.297 22.219 -7.301 1 58.06 336 ALA B C 1
ATOM 6689 O O . ALA B 1 336 ? 24.641 21.844 -6.32 1 58.06 336 ALA B O 1
ATOM 6690 N N . ALA B 1 337 ? 26.578 22.031 -7.332 1 54.91 337 ALA B N 1
ATOM 6691 C CA . ALA B 1 337 ? 27.422 21.656 -6.195 1 54.91 337 ALA B CA 1
ATOM 6692 C C . ALA B 1 337 ? 27.312 22.703 -5.082 1 54.91 337 ALA B C 1
ATOM 6694 O O . ALA B 1 337 ? 27.172 23.891 -5.348 1 54.91 337 ALA B O 1
ATOM 6695 N N . PRO B 1 338 ? 27.062 22.219 -3.773 1 56.03 338 PRO B N 1
ATOM 6696 C CA . PRO B 1 338 ? 27.016 23.156 -2.65 1 56.03 338 PRO B CA 1
ATOM 6697 C C . PRO B 1 338 ? 28.281 24 -2.541 1 56.03 338 PRO B C 1
ATOM 6699 O O . PRO B 1 338 ? 29.375 23.516 -2.816 1 56.03 338 PRO B O 1
ATOM 6702 N N . GLY B 1 339 ? 28.219 25.266 -2.758 1 55.59 339 GLY B N 1
ATOM 6703 C CA . GLY B 1 339 ? 29.359 26.141 -2.592 1 55.59 339 GLY B CA 1
ATOM 6704 C C . GLY B 1 339 ? 29.828 26.266 -1.149 1 55.59 339 GLY B C 1
ATOM 6705 O O . GLY B 1 339 ? 29.203 25.688 -0.25 1 55.59 339 GLY B O 1
ATOM 6706 N N . ARG B 1 340 ? 31.203 26.609 -0.989 1 53.72 340 ARG B N 1
ATOM 6707 C CA . ARG B 1 340 ? 31.781 26.844 0.329 1 53.72 340 ARG B CA 1
ATOM 6708 C C . ARG B 1 340 ? 31.234 28.125 0.953 1 53.72 340 ARG B C 1
ATOM 6710 O O . ARG B 1 340 ? 31.172 29.172 0.299 1 53.72 340 ARG B O 1
ATOM 6717 N N . ALA B 1 341 ? 30.359 28.016 2.07 1 58.81 341 ALA B N 1
ATOM 6718 C CA . ALA B 1 341 ? 29.719 29.109 2.785 1 58.81 341 ALA B CA 1
ATOM 6719 C C . ALA B 1 341 ? 30.75 29.938 3.551 1 58.81 341 ALA B C 1
ATOM 6721 O O . ALA B 1 341 ? 31.703 29.391 4.109 1 58.81 341 ALA B O 1
ATOM 6722 N N . ALA B 1 342 ? 30.922 31.219 3.15 1 62.31 342 ALA B N 1
ATOM 6723 C CA . ALA B 1 342 ? 31.656 32.094 4.039 1 62.31 342 ALA B CA 1
ATOM 6724 C C . ALA B 1 342 ? 30.75 32.688 5.125 1 62.31 342 ALA B C 1
ATOM 6726 O O . ALA B 1 342 ? 29.594 33.031 4.859 1 62.31 342 ALA B O 1
ATOM 6727 N N . GLY B 1 343 ? 30.75 32.25 6.391 1 67.12 343 GLY B N 1
ATOM 6728 C CA . GLY B 1 343 ? 30.047 32.625 7.613 1 67.12 343 GLY B CA 1
ATOM 6729 C C . GLY B 1 343 ? 29.797 34.094 7.754 1 67.12 343 GLY B C 1
ATOM 6730 O O . GLY B 1 343 ? 29.391 34.562 8.82 1 67.12 343 GLY B O 1
ATOM 6731 N N . GLN B 1 344 ? 29.953 34.969 6.652 1 82.75 344 GLN B N 1
ATOM 6732 C CA . GLN B 1 344 ? 29.797 36.406 6.773 1 82.75 344 GLN B CA 1
ATOM 6733 C C . GLN B 1 344 ? 28.391 36.844 6.375 1 82.75 344 GLN B C 1
ATOM 6735 O O . GLN B 1 344 ? 27.734 36.188 5.578 1 82.75 344 GLN B O 1
ATOM 6740 N N . ALA B 1 345 ? 27.984 37.938 7.051 1 92.38 345 ALA B N 1
ATOM 6741 C CA . ALA B 1 345 ? 26.672 38.5 6.738 1 92.38 345 ALA B CA 1
ATOM 6742 C C . ALA B 1 345 ? 26.562 38.844 5.254 1 92.38 345 ALA B C 1
ATOM 6744 O O . ALA B 1 345 ? 27.531 39.281 4.637 1 92.38 345 ALA B O 1
ATOM 6745 N N . CYS B 1 346 ? 25.375 38.594 4.742 1 93.31 346 CYS B N 1
ATOM 6746 C CA . CYS B 1 346 ? 25.156 38.75 3.311 1 93.31 346 CYS B CA 1
ATOM 6747 C C . CYS B 1 346 ? 24.297 39.969 3.025 1 93.31 346 CYS B C 1
ATOM 6749 O O . CYS B 1 346 ? 23.422 40.344 3.826 1 93.31 346 CYS B O 1
ATOM 6751 N N . ALA B 1 347 ? 24.578 40.625 1.905 1 95.19 347 ALA B N 1
ATOM 6752 C CA . ALA B 1 347 ? 23.703 41.656 1.383 1 95.19 347 ALA B CA 1
ATOM 6753 C C . ALA B 1 347 ? 22.625 41.062 0.478 1 95.19 347 ALA B C 1
ATOM 6755 O O . ALA B 1 347 ? 22.875 40.062 -0.202 1 95.19 347 ALA B O 1
ATOM 6756 N N . LEU B 1 348 ? 21.422 41.562 0.517 1 96 348 LEU B N 1
ATOM 6757 C CA . LEU B 1 348 ? 20.312 41.094 -0.31 1 96 348 LEU B CA 1
ATOM 6758 C C . LEU B 1 348 ? 19.719 42.25 -1.115 1 96 348 LEU B C 1
ATOM 6760 O O . LEU B 1 348 ? 19.438 43.312 -0.566 1 96 348 LEU B O 1
ATOM 6764 N N . HIS B 1 349 ? 19.656 42.062 -2.393 1 95.06 349 HIS B N 1
ATOM 6765 C CA . HIS B 1 349 ? 19.031 43.062 -3.262 1 95.06 349 HIS B CA 1
ATOM 6766 C C . HIS B 1 349 ? 17.906 42.438 -4.078 1 95.06 349 HIS B C 1
ATOM 6768 O O . HIS B 1 349 ? 18.125 41.5 -4.84 1 95.06 349 HIS B O 1
ATOM 6774 N N . LEU B 1 350 ? 16.719 42.844 -3.814 1 94.81 350 LEU B N 1
ATOM 6775 C CA . LEU B 1 350 ? 15.547 42.469 -4.609 1 94.81 350 LEU B CA 1
ATOM 6776 C C . LEU B 1 350 ? 15.242 43.531 -5.66 1 94.81 350 LEU B C 1
ATOM 6778 O O . LEU B 1 350 ? 15.047 44.688 -5.332 1 94.81 350 LEU B O 1
ATOM 6782 N N . GLU B 1 351 ? 15.25 43.094 -6.883 1 93.38 351 GLU B N 1
ATOM 6783 C CA . GLU B 1 351 ? 14.93 44 -7.98 1 93.38 351 GLU B CA 1
ATOM 6784 C C . GLU B 1 351 ? 13.625 43.625 -8.664 1 93.38 351 GLU B C 1
ATOM 6786 O O . GLU B 1 351 ? 13.594 42.656 -9.453 1 93.38 351 GLU B O 1
ATOM 6791 N N . GLN B 1 352 ? 12.562 44.344 -8.398 1 91 352 GLN B N 1
ATOM 6792 C CA . GLN B 1 352 ? 11.258 44.156 -9.023 1 91 352 GLN B CA 1
ATOM 6793 C C . GLN B 1 352 ? 10.773 42.719 -8.875 1 91 352 GLN B C 1
ATOM 6795 O O . GLN B 1 352 ? 10.359 42.094 -9.852 1 91 352 GLN B O 1
ATOM 6800 N N . VAL B 1 353 ? 10.969 42.188 -7.715 1 91 353 VAL B N 1
ATOM 6801 C CA . VAL B 1 353 ? 10.586 40.812 -7.461 1 91 353 VAL B CA 1
ATOM 6802 C C . VAL B 1 353 ? 9.102 40.75 -7.105 1 91 353 VAL B C 1
ATOM 6804 O O . VAL B 1 353 ? 8.617 41.531 -6.289 1 91 353 VAL B O 1
ATOM 6807 N N . ARG B 1 354 ? 8.359 39.812 -7.766 1 86.94 354 ARG B N 1
ATOM 6808 C CA . ARG B 1 354 ? 6.945 39.594 -7.473 1 86.94 354 ARG B CA 1
ATOM 6809 C C . ARG B 1 354 ? 6.734 38.219 -6.852 1 86.94 354 ARG B C 1
ATOM 6811 O O . ARG B 1 354 ? 7.082 37.188 -7.453 1 86.94 354 ARG B O 1
ATOM 6818 N N . PRO B 1 355 ? 6.211 38.219 -5.59 1 82.75 355 PRO B N 1
ATOM 6819 C CA . PRO B 1 355 ? 5.879 36.938 -5.02 1 82.75 355 PRO B CA 1
ATOM 6820 C C . PRO B 1 355 ? 4.797 36.188 -5.805 1 82.75 355 PRO B C 1
ATOM 6822 O O . PRO B 1 355 ? 3.695 36.719 -5.984 1 82.75 355 PRO B O 1
ATOM 6825 N N . GLN B 1 356 ? 5.121 35.156 -6.395 1 73.75 356 GLN B N 1
ATOM 6826 C CA . GLN B 1 356 ? 4.156 34.406 -7.199 1 73.75 356 GLN B CA 1
ATOM 6827 C C . GLN B 1 356 ? 4.379 32.906 -7.078 1 73.75 356 GLN B C 1
ATOM 6829 O O . GLN B 1 356 ? 5.516 32.438 -7.117 1 73.75 356 GLN B O 1
ATOM 6834 N N . ALA B 1 357 ? 3.281 32.312 -6.672 1 68.38 357 ALA B N 1
ATOM 6835 C CA . ALA B 1 357 ? 3.326 30.844 -6.742 1 68.38 357 ALA B CA 1
ATOM 6836 C C . ALA B 1 357 ? 3.332 30.359 -8.195 1 68.38 357 ALA B C 1
ATOM 6838 O O . ALA B 1 357 ? 2.811 31.047 -9.078 1 68.38 357 ALA B O 1
ATOM 6839 N N . PRO B 1 358 ? 4.012 29.172 -8.391 1 62.16 358 PRO B N 1
ATOM 6840 C CA . PRO B 1 358 ? 3.961 28.656 -9.766 1 62.16 358 PRO B CA 1
ATOM 6841 C C . PRO B 1 358 ? 2.531 28.5 -10.281 1 62.16 358 PRO B C 1
ATOM 6843 O O . PRO B 1 358 ? 1.733 27.781 -9.672 1 62.16 358 PRO B O 1
ATOM 6846 N N . GLY B 1 359 ? 2.258 29.094 -11.32 1 59.09 359 GLY B N 1
ATOM 6847 C CA . GLY B 1 359 ? 0.94 29.016 -11.93 1 59.09 359 GLY B CA 1
ATOM 6848 C C . GLY B 1 359 ? -0.098 29.875 -11.227 1 59.09 359 GLY B C 1
ATOM 6849 O O . GLY B 1 359 ? -1.275 29.844 -11.594 1 59.09 359 GLY B O 1
ATOM 6850 N N . GLY B 1 360 ? 0.297 30.5 -10.141 1 59.81 360 GLY B N 1
ATOM 6851 C CA . GLY B 1 360 ? -0.67 31.281 -9.375 1 59.81 360 GLY B CA 1
ATOM 6852 C C . GLY B 1 360 ? -0.724 32.75 -9.773 1 59.81 360 GLY B C 1
ATOM 6853 O O . GLY B 1 360 ? 0.081 33.188 -10.594 1 59.81 360 GLY B O 1
ATOM 6854 N N . ALA B 1 361 ? -1.854 33.406 -9.344 1 57.94 361 ALA B N 1
ATOM 6855 C CA . ALA B 1 361 ? -2.059 34.812 -9.648 1 57.94 361 ALA B CA 1
ATOM 6856 C C . ALA B 1 361 ? -1.114 35.719 -8.836 1 57.94 361 ALA B C 1
ATOM 6858 O O . ALA B 1 361 ? -0.675 35.312 -7.754 1 57.94 361 ALA B O 1
ATOM 6859 N N . VAL B 1 362 ? -0.626 36.781 -9.484 1 58.31 362 VAL B N 1
ATOM 6860 C CA . VAL B 1 362 ? 0.211 37.781 -8.836 1 58.31 362 VAL B CA 1
ATOM 6861 C C . VAL B 1 362 ? -0.623 38.594 -7.84 1 58.31 362 VAL B C 1
ATOM 6863 O O . VAL B 1 362 ? -1.639 39.188 -8.211 1 58.31 362 VAL B O 1
ATOM 6866 N N . THR B 1 363 ? -0.309 38.312 -6.551 1 60.47 363 THR B N 1
ATOM 6867 C CA . THR B 1 363 ? -1.149 39 -5.578 1 60.47 363 THR B CA 1
ATOM 6868 C C . THR B 1 363 ? -0.474 40.281 -5.094 1 60.47 363 THR B C 1
ATOM 6870 O O . THR B 1 363 ? -1.133 41.156 -4.547 1 60.47 363 THR B O 1
ATOM 6873 N N . LEU B 1 364 ? 0.918 40.344 -5.27 1 71.75 364 LEU B N 1
ATOM 6874 C CA . LEU B 1 364 ? 1.611 41.5 -4.719 1 71.75 364 LEU B CA 1
ATOM 6875 C C . LEU B 1 364 ? 2.381 42.25 -5.809 1 71.75 364 LEU B C 1
ATOM 6877 O O . LEU B 1 364 ? 2.779 41.656 -6.809 1 71.75 364 LEU B O 1
ATOM 6881 N N . PRO B 1 365 ? 2.436 43.625 -5.699 1 76.25 365 PRO B N 1
ATOM 6882 C CA . PRO B 1 365 ? 3.23 44.406 -6.648 1 76.25 365 PRO B CA 1
ATOM 6883 C C . PRO B 1 365 ? 4.715 44.062 -6.605 1 76.25 365 PRO B C 1
ATOM 6885 O O . PRO B 1 365 ? 5.172 43.406 -5.664 1 76.25 365 PRO B O 1
ATOM 6888 N N . ALA B 1 366 ? 5.426 44.531 -7.656 1 85 366 ALA B N 1
ATOM 6889 C CA . ALA B 1 366 ? 6.863 44.281 -7.723 1 85 366 ALA B CA 1
ATOM 6890 C C . ALA B 1 366 ? 7.586 45 -6.582 1 85 366 ALA B C 1
ATOM 6892 O O . ALA B 1 366 ? 7.25 46.125 -6.234 1 85 366 ALA B O 1
ATOM 6893 N N . LEU B 1 367 ? 8.453 44.281 -5.973 1 86.38 367 LEU B N 1
ATOM 6894 C CA . LEU B 1 367 ? 9.156 44.812 -4.797 1 86.38 367 LEU B CA 1
ATOM 6895 C C . LEU B 1 367 ? 10.633 45 -5.094 1 86.38 367 LEU B C 1
ATOM 6897 O O . LEU B 1 367 ? 11.289 44.125 -5.652 1 86.38 367 LEU B O 1
ATOM 6901 N N . THR B 1 368 ? 11.109 46.219 -4.871 1 91.06 368 THR B N 1
ATOM 6902 C CA . THR B 1 368 ? 12.531 46.531 -4.898 1 91.06 368 THR B CA 1
ATOM 6903 C C . THR B 1 368 ? 13.023 46.938 -3.514 1 91.06 368 THR B C 1
ATOM 6905 O O . THR B 1 368 ? 12.547 47.938 -2.951 1 91.06 368 THR B O 1
ATOM 6908 N N . VAL B 1 369 ? 13.891 46.125 -2.945 1 92.38 369 VAL B N 1
ATOM 6909 C CA . VAL B 1 369 ? 14.352 46.375 -1.583 1 92.38 369 VAL B CA 1
ATOM 6910 C C . VAL B 1 369 ? 15.836 46 -1.474 1 92.38 369 VAL B C 1
ATOM 6912 O O . VAL B 1 369 ? 16.297 45.031 -2.053 1 92.38 369 VAL B O 1
ATOM 6915 N N . ASP B 1 370 ? 16.547 46.875 -0.778 1 94.44 370 ASP B N 1
ATOM 6916 C CA . ASP B 1 370 ? 17.953 46.625 -0.479 1 94.44 370 ASP B CA 1
ATOM 6917 C C . ASP B 1 370 ? 18.156 46.375 1.013 1 94.44 370 ASP B C 1
ATOM 6919 O O . ASP B 1 370 ? 17.766 47.188 1.848 1 94.44 370 ASP B O 1
ATOM 6923 N N . VAL B 1 371 ? 18.797 45.25 1.3 1 95.88 371 VAL B N 1
ATOM 6924 C CA . VAL B 1 371 ? 19.125 44.906 2.68 1 95.88 371 VAL B CA 1
ATOM 6925 C C . VAL B 1 371 ? 20.641 44.875 2.863 1 95.88 371 VAL B C 1
ATOM 6927 O O . VAL B 1 371 ? 21.344 44.156 2.154 1 95.88 371 VAL B O 1
ATOM 6930 N N . ARG B 1 372 ? 21.109 45.625 3.797 1 95.75 372 ARG B N 1
ATOM 6931 C CA . ARG B 1 372 ? 22.547 45.688 4.078 1 95.75 372 ARG B CA 1
ATOM 6932 C C . ARG B 1 372 ? 23 44.469 4.871 1 95.75 372 ARG B C 1
ATOM 6934 O O . ARG B 1 372 ? 22.188 43.812 5.555 1 95.75 372 ARG B O 1
ATOM 6941 N N . PRO B 1 373 ? 24.344 44.156 4.73 1 95.56 373 PRO B N 1
ATOM 6942 C CA . PRO B 1 373 ? 24.844 43.062 5.559 1 95.56 373 PRO B CA 1
ATOM 6943 C C . PRO B 1 373 ? 24.641 43.281 7.051 1 95.56 373 PRO B C 1
ATOM 6945 O O . PRO B 1 373 ? 24.969 44.375 7.559 1 95.56 373 PRO B O 1
ATOM 6948 N N . GLY B 1 374 ? 23.984 42.312 7.727 1 95 374 GLY B N 1
ATOM 6949 C CA . GLY B 1 374 ? 23.812 42.406 9.172 1 95 374 GLY B CA 1
ATOM 6950 C C . GLY B 1 374 ? 22.5 43.062 9.562 1 95 374 GLY B C 1
ATOM 6951 O O . GLY B 1 374 ? 22.156 43.094 10.75 1 95 374 GLY B O 1
ATOM 6952 N N . GLU B 1 375 ? 21.781 43.5 8.57 1 96.31 375 GLU B N 1
ATOM 6953 C CA . GLU B 1 375 ? 20.516 44.188 8.836 1 96.31 375 GLU B CA 1
ATOM 6954 C C . GLU B 1 375 ? 19.406 43.156 9.125 1 96.31 375 GLU B C 1
ATOM 6956 O O . GLU B 1 375 ? 19.344 42.125 8.477 1 96.31 375 GLU B O 1
ATOM 6961 N N . HIS B 1 376 ? 18.625 43.531 10.125 1 97.44 376 HIS B N 1
ATOM 6962 C CA . HIS B 1 376 ? 17.438 42.719 10.43 1 97.44 376 HIS B CA 1
ATOM 6963 C C . HIS B 1 376 ? 16.188 43.406 9.898 1 97.44 376 HIS B C 1
ATOM 6965 O O . HIS B 1 376 ? 15.82 44.5 10.344 1 97.44 376 HIS B O 1
ATOM 6971 N N . VAL B 1 377 ? 15.516 42.688 8.93 1 95.81 377 VAL B N 1
ATOM 6972 C CA . VAL B 1 377 ? 14.375 43.281 8.25 1 95.81 377 VAL B CA 1
ATOM 6973 C C . VAL B 1 377 ? 13.133 42.438 8.453 1 95.81 377 VAL B C 1
ATOM 6975 O O . VAL B 1 377 ? 13.195 41.188 8.328 1 95.81 377 VAL B O 1
ATOM 6978 N N . ALA B 1 378 ? 12.031 43.031 8.812 1 95.19 378 ALA B N 1
ATOM 6979 C CA . ALA B 1 378 ? 10.734 42.344 8.891 1 95.19 378 ALA B CA 1
ATOM 6980 C C . ALA B 1 378 ? 9.891 42.656 7.66 1 95.19 378 ALA B C 1
ATOM 6982 O O . ALA B 1 378 ? 9.695 43.812 7.285 1 95.19 378 ALA B O 1
ATOM 6983 N N . LEU B 1 379 ? 9.5 41.625 7.02 1 91.44 379 LEU B N 1
ATOM 6984 C CA . LEU B 1 379 ? 8.5 41.75 5.965 1 91.44 379 LEU B CA 1
ATOM 6985 C C . LEU B 1 379 ? 7.09 41.656 6.543 1 91.44 379 LEU B C 1
ATOM 6987 O O . LEU B 1 379 ? 6.684 40.594 7.051 1 91.44 379 LEU B O 1
ATOM 6991 N N . TRP B 1 380 ? 6.414 42.75 6.402 1 86.94 380 TRP B N 1
ATOM 6992 C CA . TRP B 1 380 ? 5.094 42.875 7.008 1 86.94 380 TRP B CA 1
ATOM 6993 C C . TRP B 1 380 ? 4.004 42.875 5.941 1 86.94 380 TRP B C 1
ATOM 6995 O O . TRP B 1 380 ? 4.086 43.625 4.953 1 86.94 380 TRP B O 1
ATOM 7005 N N . SER B 1 381 ? 3.078 42 6.027 1 75.06 381 SER B N 1
ATOM 7006 C CA . SER B 1 381 ? 1.889 41.969 5.184 1 75.06 381 SER B CA 1
ATOM 7007 C C . SER B 1 381 ? 0.801 41.094 5.797 1 75.06 381 SER B C 1
ATOM 7009 O O . SER B 1 381 ? 1.086 40.219 6.645 1 75.06 381 SER B O 1
ATOM 7011 N N . PRO B 1 382 ? -0.402 41.438 5.395 1 68.69 382 P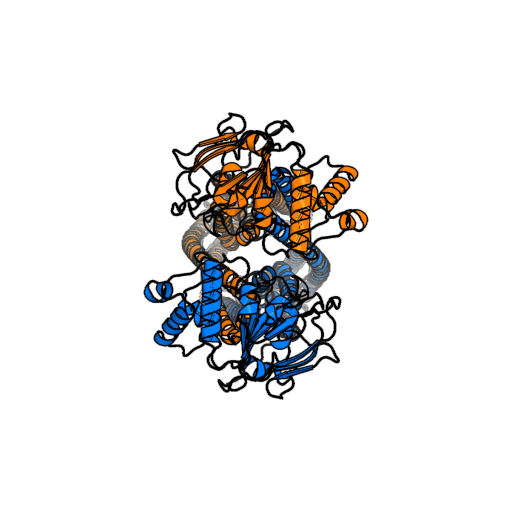RO B N 1
ATOM 7012 C CA . PRO B 1 382 ? -1.476 40.562 5.871 1 68.69 382 PRO B CA 1
ATOM 7013 C C . PRO B 1 382 ? -1.278 39.094 5.449 1 68.69 382 PRO B C 1
ATOM 7015 O O . PRO B 1 382 ? -0.479 38.812 4.555 1 68.69 382 PRO B O 1
ATOM 7018 N N . SER B 1 383 ? -1.926 38.25 6.199 1 63.78 383 SER B N 1
ATOM 7019 C CA . SER B 1 383 ? -1.823 36.844 5.902 1 63.78 383 SER B CA 1
ATOM 7020 C C . SER B 1 383 ? -2.254 36.531 4.473 1 63.78 383 SER B C 1
ATOM 7022 O O . SER B 1 383 ? -3.225 37.094 3.977 1 63.78 383 SER B O 1
ATOM 7024 N N . GLY B 1 384 ? -1.551 35.656 3.785 1 63.94 384 GLY B N 1
ATOM 7025 C CA . GLY B 1 384 ? -1.904 35.219 2.445 1 63.94 384 GLY B CA 1
ATOM 7026 C C . GLY B 1 384 ? -1.407 36.156 1.361 1 63.94 384 GLY B C 1
ATOM 7027 O O . GLY B 1 384 ? -1.747 36 0.188 1 63.94 384 GLY B O 1
ATOM 7028 N N . SER B 1 385 ? -0.668 37.156 1.761 1 65.75 385 SER B N 1
ATOM 7029 C CA . SER B 1 385 ? -0.26 38.156 0.795 1 65.75 385 SER B CA 1
ATOM 7030 C C . SER B 1 385 ? 0.927 37.688 -0.036 1 65.75 385 SER B C 1
ATOM 7032 O O . SER B 1 385 ? 1.241 38.281 -1.073 1 65.75 385 SER B O 1
ATOM 7034 N N . GLY B 1 386 ? 1.575 36.594 0.384 1 76.25 386 GLY B N 1
ATOM 7035 C CA . GLY B 1 386 ? 2.684 36.094 -0.406 1 76.25 386 GLY B CA 1
ATOM 7036 C C . GLY B 1 386 ? 4.02 36.188 0.311 1 76.25 386 GLY B C 1
ATOM 7037 O O . GLY B 1 386 ? 5.07 35.969 -0.295 1 76.25 386 GLY B O 1
ATOM 7038 N N . LYS B 1 387 ? 4.07 36.531 1.602 1 83.81 387 LYS B N 1
ATOM 7039 C CA . LYS B 1 387 ? 5.309 36.656 2.365 1 83.81 387 LYS B CA 1
ATOM 7040 C C . LYS B 1 387 ? 6.125 35.344 2.262 1 83.81 387 LYS B C 1
ATOM 7042 O O . LYS B 1 387 ? 7.328 35.406 2.006 1 83.81 387 LYS B O 1
ATOM 7047 N N . SER B 1 388 ? 5.398 34.281 2.414 1 82.56 388 SER B N 1
ATOM 7048 C CA . SER B 1 388 ? 6.074 33 2.391 1 82.56 388 SER B CA 1
ATOM 7049 C C . SER B 1 388 ? 6.641 32.688 1.008 1 82.56 388 SER B C 1
ATOM 7051 O O . SER B 1 388 ? 7.719 32.094 0.888 1 82.56 388 SER B O 1
ATOM 7053 N N . LEU B 1 389 ? 5.941 33.125 -0.024 1 83.06 389 LEU B N 1
ATOM 7054 C CA . LEU B 1 389 ? 6.41 32.938 -1.392 1 83.06 389 LEU B CA 1
ATOM 7055 C C . LEU B 1 389 ? 7.672 33.75 -1.656 1 83.06 389 LEU B C 1
ATOM 7057 O O . LEU B 1 389 ? 8.609 33.25 -2.295 1 83.06 389 LEU B O 1
ATOM 7061 N N . LEU B 1 390 ? 7.652 34.969 -1.156 1 87.94 390 LEU B N 1
ATOM 7062 C CA . LEU B 1 390 ? 8.82 35.812 -1.334 1 87.94 390 LEU B CA 1
ATOM 7063 C C . LEU B 1 390 ? 10.039 35.219 -0.636 1 87.94 390 LEU B C 1
ATOM 7065 O O . LEU B 1 390 ? 11.133 35.188 -1.209 1 87.94 390 LEU B O 1
ATOM 7069 N N . LEU B 1 391 ? 9.883 34.781 0.566 1 89.88 391 LEU B N 1
ATOM 7070 C CA . LEU B 1 391 ? 10.977 34.156 1.309 1 89.88 391 LEU B CA 1
ATOM 7071 C C . LEU B 1 391 ? 11.508 32.938 0.58 1 89.88 391 LEU B C 1
ATOM 7073 O O . LEU B 1 391 ? 12.719 32.719 0.546 1 89.88 391 LEU B O 1
ATOM 7077 N N . ALA B 1 392 ? 10.617 32.188 0.048 1 86.94 392 ALA B N 1
ATOM 7078 C CA . ALA B 1 392 ? 11.008 31 -0.696 1 86.94 392 ALA B CA 1
ATOM 7079 C C . ALA B 1 392 ? 11.789 31.359 -1.955 1 86.94 392 ALA B C 1
ATOM 7081 O O . ALA B 1 392 ? 12.719 30.656 -2.344 1 86.94 392 ALA B O 1
ATOM 7082 N N . GLN B 1 393 ? 11.375 32.406 -2.592 1 88.5 393 GLN B N 1
ATOM 7083 C CA . GLN B 1 393 ? 12.094 32.875 -3.768 1 88.5 393 GLN B CA 1
ATOM 7084 C C . GLN B 1 393 ? 13.492 33.344 -3.4 1 88.5 393 GLN B C 1
ATOM 7086 O O . GLN B 1 393 ? 14.461 33.062 -4.117 1 88.5 393 GLN B O 1
ATOM 7091 N N . ILE B 1 394 ? 13.578 34.031 -2.291 1 91.12 394 ILE B N 1
ATOM 7092 C CA . ILE B 1 394 ? 14.875 34.5 -1.824 1 91.12 394 ILE B CA 1
ATOM 7093 C C . ILE B 1 394 ? 15.773 33.281 -1.512 1 91.12 394 ILE B C 1
ATOM 7095 O O . ILE B 1 394 ? 16.969 33.312 -1.81 1 91.12 394 ILE B O 1
ATOM 7099 N N . ALA B 1 395 ? 15.172 32.25 -0.981 1 88.94 395 ALA B N 1
ATOM 7100 C CA . ALA B 1 395 ? 15.914 31.062 -0.605 1 88.94 395 ALA B CA 1
ATOM 7101 C C . ALA B 1 395 ? 16.266 30.219 -1.832 1 88.94 395 ALA B C 1
ATOM 7103 O O . ALA B 1 395 ? 16.984 29.219 -1.729 1 88.94 395 ALA B O 1
ATOM 7104 N N . GLY B 1 396 ? 15.727 30.578 -2.967 1 86.31 396 GLY B N 1
ATOM 7105 C CA . GLY B 1 396 ? 15.953 29.828 -4.188 1 86.31 396 GLY B CA 1
ATOM 7106 C C . GLY B 1 396 ? 15.117 28.562 -4.262 1 86.31 396 GLY B C 1
ATOM 7107 O O . GLY B 1 396 ? 15.5 27.594 -4.938 1 86.31 396 GLY B O 1
ATOM 7108 N N . LEU B 1 397 ? 14.125 28.531 -3.543 1 83.38 397 LEU B N 1
ATOM 7109 C CA . LEU B 1 397 ? 13.258 27.344 -3.527 1 83.38 397 LEU B CA 1
ATOM 7110 C C . LEU B 1 397 ? 12.148 27.484 -4.559 1 83.38 397 LEU B C 1
ATOM 7112 O O . LEU B 1 397 ? 11.445 26.5 -4.852 1 83.38 397 LEU B O 1
ATOM 7116 N N . LEU B 1 398 ? 11.945 28.672 -5.031 1 82.44 398 LEU B N 1
ATOM 7117 C CA . LEU B 1 398 ? 10.984 28.984 -6.086 1 82.44 398 LEU B CA 1
ATOM 7118 C C . LEU B 1 398 ? 11.625 29.844 -7.168 1 82.44 398 LEU B C 1
ATOM 7120 O O . LEU B 1 398 ? 12.43 30.719 -6.867 1 82.44 398 LEU B O 1
ATOM 7124 N N . PRO B 1 399 ? 11.188 29.625 -8.344 1 82.69 399 PRO B N 1
ATOM 7125 C CA . PRO B 1 399 ? 11.727 30.484 -9.391 1 82.69 399 PRO B CA 1
ATOM 7126 C C . PRO B 1 399 ? 11.18 31.906 -9.32 1 82.69 399 PRO B C 1
ATOM 7128 O O . PRO B 1 399 ? 10.07 32.125 -8.82 1 82.69 399 PRO B O 1
ATOM 7131 N N . VAL B 1 400 ? 12.031 32.781 -9.727 1 86.81 400 VAL B N 1
ATOM 7132 C CA . VAL B 1 400 ? 11.641 34.188 -9.797 1 86.81 400 VAL B CA 1
ATOM 7133 C C . VAL B 1 400 ? 11.219 34.531 -11.227 1 86.81 400 VAL B C 1
ATOM 7135 O O . VAL B 1 400 ? 11.977 34.312 -12.172 1 86.81 400 VAL B O 1
ATOM 7138 N N . ALA B 1 401 ? 9.992 35 -11.344 1 83.38 401 ALA B N 1
ATOM 7139 C CA . ALA B 1 401 ? 9.5 35.375 -12.664 1 83.38 401 ALA B CA 1
ATOM 7140 C C . ALA B 1 401 ? 10.18 36.625 -13.164 1 83.38 401 ALA B C 1
ATOM 7142 O O . ALA B 1 401 ? 10.445 37.562 -12.383 1 83.38 401 ALA B O 1
ATOM 7143 N N . GLU B 1 402 ? 10.438 36.625 -14.438 1 82.81 402 GLU B N 1
ATOM 7144 C CA . GLU B 1 402 ? 10.969 37.844 -15.047 1 82.81 402 GLU B CA 1
ATOM 7145 C C . GLU B 1 402 ? 9.938 38.969 -15.023 1 82.81 402 GLU B C 1
ATOM 7147 O O . GLU B 1 402 ? 8.734 38.719 -15.156 1 82.81 402 GLU B O 1
ATOM 7152 N N . PRO B 1 403 ? 10.477 40.156 -14.781 1 87.12 403 PRO B N 1
ATOM 7153 C CA . PRO B 1 403 ? 11.828 40.719 -14.789 1 87.12 403 PRO B CA 1
ATOM 7154 C C . PRO B 1 403 ? 12.461 40.75 -13.398 1 87.12 403 PRO B C 1
ATOM 7156 O O . PRO B 1 403 ? 13.484 41.406 -13.195 1 87.12 403 PRO B O 1
ATOM 7159 N N . GLY B 1 404 ? 11.852 40.156 -12.453 1 90.69 404 GLY B N 1
ATOM 7160 C CA . GLY B 1 404 ? 12.383 40.156 -11.094 1 90.69 404 GLY B CA 1
ATOM 7161 C C . GLY B 1 404 ? 13.742 39.5 -10.992 1 90.69 404 GLY B C 1
ATOM 7162 O O . GLY B 1 404 ? 14.016 38.5 -11.68 1 90.69 404 GLY B O 1
ATOM 7163 N N . ARG B 1 405 ? 14.617 40.125 -10.18 1 94.31 405 ARG B N 1
ATOM 7164 C CA . ARG B 1 405 ? 15.945 39.562 -9.93 1 94.31 405 ARG B CA 1
ATOM 7165 C C . ARG B 1 405 ? 16.297 39.656 -8.445 1 94.31 405 ARG B C 1
ATOM 7167 O O . ARG B 1 405 ? 15.938 40.594 -7.77 1 94.31 405 ARG B O 1
ATOM 7174 N N . ILE B 1 406 ? 16.984 38.656 -7.996 1 94.5 406 ILE B N 1
ATOM 7175 C CA . ILE B 1 406 ? 17.469 38.594 -6.617 1 94.5 406 ILE B CA 1
ATOM 7176 C C . ILE B 1 406 ? 18.984 38.469 -6.602 1 94.5 406 ILE B C 1
ATOM 7178 O O . ILE B 1 406 ? 19.547 37.594 -7.254 1 94.5 406 ILE B O 1
ATOM 7182 N N . HIS B 1 407 ? 19.594 39.406 -5.914 1 94.81 407 HIS B N 1
ATOM 7183 C CA . HIS B 1 407 ? 21.047 39.375 -5.762 1 94.81 407 HIS B CA 1
ATOM 7184 C C . HIS B 1 407 ? 21.438 39.156 -4.301 1 94.81 407 HIS B C 1
ATOM 7186 O O . HIS B 1 407 ? 20.906 39.812 -3.41 1 94.81 407 HIS B O 1
ATOM 7192 N N . ILE B 1 408 ? 22.312 38.25 -4.09 1 93 408 ILE B N 1
ATOM 7193 C CA . ILE B 1 408 ? 22.906 38 -2.773 1 93 408 ILE B CA 1
ATOM 7194 C C . ILE B 1 408 ? 24.406 38.281 -2.818 1 93 408 ILE B C 1
ATOM 7196 O O . ILE B 1 408 ? 25.141 37.594 -3.527 1 93 408 ILE B O 1
ATOM 7200 N N . ASP B 1 409 ? 24.828 39.219 -2.117 1 90.56 409 ASP B N 1
ATOM 7201 C CA . ASP B 1 409 ? 26.219 39.656 -2.156 1 90.56 409 ASP B CA 1
ATOM 7202 C C . ASP B 1 409 ? 26.672 39.938 -3.59 1 90.56 409 ASP B C 1
ATOM 7204 O O . ASP B 1 409 ? 27.734 39.469 -4.008 1 90.56 409 ASP B O 1
ATOM 7208 N N . GLY B 1 410 ? 25.75 40.469 -4.254 1 90 410 GLY B N 1
ATOM 7209 C CA . GLY B 1 410 ? 26.078 40.875 -5.605 1 90 410 GLY B CA 1
ATOM 7210 C C . GLY B 1 410 ? 25.953 39.75 -6.621 1 90 410 GLY B C 1
ATOM 7211 O O . GLY B 1 410 ? 26.047 40 -7.828 1 90 410 GLY B O 1
ATOM 7212 N N . GLN B 1 411 ? 25.797 38.594 -6.191 1 91.56 411 GLN B N 1
ATOM 7213 C CA . GLN B 1 411 ? 25.656 37.469 -7.109 1 91.56 411 GLN B CA 1
ATOM 7214 C C . GLN B 1 411 ? 24.188 37.219 -7.445 1 91.56 411 GLN B C 1
ATOM 7216 O O . GLN B 1 411 ? 23.344 37.156 -6.551 1 91.56 411 GLN B O 1
ATOM 7221 N N . LEU B 1 412 ? 23.938 37.062 -8.711 1 92.5 412 LEU B N 1
ATOM 7222 C CA . LEU B 1 412 ? 22.562 36.812 -9.164 1 92.5 412 LEU B CA 1
ATOM 7223 C C . LEU B 1 412 ? 22.109 35.406 -8.797 1 92.5 412 LEU B C 1
ATOM 7225 O O . LEU B 1 412 ? 22.859 34.438 -8.984 1 92.5 412 LEU B O 1
ATOM 7229 N N . LEU B 1 413 ? 20.938 35.344 -8.156 1 91.69 413 LEU B N 1
ATOM 7230 C CA . LEU B 1 413 ? 20.344 34.062 -7.852 1 91.69 413 LEU B CA 1
ATOM 7231 C C . LEU B 1 413 ? 19.688 33.438 -9.094 1 91.69 413 LEU B C 1
ATOM 7233 O O . LEU B 1 413 ? 18.609 33.875 -9.5 1 91.69 413 LEU B O 1
ATOM 7237 N N . ASP B 1 414 ? 20.375 32.531 -9.711 1 86.25 414 ASP B N 1
ATOM 7238 C CA . ASP B 1 414 ? 19.859 31.859 -10.914 1 86.25 414 ASP B CA 1
ATOM 7239 C C . ASP B 1 414 ? 20.125 30.359 -10.867 1 86.25 414 ASP B C 1
ATOM 7241 O O . ASP B 1 414 ? 20.438 29.812 -9.805 1 86.25 414 ASP B O 1
ATOM 7245 N N . GLY B 1 415 ? 19.828 29.703 -11.922 1 81.5 415 GLY B N 1
ATOM 7246 C CA . GLY B 1 415 ? 19.938 28.266 -11.992 1 81.5 415 GLY B CA 1
ATOM 7247 C C . GLY B 1 415 ? 21.344 27.75 -11.688 1 81.5 415 GLY B C 1
ATOM 7248 O O . GLY B 1 415 ? 21.516 26.656 -11.148 1 81.5 415 GLY B O 1
ATOM 7249 N N . GLU B 1 416 ? 22.328 28.547 -11.93 1 80.5 416 GLU B N 1
ATOM 7250 C CA . GLU B 1 416 ? 23.719 28.109 -11.758 1 80.5 416 GLU B CA 1
ATOM 7251 C C . GLU B 1 416 ? 24.219 28.438 -10.352 1 80.5 416 GLU B C 1
ATOM 7253 O O . GLU B 1 416 ? 25.016 27.688 -9.789 1 80.5 416 GLU B O 1
ATOM 7258 N N . SER B 1 417 ? 23.719 29.516 -9.812 1 85.81 417 SER B N 1
ATOM 7259 C CA . SER B 1 417 ? 24.312 30 -8.562 1 85.81 417 SER B CA 1
ATOM 7260 C C . SER B 1 417 ? 23.438 29.609 -7.367 1 85.81 417 SER B C 1
ATOM 7262 O O . SER B 1 417 ? 23.891 29.672 -6.223 1 85.81 417 SER B O 1
ATOM 7264 N N . ALA B 1 418 ? 22.281 29.203 -7.633 1 85.38 418 ALA B N 1
ATOM 7265 C CA . ALA B 1 418 ? 21.312 29.016 -6.562 1 85.38 418 ALA B CA 1
ATOM 7266 C C . ALA B 1 418 ? 21.797 28 -5.543 1 85.38 418 ALA B C 1
ATOM 7268 O O . ALA B 1 418 ? 21.625 28.172 -4.336 1 85.38 418 ALA B O 1
ATOM 7269 N N . GLY B 1 419 ? 22.406 27 -6.027 1 80 419 GLY B N 1
ATOM 7270 C CA . GLY B 1 419 ? 22.938 26 -5.121 1 80 419 GLY B CA 1
ATOM 7271 C C . GLY B 1 419 ? 23.984 26.531 -4.176 1 80 419 GLY B C 1
ATOM 7272 O O . GLY B 1 419 ? 23.953 26.266 -2.973 1 80 419 GLY B O 1
ATOM 7273 N N . ARG B 1 420 ? 24.875 27.266 -4.711 1 82.06 420 ARG B N 1
ATOM 7274 C CA . ARG B 1 420 ? 25.953 27.844 -3.93 1 82.06 420 ARG B CA 1
ATOM 7275 C C . ARG B 1 420 ? 25.422 28.906 -2.965 1 82.06 420 ARG B C 1
ATOM 7277 O O . ARG B 1 420 ? 25.891 29 -1.829 1 82.06 420 ARG B O 1
ATOM 7284 N N . LEU B 1 421 ? 24.547 29.594 -3.438 1 86.75 421 LEU B N 1
ATOM 7285 C CA . LEU B 1 421 ? 24 30.672 -2.615 1 86.75 421 LEU B CA 1
ATOM 7286 C C . LEU B 1 421 ? 23.156 30.109 -1.479 1 86.75 421 LEU B C 1
ATOM 7288 O O . LEU B 1 421 ? 23.125 30.672 -0.387 1 86.75 421 LEU B O 1
ATOM 7292 N N . ARG B 1 422 ? 22.516 29.062 -1.731 1 84.31 422 ARG B N 1
ATOM 7293 C CA . ARG B 1 422 ? 21.688 28.438 -0.702 1 84.31 422 ARG B CA 1
ATOM 7294 C C . ARG B 1 422 ? 22.547 27.969 0.469 1 84.31 422 ARG B C 1
ATOM 7296 O O . ARG B 1 422 ? 22.094 27.969 1.616 1 84.31 422 ARG B O 1
ATOM 7303 N N . ALA B 1 423 ? 23.734 27.609 0.154 1 81.44 423 ALA B N 1
ATOM 7304 C CA . ALA B 1 423 ? 24.656 27.172 1.207 1 81.44 423 ALA B CA 1
ATOM 7305 C C . ALA B 1 423 ? 24.969 28.312 2.162 1 81.44 423 ALA B C 1
ATOM 7307 O O . ALA B 1 423 ? 25.391 28.078 3.301 1 81.44 423 ALA B O 1
ATOM 7308 N N . ARG B 1 424 ? 24.672 29.484 1.74 1 87 424 ARG B N 1
ATOM 7309 C CA . ARG B 1 424 ? 24.953 30.672 2.547 1 87 424 ARG B CA 1
ATOM 7310 C C . ARG B 1 424 ? 23.703 31.141 3.283 1 87 424 ARG B C 1
ATOM 7312 O O . ARG B 1 424 ? 23.719 32.188 3.945 1 87 424 ARG B O 1
ATOM 7319 N N . MET B 1 425 ? 22.734 30.344 3.135 1 89.38 425 MET B N 1
ATOM 7320 C CA . MET B 1 425 ? 21.469 30.719 3.738 1 89.38 425 MET B CA 1
ATOM 7321 C C . MET B 1 425 ? 20.984 29.641 4.707 1 89.38 425 MET B C 1
ATOM 7323 O O . MET B 1 425 ? 21.406 28.484 4.617 1 89.38 425 MET B O 1
ATOM 7327 N N . ALA B 1 426 ? 20.281 30.047 5.691 1 88.12 426 ALA B N 1
ATOM 7328 C CA . ALA B 1 426 ? 19.5 29.172 6.559 1 88.12 426 ALA B CA 1
ATOM 7329 C C . ALA B 1 426 ? 18.016 29.547 6.535 1 88.12 426 ALA B C 1
ATOM 7331 O O . ALA B 1 426 ? 17.672 30.734 6.551 1 88.12 426 ALA B O 1
ATOM 7332 N N . TRP B 1 427 ? 17.188 28.562 6.379 1 88.5 427 TRP B N 1
ATOM 7333 C CA . TRP B 1 427 ? 15.773 28.812 6.152 1 88.5 427 TRP B CA 1
ATOM 7334 C C . TRP B 1 427 ? 14.922 28.062 7.172 1 88.5 427 TRP B C 1
ATOM 7336 O O . TRP B 1 427 ? 15.211 26.922 7.523 1 88.5 427 TRP B O 1
ATOM 7346 N N . MET B 1 428 ? 13.984 28.781 7.734 1 89.12 428 MET B N 1
ATOM 7347 C CA . MET B 1 428 ? 12.938 28.188 8.562 1 89.12 428 MET B CA 1
ATOM 7348 C C . MET B 1 428 ? 11.555 28.562 8.047 1 89.12 428 MET B C 1
ATOM 7350 O O . MET B 1 428 ? 11.203 29.734 8.008 1 89.12 428 MET B O 1
ATOM 7354 N N . GLY B 1 429 ? 10.797 27.578 7.688 1 84.56 429 GLY B N 1
ATOM 7355 C CA . GLY B 1 429 ? 9.445 27.797 7.199 1 84.56 429 GLY B CA 1
ATOM 7356 C C . GLY B 1 429 ? 8.438 28 8.312 1 84.56 429 GLY B C 1
ATOM 7357 O O . GLY B 1 429 ? 8.789 27.953 9.492 1 84.56 429 GLY B O 1
ATOM 7358 N N . GLN B 1 430 ? 7.258 28.266 7.879 1 75.06 430 GLN B N 1
ATOM 7359 C CA . GLN B 1 430 ? 6.168 28.562 8.797 1 75.06 430 GLN B CA 1
ATOM 7360 C C . GLN B 1 430 ? 5.859 27.375 9.703 1 75.06 430 GLN B C 1
ATOM 7362 O O . GLN B 1 430 ? 5.508 27.547 10.867 1 75.06 430 GLN B O 1
ATOM 7367 N N . SER B 1 431 ? 5.914 26.25 9.117 1 75.69 431 SER B N 1
ATOM 7368 C CA . SER B 1 431 ? 5.66 25.016 9.859 1 75.69 431 SER B CA 1
ATOM 7369 C C . SER B 1 431 ? 6.855 24.078 9.789 1 75.69 431 SER B C 1
ATOM 7371 O O . SER B 1 431 ? 6.867 23.141 8.977 1 75.69 431 SER B O 1
ATOM 7373 N N . PRO B 1 432 ? 7.754 24.359 10.711 1 82.88 432 PRO B N 1
ATOM 7374 C CA . PRO B 1 432 ? 8.93 23.484 10.672 1 82.88 432 PRO B CA 1
ATOM 7375 C C . PRO B 1 432 ? 8.586 22.016 10.922 1 82.88 432 PRO B C 1
ATOM 7377 O O . PRO B 1 432 ? 7.781 21.703 11.805 1 82.88 432 PRO B O 1
ATOM 7380 N N . HIS B 1 433 ? 9.18 21.188 10.125 1 84.12 433 HIS B N 1
ATOM 7381 C CA . HIS B 1 433 ? 8.914 19.766 10.234 1 84.12 433 HIS B CA 1
ATOM 7382 C C . HIS B 1 433 ? 9.867 19.109 11.227 1 84.12 433 HIS B C 1
ATOM 7384 O O . HIS B 1 433 ? 11.078 19.359 11.203 1 84.12 433 HIS B O 1
ATOM 7390 N N . VAL B 1 434 ? 9.297 18.359 12.188 1 84.5 434 VAL B N 1
ATOM 7391 C CA . VAL B 1 434 ? 10.102 17.562 13.102 1 84.5 434 VAL B CA 1
ATOM 7392 C C . VAL B 1 434 ? 10.117 16.109 12.648 1 84.5 434 VAL B C 1
ATOM 7394 O O . VAL B 1 434 ? 9.062 15.484 12.508 1 84.5 434 VAL B O 1
ATOM 7397 N N . PHE B 1 435 ? 11.289 15.633 12.414 1 85.44 435 PHE B N 1
ATOM 7398 C CA . PHE B 1 435 ? 11.445 14.273 11.914 1 85.44 435 PHE B CA 1
ATOM 7399 C C . PHE B 1 435 ? 11.391 13.266 13.062 1 85.44 435 PHE B C 1
ATOM 7401 O O . PHE B 1 435 ? 11.773 13.586 14.188 1 85.44 435 PHE B O 1
ATOM 7408 N N . ALA B 1 436 ? 10.922 12.125 12.711 1 78.88 436 ALA B N 1
ATOM 7409 C CA . ALA B 1 436 ? 10.938 11.055 13.711 1 78.88 436 ALA B CA 1
ATOM 7410 C C . ALA B 1 436 ? 12.367 10.656 14.062 1 78.88 436 ALA B C 1
ATOM 7412 O O . ALA B 1 436 ? 13.219 10.539 13.172 1 78.88 436 ALA B O 1
ATOM 7413 N N . GLY B 1 437 ? 12.625 10.492 15.352 1 78.44 437 GLY B N 1
ATOM 7414 C CA . GLY B 1 437 ? 13.961 10.156 15.82 1 78.44 437 GLY B CA 1
ATOM 7415 C C . GLY B 1 437 ? 14.375 10.938 17.062 1 78.44 437 GLY B C 1
ATOM 7416 O O . GLY B 1 437 ? 13.531 11.508 17.75 1 78.44 437 GLY B O 1
ATOM 7417 N N . SER B 1 438 ? 15.664 10.977 17.297 1 82.69 438 SER B N 1
ATOM 7418 C CA . SER B 1 438 ? 16.172 11.68 18.469 1 82.69 438 SER B CA 1
ATOM 7419 C C . SER B 1 438 ? 16.359 13.164 18.188 1 82.69 438 SER B C 1
ATOM 7421 O O . SER B 1 438 ? 16.328 13.594 17.031 1 82.69 438 SER B O 1
ATOM 7423 N N . VAL B 1 439 ? 16.438 13.898 19.266 1 86.06 439 VAL B N 1
ATOM 7424 C CA . VAL B 1 439 ? 16.703 15.328 19.141 1 86.06 439 VAL B CA 1
ATOM 7425 C C . VAL B 1 439 ? 18.016 15.531 18.359 1 86.06 439 VAL B C 1
ATOM 7427 O O . VAL B 1 439 ? 18.078 16.391 17.484 1 86.06 439 VAL B O 1
ATOM 7430 N N . ALA B 1 440 ? 18.984 14.672 18.641 1 86.62 440 ALA B N 1
ATOM 7431 C CA . ALA B 1 440 ? 20.266 14.758 17.953 1 86.62 440 ALA B CA 1
ATOM 7432 C C . ALA B 1 440 ? 20.125 14.492 16.469 1 86.62 440 ALA B C 1
ATOM 7434 O O . ALA B 1 440 ? 20.734 15.188 15.641 1 86.62 440 ALA B O 1
ATOM 7435 N N . GLU B 1 441 ? 19.359 13.547 16.156 1 86.31 441 GLU B N 1
ATOM 7436 C CA . GLU B 1 441 ? 19.141 13.203 14.75 1 86.31 441 GLU B CA 1
ATOM 7437 C C . GLU B 1 441 ? 18.391 14.32 14.023 1 86.31 441 GLU B C 1
ATOM 7439 O O . GLU B 1 441 ? 18.641 14.57 12.844 1 86.31 441 GLU B O 1
ATOM 7444 N N . ASN B 1 442 ? 17.469 14.93 14.742 1 87.69 442 ASN B N 1
ATOM 7445 C CA . ASN B 1 442 ? 16.703 16.031 14.164 1 87.69 442 ASN B CA 1
ATOM 7446 C C . ASN B 1 442 ? 17.594 17.25 13.906 1 87.69 442 ASN B C 1
ATOM 7448 O O . ASN B 1 442 ? 17.312 18.031 12.992 1 87.69 442 ASN B O 1
ATOM 7452 N N . LEU B 1 443 ? 18.594 17.328 14.719 1 89.25 443 LEU B N 1
ATOM 7453 C CA . LEU B 1 443 ? 19.516 18.453 14.555 1 89.25 443 LEU B CA 1
ATOM 7454 C C . LEU B 1 443 ? 20.516 18.156 13.453 1 89.25 443 LEU B C 1
ATOM 7456 O O . LEU B 1 443 ? 20.75 19 12.578 1 89.25 443 LEU B O 1
ATOM 7460 N N . ARG B 1 444 ? 21.062 16.969 13.453 1 86.75 444 ARG B N 1
ATOM 7461 C CA . ARG B 1 444 ? 22.094 16.594 12.5 1 86.75 444 ARG B CA 1
ATOM 7462 C C . ARG B 1 444 ? 21.5 16.344 11.109 1 86.75 444 ARG B C 1
ATOM 7464 O O . ARG B 1 444 ? 22.109 16.719 10.102 1 86.75 444 ARG B O 1
ATOM 7471 N N . LEU B 1 445 ? 20.328 15.758 11.078 1 81.44 445 LEU B N 1
ATOM 7472 C CA . LEU B 1 445 ? 19.641 15.328 9.867 1 81.44 445 LEU B CA 1
ATOM 7473 C C . LEU B 1 445 ? 20.594 14.641 8.906 1 81.44 445 LEU B C 1
ATOM 7475 O O . LEU B 1 445 ? 20.594 14.93 7.707 1 81.44 445 LEU B O 1
ATOM 7479 N N . GLY B 1 446 ? 21.531 13.867 9.453 1 70.06 446 GLY B N 1
ATOM 7480 C CA . GLY B 1 446 ? 22.453 13.062 8.672 1 70.06 446 GLY B CA 1
ATOM 7481 C C . GLY B 1 446 ? 23.719 13.812 8.281 1 70.06 446 GLY B C 1
ATOM 7482 O O . GLY B 1 446 ? 24.625 13.242 7.672 1 70.06 446 GLY B O 1
ATOM 7483 N N . ARG B 1 447 ? 23.75 15.219 8.594 1 75.44 447 ARG B N 1
ATOM 7484 C CA . ARG B 1 447 ? 24.969 15.984 8.312 1 75.44 447 ARG B CA 1
ATOM 7485 C C . ARG B 1 447 ? 26.078 15.617 9.289 1 75.44 447 ARG B C 1
ATOM 7487 O O . ARG B 1 447 ? 25.875 15.57 10.5 1 75.44 447 ARG B O 1
ATOM 7494 N N . PRO B 1 448 ? 27.141 15.141 8.625 1 69.25 448 PRO B N 1
ATOM 7495 C CA . PRO B 1 448 ? 28.219 14.695 9.5 1 69.25 448 PRO B CA 1
ATOM 7496 C C . PRO B 1 448 ? 28.953 15.867 10.164 1 69.25 448 PRO B C 1
ATOM 7498 O O . PRO B 1 448 ? 28.797 17.016 9.742 1 69.25 448 PRO B O 1
ATOM 7501 N N . GLY B 1 449 ? 29.516 15.516 11.383 1 76.75 449 GLY B N 1
ATOM 7502 C CA . GLY B 1 449 ? 30.547 16.453 11.797 1 76.75 449 GLY B CA 1
ATOM 7503 C C . GLY B 1 449 ? 30.172 17.234 13.039 1 76.75 449 GLY B C 1
ATOM 7504 O O . GLY B 1 449 ? 30.969 18.016 13.562 1 76.75 449 GLY B O 1
ATOM 7505 N N . PHE B 1 450 ? 28.875 17.156 13.344 1 84.25 450 PHE B N 1
ATOM 7506 C CA . PHE B 1 450 ? 28.531 17.953 14.516 1 84.25 450 PHE B CA 1
ATOM 7507 C C . PHE B 1 450 ? 28.797 17.172 15.797 1 84.25 450 PHE B C 1
ATOM 7509 O O . PHE B 1 450 ? 28.375 16.016 15.93 1 84.25 450 PHE B O 1
ATOM 7516 N N . THR B 1 451 ? 29.547 17.781 16.672 1 86.06 451 THR B N 1
ATOM 7517 C CA . THR B 1 451 ? 29.828 17.172 17.969 1 86.06 451 THR B CA 1
ATOM 7518 C C . THR B 1 451 ? 28.656 17.375 18.922 1 86.06 451 THR B C 1
ATOM 7520 O O . THR B 1 451 ? 27.781 18.219 18.688 1 86.06 451 THR B O 1
ATOM 7523 N N . PHE B 1 452 ? 28.656 16.594 19.938 1 85.25 452 PHE B N 1
ATOM 7524 C CA . PHE B 1 452 ? 27.594 16.703 20.938 1 85.25 452 PHE B CA 1
ATOM 7525 C C . PHE B 1 452 ? 27.641 18.078 21.625 1 85.25 452 PHE B C 1
ATOM 7527 O O . PHE B 1 452 ? 26.609 18.609 22 1 85.25 452 PHE B O 1
ATOM 7534 N N . GLY B 1 453 ? 28.844 18.5 21.734 1 86.12 453 GLY B N 1
ATOM 7535 C CA . GLY B 1 453 ? 28.984 19.828 22.312 1 86.12 453 GLY B CA 1
ATOM 7536 C C . GLY B 1 453 ? 28.344 20.906 21.469 1 86.12 453 GLY B C 1
ATOM 7537 O O . GLY B 1 453 ? 27.688 21.812 22 1 86.12 453 GLY B O 1
ATOM 7538 N N . GLU B 1 454 ? 28.469 20.812 20.234 1 88.06 454 GLU B N 1
ATOM 7539 C CA . GLU B 1 454 ? 27.875 21.781 19.312 1 88.06 454 GLU B CA 1
ATOM 7540 C C . GLU B 1 454 ? 26.359 21.688 19.328 1 88.06 454 GLU B C 1
ATOM 7542 O O . GLU B 1 454 ? 25.672 22.719 19.234 1 88.06 454 GLU B O 1
ATOM 7547 N N . LEU B 1 455 ? 25.875 20.516 19.484 1 89.25 455 LEU B N 1
ATOM 7548 C CA . LEU B 1 455 ? 24.422 20.328 19.531 1 89.25 455 LEU B CA 1
ATOM 7549 C C . LEU B 1 455 ? 23.844 20.938 20.797 1 89.25 455 LEU B C 1
ATOM 7551 O O . LEU B 1 455 ? 22.797 21.594 20.75 1 89.25 455 LEU B O 1
ATOM 7555 N N . ARG B 1 456 ? 24.516 20.734 21.844 1 88.62 456 ARG B N 1
ATOM 7556 C CA . ARG B 1 456 ? 24.062 21.281 23.109 1 88.62 456 ARG B CA 1
ATOM 7557 C C . ARG B 1 456 ? 24.047 22.812 23.078 1 88.62 456 ARG B C 1
ATOM 7559 O O . ARG B 1 456 ? 23.125 23.438 23.594 1 88.62 456 ARG B O 1
ATOM 7566 N N . GLN B 1 457 ? 25.031 23.312 22.5 1 88.31 457 GLN B N 1
ATOM 7567 C CA . GLN B 1 457 ? 25.125 24.766 22.391 1 88.31 457 GLN B CA 1
ATOM 7568 C C . GLN B 1 457 ? 24 25.328 21.531 1 88.31 457 GLN B C 1
ATOM 7570 O O . GLN B 1 457 ? 23.422 26.375 21.859 1 88.31 457 GLN B O 1
ATOM 7575 N N . ALA B 1 458 ? 23.734 24.672 20.469 1 89.69 458 ALA B N 1
ATOM 7576 C CA . ALA B 1 458 ? 22.656 25.109 19.594 1 89.69 458 ALA B CA 1
ATOM 7577 C C . ALA B 1 458 ? 21.312 25.078 20.312 1 89.69 458 ALA B C 1
ATOM 7579 O O . ALA B 1 458 ? 20.5 25.984 20.156 1 89.69 458 ALA B O 1
ATOM 7580 N N . LEU B 1 459 ? 21.141 24.078 21.125 1 89.94 459 LEU B N 1
ATOM 7581 C CA . LEU B 1 459 ? 19.891 23.922 21.875 1 89.94 459 LEU B CA 1
ATOM 7582 C C . LEU B 1 459 ? 19.766 25.031 22.922 1 89.94 459 LEU B C 1
ATOM 7584 O O . LEU B 1 459 ? 18.688 25.578 23.141 1 89.94 459 LEU B O 1
ATOM 7588 N N . ARG B 1 460 ? 20.828 25.312 23.5 1 87.56 460 ARG B N 1
ATOM 7589 C CA . ARG B 1 460 ? 20.844 26.375 24.5 1 87.56 460 ARG B CA 1
ATOM 7590 C C . ARG B 1 460 ? 20.531 27.734 23.891 1 87.56 460 ARG B C 1
ATOM 7592 O O . ARG B 1 460 ? 19.75 28.5 24.438 1 87.56 460 ARG B O 1
ATOM 7599 N N . LEU B 1 461 ? 21.125 27.922 22.766 1 85.62 461 LEU B N 1
ATOM 7600 C CA . LEU B 1 461 ? 20.906 29.188 22.062 1 85.62 461 LEU B CA 1
ATOM 7601 C C . LEU B 1 461 ? 19.453 29.359 21.656 1 85.62 461 LEU B C 1
ATOM 7603 O O . LEU B 1 461 ? 18.938 30.469 21.625 1 85.62 461 LEU B O 1
ATOM 7607 N N . ALA B 1 462 ? 18.844 28.234 21.391 1 87.81 462 ALA B N 1
ATOM 7608 C CA . ALA B 1 462 ? 17.453 28.25 20.953 1 87.81 462 ALA B CA 1
ATOM 7609 C C . ALA B 1 462 ? 16.5 28.219 22.141 1 87.81 462 ALA B C 1
ATOM 7611 O O . ALA B 1 462 ? 15.281 28.188 21.969 1 87.81 462 ALA B O 1
ATOM 7612 N N . GLY B 1 463 ? 17.016 28.172 23.312 1 82.56 463 GLY B N 1
ATOM 7613 C CA . GLY B 1 463 ? 16.203 28.188 24.516 1 82.56 463 GLY B CA 1
ATOM 7614 C C . GLY B 1 463 ? 15.703 26.828 24.938 1 82.56 463 GLY B C 1
ATOM 7615 O O . GLY B 1 463 ? 14.672 26.703 25.594 1 82.56 463 GLY B O 1
ATOM 7616 N N . LEU B 1 464 ? 16.266 25.812 24.406 1 83.88 464 LEU B N 1
ATOM 7617 C CA . LEU B 1 464 ? 15.875 24.453 24.766 1 83.88 464 LEU B CA 1
ATOM 7618 C C . LEU B 1 464 ? 16.922 23.797 25.641 1 83.88 464 LEU B C 1
ATOM 7620 O O . LEU B 1 464 ? 17.234 22.609 25.469 1 83.88 464 LEU B O 1
ATOM 7624 N N . GLY B 1 465 ? 17.406 24.516 26.453 1 77.5 465 GLY B N 1
ATOM 7625 C CA . GLY B 1 465 ? 18.453 24.047 27.359 1 77.5 465 GLY B CA 1
ATOM 7626 C C . GLY B 1 465 ? 18.047 22.797 28.125 1 77.5 465 GLY B C 1
ATOM 7627 O O . GLY B 1 465 ? 18.844 21.875 28.266 1 77.5 465 GLY B O 1
ATOM 7628 N N . LYS B 1 466 ? 16.844 22.719 28.547 1 73.44 466 LYS B N 1
ATOM 7629 C CA . LYS B 1 466 ? 16.359 21.562 29.312 1 73.44 466 LYS B CA 1
ATOM 7630 C C . LYS B 1 466 ? 16.359 20.312 28.453 1 73.44 466 LYS B C 1
ATOM 7632 O O . LYS B 1 466 ? 16.734 19.234 28.922 1 73.44 466 LYS B O 1
ATOM 7637 N N . LEU B 1 467 ? 15.867 20.484 27.312 1 72.06 467 LEU B N 1
ATOM 7638 C CA . LEU B 1 467 ? 15.852 19.359 26.391 1 72.06 467 LEU B CA 1
ATOM 7639 C C . LEU B 1 467 ? 17.266 18.891 26.078 1 72.06 467 LEU B C 1
ATOM 7641 O O . LEU B 1 467 ? 17.516 17.688 25.891 1 72.06 467 LEU B O 1
ATOM 7645 N N . ALA B 1 468 ? 18.141 19.766 26.016 1 67.56 468 ALA B N 1
ATOM 7646 C CA . ALA B 1 468 ? 19.547 19.484 25.766 1 67.56 468 ALA B CA 1
ATOM 7647 C C . ALA B 1 468 ? 20.156 18.641 26.875 1 67.56 468 ALA B C 1
ATOM 7649 O O . ALA B 1 468 ? 21.016 17.797 26.625 1 67.56 468 ALA B O 1
ATOM 7650 N N . GLU B 1 469 ? 19.766 19 28.016 1 66.38 469 GLU B N 1
ATOM 7651 C CA . GLU B 1 469 ? 20.344 18.359 29.188 1 66.38 469 GLU B CA 1
ATOM 7652 C C . GLU B 1 469 ? 19.688 17.016 29.469 1 66.38 469 GLU B C 1
ATOM 7654 O O . GLU B 1 469 ? 20.359 16.062 29.906 1 66.38 469 GLU B O 1
ATOM 7659 N N . THR B 1 470 ? 18.484 16.891 29.344 1 60.09 470 THR B N 1
ATOM 7660 C CA . THR B 1 470 ? 17.781 15.734 29.859 1 60.09 470 THR B CA 1
ATOM 7661 C C . THR B 1 470 ? 17.641 14.664 28.781 1 60.09 470 THR B C 1
ATOM 7663 O O . THR B 1 470 ? 17.516 13.477 29.094 1 60.09 470 THR B O 1
ATOM 7666 N N . ARG B 1 471 ? 17.609 15.125 27.484 1 60.62 471 ARG B N 1
ATOM 7667 C CA . ARG B 1 471 ? 17.078 14.094 26.609 1 60.62 471 ARG B CA 1
ATOM 7668 C C . ARG B 1 471 ? 17.625 14.25 25.188 1 60.62 471 ARG B C 1
ATOM 7670 O O . ARG B 1 471 ? 16.859 14.336 24.234 1 60.62 471 ARG B O 1
ATOM 7677 N N . PRO B 1 472 ? 18.984 14.445 25.094 1 59.34 472 PRO B N 1
ATOM 7678 C CA . PRO B 1 472 ? 19.359 14.492 23.672 1 59.34 472 PRO B CA 1
ATOM 7679 C C . PRO B 1 472 ? 18.922 13.242 22.906 1 59.34 472 PRO B C 1
ATOM 7681 O O . PRO B 1 472 ? 18.656 13.312 21.703 1 59.34 472 PRO B O 1
ATOM 7684 N N . GLY B 1 473 ? 18.766 12.273 23.641 1 65.25 473 GLY B N 1
ATOM 7685 C CA . GLY B 1 473 ? 18.406 10.992 23.062 1 65.25 473 GLY B CA 1
ATOM 7686 C C . GLY B 1 473 ? 16.906 10.734 23.078 1 65.25 473 GLY B C 1
ATOM 7687 O O . GLY B 1 473 ? 16.453 9.664 22.656 1 65.25 473 GLY B O 1
ATOM 7688 N N . ALA B 1 474 ? 16.25 11.742 23.531 1 64.94 474 ALA B N 1
ATOM 7689 C CA . ALA B 1 474 ? 14.812 11.516 23.625 1 64.94 474 ALA B CA 1
ATOM 7690 C C . ALA B 1 474 ? 14.195 11.352 22.234 1 64.94 474 ALA B C 1
ATOM 7692 O O . ALA B 1 474 ? 14.539 12.078 21.312 1 64.94 474 ALA B O 1
ATOM 7693 N N . THR B 1 475 ? 13.508 10.367 22.094 1 70.62 475 THR B N 1
ATOM 7694 C CA . THR B 1 475 ? 12.875 10.047 20.812 1 70.62 475 THR B CA 1
ATOM 7695 C C . THR B 1 475 ? 11.617 10.891 20.609 1 70.62 475 THR B C 1
ATOM 7697 O O . THR B 1 475 ? 10.789 11.008 21.516 1 70.62 475 THR B O 1
ATOM 7700 N N . LEU B 1 476 ? 11.688 11.609 19.484 1 71.38 476 LEU B N 1
ATOM 7701 C CA . LEU B 1 476 ? 10.539 12.406 19.062 1 71.38 476 LEU B CA 1
ATOM 7702 C C . LEU B 1 476 ? 9.68 11.633 18.078 1 71.38 476 LEU B C 1
AT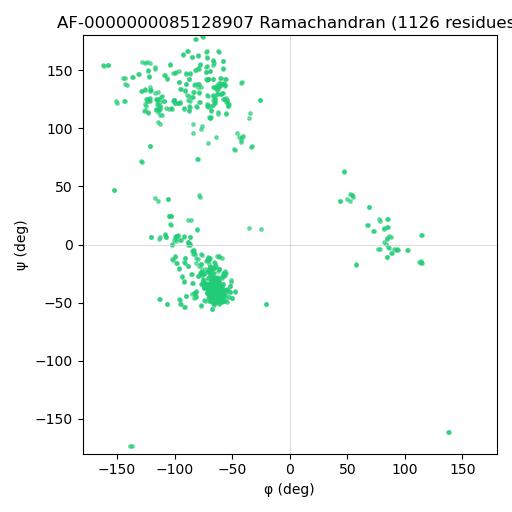OM 7704 O O . LEU B 1 476 ? 10.203 10.898 17.234 1 71.38 476 LEU B O 1
ATOM 7708 N N . GLY B 1 477 ? 8.453 11.711 18.359 1 61.34 477 GLY B N 1
ATOM 7709 C CA . GLY B 1 477 ? 7.543 11.07 17.422 1 61.34 477 GLY B CA 1
ATOM 7710 C C . GLY B 1 477 ? 7.336 11.859 16.156 1 61.34 477 GLY B C 1
ATOM 7711 O O . GLY B 1 477 ? 7.934 12.922 15.969 1 61.34 477 GLY B O 1
ATOM 7712 N N . GLU B 1 478 ? 6.52 11.305 15.25 1 63.75 478 GLU B N 1
ATOM 7713 C CA . GLU B 1 478 ? 6.203 11.953 13.984 1 63.75 478 GLU B CA 1
ATOM 7714 C C . GLU B 1 478 ? 5.52 13.297 14.211 1 63.75 478 GLU B C 1
ATOM 7716 O O . GLU B 1 478 ? 4.684 13.43 15.109 1 63.75 478 GLU B O 1
ATOM 7721 N N . GLY B 1 479 ? 5.969 14.281 13.422 1 59.97 479 GLY B N 1
ATOM 7722 C CA . GLY B 1 479 ? 5.367 15.602 13.484 1 59.97 479 GLY B CA 1
ATOM 7723 C C . GLY B 1 479 ? 5.645 16.312 14.797 1 59.97 479 GLY B C 1
ATOM 7724 O O . GLY B 1 479 ? 4.914 17.234 15.18 1 59.97 479 GLY B O 1
ATOM 7725 N N . GLY B 1 480 ? 6.664 15.805 15.547 1 63.44 480 GLY B N 1
ATOM 7726 C CA . GLY B 1 480 ? 7.035 16.484 16.781 1 63.44 480 GLY B CA 1
ATOM 7727 C C . GLY B 1 480 ? 6.195 16.047 17.969 1 63.44 480 GLY B C 1
ATOM 7728 O O . GLY B 1 480 ? 6.02 16.812 18.922 1 63.44 480 GLY B O 1
ATOM 7729 N N . ALA B 1 481 ? 5.652 14.875 17.781 1 56.88 481 ALA B N 1
ATOM 7730 C CA . ALA B 1 481 ? 4.859 14.375 18.891 1 56.88 481 ALA B CA 1
ATOM 7731 C C . ALA B 1 481 ? 5.668 14.375 20.188 1 56.88 481 ALA B C 1
ATOM 7733 O O . ALA B 1 481 ? 6.797 13.875 20.219 1 56.88 481 ALA B O 1
ATOM 7734 N N . GLY B 1 482 ? 5.211 15.133 21.188 1 57.97 482 GLY B N 1
ATOM 7735 C CA . GLY B 1 482 ? 5.895 15.234 22.469 1 57.97 482 GLY B CA 1
ATOM 7736 C C . GLY B 1 482 ? 6.426 16.625 22.75 1 57.97 482 GLY B C 1
ATOM 7737 O O . GLY B 1 482 ? 6.863 16.922 23.859 1 57.97 482 GLY B O 1
ATOM 7738 N N . LEU B 1 483 ? 6.477 17.406 21.672 1 70.44 483 LEU B N 1
ATOM 7739 C CA . LEU B 1 483 ? 6.961 18.781 21.828 1 70.44 483 LEU B CA 1
ATOM 7740 C C . LEU B 1 483 ? 5.812 19.781 21.734 1 70.44 483 LEU B C 1
ATOM 7742 O O . LEU B 1 483 ? 4.836 19.531 21.016 1 70.44 483 LEU B O 1
ATOM 7746 N N . SER B 1 484 ? 5.93 20.766 22.516 1 66.88 484 SER B N 1
ATOM 7747 C CA . SER B 1 484 ? 4.98 21.859 22.359 1 66.88 484 SER B CA 1
ATOM 7748 C C . SER B 1 484 ? 5.262 22.656 21.078 1 66.88 484 SER B C 1
ATOM 7750 O O . SER B 1 484 ? 6.312 22.484 20.469 1 66.88 484 SER B O 1
ATOM 7752 N N . GLY B 1 485 ? 4.336 23.391 20.609 1 72.62 485 GLY B N 1
ATOM 7753 C CA . GLY B 1 485 ? 4.527 24.25 19.438 1 72.62 485 GLY B CA 1
ATOM 7754 C C . GLY B 1 485 ? 5.758 25.125 19.547 1 72.62 485 GLY B C 1
ATOM 7755 O O . GLY B 1 485 ? 6.523 25.25 18.594 1 72.62 485 GLY B O 1
ATOM 7756 N N . GLY B 1 486 ? 5.871 25.734 20.734 1 77.25 486 GLY B N 1
ATOM 7757 C CA . GLY B 1 486 ? 7.039 26.578 20.969 1 77.25 486 GLY B CA 1
ATOM 7758 C C . GLY B 1 486 ? 8.344 25.797 20.922 1 77.25 486 GLY B C 1
ATOM 7759 O O . GLY B 1 486 ? 9.352 26.312 20.422 1 77.25 486 GLY B O 1
ATOM 7760 N N . GLU B 1 487 ? 8.273 24.609 21.406 1 79.62 487 GLU B N 1
ATOM 7761 C CA . GLU B 1 487 ? 9.469 23.766 21.391 1 79.62 487 GLU B CA 1
ATOM 7762 C C . GLU B 1 487 ? 9.836 23.375 19.969 1 79.62 487 GLU B C 1
ATOM 7764 O O . GLU B 1 487 ? 11.016 23.266 19.625 1 79.62 487 GLU B O 1
ATOM 7769 N N . ILE B 1 488 ? 8.852 23.188 19.188 1 84.44 488 ILE B N 1
ATOM 7770 C CA . ILE B 1 488 ? 9.078 22.812 17.797 1 84.44 488 ILE B CA 1
ATOM 7771 C C . ILE B 1 488 ? 9.789 23.953 17.062 1 84.44 488 ILE B C 1
ATOM 7773 O O . ILE B 1 488 ? 10.758 23.734 16.328 1 84.44 488 ILE B O 1
ATOM 7777 N N . VAL B 1 489 ? 9.305 25.109 17.328 1 88.75 489 VAL B N 1
ATOM 7778 C CA . VAL B 1 489 ? 9.898 26.281 16.688 1 88.75 489 VAL B CA 1
ATOM 7779 C C . VAL B 1 489 ? 11.328 26.469 17.172 1 88.75 489 VAL B C 1
ATOM 7781 O O . VAL B 1 489 ? 12.234 26.75 16.391 1 88.75 489 VAL B O 1
ATOM 7784 N N . ARG B 1 490 ? 11.555 26.297 18.438 1 88.56 490 ARG B N 1
ATOM 7785 C CA . ARG B 1 490 ? 12.891 26.484 19.016 1 88.56 490 ARG B CA 1
ATOM 7786 C C . ARG B 1 490 ? 13.844 25.391 18.531 1 88.56 490 ARG B C 1
ATOM 7788 O O . ARG B 1 490 ? 15.031 25.641 18.344 1 88.56 490 ARG B O 1
ATOM 7795 N N . LEU B 1 491 ? 13.328 24.219 18.344 1 88.56 491 LEU B N 1
ATOM 7796 C CA . LEU B 1 491 ? 14.141 23.156 17.734 1 88.56 491 LEU B CA 1
ATOM 7797 C C . LEU B 1 491 ? 14.57 23.547 16.328 1 88.56 491 LEU B C 1
ATOM 7799 O O . LEU B 1 491 ? 15.711 23.281 15.93 1 88.56 491 LEU B O 1
ATOM 7803 N N . ALA B 1 492 ? 13.633 24.094 15.609 1 91.12 492 ALA B N 1
ATOM 7804 C CA . ALA B 1 492 ? 13.953 24.562 14.266 1 91.12 492 ALA B CA 1
ATOM 7805 C C . ALA B 1 492 ? 15.008 25.672 14.312 1 91.12 492 ALA B C 1
ATOM 7807 O O . ALA B 1 492 ? 15.891 25.734 13.445 1 91.12 492 ALA B O 1
ATOM 7808 N N . LEU B 1 493 ? 14.898 26.484 15.312 1 91.69 493 LEU B N 1
ATOM 7809 C CA . LEU B 1 493 ? 15.898 27.531 15.484 1 91.69 493 LEU B CA 1
ATOM 7810 C C . LEU B 1 493 ? 17.266 26.938 15.805 1 91.69 493 LEU B C 1
ATOM 7812 O O . LEU B 1 493 ? 18.297 27.438 15.344 1 91.69 493 LEU B O 1
ATOM 7816 N N . ALA B 1 494 ? 17.266 25.875 16.594 1 90.62 494 ALA B N 1
ATOM 7817 C CA . ALA B 1 494 ? 18.516 25.188 16.906 1 90.62 494 ALA B CA 1
ATOM 7818 C C . ALA B 1 494 ? 19.172 24.656 15.633 1 90.62 494 ALA B C 1
ATOM 7820 O O . ALA B 1 494 ? 20.391 24.688 15.508 1 90.62 494 ALA B O 1
ATOM 7821 N N . ARG B 1 495 ? 18.422 24.25 14.742 1 90.25 495 ARG B N 1
ATOM 7822 C CA . ARG B 1 495 ? 18.938 23.797 13.453 1 90.25 495 ARG B CA 1
ATOM 7823 C C . ARG B 1 495 ? 19.625 24.938 12.703 1 90.25 495 ARG B C 1
ATOM 7825 O O . ARG B 1 495 ? 20.656 24.75 12.078 1 90.25 495 ARG B O 1
ATOM 7832 N N . LEU B 1 496 ? 18.938 26.016 12.773 1 88.5 496 LEU B N 1
ATOM 7833 C CA . LEU B 1 496 ? 19.5 27.203 12.117 1 88.5 496 LEU B CA 1
ATOM 7834 C C . LEU B 1 496 ? 20.828 27.594 12.742 1 88.5 496 LEU B C 1
ATOM 7836 O O . LEU B 1 496 ? 21.734 28.062 12.047 1 88.5 496 LEU B O 1
ATOM 7840 N N . ALA B 1 497 ? 20.875 27.422 14.039 1 88.56 497 ALA B N 1
ATOM 7841 C CA . ALA B 1 497 ? 22.094 27.781 14.766 1 88.56 497 ALA B CA 1
ATOM 7842 C C . ALA B 1 497 ? 23.266 26.922 14.312 1 88.56 497 ALA B C 1
ATOM 7844 O O . ALA B 1 497 ? 24.422 27.375 14.352 1 88.56 497 ALA B O 1
ATOM 7845 N N . LEU B 1 498 ? 22.969 25.766 13.93 1 88.75 498 LEU B N 1
ATOM 7846 C CA . LEU B 1 498 ? 24.016 24.844 13.516 1 88.75 498 LEU B CA 1
ATOM 7847 C C . LEU B 1 498 ? 24.516 25.172 12.117 1 88.75 498 LEU B C 1
ATOM 7849 O O . LEU B 1 498 ? 25.562 24.672 11.688 1 88.75 498 LEU B O 1
ATOM 7853 N N . SER B 1 499 ? 23.703 25.953 11.422 1 84.69 499 SER B N 1
ATOM 7854 C CA . SER B 1 499 ? 24.156 26.438 10.117 1 84.69 499 SER B CA 1
ATOM 7855 C C . SER B 1 499 ? 25.094 27.625 10.258 1 84.69 499 SER B C 1
ATOM 7857 O O . SER B 1 499 ? 24.766 28.734 9.859 1 84.69 499 SER B O 1
ATOM 7859 N N . ARG B 1 500 ? 26.266 27.375 10.672 1 75 500 ARG B N 1
ATOM 7860 C CA . ARG B 1 500 ? 27.234 28.422 11.055 1 75 500 ARG B CA 1
ATOM 7861 C C . ARG B 1 500 ? 27.688 29.203 9.836 1 75 500 ARG B C 1
ATOM 7863 O O . ARG B 1 500 ? 28.047 30.375 9.945 1 75 500 ARG B O 1
ATOM 7870 N N . ASP B 1 501 ? 27.594 28.578 8.773 1 78.5 501 ASP B N 1
ATOM 7871 C CA . ASP B 1 501 ? 28.125 29.219 7.574 1 78.5 501 ASP B CA 1
ATOM 7872 C C . ASP B 1 501 ? 27.062 30.031 6.852 1 78.5 501 ASP B C 1
ATOM 7874 O O . ASP B 1 501 ? 27.344 30.672 5.832 1 78.5 501 ASP B O 1
ATOM 7878 N N . ALA B 1 502 ? 25.984 30.156 7.426 1 88.5 502 ALA B N 1
ATOM 7879 C CA . ALA B 1 502 ? 24.891 30.891 6.777 1 88.5 502 ALA B CA 1
ATOM 7880 C C . ALA B 1 502 ? 24.922 32.375 7.188 1 88.5 502 ALA B C 1
ATOM 7882 O O . ALA B 1 502 ? 24.719 32.688 8.359 1 88.5 502 ALA B O 1
ATOM 7883 N N . GLY B 1 503 ? 25.125 33.219 6.246 1 92.12 503 GLY B N 1
ATOM 7884 C CA . GLY B 1 503 ? 25.156 34.656 6.508 1 92.12 503 GLY B CA 1
ATOM 7885 C C . GLY B 1 503 ? 23.812 35.312 6.363 1 92.12 503 GLY B C 1
ATOM 7886 O O . GLY B 1 503 ? 23.609 36.438 6.805 1 92.12 503 GLY B O 1
ATOM 7887 N N . LEU B 1 504 ? 22.906 34.562 5.801 1 94.19 504 LEU B N 1
ATOM 7888 C CA . LEU B 1 504 ? 21.547 35.062 5.582 1 94.19 504 LEU B CA 1
ATOM 7889 C C . LEU B 1 504 ? 20.516 34.125 6.195 1 94.19 504 LEU B C 1
ATOM 7891 O O . LEU B 1 504 ? 20.422 32.969 5.805 1 94.19 504 LEU B O 1
ATOM 7895 N N . LEU B 1 505 ? 19.797 34.656 7.211 1 94.56 505 LEU B N 1
ATOM 7896 C CA . LEU B 1 505 ? 18.75 33.875 7.859 1 94.56 505 LEU B CA 1
ATOM 7897 C C . LEU B 1 505 ? 17.375 34.281 7.332 1 94.56 505 LEU B C 1
ATOM 7899 O O . LEU B 1 505 ? 17.047 35.469 7.277 1 94.56 505 LEU B O 1
ATOM 7903 N N . LEU B 1 506 ? 16.656 33.344 6.852 1 94.62 506 LEU B N 1
ATOM 7904 C CA . LEU B 1 506 ? 15.281 33.562 6.379 1 94.62 506 LEU B CA 1
ATOM 7905 C C . LEU B 1 506 ? 14.289 32.812 7.262 1 94.62 506 LEU B C 1
ATOM 7907 O O . LEU B 1 506 ? 14.305 31.578 7.328 1 94.62 506 LEU B O 1
ATOM 7911 N N . VAL B 1 507 ? 13.406 33.531 7.941 1 94.19 507 VAL B N 1
ATOM 7912 C CA . VAL B 1 507 ? 12.5 32.906 8.906 1 94.19 507 VAL B CA 1
ATOM 7913 C C . VAL B 1 507 ? 11.062 33.344 8.617 1 94.19 507 VAL B C 1
ATOM 7915 O O . VAL B 1 507 ? 10.773 34.531 8.477 1 94.19 507 VAL B O 1
ATOM 7918 N N . ASP B 1 508 ? 10.156 32.344 8.586 1 90.5 508 ASP B N 1
ATOM 7919 C CA . ASP B 1 508 ? 8.766 32.594 8.234 1 90.5 508 ASP B CA 1
ATOM 7920 C C . ASP B 1 508 ? 7.852 32.375 9.445 1 90.5 508 ASP B C 1
ATOM 7922 O O . ASP B 1 508 ? 7.625 31.25 9.883 1 90.5 508 ASP B O 1
ATOM 7926 N N . GLU B 1 509 ? 7.316 33.406 9.922 1 88.44 509 GLU B N 1
ATOM 7927 C CA . GLU B 1 509 ? 6.32 33.469 10.992 1 88.44 509 GLU B CA 1
ATOM 7928 C C . GLU B 1 509 ? 6.738 32.594 12.18 1 88.44 509 GLU B C 1
ATOM 7930 O O . GLU B 1 509 ? 5.988 31.734 12.617 1 88.44 509 GLU B O 1
ATOM 7935 N N . PRO B 1 510 ? 7.816 32.906 12.812 1 89.25 510 PRO B N 1
ATOM 7936 C CA . PRO B 1 510 ? 8.32 32.094 13.906 1 89.25 510 PRO B CA 1
ATOM 7937 C C . PRO B 1 510 ? 7.453 32.156 15.156 1 89.25 510 PRO B C 1
ATOM 7939 O O . PRO B 1 510 ? 7.547 31.297 16.031 1 89.25 510 PRO B O 1
ATOM 7942 N N . THR B 1 511 ? 6.629 33.188 15.25 1 87.25 511 THR B N 1
ATOM 7943 C CA . THR B 1 511 ? 5.859 33.344 16.469 1 87.25 511 THR B CA 1
ATOM 7944 C C . THR B 1 511 ? 4.391 33.031 16.25 1 87.25 511 THR B C 1
ATOM 7946 O O . THR B 1 511 ? 3.555 33.219 17.125 1 87.25 511 THR B O 1
ATOM 7949 N N . ALA B 1 512 ? 4.191 32.531 15.094 1 75.69 512 ALA B N 1
ATOM 7950 C CA . ALA B 1 512 ? 2.803 32.188 14.789 1 75.69 512 ALA B CA 1
ATOM 7951 C C . ALA B 1 512 ? 2.271 31.125 15.742 1 75.69 512 ALA B C 1
ATOM 7953 O O . ALA B 1 512 ? 2.994 30.188 16.094 1 75.69 512 ALA B O 1
ATOM 7954 N N . HIS B 1 513 ? 1.091 31.312 16.266 1 66.5 513 HIS B N 1
ATOM 7955 C CA . HIS B 1 513 ? 0.333 30.359 17.062 1 66.5 513 HIS B CA 1
ATOM 7956 C C . HIS B 1 513 ? 0.93 30.203 18.453 1 66.5 513 HIS B C 1
ATOM 7958 O O . HIS B 1 513 ? 0.648 29.219 19.156 1 66.5 513 HIS B O 1
ATOM 7964 N N . LEU B 1 514 ? 1.88 31.141 18.797 1 75.5 514 LEU B N 1
ATOM 7965 C CA . LEU B 1 514 ? 2.482 31.062 20.125 1 75.5 514 LEU B CA 1
ATOM 7966 C C . LEU B 1 514 ? 1.846 32.094 21.062 1 75.5 514 LEU B C 1
ATOM 7968 O O . LEU B 1 514 ? 1.357 33.125 20.609 1 75.5 514 LEU B O 1
ATOM 7972 N N . ASP B 1 515 ? 1.782 31.703 22.297 1 72.56 515 ASP B N 1
ATOM 7973 C CA . ASP B 1 515 ? 1.374 32.719 23.281 1 72.56 515 ASP B CA 1
ATOM 7974 C C . ASP B 1 515 ? 2.416 33.812 23.406 1 72.56 515 ASP B C 1
ATOM 7976 O O . ASP B 1 515 ? 3.58 33.625 23.062 1 72.56 515 ASP B O 1
ATOM 7980 N N . PRO B 1 516 ? 2.014 34.969 23.891 1 76.19 516 PRO B N 1
ATOM 7981 C CA . PRO B 1 516 ? 2.902 36.125 23.938 1 76.19 516 PRO B CA 1
ATOM 7982 C C . PRO B 1 516 ? 4.207 35.875 24.672 1 76.19 516 PRO B C 1
ATOM 7984 O O . PRO B 1 516 ? 5.273 36.312 24.25 1 76.19 516 PRO B O 1
ATOM 7987 N N . ALA B 1 517 ? 4.129 35.156 25.781 1 78.62 517 ALA B N 1
ATOM 7988 C CA . ALA B 1 517 ? 5.34 34.875 26.547 1 78.62 517 ALA B CA 1
ATOM 7989 C C . ALA B 1 517 ? 6.297 34 25.75 1 78.62 517 ALA B C 1
ATOM 7991 O O . ALA B 1 517 ? 7.504 34.281 25.703 1 78.62 517 ALA B O 1
ATOM 7992 N N . THR B 1 518 ? 5.789 33.031 25.172 1 82 518 THR B N 1
ATOM 7993 C CA . THR B 1 518 ? 6.598 32.125 24.359 1 82 518 THR B CA 1
ATOM 7994 C C . THR B 1 518 ? 7.109 32.844 23.109 1 82 518 THR B C 1
ATOM 7996 O O . THR B 1 518 ? 8.242 32.594 22.688 1 82 518 THR B O 1
ATOM 7999 N N . ALA B 1 519 ? 6.242 33.594 22.594 1 88.56 519 ALA B N 1
ATOM 8000 C CA . ALA B 1 519 ? 6.641 34.375 21.422 1 88.56 519 ALA B CA 1
ATOM 8001 C C . ALA B 1 519 ? 7.836 35.281 21.734 1 88.56 519 ALA B C 1
ATOM 8003 O O . ALA B 1 519 ? 8.742 35.438 20.922 1 88.56 519 ALA B O 1
ATOM 8004 N N . ALA B 1 520 ? 7.758 35.844 22.891 1 88.56 520 ALA B N 1
ATOM 8005 C CA . ALA B 1 520 ? 8.859 36.719 23.297 1 88.56 520 ALA B CA 1
ATOM 8006 C C . ALA B 1 520 ? 10.164 35.938 23.438 1 88.56 520 ALA B C 1
ATOM 8008 O O . ALA B 1 520 ? 11.227 36.406 23.047 1 88.56 520 ALA B O 1
ATOM 8009 N N . GLN B 1 521 ? 10.047 34.75 23.969 1 86.88 521 GLN B N 1
ATOM 8010 C CA . GLN B 1 521 ? 11.219 33.875 24.109 1 86.88 521 GLN B CA 1
ATOM 8011 C C . GLN B 1 521 ? 11.789 33.5 22.75 1 86.88 521 GLN B C 1
ATOM 8013 O O . GLN B 1 521 ? 13.008 33.5 22.562 1 86.88 521 GLN B O 1
ATOM 8018 N N . VAL B 1 522 ? 10.984 33.188 21.891 1 90.81 522 VAL B N 1
ATOM 8019 C CA . VAL B 1 522 ? 11.391 32.812 20.531 1 90.81 522 VAL B CA 1
ATOM 8020 C C . VAL B 1 522 ? 12.039 34 19.844 1 90.81 522 VAL B C 1
ATOM 8022 O O . VAL B 1 522 ? 13.047 33.844 19.141 1 90.81 522 VAL B O 1
ATOM 8025 N N . THR B 1 523 ? 11.453 35.156 20.031 1 93.44 523 THR B N 1
ATOM 8026 C CA . THR B 1 523 ? 12.008 36.375 19.438 1 93.44 523 THR B CA 1
ATOM 8027 C C . THR B 1 523 ? 13.414 36.625 19.969 1 93.44 523 THR B C 1
ATOM 8029 O O . THR B 1 523 ? 14.32 36.938 19.188 1 93.44 523 THR B O 1
ATOM 8032 N N . ASP B 1 524 ? 13.547 36.469 21.25 1 91.69 524 ASP B N 1
ATOM 8033 C CA . ASP B 1 524 ? 14.852 36.688 21.859 1 91.69 524 ASP B CA 1
ATOM 8034 C C . ASP B 1 524 ? 15.883 35.719 21.297 1 91.69 524 ASP B C 1
ATOM 8036 O O . ASP B 1 524 ? 17.016 36.094 20.984 1 91.69 524 ASP B O 1
ATOM 8040 N N . ALA B 1 525 ? 15.523 34.5 21.219 1 90.62 525 ALA B N 1
ATOM 8041 C CA . ALA B 1 525 ? 16.406 33.469 20.688 1 90.62 525 ALA B CA 1
ATOM 8042 C C . ALA B 1 525 ? 16.781 33.75 19.234 1 90.62 525 ALA B C 1
ATOM 8044 O O . ALA B 1 525 ? 17.953 33.594 18.844 1 90.62 525 ALA B O 1
ATOM 8045 N N . LEU B 1 526 ? 15.867 34.156 18.469 1 93.94 526 LEU B N 1
ATOM 8046 C CA . LEU B 1 526 ? 16.078 34.469 17.062 1 93.94 526 LEU B CA 1
ATOM 8047 C C . LEU B 1 526 ? 17.078 35.625 16.922 1 93.94 526 LEU B C 1
ATOM 8049 O O . LEU B 1 526 ? 17.969 35.562 16.078 1 93.94 526 LEU B O 1
ATOM 8053 N N . LEU B 1 527 ? 16.891 36.656 17.75 1 93.81 527 LEU B N 1
ATOM 8054 C CA . LEU B 1 527 ? 17.766 37.812 17.672 1 93.81 527 LEU B CA 1
ATOM 8055 C C . LEU B 1 527 ? 19.188 37.469 18.094 1 93.81 527 LEU B C 1
ATOM 8057 O O . LEU B 1 527 ? 20.156 38 17.531 1 93.81 527 LEU B O 1
ATOM 8061 N N . GLN B 1 528 ? 19.266 36.656 19.078 1 90.69 528 GLN B N 1
ATOM 8062 C CA . GLN B 1 528 ? 20.578 36.188 19.5 1 90.69 528 GLN B CA 1
ATOM 8063 C C . GLN B 1 528 ? 21.281 35.406 18.375 1 90.69 528 GLN B C 1
ATOM 8065 O O . GLN B 1 528 ? 22.469 35.594 18.125 1 90.69 528 GLN B O 1
ATOM 8070 N N . LEU B 1 529 ? 20.562 34.562 17.781 1 90.06 529 LEU B N 1
ATOM 8071 C CA . LEU B 1 529 ? 21.078 33.719 16.703 1 90.06 529 LEU B CA 1
ATOM 8072 C C . LEU B 1 529 ? 21.469 34.562 15.508 1 90.06 529 LEU B C 1
ATOM 8074 O O . LEU B 1 529 ? 22.391 34.219 14.766 1 90.06 529 LEU B O 1
ATOM 8078 N N . ALA B 1 530 ? 20.781 35.625 15.289 1 93 530 ALA B N 1
ATOM 8079 C CA . ALA B 1 530 ? 20.953 36.469 14.094 1 93 530 ALA B CA 1
ATOM 8080 C C . ALA B 1 530 ? 22.109 37.438 14.266 1 93 530 ALA B C 1
ATOM 8082 O O . ALA B 1 530 ? 22.469 38.156 13.328 1 93 530 ALA B O 1
ATOM 8083 N N . ARG B 1 531 ? 22.641 37.5 15.453 1 90.38 531 ARG B N 1
ATOM 8084 C CA . ARG B 1 531 ? 23.734 38.438 15.68 1 90.38 531 ARG B CA 1
ATOM 8085 C C . ARG B 1 531 ? 24.859 38.219 14.672 1 90.38 531 ARG B C 1
ATOM 8087 O O . ARG B 1 531 ? 25.359 37.094 14.539 1 90.38 531 ARG B O 1
ATOM 8094 N N . GLY B 1 532 ? 25.219 39.219 13.984 1 90.5 532 GLY B N 1
ATOM 8095 C CA . GLY B 1 532 ? 26.297 39.156 13.016 1 90.5 532 GLY B CA 1
ATOM 8096 C C . GLY B 1 532 ? 25.859 38.625 11.672 1 90.5 532 GLY B C 1
ATOM 8097 O O . GLY B 1 532 ? 26.688 38.406 10.773 1 90.5 532 GLY B O 1
ATOM 8098 N N . ARG B 1 533 ? 24.625 38.312 11.555 1 94.5 533 ARG B N 1
ATOM 8099 C CA . ARG B 1 533 ? 24.062 37.781 10.32 1 94.5 533 ARG B CA 1
ATOM 8100 C C . ARG B 1 533 ? 22.922 38.688 9.805 1 94.5 533 ARG B C 1
ATOM 8102 O O . ARG B 1 533 ? 22.406 39.531 10.547 1 94.5 533 ARG B O 1
ATOM 8109 N N . THR B 1 534 ? 22.688 38.594 8.508 1 95.88 534 THR B N 1
ATOM 8110 C CA . THR B 1 534 ? 21.516 39.25 7.949 1 95.88 534 THR B CA 1
ATOM 8111 C C . THR B 1 534 ? 20.25 38.438 8.211 1 95.88 534 THR B C 1
ATOM 8113 O O . THR B 1 534 ? 20.25 37.219 8.094 1 95.88 534 THR B O 1
ATOM 8116 N N . LEU B 1 535 ? 19.234 39.094 8.711 1 96.44 535 LEU B N 1
ATOM 8117 C CA . LEU B 1 535 ? 18 38.406 9.078 1 96.44 535 LEU B CA 1
ATOM 8118 C C . LEU B 1 535 ? 16.812 39 8.336 1 96.44 535 LEU B C 1
ATOM 8120 O O . LEU B 1 535 ? 16.594 40.219 8.359 1 96.44 535 LEU B O 1
ATOM 8124 N N . ILE B 1 536 ? 16.094 38.188 7.621 1 96.25 536 ILE B N 1
ATOM 8125 C CA . ILE B 1 536 ? 14.797 38.531 7.035 1 96.25 536 ILE B CA 1
ATOM 8126 C C . ILE B 1 536 ? 13.695 37.688 7.664 1 96.25 536 ILE B C 1
ATOM 8128 O O . ILE B 1 536 ? 13.727 36.469 7.59 1 96.25 536 ILE B O 1
ATOM 8132 N N . VAL B 1 537 ? 12.742 38.344 8.273 1 95.56 537 VAL B N 1
ATOM 8133 C CA . VAL B 1 537 ? 11.648 37.625 8.922 1 95.56 537 VAL B CA 1
ATOM 8134 C C . VAL B 1 537 ? 10.312 38.062 8.336 1 95.56 537 VAL B C 1
ATOM 8136 O O . VAL B 1 537 ? 10.039 39.281 8.234 1 95.56 537 VAL B O 1
ATOM 8139 N N . ALA B 1 538 ? 9.539 37.156 7.863 1 92.06 538 ALA B N 1
ATOM 8140 C CA . ALA B 1 538 ? 8.156 37.406 7.492 1 92.06 538 ALA B CA 1
ATOM 8141 C C . ALA B 1 538 ? 7.223 37.25 8.688 1 92.06 538 ALA B C 1
ATOM 8143 O O . ALA B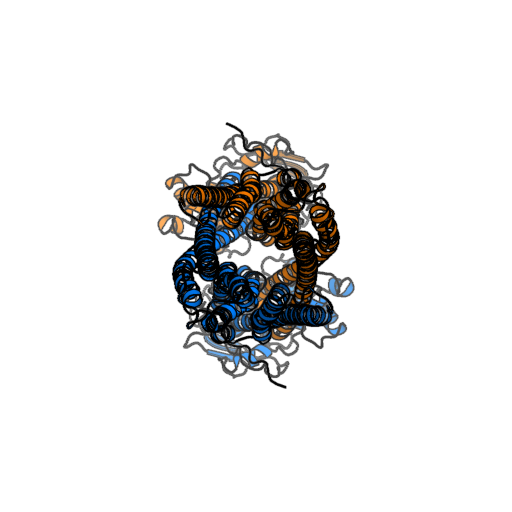 1 538 ? 7.238 36.188 9.352 1 92.06 538 ALA B O 1
ATOM 8144 N N . THR B 1 539 ? 6.461 38.281 9.008 1 88.25 539 THR B N 1
ATOM 8145 C CA . THR B 1 539 ? 5.633 38.156 10.203 1 88.25 539 THR B CA 1
ATOM 8146 C C . THR B 1 539 ? 4.453 39.125 10.133 1 88.25 539 THR B C 1
ATOM 8148 O O . THR B 1 539 ? 4.48 40.094 9.367 1 88.25 539 THR B O 1
ATOM 8151 N N . HIS B 1 540 ? 3.469 38.812 10.773 1 78.81 540 HIS B N 1
ATOM 8152 C CA . HIS B 1 540 ? 2.367 39.75 11.031 1 78.81 540 HIS B CA 1
ATOM 8153 C C . HIS B 1 540 ? 2.279 40.094 12.508 1 78.81 540 HIS B C 1
ATOM 8155 O O . HIS B 1 540 ? 1.326 40.75 12.938 1 78.81 540 HIS B O 1
ATOM 8161 N N . ASP B 1 541 ? 3.25 39.625 13.258 1 81.44 541 ASP B N 1
ATOM 8162 C CA . ASP B 1 541 ? 3.354 39.938 14.688 1 81.44 541 ASP B CA 1
ATOM 8163 C C . ASP B 1 541 ? 3.996 41.281 14.914 1 81.44 541 ASP B C 1
ATOM 8165 O O . ASP B 1 541 ? 5.184 41.469 14.641 1 81.44 541 ASP B O 1
ATOM 8169 N N . ALA B 1 542 ? 3.287 42.125 15.516 1 81.88 542 ALA B N 1
ATOM 8170 C CA . ALA B 1 542 ? 3.744 43.5 15.695 1 81.88 542 ALA B CA 1
ATOM 8171 C C . ALA B 1 542 ? 4.961 43.562 16.609 1 81.88 542 ALA B C 1
ATOM 8173 O O . ALA B 1 542 ? 5.863 44.375 16.406 1 81.88 542 ALA B O 1
ATOM 8174 N N . GLU B 1 543 ? 4.961 42.75 17.594 1 85.69 543 GLU B N 1
ATOM 8175 C CA . GLU B 1 543 ? 6.07 42.781 18.547 1 85.69 543 GLU B CA 1
ATOM 8176 C C . GLU B 1 543 ? 7.367 42.312 17.891 1 85.69 543 GLU B C 1
ATOM 8178 O O . GLU B 1 543 ? 8.43 42.875 18.109 1 85.69 543 GLU B O 1
ATOM 8183 N N . LEU B 1 544 ? 7.242 41.312 17.141 1 91.19 544 LEU B N 1
ATOM 8184 C CA . LEU B 1 544 ? 8.406 40.781 16.422 1 91.19 544 LEU B CA 1
ATOM 8185 C C . LEU B 1 544 ? 8.891 41.812 15.383 1 91.19 544 LEU B C 1
ATOM 8187 O O . LEU B 1 544 ? 10.094 42.031 15.25 1 91.19 544 LEU B O 1
ATOM 8191 N N . ALA B 1 545 ? 8.008 42.375 14.711 1 91.25 545 ALA B N 1
ATOM 8192 C CA . ALA B 1 545 ? 8.359 43.375 13.711 1 91.25 545 ALA B CA 1
ATOM 8193 C C . ALA B 1 545 ? 9.07 44.562 14.359 1 91.25 545 ALA B C 1
ATOM 8195 O O . ALA B 1 545 ? 10.031 45.094 13.805 1 91.25 545 ALA B O 1
ATOM 8196 N N . ALA B 1 546 ? 8.578 44.938 15.516 1 89.94 546 ALA B N 1
ATOM 8197 C CA . ALA B 1 546 ? 9.125 46.094 16.219 1 89.94 546 ALA B CA 1
ATOM 8198 C C . ALA B 1 546 ? 10.555 45.812 16.688 1 89.94 546 ALA B C 1
ATOM 8200 O O . ALA B 1 546 ? 11.336 46.75 16.891 1 89.94 546 ALA B O 1
ATOM 8201 N N . ALA B 1 547 ? 10.883 44.594 16.797 1 93.38 547 ALA B N 1
ATOM 8202 C CA . ALA B 1 547 ? 12.211 44.219 17.281 1 93.38 547 ALA B CA 1
ATOM 8203 C C . ALA B 1 547 ? 13.242 44.25 16.156 1 93.38 547 ALA B C 1
ATOM 8205 O O . ALA B 1 547 ? 14.445 44.156 16.406 1 93.38 547 ALA B O 1
ATOM 8206 N N . MET B 1 548 ? 12.828 44.438 14.969 1 95 548 MET B N 1
ATOM 8207 C CA . MET B 1 548 ? 13.719 44.438 13.82 1 95 548 MET B CA 1
ATOM 8208 C C . MET B 1 548 ? 14.25 45.875 13.57 1 95 548 MET B C 1
ATOM 8210 O O . MET B 1 548 ? 13.711 46.844 14.102 1 95 548 MET B O 1
ATOM 8214 N N . HIS B 1 549 ? 15.312 45.906 12.688 1 94.25 549 HIS B N 1
ATOM 8215 C CA . HIS B 1 549 ? 15.898 47.219 12.367 1 94.25 549 HIS B CA 1
ATOM 8216 C C . HIS B 1 549 ? 14.992 48 11.438 1 94.25 549 HIS B C 1
ATOM 8218 O O . HIS B 1 549 ? 14.938 49.25 11.516 1 94.25 549 HIS B O 1
ATOM 8224 N N . ARG B 1 550 ? 14.383 47.281 10.562 1 94.12 550 ARG B N 1
ATOM 8225 C CA . ARG B 1 550 ? 13.555 47.906 9.539 1 94.12 550 ARG B CA 1
ATOM 8226 C C . ARG B 1 550 ? 12.336 47.031 9.219 1 94.12 550 ARG B C 1
ATOM 8228 O O . ARG B 1 550 ? 12.422 45.812 9.258 1 94.12 550 ARG B O 1
ATOM 8235 N N . VAL B 1 551 ? 11.219 47.688 8.969 1 93.38 551 VAL B N 1
ATOM 8236 C CA . VAL B 1 551 ? 10 47 8.57 1 93.38 551 VAL B CA 1
ATOM 8237 C C . VAL B 1 551 ? 9.617 47.406 7.148 1 93.38 551 VAL B C 1
ATOM 8239 O O . VAL B 1 551 ? 9.516 48.594 6.832 1 93.38 551 VAL B O 1
ATOM 8242 N N . VAL B 1 552 ? 9.477 46.406 6.32 1 89.75 552 VAL B N 1
ATOM 8243 C CA . VAL B 1 552 ? 9.047 46.594 4.941 1 89.75 552 VAL B CA 1
ATOM 8244 C C . VAL B 1 552 ? 7.602 46.156 4.77 1 89.75 552 VAL B C 1
ATOM 8246 O O . VAL B 1 552 ? 7.301 44.969 4.938 1 89.75 552 VAL B O 1
ATOM 8249 N N . ASP B 1 553 ? 6.719 47.031 4.434 1 85.31 553 ASP B N 1
ATOM 8250 C CA . ASP B 1 553 ? 5.312 46.719 4.203 1 85.31 553 ASP B CA 1
ATOM 8251 C C . ASP B 1 553 ? 5.078 46.281 2.754 1 85.31 553 ASP B C 1
ATOM 8253 O O . ASP B 1 553 ? 5.281 47.094 1.829 1 85.31 553 ASP B O 1
ATOM 8257 N N . LEU B 1 554 ? 4.625 45.094 2.561 1 80.81 554 LEU B N 1
ATOM 8258 C CA . LEU B 1 554 ? 4.453 44.562 1.218 1 80.81 554 LEU B CA 1
ATOM 8259 C C . LEU B 1 554 ? 3.115 44.969 0.624 1 80.81 554 LEU B C 1
ATOM 8261 O O . LEU B 1 554 ? 2.951 45 -0.599 1 80.81 554 LEU B O 1
ATOM 8265 N N . ALA B 1 555 ? 1.874 45 1.214 1 67.19 555 ALA B N 1
ATOM 8266 C CA . ALA B 1 555 ? 0.545 45.25 0.671 1 67.19 555 ALA B CA 1
ATOM 8267 C C . ALA B 1 555 ? 0.233 46.75 0.7 1 67.19 555 ALA B C 1
ATOM 8269 O O . ALA B 1 555 ? -0.87 47.188 0.336 1 67.19 555 ALA B O 1
ATOM 8270 N N . GLY B 1 556 ? 1.178 47.688 0.761 1 57.03 556 GLY B N 1
ATOM 8271 C CA . GLY B 1 556 ? 0.842 49.125 0.86 1 57.03 556 GLY B CA 1
ATOM 8272 C C . GLY B 1 556 ? -0.011 49.438 2.07 1 57.03 556 GLY B C 1
ATOM 8273 O O . GLY B 1 556 ? -0.604 50.531 2.146 1 57.03 556 GLY B O 1
ATOM 8274 N N . HIS B 1 557 ? -0.658 48.5 2.732 1 49.09 557 HIS B N 1
ATOM 8275 C CA . HIS B 1 557 ? -1.489 48.875 3.873 1 49.09 557 HIS B CA 1
ATOM 8276 C C . HIS B 1 557 ? -0.64 49.406 5.027 1 49.09 557 HIS B C 1
ATOM 8278 O O . HIS B 1 557 ? 0.526 49.031 5.164 1 49.09 557 HIS B O 1
ATOM 8284 N N . ALA B 1 558 ? -0.839 50.594 5.434 1 41.22 558 ALA B N 1
ATOM 8285 C CA . ALA B 1 558 ? -0.115 51.344 6.457 1 41.22 558 ALA B CA 1
ATOM 8286 C C . ALA B 1 558 ? 0.376 50.438 7.566 1 41.22 558 ALA B C 1
ATOM 8288 O O . ALA B 1 558 ? -0.417 49.719 8.188 1 41.22 558 ALA B O 1
ATOM 8289 N N . ALA B 1 559 ? 1.442 49.781 7.516 1 45.19 559 ALA B N 1
ATOM 8290 C CA . ALA B 1 559 ? 2.035 49.25 8.734 1 45.19 559 ALA B CA 1
ATOM 8291 C C . ALA B 1 559 ? 1.63 50.062 9.953 1 45.19 559 ALA B C 1
ATOM 8293 O O . ALA B 1 559 ? 1.371 51.281 9.828 1 45.19 559 ALA B O 1
ATOM 8294 N N . PRO B 1 560 ? 1.024 49.562 11.078 1 40.88 560 PRO B N 1
ATOM 8295 C CA . PRO B 1 560 ? 0.723 50.562 12.117 1 40.88 560 PRO B CA 1
ATOM 8296 C C . PRO B 1 560 ? 1.78 51.656 12.211 1 40.88 560 PRO B C 1
ATOM 8298 O O . PRO B 1 560 ? 2.963 51.406 11.969 1 40.88 560 PRO B O 1
ATOM 8301 N N . GLN B 1 561 ? 1.503 52.812 11.82 1 36.88 561 GLN B N 1
ATOM 8302 C CA . GLN B 1 561 ? 2.246 54.062 11.883 1 36.88 561 GLN B CA 1
ATOM 8303 C C . GLN B 1 561 ? 3.326 54.031 12.953 1 36.88 561 GLN B C 1
ATOM 8305 O O . GLN B 1 561 ? 4.395 54.625 12.797 1 36.88 561 GLN B O 1
ATOM 8310 N N . GLU B 1 562 ? 2.945 53.625 14.273 1 36.78 562 GLU B N 1
ATOM 8311 C CA . GLU B 1 562 ? 3.799 53.938 15.406 1 36.78 562 GLU B CA 1
ATOM 8312 C C . GLU B 1 562 ? 5.098 53.156 15.375 1 36.78 562 GLU B C 1
ATOM 8314 O O . GLU B 1 562 ? 5.914 53.25 16.297 1 36.78 562 GLU B O 1
ATOM 8319 N N . LEU B 1 563 ? 5.211 52.156 14.516 1 36.16 563 LEU B N 1
ATOM 8320 C CA . LEU B 1 563 ? 6.438 51.375 14.672 1 36.16 563 LEU B CA 1
ATOM 8321 C C . LEU B 1 563 ? 7.605 52.094 13.977 1 36.16 563 LEU B C 1
ATOM 8323 O O . LEU B 1 563 ? 8.719 51.562 13.945 1 36.16 563 LEU B O 1
ATOM 8327 N N . ALA B 1 564 ? 7.461 53.031 13.125 1 37.09 564 ALA B N 1
ATOM 8328 C CA . ALA B 1 564 ? 8.555 53.875 12.617 1 37.09 564 ALA B CA 1
ATOM 8329 C C . ALA B 1 564 ? 9.211 54.656 13.75 1 37.09 564 ALA B C 1
ATOM 8331 O O . ALA B 1 564 ? 10.125 55.438 13.508 1 37.09 564 ALA B O 1
ATOM 8332 N N . ALA B 1 565 ? 8.695 55 15.055 1 33.78 565 ALA B N 1
ATOM 8333 C CA . ALA B 1 565 ? 9.648 55.844 15.773 1 33.78 565 ALA B CA 1
ATOM 8334 C C . ALA B 1 565 ? 10.922 55.094 16.109 1 33.78 565 ALA B C 1
ATOM 8336 O O . ALA B 1 565 ? 10.867 53.906 16.469 1 33.78 565 ALA B O 1
#

Organism: Delftia acidovorans (strain DSM 14801 / SPH-1) (NCBI:txid398578)